Protein AF-A0A6P1MA56-F1 (afdb_monomer)

Solvent-accessible surface area (backbone atoms only — not comparable to full-atom values): 47672 Å² total; per-residue (Å²): 64,37,33,34,37,29,41,67,54,50,68,89,40,37,43,34,41,35,42,28,39,70,86,58,100,78,71,99,56,78,79,62,50,36,44,33,40,35,43,41,86,71,14,44,22,46,35,35,31,42,85,92,42,79,47,70,53,80,58,46,68,64,99,54,71,65,44,44,32,37,44,40,42,47,75,48,77,55,93,54,21,21,28,32,34,37,37,38,25,43,40,40,94,44,61,68,50,77,43,78,73,50,70,44,73,70,43,75,71,33,63,82,81,39,66,91,66,92,59,66,74,34,78,53,77,43,77,55,79,78,83,86,90,78,82,97,41,61,51,47,65,53,78,43,60,77,43,79,73,91,55,81,86,51,78,85,66,81,71,85,62,52,51,93,64,24,47,53,60,62,38,77,76,60,62,85,48,44,54,91,83,42,50,79,85,43,38,92,36,32,63,79,77,30,30,42,38,41,46,31,52,79,50,70,39,38,38,49,87,62,65,22,90,84,43,51,44,62,66,40,53,92,57,28,80,56,33,39,51,35,32,23,66,54,38,49,69,31,35,39,42,37,28,65,60,30,31,43,39,42,29,38,79,72,52,64,75,61,51,69,71,54,38,57,79,45,42,86,83,53,53,64,68,33,39,33,53,30,48,25,40,33,41,36,24,26,84,41,74,78,86,46,59,58,17,34,41,29,33,28,34,43,29,7,12,38,21,39,33,33,42,52,58,21,51,27,41,35,36,38,34,49,32,38,29,35,48,13,36,24,25,30,36,37,24,22,28,37,37,35,40,30,56,26,33,30,26,40,4,38,47,12,16,36,35,35,27,58,70,12,27,50,26,41,37,31,48,30,40,35,33,37,31,19,42,69,56,48,84,87,42,11,35,30,32,33,31,15,22,29,46,29,39,40,29,54,26,40,40,41,46,48,98,66,85,87,68,46,32,47,33,36,24,19,42,49,30,60,95,48,93,84,80,77,51,81,46,64,45,79,50,43,17,25,49,30,37,40,32,50,28,40,40,33,55,22,46,29,36,36,32,33,28,50,40,31,28,71,42,58,88,41,34,57,40,69,71,62,79,47,38,28,34,45,29,37,42,30,48,26,39,37,34,52,17,46,26,34,38,37,37,40,37,30,37,28,36,40,31,52,52,46,73,41,76,38,77,36,39,31,35,45,34,31,46,56,49,51,29,36,65,29,37,42,30,56,30,66,66,43,46,38,42,77,35,64,52,68,75,70,46,46,82,37,72,65,47,38,63,74,54,64,44,42,40,61,51,33,60,70,52,52,48,65,62,22,34,38,34,32,40,33,36,81,51,53,37,65,56,87,84,82,72,65,38,53,78,47,81,44,63,70,84,58,89,70,61,66,83,48,82,88,66,49,69,78,34,41,72,69,28,66,53,72,55,34,57,28,45,35,45,59,49,82,90,54,85,47,32,28,42,35,37,32,27,77,33,47,62,45,47,46,77,82,41,65,23,22,44,37,40,28,21,41,75,81,33,46,77,72,44,38,22,49,55,28,85,51,43,56,49,31,39,21,30,36,43,37,61,100,66,82,44,30,29,39,37,37,29,47,65,52,62,59,97,68,21,33,33,40,31,32,22,46,78,39,20,24,61,58,76,42,69,38,64,71,78,32,65,58,51,65,58,46,43,27,32,33,39,55,52,64,93,49,96,46,22,28,41,39,36,29,40,59,85,72,23,28,46,37,42,36,38,36,59,96,54,91,56,68,43,51,29,48,46,100,48,44,54,71,41,51,24,35,38,40,57,82,78,57,98,70,35,26,27,39,41,34,35,29,73,68,67,29,25,35,36,38,31,28,56,77,50,33,74,59,63,83,42,49,26,44,34,101,68,72,66,36,56,61,28,41,23,36,37,41,58,51,86,74,60,75,18,25,39,40,34,29,25,64,47,73,54,100,80,24,36,38,32,36,29,28,48,69,61,30,54,58,63,71,36,57,51,75,62,84,79,32,81,49,36,54,52,29,42,34,44,33,48,73,76,56,48,53,60,82,54,85,51,34,46,70,39,80,63,85,67,91,38,46,25,77,72,46,70,84,26,47,37,26,39,36,34,35,49,62,55,71,48,104,38,38,56,47,36,37,35,40,40,40,37,55,92,42,58,63,33,31,38,39,35,55,19,52,45,69,67

Mean predicted aligned error: 11.75 Å

Organism: NCBI:txid2697043

pLDDT: mean 83.62, std 14.3, range [35.94, 98.88]

Foldseek 3Di:
DKWKKAWAFFPDWKKWWWFWFPVDDDDPDLATWIWTWIDDQQAIWTWIQHNVGIDIDDHDGDPDHRWMKMWDKDWDDDDQFIFIKIWIWTADLAQRDTHTSDMDGGHTHGDHNDDPDDGRPDTDMDIDDDDDDDDDGDGDMDMDDDDDDPDPVCSPDDDDPPVVQEPVVLCVPDPVADAVQPCVSVVVQDDPQAGQHAHEYDAAHAHDDPPAPVGADARRHPNRPNLEHYEPAAQLAQYEAHDNNHHYAPAADPLSVDDLVCCLVPVVVPDLCRQAVGAEHYEHEHEDDRPDHGHEYENYEYGRHLEPEEYDADAGAYEYEHYEYASHLEPYEYQYEHYEYYLYEQESHCQAHYEDEQNYEHYEYENYEYYSHNSVQDLQGANYEAELYEHYEHANYEYDYHPDDQAHEHYEFWYFLDDDPPPPRSRGSQHGAAHYEYAHYEHEDHQEHYEFHRPCLPPVVRFQQSQSDIDHAHYEAEQYEYYLYQEYYEYQFEHYEYYNYHYYNYNHDAEDEPLAAEHENYEAEHQAAHEYYYHYACVSQVVDVSSCVSRVRSNQFVNPCAQLSHEYYYEYEHHYHYDDDPGNYYHHYHYPPCPPLDPPLVPLLRFDCPFAAWQEWEWWCLDPVDPWIKIWIWGPGFNGATPNQGWTWTFIAHLQQTTRFIEQTHSFGWHEKYWWQQDPDPIIWIWTWTPDDDVQATWIFIDRTSHNGGPFIHPGHHNFGWHYKEWWFLAVVDDIIWIWTATPPQQQKIWIGGTPDPDIAIEGHPAHWQEKYWADQPLDPGIIWIWTAGPPQQQKIFIDRTRDHHGPAIEEASDDFGFREKEKFCQQPDDRIWMKTWTQDDDPQATKIFITHTRYHHGLAIFTDNPQNGTFSYKYWITDQDFQDDDSQKDKFPDDHNGPRVVCVNRTTWMWTFGPDASPNAGWTKTKTARSVDNRTIMIGTRGHRD

Sequence (947 aa):
MEFDTRTFEGSGLNTFVGLFNDSGDNDDHPQLNWIGAVLSVGGVHGTTKNSSGYLASTPIALDGTGVLHRVKMKVYNTGEQTLMDVSLYRIDDETFEVEQINEIAGFVVLDEGESFVQGLDVFGVRNKINSEQIPPSYLSADLDNLYFSLETANKEQPVPSFAPLCVSAKLSTGSPYFDPWNTDRWSEWYSGTNLIKSFAVDCNVVLADRGGSTNRWKPSVSQLSSGRLFYLGNCSRGITFDGNGQYIDARLGKASSVTVQTLYEHYEEYSHSIRHPLTNCFYCVGIEEPTFDETIIRDLWVFGCIHAFRTGGISHPVTVDAVRFRQNFWSALLSGKNTTISHCSLMEGAWGGLYLGYGSSFNHIEYVSWRDNNYQQHKYYSDIAVDSSYGNLIENCTHEAPSGGDYHVAVKMFRNMGEGPGGIAHHLRETPPNDNIFRNNSIAGYSVGYEAAARMGEDIVYDLSGEGRDYASYNLFEDNSFFSTSVGIKVNVSGNSIRGNLFQNVIHPIVLHCVFYSLTETRIEDQDGTRVSFWEKNSDYTGSPDYAKWFSLQNDLNSDTDPSERYFHLSYSGAPAFDTFTGSSVLVKQTDNNTSQIINRSTMKDVYASGGTPVDIAIGNFWDSNPGDEIAIIWDAPVSRIAGTNYYSIIIYDTNGIEVNRCGKSTVPWRAIASGNFISLLGDEIAAVPETAVDGKYPIYVFARGREHASYTNIPNNTVKIHCLAGGDFNPSLRFDEIAYVSSSARTVIQHVKPSSDWTEETVSPSWILDVAAGDFDLTADGDEIAMIRNTRRALVYLFHPGDLTYYSTVGPNSGPTFGALAAGNFDGDATEEMAVALEDVVNGEYPIHCFNPGDSSAFKELSQNVLGVPAQAIAACDVTVGETLGVYERAQGFFSADYGATMSDWGKCIAVLPSAPQITAVPVFLLNAAPADNTDEYLKVVPIVR

InterPro domains:
  IPR011050 Pectin lyase fold/virulence factor [SSF51126] (229-513)
  IPR012334 Pectin lyase fold [G3DSA:2.160.20.10] (288-610)

Structure (mmCIF, N/CA/C/O backbone):
data_AF-A0A6P1MA56-F1
#
_entry.id   AF-A0A6P1MA56-F1
#
loop_
_atom_site.group_PDB
_atom_site.id
_atom_site.type_symbol
_atom_site.label_atom_id
_atom_site.label_alt_id
_atom_site.label_comp_id
_atom_site.label_asym_id
_atom_site.label_entity_id
_atom_site.label_seq_id
_atom_site.pdbx_PDB_ins_code
_atom_site.Cartn_x
_atom_site.Cartn_y
_atom_site.Cartn_z
_atom_site.occupancy
_atom_site.B_iso_or_equiv
_atom_site.auth_seq_id
_atom_site.auth_comp_id
_atom_site.auth_asym_id
_atom_site.auth_atom_id
_atom_site.pdbx_PDB_model_num
ATOM 1 N N . MET A 1 1 ? 22.565 -12.418 23.570 1.00 75.19 1 MET A N 1
ATOM 2 C CA . MET A 1 1 ? 22.253 -12.425 25.017 1.00 75.19 1 MET A CA 1
ATOM 3 C C . MET A 1 1 ? 21.616 -11.098 25.367 1.00 75.19 1 MET A C 1
ATOM 5 O O . MET A 1 1 ? 22.062 -10.081 24.852 1.00 75.19 1 MET A O 1
ATOM 9 N N . GLU A 1 2 ? 20.603 -11.102 26.219 1.00 78.69 2 GLU A N 1
ATOM 10 C CA . GLU A 1 2 ? 19.882 -9.901 26.642 1.00 78.69 2 GLU A CA 1
ATOM 11 C C . GLU A 1 2 ? 19.477 -10.021 28.113 1.00 78.69 2 GLU A C 1
ATOM 13 O O . GLU A 1 2 ? 19.214 -11.131 28.572 1.00 78.69 2 GLU A O 1
ATOM 18 N N . PHE A 1 3 ? 19.469 -8.914 28.857 1.00 77.12 3 PHE A N 1
ATOM 19 C CA . PHE A 1 3 ? 18.921 -8.859 30.215 1.00 77.12 3 PHE A CA 1
ATOM 20 C C . PHE A 1 3 ? 18.568 -7.438 30.640 1.00 77.12 3 PHE A C 1
ATOM 22 O O . PHE A 1 3 ? 19.155 -6.468 30.151 1.00 77.12 3 PHE A O 1
ATOM 29 N N . ASP A 1 4 ? 17.664 -7.332 31.609 1.00 78.62 4 ASP A N 1
ATOM 30 C CA . ASP A 1 4 ? 17.282 -6.070 32.229 1.00 78.62 4 ASP A CA 1
ATOM 31 C C . ASP A 1 4 ? 17.944 -5.917 33.601 1.00 78.62 4 ASP A C 1
ATOM 33 O O . ASP A 1 4 ? 18.149 -6.893 34.327 1.00 78.62 4 ASP A O 1
ATOM 37 N N . THR A 1 5 ? 18.300 -4.684 33.963 1.00 80.69 5 THR A N 1
ATOM 38 C CA . THR A 1 5 ? 18.975 -4.380 35.225 1.00 80.69 5 THR A CA 1
ATOM 39 C C . THR A 1 5 ? 18.542 -3.048 35.834 1.00 80.69 5 THR A C 1
ATOM 41 O O . THR A 1 5 ? 18.321 -2.074 35.120 1.00 80.69 5 THR A O 1
ATOM 44 N N . ARG A 1 6 ? 18.499 -2.970 37.171 1.00 80.94 6 ARG A N 1
ATOM 45 C CA . ARG A 1 6 ? 18.431 -1.703 37.933 1.00 80.94 6 ARG A CA 1
ATOM 46 C C . ARG A 1 6 ? 19.589 -1.622 38.907 1.00 80.94 6 ARG A C 1
ATOM 48 O O . ARG A 1 6 ? 19.845 -2.593 39.607 1.00 80.94 6 ARG A O 1
ATOM 55 N N . THR A 1 7 ? 20.263 -0.477 38.993 1.00 75.88 7 THR A N 1
ATOM 56 C CA . THR A 1 7 ? 21.388 -0.280 39.926 1.00 75.88 7 THR A CA 1
ATOM 57 C C . THR A 1 7 ? 21.007 0.691 41.040 1.00 75.88 7 THR A C 1
ATOM 59 O O . THR A 1 7 ? 20.612 1.816 40.760 1.00 75.88 7 THR A O 1
ATOM 62 N N . PHE A 1 8 ? 21.088 0.283 42.309 1.00 65.94 8 PHE A N 1
ATOM 63 C CA . PHE A 1 8 ? 20.475 1.062 43.400 1.00 65.94 8 PHE A CA 1
ATOM 64 C C . PHE A 1 8 ? 21.441 1.885 44.250 1.00 65.94 8 PHE A C 1
ATOM 66 O O . PHE A 1 8 ? 20.998 2.880 44.800 1.00 65.94 8 PHE A O 1
ATOM 73 N N . GLU A 1 9 ? 22.718 1.504 44.339 1.00 66.19 9 GLU A N 1
ATOM 74 C CA . GLU A 1 9 ? 23.860 2.255 44.903 1.00 66.19 9 GLU A CA 1
ATOM 75 C C . GLU A 1 9 ? 25.032 1.271 45.105 1.00 66.19 9 GLU A C 1
ATOM 77 O O . GLU A 1 9 ? 24.817 0.059 45.170 1.00 66.19 9 GLU A O 1
ATOM 82 N N . GLY A 1 10 ? 26.270 1.773 45.200 1.00 57.88 10 GLY A N 1
ATOM 83 C CA . GLY A 1 10 ? 27.452 0.984 45.573 1.00 57.88 10 GLY A CA 1
ATOM 84 C C . GLY A 1 10 ? 28.776 1.620 45.143 1.00 57.88 10 GLY A C 1
ATOM 85 O O . GLY A 1 10 ? 28.833 2.349 44.157 1.00 57.88 10 GLY A O 1
ATOM 86 N N . SER A 1 11 ? 29.861 1.342 45.869 1.00 53.47 11 SER A N 1
ATOM 87 C CA . SER A 1 11 ? 31.226 1.695 45.467 1.00 53.47 11 SER A CA 1
ATOM 88 C C . SER A 1 11 ? 32.090 0.436 45.470 1.00 53.47 11 SER A C 1
ATOM 90 O O . SER A 1 11 ? 32.509 -0.051 46.516 1.00 53.47 11 SER A O 1
ATOM 92 N N . GLY A 1 12 ? 32.366 -0.091 44.273 1.00 54.22 12 GLY A N 1
ATOM 93 C CA . GLY A 1 12 ? 33.534 -0.950 44.066 1.00 54.22 12 GLY A CA 1
ATOM 94 C C . GLY A 1 12 ? 33.314 -2.412 43.680 1.00 54.22 12 GLY A C 1
ATOM 95 O O . GLY A 1 12 ? 34.301 -3.142 43.708 1.00 54.22 12 GLY A O 1
ATOM 96 N N . LEU A 1 13 ? 32.112 -2.863 43.294 1.00 56.69 13 LEU A N 1
ATOM 97 C CA . LEU A 1 13 ? 31.913 -4.246 42.824 1.00 56.69 13 LEU A CA 1
ATOM 98 C C . LEU A 1 13 ? 31.120 -4.319 41.514 1.00 56.69 13 LEU A C 1
ATOM 100 O O . LEU A 1 13 ? 30.241 -3.500 41.269 1.00 56.69 13 LEU A O 1
ATOM 104 N N . ASN A 1 14 ? 31.477 -5.311 40.695 1.00 65.25 14 ASN A N 1
ATOM 105 C CA . ASN A 1 14 ? 31.004 -5.505 39.329 1.00 65.25 14 ASN A CA 1
ATOM 106 C C . ASN A 1 14 ? 30.142 -6.774 39.241 1.00 65.25 14 ASN A C 1
ATOM 108 O O . ASN A 1 14 ? 30.590 -7.840 39.682 1.00 65.25 14 ASN A O 1
ATOM 112 N N . THR A 1 15 ? 28.962 -6.682 38.631 1.00 66.56 15 THR A N 1
ATOM 113 C CA . THR A 1 15 ? 28.142 -7.853 38.278 1.00 66.56 15 THR A CA 1
ATOM 114 C C . THR A 1 15 ? 28.472 -8.256 36.850 1.00 66.56 15 THR A C 1
ATOM 116 O O . THR A 1 15 ? 28.336 -7.456 35.929 1.00 66.56 15 THR A O 1
ATOM 119 N N . PHE A 1 16 ? 28.960 -9.479 36.667 1.00 67.88 16 PHE A N 1
ATOM 120 C CA . PHE A 1 16 ? 29.270 -10.046 35.361 1.00 67.88 16 PHE A CA 1
ATOM 121 C C . PHE A 1 16 ? 28.105 -10.911 34.888 1.00 67.88 16 PHE A C 1
ATOM 123 O O . PHE A 1 16 ? 27.662 -11.797 35.619 1.00 67.88 16 PHE A O 1
ATOM 130 N N . VAL A 1 17 ? 27.655 -10.680 33.661 1.00 66.88 17 VAL A N 1
ATOM 131 C CA . VAL A 1 17 ? 26.663 -11.507 32.973 1.00 66.88 17 VAL A CA 1
ATOM 132 C C . VAL A 1 17 ? 27.287 -11.950 31.659 1.00 66.88 17 VAL A C 1
ATOM 134 O O . VAL A 1 17 ? 27.680 -11.105 30.854 1.00 66.88 17 VAL A O 1
ATOM 137 N N . GLY A 1 18 ? 27.434 -13.254 31.442 1.00 75.50 18 GLY A N 1
ATOM 138 C CA . GLY A 1 18 ? 28.170 -13.723 30.274 1.00 75.50 18 GLY A CA 1
ATOM 139 C C . GLY A 1 18 ? 28.156 -15.226 30.058 1.00 75.50 18 GLY A C 1
ATOM 140 O O . GLY A 1 18 ? 27.420 -15.974 30.703 1.00 75.50 18 GLY A O 1
ATOM 141 N N . LEU A 1 19 ? 28.984 -15.639 29.106 1.00 71.06 19 LEU A N 1
ATOM 142 C CA . LEU A 1 19 ? 29.137 -17.009 28.641 1.00 71.06 19 LEU A CA 1
ATOM 143 C C . LEU A 1 19 ? 30.443 -17.606 29.175 1.00 71.06 19 LEU A C 1
ATOM 145 O O . LEU A 1 19 ? 31.487 -16.943 29.167 1.00 71.06 19 LEU A O 1
ATOM 149 N N . PHE A 1 20 ? 30.377 -18.867 29.605 1.00 67.75 20 PHE A N 1
ATOM 150 C CA . PHE A 1 20 ? 31.453 -19.610 30.260 1.00 67.75 20 PHE A CA 1
ATOM 151 C C . PHE A 1 20 ? 31.659 -20.987 29.622 1.00 67.75 20 PHE A C 1
ATOM 153 O O . PHE A 1 20 ? 30.733 -21.583 29.077 1.00 67.75 20 PHE A O 1
ATOM 160 N N . ASN A 1 21 ? 32.873 -21.519 29.753 1.00 62.12 21 ASN A N 1
ATOM 161 C CA . ASN A 1 21 ? 33.188 -22.907 29.411 1.00 62.12 21 ASN A CA 1
ATOM 162 C C . ASN A 1 21 ? 32.584 -23.895 30.441 1.00 62.12 21 ASN A C 1
ATOM 164 O O . ASN A 1 21 ? 32.608 -23.611 31.642 1.00 62.12 21 ASN A O 1
ATOM 168 N N . ASP A 1 22 ? 32.097 -25.057 29.973 1.00 52.19 22 ASP A N 1
ATOM 169 C CA . ASP A 1 22 ? 31.425 -26.137 30.736 1.00 52.19 22 ASP A CA 1
ATOM 170 C C . ASP A 1 22 ? 32.196 -26.643 31.966 1.00 52.19 22 ASP A C 1
ATOM 172 O O . ASP A 1 22 ? 31.627 -27.177 32.915 1.00 52.19 22 ASP A O 1
ATOM 176 N N . SER A 1 23 ? 33.516 -26.439 31.998 1.00 54.75 23 SER A N 1
ATOM 177 C CA . SER A 1 23 ? 34.375 -26.896 33.101 1.00 54.75 23 SER A CA 1
ATOM 178 C C . SER A 1 23 ? 34.191 -26.135 34.432 1.00 54.75 23 SER A C 1
ATOM 180 O O . SER A 1 23 ? 34.875 -26.462 35.398 1.00 54.75 23 SER A O 1
ATOM 182 N N . GLY A 1 24 ? 33.282 -25.153 34.509 1.00 48.97 24 GLY A N 1
ATOM 183 C CA . GLY A 1 24 ? 32.680 -24.664 35.759 1.00 48.97 24 GLY A CA 1
ATOM 184 C C . GLY A 1 24 ? 33.600 -23.974 36.787 1.00 48.97 24 GLY A C 1
ATOM 185 O O . GLY A 1 24 ? 34.205 -24.602 37.648 1.00 48.97 24 GLY A O 1
ATOM 186 N N . ASP A 1 25 ? 33.605 -22.642 36.754 1.00 45.59 25 ASP A N 1
ATOM 187 C CA . ASP A 1 25 ? 33.230 -21.737 37.865 1.00 45.59 25 ASP A CA 1
ATOM 188 C C . ASP A 1 25 ? 33.773 -21.909 39.311 1.00 45.59 25 ASP A C 1
ATOM 190 O O . ASP A 1 25 ? 33.119 -21.440 40.239 1.00 45.59 25 ASP A O 1
ATOM 194 N N . ASN A 1 26 ? 34.947 -22.502 39.585 1.00 41.03 26 ASN A N 1
ATOM 195 C CA . ASN A 1 26 ? 35.428 -22.501 40.988 1.00 41.03 26 ASN A CA 1
ATOM 196 C C . ASN A 1 26 ? 36.920 -22.353 41.295 1.00 41.03 26 ASN A C 1
ATOM 198 O O . ASN A 1 26 ? 37.253 -22.256 42.471 1.00 41.03 26 ASN A O 1
ATOM 202 N N . ASP A 1 27 ? 37.810 -22.238 40.311 1.00 42.34 27 ASP A N 1
ATOM 203 C CA . ASP A 1 27 ? 39.236 -22.050 40.594 1.00 42.34 27 ASP A CA 1
ATOM 204 C C . ASP A 1 27 ? 39.819 -20.913 39.748 1.00 42.34 27 ASP A C 1
ATOM 206 O O . ASP A 1 27 ? 39.457 -20.743 38.584 1.00 42.34 27 ASP A O 1
ATOM 210 N N . ASP A 1 28 ? 40.736 -20.131 40.327 1.00 47.06 28 ASP A N 1
ATOM 211 C CA . ASP A 1 28 ? 41.540 -19.067 39.696 1.00 47.06 28 ASP A CA 1
ATOM 212 C C . ASP A 1 28 ? 42.492 -19.614 38.600 1.00 47.06 28 ASP A C 1
ATOM 214 O O . ASP A 1 28 ? 43.671 -19.263 38.515 1.00 47.06 28 ASP A O 1
ATOM 218 N N . HIS A 1 29 ? 42.009 -20.513 37.739 1.00 45.34 29 HIS A N 1
ATOM 219 C CA . HIS A 1 29 ? 42.810 -21.164 36.722 1.00 45.34 29 HIS A CA 1
ATOM 220 C C . HIS A 1 29 ? 43.027 -20.215 35.525 1.00 45.34 29 HIS A C 1
ATOM 222 O O . HIS A 1 29 ? 42.063 -19.693 34.955 1.00 45.34 29 HIS A O 1
ATOM 228 N N . PRO A 1 30 ? 44.278 -19.994 35.083 1.00 45.16 30 PRO A N 1
ATOM 229 C CA . PRO A 1 30 ? 44.623 -19.073 33.993 1.00 45.16 30 PRO A CA 1
ATOM 230 C C . PRO A 1 30 ? 44.186 -19.538 32.588 1.00 45.16 30 PRO A C 1
ATOM 232 O O . PRO A 1 30 ? 44.560 -18.912 31.606 1.00 45.16 30 PRO A O 1
ATOM 235 N N . GLN A 1 31 ? 43.403 -20.618 32.479 1.00 49.34 31 GLN A N 1
ATOM 236 C CA . GLN A 1 31 ? 42.945 -21.207 31.208 1.00 49.34 31 GLN A CA 1
ATOM 237 C C . GLN A 1 31 ? 41.430 -21.049 30.964 1.00 49.34 31 GLN A C 1
ATOM 239 O O . GLN A 1 31 ? 40.885 -21.692 30.074 1.00 49.34 31 GLN A O 1
ATOM 244 N N . LEU A 1 32 ? 40.732 -20.234 31.762 1.00 56.62 32 LEU A N 1
ATOM 245 C CA . LEU A 1 32 ? 39.284 -20.040 31.637 1.00 56.62 32 LEU A CA 1
ATOM 246 C C . LEU A 1 32 ? 38.969 -18.856 30.716 1.00 56.62 32 LEU A C 1
ATOM 248 O O . LEU A 1 32 ? 39.177 -17.703 31.106 1.00 56.62 32 LEU A O 1
ATOM 252 N N . ASN A 1 33 ? 38.443 -19.164 29.528 1.00 64.38 33 ASN A N 1
ATOM 253 C CA . ASN A 1 33 ? 37.919 -18.178 28.589 1.00 64.38 33 ASN A CA 1
ATOM 254 C C . ASN A 1 33 ? 36.479 -17.809 28.969 1.00 64.38 33 ASN A C 1
ATOM 256 O O . ASN A 1 33 ? 35.639 -18.696 29.131 1.00 64.38 33 ASN A O 1
ATOM 260 N N . TRP A 1 34 ? 36.183 -16.519 29.096 1.00 73.06 34 TRP A N 1
ATOM 261 C CA . TRP A 1 34 ? 34.811 -16.027 29.231 1.00 73.06 34 TRP A CA 1
ATOM 262 C C . TRP A 1 34 ? 34.634 -14.714 28.483 1.00 73.06 34 TRP A C 1
ATOM 264 O O . TRP A 1 34 ? 35.578 -13.938 28.334 1.00 73.06 34 TRP A O 1
ATOM 274 N N . ILE A 1 35 ? 33.400 -14.459 28.059 1.00 75.88 35 ILE A N 1
ATOM 275 C CA . ILE A 1 35 ? 32.977 -13.219 27.410 1.00 75.88 35 ILE A CA 1
ATOM 276 C C . ILE A 1 35 ? 31.660 -12.759 28.028 1.00 75.88 35 ILE A C 1
ATOM 278 O 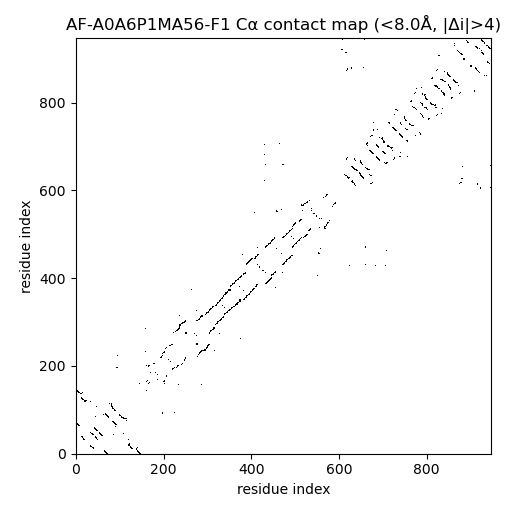O . ILE A 1 35 ? 30.778 -13.575 28.297 1.00 75.88 35 ILE A O 1
ATOM 282 N N . GLY A 1 36 ? 31.517 -11.466 28.294 1.00 80.62 36 GLY A N 1
ATOM 283 C CA . GLY A 1 36 ? 30.287 -10.958 28.883 1.00 80.62 36 GLY A CA 1
ATOM 284 C C . GLY A 1 36 ? 30.227 -9.448 29.014 1.00 80.62 36 GLY A C 1
ATOM 285 O O . GLY A 1 36 ? 31.154 -8.722 28.652 1.00 80.62 36 GLY A O 1
ATOM 286 N N . ALA A 1 37 ? 29.125 -8.996 29.598 1.00 82.06 37 ALA A N 1
ATOM 287 C CA . ALA A 1 37 ? 28.928 -7.624 30.015 1.00 82.06 37 ALA A CA 1
ATOM 288 C C . ALA A 1 37 ? 29.202 -7.490 31.521 1.00 82.06 37 ALA A C 1
ATOM 290 O O . ALA A 1 37 ? 28.723 -8.282 32.336 1.00 82.06 37 ALA A O 1
ATOM 291 N N . VAL A 1 38 ? 29.966 -6.467 31.901 1.00 80.06 38 VAL A N 1
ATOM 292 C CA . VAL A 1 38 ? 30.163 -6.066 33.296 1.00 80.06 38 VAL A CA 1
ATOM 293 C C . VAL A 1 38 ? 29.311 -4.848 33.597 1.00 80.06 38 VAL A C 1
ATOM 295 O O . VAL A 1 38 ? 29.513 -3.789 33.006 1.00 80.06 38 VAL A O 1
ATOM 298 N N . LEU A 1 39 ? 28.422 -4.990 34.574 1.00 78.38 39 LEU A N 1
ATOM 299 C CA . LEU A 1 39 ? 27.735 -3.887 35.226 1.00 78.38 39 LEU A CA 1
ATOM 300 C C . LEU A 1 39 ? 28.637 -3.327 36.322 1.00 78.38 39 LEU A C 1
ATOM 302 O O . LEU A 1 39 ? 29.018 -4.047 37.246 1.00 78.38 39 LEU A O 1
ATOM 306 N N . SER A 1 40 ? 28.977 -2.048 36.221 1.00 74.69 40 SER A N 1
ATOM 307 C CA . SER A 1 40 ? 29.780 -1.334 37.208 1.00 74.69 40 SER A CA 1
ATOM 308 C C . SER A 1 40 ? 29.124 -0.009 37.592 1.00 74.69 40 SER A C 1
ATOM 310 O O . SER A 1 40 ? 28.214 0.475 36.924 1.00 74.69 40 SER A O 1
ATOM 312 N N . VAL A 1 41 ? 29.658 0.634 38.632 1.00 67.75 41 VAL A N 1
ATOM 313 C CA . VAL A 1 41 ? 29.272 2.002 39.031 1.00 67.75 41 VAL A CA 1
ATOM 314 C C . VAL A 1 41 ? 29.510 3.018 37.900 1.00 67.75 41 VAL A C 1
ATOM 316 O O . VAL A 1 41 ? 28.865 4.060 37.859 1.00 67.75 41 VAL A O 1
ATOM 319 N N . GLY A 1 42 ? 30.444 2.729 36.987 1.00 69.62 42 GLY A N 1
ATOM 320 C CA . GLY A 1 42 ? 30.788 3.599 35.864 1.00 69.62 42 GLY A CA 1
ATOM 321 C C . GLY A 1 42 ? 30.008 3.329 34.577 1.00 69.62 42 GLY A C 1
ATOM 322 O O . GLY A 1 42 ? 30.187 4.084 33.625 1.00 69.62 42 GLY A O 1
ATOM 323 N N . GLY A 1 43 ? 29.180 2.279 34.520 1.00 81.06 43 GLY A N 1
ATOM 324 C CA . GLY A 1 43 ? 28.527 1.875 33.278 1.00 81.06 43 GLY A CA 1
ATOM 325 C C . GLY A 1 43 ? 28.508 0.375 33.007 1.00 81.06 43 GLY A C 1
ATOM 326 O O . GLY A 1 43 ? 28.985 -0.434 33.810 1.00 81.06 43 GLY A O 1
ATOM 327 N N . VAL A 1 44 ? 27.994 0.028 31.830 1.00 86.12 44 VAL A N 1
ATOM 328 C CA . VAL A 1 44 ? 28.071 -1.311 31.235 1.00 86.12 44 VAL A CA 1
ATOM 329 C C . VAL A 1 44 ? 29.274 -1.383 30.303 1.00 86.12 44 VAL A C 1
ATOM 331 O O . VAL A 1 44 ? 29.470 -0.501 29.472 1.00 86.12 44 VAL A O 1
ATOM 334 N N . HIS A 1 45 ? 30.082 -2.432 30.424 1.00 86.50 45 HIS A N 1
ATOM 335 C CA . HIS A 1 45 ? 31.233 -2.665 29.550 1.00 86.50 45 HIS A CA 1
ATOM 336 C C . HIS A 1 45 ? 31.167 -4.054 28.939 1.00 86.50 45 HIS A C 1
ATOM 338 O O . HIS A 1 45 ? 30.865 -5.014 29.647 1.00 86.50 45 HIS A O 1
ATOM 344 N N . GLY A 1 46 ? 31.559 -4.180 27.676 1.00 85.31 46 GLY A N 1
ATOM 345 C CA . GLY A 1 46 ? 31.959 -5.461 27.115 1.00 85.31 46 GLY A CA 1
ATOM 346 C C . GLY A 1 46 ? 33.317 -5.879 27.673 1.00 85.31 46 GLY A C 1
ATOM 347 O O . GLY A 1 46 ? 34.238 -5.070 27.784 1.00 85.31 46 GLY A O 1
ATOM 348 N N . THR A 1 47 ? 33.465 -7.139 28.057 1.00 82.94 47 THR A N 1
ATOM 349 C CA . THR A 1 47 ? 34.738 -7.669 28.541 1.00 82.94 47 THR A CA 1
ATOM 350 C C . THR A 1 47 ? 34.938 -9.120 28.135 1.00 82.94 47 THR A C 1
ATOM 352 O O . THR A 1 47 ? 33.991 -9.882 27.940 1.00 82.94 47 THR A O 1
ATOM 355 N N . THR A 1 48 ? 36.204 -9.496 28.025 1.00 78.75 48 THR A N 1
ATOM 356 C CA . THR A 1 48 ? 36.635 -10.868 27.806 1.00 78.75 48 THR A CA 1
ATOM 357 C C . THR A 1 48 ? 37.864 -11.166 28.649 1.00 78.75 48 THR A C 1
ATOM 359 O O . THR A 1 48 ? 38.683 -10.284 28.926 1.00 78.75 48 THR A O 1
ATOM 362 N N . LYS A 1 49 ? 38.000 -12.418 29.069 1.00 74.62 49 LYS A N 1
ATOM 363 C CA . LYS A 1 49 ? 39.248 -12.957 29.600 1.00 74.62 49 LYS A CA 1
ATOM 364 C C . LYS A 1 49 ? 39.593 -14.175 28.772 1.00 74.62 49 LYS A C 1
ATOM 366 O O . LYS A 1 49 ? 38.768 -15.073 28.661 1.00 74.62 49 LYS A O 1
ATOM 371 N N . ASN A 1 50 ? 40.801 -14.201 28.233 1.00 68.25 50 ASN A N 1
ATOM 372 C CA . ASN A 1 50 ? 41.344 -15.336 27.500 1.00 68.25 50 ASN A CA 1
ATOM 373 C C . ASN A 1 50 ? 42.781 -15.644 27.959 1.00 68.25 50 ASN A C 1
ATOM 375 O O . ASN A 1 50 ? 43.286 -15.046 28.916 1.00 68.25 50 ASN A O 1
ATOM 379 N N . SER A 1 51 ? 43.455 -16.569 27.274 1.00 62.12 51 SER A N 1
ATOM 380 C CA . SER A 1 51 ? 44.871 -16.904 27.497 1.00 62.12 51 SER A CA 1
ATOM 381 C C . SER A 1 51 ? 45.824 -15.711 27.361 1.00 62.12 51 SER A C 1
ATOM 383 O O . SER A 1 51 ? 46.900 -15.723 27.961 1.00 62.12 51 SER A O 1
ATOM 385 N N . SER A 1 52 ? 45.431 -14.681 26.611 1.00 63.06 52 SER A N 1
ATOM 386 C CA . SER A 1 52 ? 46.208 -13.460 26.369 1.00 63.06 52 SER A CA 1
ATOM 387 C C . SER A 1 52 ? 45.974 -12.375 27.429 1.00 63.06 52 SER A C 1
ATOM 389 O O . SER A 1 52 ? 46.737 -11.411 27.500 1.00 63.06 52 SER A O 1
ATOM 391 N N . GLY A 1 53 ? 44.972 -12.534 28.301 1.00 70.56 53 GLY A N 1
ATOM 392 C CA . GLY A 1 53 ? 44.720 -11.653 29.440 1.00 70.56 53 GLY A CA 1
ATOM 393 C C . GLY A 1 53 ? 43.270 -11.190 29.556 1.00 70.56 53 GLY A C 1
ATOM 394 O O . GLY A 1 53 ? 42.347 -11.813 29.043 1.00 70.56 53 GLY A O 1
ATOM 395 N N . TYR A 1 54 ? 43.069 -10.103 30.302 1.00 76.81 54 TYR A N 1
ATOM 396 C CA . TYR A 1 54 ? 41.771 -9.453 30.487 1.00 76.81 54 TYR A CA 1
ATOM 397 C C . TYR A 1 54 ? 41.676 -8.234 29.569 1.00 76.81 54 TYR A C 1
ATOM 399 O O . TYR A 1 54 ? 42.535 -7.353 29.634 1.00 76.81 54 TYR A O 1
ATOM 407 N N . LEU A 1 55 ? 40.606 -8.159 28.782 1.00 79.81 55 LEU A N 1
ATOM 408 C CA . LEU A 1 55 ? 40.263 -7.009 27.953 1.00 79.81 55 LEU A CA 1
ATOM 409 C C . LEU A 1 55 ? 38.897 -6.463 28.380 1.00 79.81 55 LEU A C 1
ATOM 411 O O . LEU A 1 55 ? 37.981 -7.213 28.731 1.00 79.81 55 LEU A O 1
ATOM 415 N N . ALA A 1 56 ? 38.755 -5.143 28.348 1.00 83.75 56 ALA A N 1
ATOM 416 C CA . ALA A 1 56 ? 37.492 -4.464 28.599 1.00 83.75 56 ALA A CA 1
ATOM 417 C C . ALA A 1 56 ? 37.354 -3.256 27.678 1.00 83.75 56 ALA A C 1
ATOM 419 O O . ALA A 1 56 ? 38.324 -2.538 27.429 1.00 83.75 56 ALA A O 1
ATOM 420 N N . SER A 1 57 ? 36.138 -3.034 27.204 1.00 84.12 57 SER A N 1
ATOM 421 C CA . SER A 1 57 ? 35.765 -1.863 26.431 1.00 84.12 57 SER A CA 1
ATOM 422 C C . SER A 1 57 ? 35.643 -0.616 27.318 1.00 84.12 57 SER A C 1
ATOM 424 O O . SER A 1 57 ? 35.523 -0.683 28.550 1.00 84.12 57 SER A O 1
ATOM 426 N N . THR A 1 58 ? 35.582 0.547 26.673 1.00 84.56 58 THR A N 1
ATOM 427 C CA . THR A 1 58 ? 35.097 1.784 27.302 1.00 84.56 58 THR A CA 1
ATOM 428 C C . THR A 1 58 ? 33.662 1.572 27.821 1.00 84.56 58 THR A C 1
ATOM 430 O O . THR A 1 58 ? 32.887 0.903 27.137 1.00 84.56 58 THR A O 1
ATOM 433 N N . PRO A 1 59 ? 33.292 2.081 29.013 1.00 85.31 59 PRO A N 1
ATOM 434 C CA . PRO A 1 59 ? 31.924 1.960 29.522 1.00 85.31 59 PRO A CA 1
ATOM 435 C C . PRO A 1 59 ? 30.912 2.708 28.665 1.00 85.31 59 PRO A C 1
ATOM 437 O O . PRO A 1 59 ? 31.172 3.841 28.259 1.00 85.31 59 PRO A O 1
ATOM 440 N N . ILE A 1 60 ? 29.708 2.150 28.561 1.00 87.00 60 ILE A N 1
ATOM 441 C CA . ILE A 1 60 ? 28.492 2.935 28.364 1.00 87.00 60 ILE A CA 1
ATOM 442 C C . ILE A 1 60 ? 27.982 3.370 29.739 1.00 87.00 60 ILE A C 1
ATOM 444 O O . ILE A 1 60 ? 27.621 2.525 30.557 1.00 87.00 60 ILE A O 1
ATOM 448 N N . ALA A 1 61 ? 27.949 4.676 30.003 1.00 87.06 61 ALA A N 1
ATOM 449 C CA . ALA A 1 61 ? 27.438 5.212 31.263 1.00 87.06 61 ALA A CA 1
ATOM 450 C C . ALA A 1 61 ? 25.948 4.870 31.465 1.00 87.06 61 ALA A C 1
ATOM 452 O O . ALA A 1 61 ? 25.165 4.912 30.519 1.00 87.06 61 ALA A O 1
ATOM 453 N N . LEU A 1 62 ? 25.562 4.552 32.705 1.00 82.19 62 LEU A N 1
ATOM 454 C CA . LEU A 1 62 ? 24.155 4.390 33.081 1.00 82.19 62 LEU A CA 1
ATOM 455 C C . LEU A 1 62 ? 23.499 5.764 33.278 1.00 82.19 62 LEU A C 1
ATOM 457 O O . LEU A 1 62 ? 24.107 6.661 33.862 1.00 82.19 62 LEU A O 1
ATOM 461 N N . ASP A 1 63 ? 22.224 5.882 32.913 1.00 81.62 63 ASP A N 1
ATOM 462 C CA . ASP A 1 63 ? 21.397 7.098 33.065 1.00 81.62 63 ASP A CA 1
ATOM 463 C C . ASP A 1 63 ? 20.990 7.435 34.523 1.00 81.62 63 ASP A C 1
ATOM 465 O O . ASP A 1 63 ? 20.044 8.181 34.768 1.00 81.62 63 ASP A O 1
ATOM 469 N N . GLY A 1 64 ? 21.712 6.913 35.517 1.00 78.50 64 GLY A N 1
ATOM 470 C CA . GLY A 1 64 ? 21.475 7.164 36.940 1.00 78.50 64 GLY A CA 1
ATOM 471 C C . GLY A 1 64 ? 21.035 5.931 37.730 1.00 78.50 64 GLY A C 1
ATOM 472 O O . GLY A 1 64 ? 20.824 4.848 37.184 1.00 78.50 64 GLY A O 1
ATOM 473 N N . THR A 1 65 ? 20.934 6.099 39.050 1.00 77.12 65 THR A N 1
ATOM 474 C CA . THR A 1 65 ? 20.539 5.035 39.982 1.00 77.12 65 THR A CA 1
ATOM 475 C C . THR A 1 65 ? 19.025 4.817 39.978 1.00 77.12 65 THR A C 1
ATOM 477 O O . THR A 1 65 ? 18.240 5.752 39.844 1.00 77.12 65 THR A O 1
ATOM 480 N N . GLY A 1 66 ? 18.604 3.561 40.121 1.00 75.00 66 GLY A N 1
ATOM 481 C CA . GLY A 1 66 ? 17.206 3.123 40.158 1.00 75.00 66 GLY A CA 1
ATOM 482 C C . GLY A 1 66 ? 16.507 3.068 38.796 1.00 75.00 66 GLY A C 1
ATOM 483 O O . GLY A 1 66 ? 15.397 2.539 38.719 1.00 75.00 66 GLY A O 1
ATOM 484 N N . VAL A 1 67 ? 17.155 3.572 37.740 1.00 81.94 67 VAL A N 1
ATOM 485 C CA . VAL A 1 67 ? 16.672 3.518 36.355 1.00 81.94 67 VAL A CA 1
ATOM 486 C C . VAL A 1 67 ? 16.754 2.082 35.840 1.00 81.94 67 VAL A C 1
ATOM 488 O O . VAL A 1 67 ? 17.706 1.360 36.145 1.00 81.94 67 VAL A O 1
ATOM 491 N N . LEU A 1 68 ? 15.733 1.666 35.090 1.00 84.06 68 LEU A N 1
ATOM 492 C CA . LEU A 1 68 ? 15.702 0.374 34.423 1.00 84.06 68 LEU A CA 1
ATOM 493 C C . LEU A 1 68 ? 16.469 0.456 33.101 1.00 84.06 68 LEU A C 1
ATOM 495 O O . LEU A 1 68 ? 16.176 1.286 32.239 1.00 84.06 68 LEU A O 1
ATOM 499 N N . HIS A 1 69 ? 17.444 -0.429 32.941 1.00 85.44 69 HIS A N 1
ATOM 500 C CA . HIS A 1 69 ? 18.240 -0.554 31.730 1.00 85.44 69 HIS A CA 1
ATOM 501 C C . HIS A 1 69 ? 18.082 -1.933 31.119 1.00 85.44 69 HIS A C 1
ATOM 503 O O . HIS A 1 69 ? 17.885 -2.911 31.834 1.00 85.44 69 HIS A O 1
ATOM 509 N N . ARG A 1 70 ? 18.259 -2.006 29.803 1.00 85.25 70 ARG A N 1
ATOM 510 C CA . ARG A 1 70 ? 18.393 -3.249 29.048 1.00 85.25 70 ARG A CA 1
ATOM 511 C C . ARG A 1 70 ? 19.765 -3.323 28.421 1.00 85.25 70 ARG A C 1
ATOM 513 O O . ARG A 1 70 ? 20.196 -2.384 27.755 1.00 85.25 70 ARG A O 1
ATOM 520 N N . VAL A 1 71 ? 20.431 -4.449 28.608 1.00 85.50 71 VAL A N 1
ATOM 521 C CA . VAL A 1 71 ? 21.727 -4.736 28.004 1.00 85.50 71 VAL A CA 1
ATOM 522 C C . VAL A 1 71 ? 21.530 -5.804 26.946 1.00 85.50 71 VAL A C 1
ATOM 524 O O . VAL A 1 71 ? 21.107 -6.914 27.261 1.00 85.50 71 VAL A O 1
ATOM 527 N N . LYS A 1 72 ? 21.872 -5.483 25.698 1.00 85.31 72 LYS A N 1
ATOM 528 C CA . LYS A 1 72 ? 21.963 -6.455 24.607 1.00 85.31 72 LYS A CA 1
ATOM 529 C C . LYS A 1 72 ? 23.426 -6.706 24.292 1.00 85.31 72 LYS A C 1
ATOM 531 O O . LYS A 1 72 ? 24.200 -5.770 24.141 1.00 85.31 72 LYS A O 1
ATOM 536 N N . MET A 1 73 ? 23.800 -7.972 24.199 1.00 83.62 73 MET A N 1
ATOM 537 C CA . MET A 1 73 ? 25.146 -8.401 23.847 1.00 83.62 73 MET A CA 1
ATOM 538 C C . MET A 1 73 ? 25.078 -9.401 22.701 1.00 83.62 73 MET A C 1
ATOM 540 O O . MET A 1 73 ? 24.417 -10.444 22.802 1.00 83.62 73 MET A O 1
ATOM 544 N N . LYS A 1 74 ? 25.807 -9.100 21.634 1.00 82.00 74 LYS A N 1
ATOM 545 C CA . LYS A 1 74 ? 25.907 -9.917 20.430 1.00 82.00 74 LYS A CA 1
ATOM 546 C C . LYS A 1 74 ? 27.365 -10.271 20.200 1.00 82.00 74 LYS A C 1
ATOM 548 O O . LYS A 1 74 ? 28.220 -9.405 20.267 1.00 82.00 74 LYS A O 1
ATOM 553 N N . VAL A 1 75 ? 27.641 -11.537 19.921 1.00 79.12 75 VAL A N 1
ATOM 554 C CA . VAL A 1 75 ? 28.995 -12.048 19.681 1.00 79.12 75 VAL A CA 1
ATOM 555 C C . VAL A 1 75 ? 28.976 -12.747 18.333 1.00 79.12 75 VAL A C 1
ATOM 557 O O . VAL A 1 75 ? 28.056 -13.521 18.072 1.00 79.12 75 VAL A O 1
ATOM 560 N N . TYR A 1 76 ? 29.924 -12.437 17.458 1.00 78.44 76 TYR A N 1
ATOM 561 C CA . TYR A 1 76 ? 29.937 -12.940 16.085 1.00 78.44 76 TYR A CA 1
ATOM 562 C C . TYR A 1 76 ? 31.359 -13.040 15.544 1.00 78.44 76 TYR A C 1
ATOM 564 O O . TYR A 1 76 ? 32.245 -12.297 15.956 1.00 78.44 76 TYR A O 1
ATOM 572 N N . ASN A 1 77 ? 31.560 -13.955 14.599 1.00 76.62 77 ASN A N 1
ATOM 573 C CA . ASN A 1 77 ? 32.830 -14.114 13.902 1.00 76.62 77 ASN A CA 1
ATOM 574 C C . ASN A 1 77 ? 32.776 -13.354 12.570 1.00 76.62 77 ASN A C 1
ATOM 576 O O . ASN A 1 77 ? 31.798 -13.484 11.834 1.00 76.62 77 ASN A O 1
ATOM 580 N N . THR A 1 78 ? 33.810 -12.580 12.254 1.00 78.94 78 THR A N 1
ATOM 581 C CA . THR A 1 78 ? 33.991 -11.925 10.949 1.00 78.94 78 THR A CA 1
ATOM 582 C C . THR A 1 78 ? 35.481 -11.740 10.674 1.00 78.94 78 THR A C 1
ATOM 584 O O . THR A 1 78 ? 36.223 -11.421 11.597 1.00 78.94 78 THR A O 1
ATOM 587 N N . GLY A 1 79 ? 35.934 -11.977 9.438 1.00 71.38 79 GLY A N 1
ATOM 588 C CA . GLY A 1 79 ? 37.322 -11.719 9.020 1.00 71.38 79 GLY A CA 1
ATOM 589 C C . GLY A 1 79 ? 38.405 -12.260 9.969 1.00 71.38 79 GLY A C 1
ATOM 590 O O . GLY A 1 79 ? 39.233 -11.490 10.431 1.00 71.38 79 GLY A O 1
ATOM 591 N N . GLU A 1 80 ? 38.368 -13.559 10.297 1.00 74.50 80 GLU A N 1
ATOM 592 C CA . GLU A 1 80 ? 39.267 -14.243 11.261 1.00 74.50 80 GLU A CA 1
ATOM 593 C C . GLU A 1 80 ? 39.237 -13.730 12.715 1.00 74.50 80 GLU A C 1
ATOM 595 O O . GLU A 1 80 ? 39.972 -14.244 13.557 1.00 74.50 80 GLU A O 1
ATOM 600 N N . GLN A 1 81 ? 38.357 -12.783 13.036 1.00 75.69 81 GLN A N 1
ATOM 601 C CA . GLN A 1 81 ? 38.187 -12.225 14.374 1.00 75.69 81 GLN A CA 1
ATOM 602 C C . GLN A 1 81 ? 36.868 -12.681 15.001 1.00 75.69 81 GLN A C 1
ATOM 604 O O . GLN A 1 81 ? 35.877 -12.940 14.313 1.00 75.69 81 GLN A O 1
ATOM 609 N N . THR A 1 82 ? 36.835 -12.722 16.335 1.00 75.25 82 THR A N 1
ATOM 610 C CA . THR A 1 82 ? 35.573 -12.758 17.089 1.00 75.25 82 THR A CA 1
ATOM 611 C C . THR A 1 82 ? 35.305 -11.371 17.654 1.00 75.25 82 THR A C 1
ATOM 613 O O . THR A 1 82 ? 36.108 -10.855 18.432 1.00 75.25 82 THR A O 1
ATOM 616 N N . LEU A 1 83 ? 34.170 -10.781 17.296 1.00 82.56 83 LEU A N 1
ATOM 617 C CA . LEU A 1 83 ? 33.736 -9.461 17.735 1.00 82.56 83 LEU A CA 1
ATOM 618 C C . LEU A 1 83 ? 32.552 -9.556 18.697 1.00 82.56 83 LEU A C 1
ATOM 620 O O . LEU A 1 83 ? 31.797 -10.532 18.704 1.00 82.56 83 LEU A O 1
ATOM 624 N N . MET A 1 84 ? 32.380 -8.506 19.494 1.00 84.56 84 MET A N 1
ATOM 625 C CA . MET A 1 84 ? 31.225 -8.315 20.353 1.00 84.56 84 MET A CA 1
ATOM 626 C C . MET A 1 84 ? 30.641 -6.917 20.187 1.00 84.56 84 MET A C 1
ATOM 628 O O . MET A 1 84 ? 31.363 -5.925 20.279 1.00 84.56 84 MET A O 1
ATOM 632 N N . ASP A 1 85 ? 29.322 -6.860 20.035 1.00 87.25 85 ASP A N 1
ATOM 633 C CA . ASP A 1 85 ? 28.547 -5.637 20.172 1.00 87.25 85 ASP A CA 1
ATOM 634 C C . ASP A 1 85 ? 27.853 -5.641 21.547 1.00 87.25 85 ASP A C 1
ATOM 636 O O . ASP A 1 85 ? 27.276 -6.658 21.952 1.00 87.25 85 ASP A O 1
ATOM 640 N N . VAL A 1 86 ? 27.909 -4.526 22.279 1.00 88.12 86 VAL A N 1
ATOM 641 C CA . VAL A 1 86 ? 27.155 -4.318 23.528 1.00 88.12 86 VAL A CA 1
ATOM 642 C C . VAL A 1 86 ? 26.340 -3.041 23.413 1.00 88.12 86 VAL A C 1
ATOM 644 O O . VAL A 1 86 ? 26.908 -1.954 23.366 1.00 88.12 86 VAL A O 1
ATOM 647 N N . SER A 1 87 ? 25.021 -3.165 23.452 1.00 88.62 87 SER A N 1
ATOM 648 C CA . SER A 1 87 ? 24.090 -2.039 23.386 1.00 88.62 87 SER A CA 1
ATOM 649 C C . SER A 1 87 ? 23.383 -1.867 24.723 1.00 88.62 87 SER A C 1
ATOM 651 O O . SER A 1 87 ? 22.925 -2.840 25.330 1.00 88.62 87 SER A O 1
ATOM 653 N N . LEU A 1 88 ? 23.298 -0.622 25.188 1.00 88.81 88 LEU A N 1
ATOM 654 C CA . LEU A 1 88 ? 22.574 -0.254 26.399 1.00 88.81 88 LEU A CA 1
ATOM 655 C C . LEU A 1 88 ? 21.345 0.560 26.019 1.00 88.81 88 LEU A C 1
ATOM 657 O O . LEU A 1 88 ? 21.454 1.562 25.313 1.00 88.81 88 LEU A O 1
ATOM 661 N N . TYR A 1 89 ? 20.201 0.177 26.566 1.00 86.94 89 TYR A N 1
ATOM 662 C CA . TYR A 1 89 ? 18.956 0.907 26.410 1.00 86.94 89 TYR A CA 1
ATOM 663 C C . TYR A 1 89 ? 18.439 1.368 27.772 1.00 86.94 89 TYR A C 1
ATOM 665 O O . TYR A 1 89 ? 18.535 0.633 28.758 1.00 86.94 89 TYR A O 1
ATOM 673 N N . ARG A 1 90 ? 17.874 2.574 27.831 1.00 86.62 90 ARG A N 1
ATOM 674 C CA . ARG A 1 90 ? 17.008 3.015 28.923 1.00 86.62 90 ARG A CA 1
ATOM 675 C C . ARG A 1 90 ? 15.616 2.473 28.672 1.00 86.62 90 ARG A C 1
ATOM 677 O O . ARG A 1 90 ? 15.146 2.490 27.538 1.00 86.62 90 ARG A O 1
ATOM 684 N N . ILE A 1 91 ? 14.950 2.058 29.738 1.00 79.62 91 ILE A N 1
ATOM 685 C CA . ILE A 1 91 ? 13.536 1.733 29.692 1.00 79.62 91 ILE A CA 1
ATOM 686 C C . ILE A 1 91 ? 12.788 2.661 30.639 1.00 79.62 91 ILE A C 1
ATOM 688 O O . ILE A 1 91 ? 13.153 2.798 31.807 1.00 79.62 91 ILE A O 1
ATOM 692 N N . ASP A 1 92 ? 11.751 3.312 30.129 1.00 79.94 92 ASP A N 1
ATOM 693 C CA . ASP A 1 92 ? 10.876 4.145 30.943 1.00 79.94 92 ASP A CA 1
ATOM 694 C C . ASP A 1 92 ? 9.873 3.276 31.727 1.00 79.94 92 ASP A C 1
ATOM 696 O O . ASP A 1 92 ? 9.142 2.468 31.157 1.00 79.94 92 ASP A O 1
ATOM 700 N N . ASP A 1 93 ? 9.824 3.436 33.048 1.00 75.62 93 ASP A N 1
ATOM 701 C CA . ASP A 1 93 ? 8.976 2.637 33.945 1.00 75.62 93 ASP A CA 1
ATOM 702 C C . ASP A 1 93 ? 7.473 2.978 33.875 1.00 75.62 93 ASP A C 1
ATOM 704 O O . ASP A 1 93 ? 6.652 2.290 34.494 1.00 75.62 93 ASP A O 1
ATOM 708 N N . GLU A 1 94 ? 7.106 4.072 33.208 1.00 74.31 94 GLU A N 1
ATOM 709 C CA . GLU A 1 94 ? 5.728 4.536 33.038 1.00 74.31 94 GLU A CA 1
ATOM 710 C C . GLU A 1 94 ? 5.243 4.323 31.603 1.00 74.31 94 GLU A C 1
ATOM 712 O O . GLU A 1 94 ? 4.128 3.834 31.380 1.00 74.31 94 GLU A O 1
ATOM 717 N N . THR A 1 95 ? 6.081 4.684 30.629 1.00 71.19 95 THR A N 1
ATOM 718 C CA . THR A 1 95 ? 5.769 4.585 29.205 1.00 71.19 95 THR A CA 1
ATOM 719 C C . THR A 1 95 ? 6.223 3.274 28.596 1.00 71.19 95 THR A C 1
ATOM 721 O O . THR A 1 95 ? 5.694 2.931 27.549 1.00 71.19 95 THR A O 1
ATOM 724 N N . PHE A 1 96 ? 7.109 2.498 29.228 1.00 72.56 96 PHE A N 1
ATOM 725 C CA . PHE A 1 96 ? 7.732 1.281 28.680 1.00 72.56 96 PHE A CA 1
ATOM 726 C C . PHE A 1 96 ? 8.431 1.490 27.329 1.00 72.56 96 PHE A C 1
ATOM 728 O O . PHE A 1 96 ? 8.637 0.532 26.581 1.00 72.56 96 PHE A O 1
ATOM 735 N N . GLU A 1 97 ? 8.752 2.737 26.986 1.00 75.56 97 GLU A N 1
ATOM 736 C CA . GLU A 1 97 ? 9.538 3.059 25.803 1.00 75.56 97 GLU A CA 1
ATOM 737 C C . GLU A 1 97 ? 10.998 2.681 26.047 1.00 75.56 97 GLU A C 1
ATOM 739 O O . GLU A 1 97 ? 11.532 2.866 27.144 1.00 75.56 97 GLU A O 1
ATOM 744 N N . VAL A 1 98 ? 11.620 2.110 25.016 1.00 77.12 98 VAL A N 1
ATOM 745 C CA . VAL A 1 98 ? 13.011 1.662 25.037 1.00 77.12 98 VAL A CA 1
ATOM 746 C C . VAL A 1 98 ? 13.818 2.634 24.188 1.00 77.12 98 VAL A C 1
ATOM 748 O O . VAL A 1 98 ? 13.592 2.747 22.986 1.00 77.12 98 VAL A O 1
ATOM 751 N N . GLU A 1 99 ? 14.753 3.340 24.807 1.00 83.31 99 GLU A N 1
ATOM 752 C CA . GLU A 1 99 ? 15.633 4.297 24.139 1.00 83.31 99 GLU A CA 1
ATOM 753 C C . GLU A 1 99 ? 17.060 3.759 24.163 1.00 83.31 99 GLU A C 1
ATOM 755 O O . GLU A 1 99 ? 17.586 3.459 25.233 1.00 83.31 99 GLU A O 1
ATOM 760 N N . GLN A 1 100 ? 17.708 3.634 23.004 1.00 87.00 100 GLN A N 1
ATOM 761 C CA . GLN A 1 100 ? 19.121 3.264 22.966 1.00 87.00 100 GLN A CA 1
ATOM 762 C C . GLN A 1 100 ? 19.960 4.417 23.516 1.00 87.00 100 GLN A C 1
ATOM 764 O O . GLN A 1 100 ? 19.995 5.495 22.930 1.00 87.00 100 GLN A O 1
ATOM 769 N N . ILE A 1 101 ? 20.650 4.182 24.632 1.00 88.88 101 ILE A N 1
ATOM 770 C CA . ILE A 1 101 ? 21.561 5.162 25.231 1.00 88.88 101 ILE A CA 1
ATOM 771 C C . ILE A 1 101 ? 22.845 5.214 24.403 1.00 88.88 101 ILE A C 1
ATOM 773 O O . ILE A 1 101 ? 23.317 6.288 24.033 1.00 88.88 101 ILE A O 1
ATOM 777 N N . ASN A 1 102 ? 23.450 4.049 24.156 1.00 89.00 102 ASN A N 1
ATOM 778 C CA . ASN A 1 102 ? 24.685 3.933 23.387 1.00 89.00 102 ASN A CA 1
ATOM 779 C C . ASN A 1 102 ? 24.952 2.478 22.977 1.00 89.00 102 ASN A C 1
ATOM 781 O O . ASN A 1 102 ? 24.289 1.548 23.443 1.00 89.00 102 ASN A O 1
ATOM 785 N N . GLU A 1 103 ? 25.971 2.287 22.148 1.00 91.00 103 GLU A N 1
ATOM 786 C CA . GLU A 1 103 ? 26.458 0.986 21.712 1.00 91.00 103 GLU A CA 1
ATOM 787 C C . GLU A 1 103 ? 27.982 0.963 21.626 1.00 91.00 103 GLU A C 1
ATOM 789 O O . GLU A 1 103 ? 28.643 1.943 21.283 1.00 91.00 103 GLU A O 1
ATOM 794 N N . ILE A 1 104 ? 28.536 -0.196 21.950 1.00 89.31 104 ILE A N 1
ATOM 795 C CA . ILE A 1 104 ? 29.918 -0.567 21.700 1.00 89.31 104 ILE A CA 1
ATOM 796 C C . ILE A 1 104 ? 29.865 -1.560 20.552 1.00 89.31 104 ILE A C 1
ATOM 798 O O . ILE A 1 104 ? 29.564 -2.720 20.797 1.00 89.31 104 ILE A O 1
ATOM 802 N N . ALA A 1 105 ? 30.130 -1.112 19.330 1.00 88.69 105 ALA A N 1
ATOM 803 C CA . ALA A 1 105 ? 30.142 -1.975 18.154 1.00 88.69 105 ALA A CA 1
ATOM 804 C C . ALA A 1 105 ? 31.564 -2.465 17.846 1.00 88.69 105 ALA A C 1
ATOM 806 O O . ALA A 1 105 ? 32.532 -1.710 17.976 1.00 88.69 105 ALA A O 1
ATOM 807 N N . GLY A 1 106 ? 31.688 -3.723 17.423 1.00 82.38 106 GLY A N 1
ATOM 808 C CA . GLY A 1 106 ? 32.932 -4.289 16.902 1.00 82.38 106 GLY A CA 1
ATOM 809 C C . GLY A 1 106 ? 34.057 -4.422 17.932 1.00 82.38 106 GLY A C 1
ATOM 810 O O . GLY A 1 106 ? 35.230 -4.317 17.577 1.00 82.38 106 GLY A O 1
ATOM 811 N N . PHE A 1 107 ? 33.743 -4.633 19.215 1.00 83.75 107 PHE A N 1
ATOM 812 C CA . PHE A 1 107 ? 34.772 -4.866 20.230 1.00 83.75 107 PHE A CA 1
ATOM 813 C C . PHE A 1 107 ? 35.470 -6.203 19.961 1.00 83.75 107 PHE A C 1
ATOM 815 O O . PHE A 1 107 ? 34.861 -7.261 20.113 1.00 83.75 107 PHE A O 1
ATOM 822 N N . VAL A 1 108 ? 36.744 -6.153 19.561 1.00 79.69 108 VAL A N 1
ATOM 823 C CA . VAL A 1 108 ? 37.542 -7.346 19.252 1.00 79.69 108 VAL A CA 1
ATOM 824 C C . VAL A 1 108 ? 37.772 -8.158 20.522 1.00 79.69 108 VAL A C 1
ATOM 826 O O . VAL A 1 108 ? 38.388 -7.698 21.485 1.00 79.69 108 VAL A O 1
ATOM 829 N N . VAL A 1 109 ? 37.256 -9.381 20.513 1.00 73.88 109 VAL A N 1
ATOM 830 C CA . VAL A 1 109 ? 37.330 -10.332 21.621 1.00 73.88 109 VAL A CA 1
ATOM 831 C C . VAL A 1 109 ? 38.505 -11.286 21.428 1.00 73.88 109 VAL A C 1
ATOM 833 O O . VAL A 1 109 ? 39.218 -11.573 22.390 1.00 73.88 109 VAL A O 1
ATOM 836 N N . LEU A 1 110 ? 38.687 -11.766 20.195 1.00 72.56 110 LEU A N 1
ATOM 837 C CA . LEU A 1 110 ? 39.788 -12.619 19.745 1.00 72.56 110 LEU A CA 1
ATOM 838 C C . LEU A 1 110 ? 40.319 -12.079 18.416 1.00 72.56 110 LEU A C 1
ATOM 840 O O . LEU A 1 110 ? 39.523 -11.678 17.563 1.00 72.56 110 LEU A O 1
ATOM 844 N N . ASP A 1 111 ? 41.643 -12.067 18.280 1.00 67.69 111 ASP A N 1
ATOM 845 C CA . ASP A 1 111 ? 42.371 -11.554 17.114 1.00 67.69 111 ASP A CA 1
ATOM 846 C C . ASP A 1 111 ? 42.989 -12.713 16.306 1.00 67.69 111 ASP A C 1
ATOM 848 O O . ASP A 1 111 ? 43.102 -13.818 16.833 1.00 67.69 111 ASP A O 1
ATOM 852 N N . GLU A 1 112 ? 43.355 -12.445 15.047 1.00 61.06 112 GLU A N 1
ATOM 853 C CA . GLU A 1 112 ? 43.984 -13.334 14.042 1.00 61.06 112 GLU A CA 1
ATOM 854 C C . GLU A 1 112 ? 44.054 -14.848 14.366 1.00 61.06 112 GLU A C 1
ATOM 856 O O . GLU A 1 112 ? 44.901 -15.323 15.129 1.00 61.06 112 GLU A O 1
ATOM 861 N N . GLY A 1 113 ? 43.222 -15.645 13.683 1.00 54.75 113 GLY A N 1
ATOM 862 C CA . GLY A 1 113 ? 43.300 -17.113 13.679 1.00 54.75 113 GLY A CA 1
ATOM 863 C C . GLY A 1 113 ? 42.635 -17.813 14.872 1.00 54.75 113 GLY A C 1
ATOM 864 O O . GLY A 1 113 ? 42.550 -19.045 14.887 1.00 54.75 113 GLY A O 1
ATOM 865 N N . GLU A 1 114 ? 42.112 -17.058 15.841 1.00 54.00 114 GLU A N 1
ATOM 866 C CA . GLU A 1 114 ? 41.321 -17.571 16.960 1.00 54.00 114 GLU A CA 1
ATOM 867 C C . GLU A 1 114 ? 39.823 -17.274 16.750 1.00 54.00 114 GLU A C 1
ATOM 869 O O . GLU A 1 114 ? 39.343 -16.157 16.936 1.00 54.00 114 GLU A O 1
ATOM 874 N N . SER A 1 115 ? 39.047 -18.303 16.394 1.00 54.88 115 SER A N 1
ATOM 875 C CA . SER A 1 115 ? 37.579 -18.245 16.442 1.00 54.88 115 SER A CA 1
ATOM 876 C C . SER A 1 115 ? 37.072 -18.889 17.730 1.00 54.88 115 SER A C 1
ATOM 878 O O . SER A 1 115 ? 37.648 -19.869 18.212 1.00 54.88 115 SER A O 1
ATOM 880 N N . PHE A 1 116 ? 35.973 -18.376 18.292 1.00 59.69 116 PHE A N 1
ATOM 881 C CA . PHE A 1 116 ? 35.229 -19.115 19.315 1.00 59.69 116 PHE A CA 1
ATOM 882 C C . PHE A 1 116 ? 34.606 -20.369 18.674 1.00 59.69 116 PHE A C 1
ATOM 884 O O . PHE A 1 116 ? 33.469 -20.355 18.205 1.00 59.69 116 PHE A O 1
ATOM 891 N N . VAL A 1 117 ? 35.368 -21.462 18.622 1.00 50.12 117 VAL A N 1
ATOM 892 C CA . VAL A 1 117 ? 34.869 -22.793 18.257 1.00 50.12 117 VAL A CA 1
ATOM 893 C C . VAL A 1 117 ? 34.163 -23.381 19.483 1.00 50.12 117 VAL A C 1
ATOM 895 O O . VAL A 1 117 ? 34.703 -23.319 20.584 1.00 50.12 117 VAL A O 1
ATOM 898 N N . GLN A 1 118 ? 32.943 -23.892 19.277 1.00 48.59 118 GLN A N 1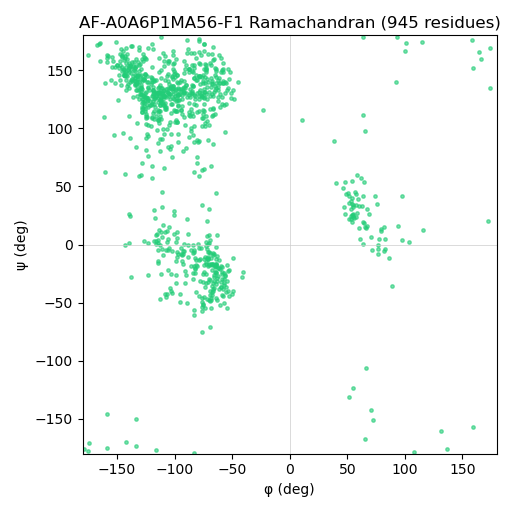
ATOM 899 C CA . GLN A 1 118 ? 32.005 -24.447 20.270 1.00 48.59 118 GLN A CA 1
ATOM 900 C C . GLN A 1 118 ? 32.659 -24.960 21.571 1.00 48.59 118 GLN A C 1
ATOM 902 O O . GLN A 1 118 ? 33.427 -25.921 21.560 1.00 48.59 118 GLN A O 1
ATOM 907 N N . GLY A 1 119 ? 32.318 -24.310 22.687 1.00 46.75 119 GLY A N 1
ATOM 908 C CA . GLY A 1 119 ? 32.745 -24.687 24.041 1.00 46.75 119 GLY A CA 1
ATOM 909 C C . GLY A 1 119 ? 32.366 -23.669 25.125 1.00 46.75 119 GLY A C 1
ATOM 910 O O . GLY A 1 119 ? 33.012 -23.614 26.171 1.00 46.75 119 GLY A O 1
ATOM 911 N N . LEU A 1 120 ? 31.374 -22.809 24.858 1.00 54.22 120 LEU A N 1
ATOM 912 C CA . LEU A 1 120 ? 30.728 -21.965 25.862 1.00 54.22 120 LEU A CA 1
ATOM 913 C C . LEU A 1 120 ? 29.368 -22.590 26.158 1.00 54.22 120 LEU A C 1
ATOM 915 O O . LEU A 1 120 ? 28.359 -22.220 25.562 1.00 54.22 120 LEU A O 1
ATOM 919 N N . ASP A 1 121 ? 29.379 -23.593 27.024 1.00 52.84 121 ASP A N 1
ATOM 920 C CA . ASP A 1 121 ? 28.219 -24.458 27.245 1.00 52.84 121 ASP A CA 1
ATOM 921 C C . ASP A 1 121 ? 27.365 -23.985 28.432 1.00 52.84 121 ASP A C 1
ATOM 923 O O . ASP A 1 121 ? 26.261 -24.483 28.651 1.00 52.84 121 ASP A O 1
ATOM 927 N N . VAL A 1 122 ? 27.852 -22.988 29.187 1.00 58.47 122 VAL A N 1
ATOM 928 C CA . VAL A 1 122 ? 27.196 -22.493 30.400 1.00 58.47 122 VAL A CA 1
ATOM 929 C C . VAL A 1 122 ? 27.014 -20.982 30.347 1.00 58.47 122 VAL A C 1
ATOM 931 O O . VAL A 1 122 ? 27.946 -20.206 30.142 1.00 58.47 122 VAL A O 1
ATOM 934 N N . PHE A 1 123 ? 25.781 -20.561 30.591 1.00 66.31 123 PHE A N 1
ATOM 935 C CA . PHE A 1 123 ? 25.400 -19.176 30.813 1.00 66.31 123 PHE A CA 1
ATOM 936 C C . PHE A 1 123 ? 25.322 -18.901 32.331 1.00 66.31 123 PHE A C 1
ATOM 938 O O . PHE A 1 123 ? 24.810 -19.737 33.079 1.00 66.31 123 PHE A O 1
ATOM 945 N N . GLY A 1 124 ? 25.803 -17.744 32.806 1.00 66.44 124 GLY A N 1
ATOM 946 C CA . GLY A 1 124 ? 25.797 -17.442 34.243 1.00 66.44 124 GLY A CA 1
ATOM 947 C C . GLY A 1 124 ? 25.891 -15.962 34.624 1.00 66.44 124 GLY A C 1
ATOM 948 O O . GLY A 1 124 ? 26.300 -15.098 33.845 1.00 66.44 124 GLY A O 1
ATOM 949 N N . VAL A 1 125 ? 25.528 -15.685 35.878 1.00 68.94 125 VAL A N 1
ATOM 950 C CA . VAL A 1 125 ? 25.689 -14.385 36.540 1.00 68.94 125 VAL A CA 1
ATOM 951 C C . VAL A 1 125 ? 26.682 -14.550 37.680 1.00 68.94 125 VAL A C 1
ATOM 953 O O . VAL A 1 125 ? 26.481 -15.380 38.566 1.00 68.94 125 VAL A O 1
ATOM 956 N N . ARG A 1 126 ? 27.732 -13.729 37.698 1.00 66.50 126 ARG A N 1
ATOM 957 C CA . ARG A 1 126 ? 28.750 -13.746 38.749 1.00 66.50 126 ARG A CA 1
ATOM 958 C C . ARG A 1 126 ? 28.924 -12.366 39.363 1.00 66.50 126 ARG A C 1
ATOM 960 O O . ARG A 1 126 ? 29.324 -11.417 38.694 1.00 66.50 126 ARG A O 1
ATOM 967 N N . ASN A 1 127 ? 28.750 -12.275 40.677 1.00 60.78 127 ASN A N 1
ATOM 968 C CA . ASN A 1 127 ? 29.248 -11.131 41.434 1.00 60.78 127 ASN A CA 1
ATOM 969 C C . ASN A 1 127 ? 30.766 -11.281 41.584 1.00 60.78 127 ASN A C 1
ATOM 971 O O . ASN A 1 127 ? 31.247 -12.238 42.197 1.00 60.78 127 ASN A O 1
ATOM 975 N N . LYS A 1 128 ? 31.550 -10.368 41.004 1.00 54.41 128 LYS A N 1
ATOM 976 C CA . LYS A 1 128 ? 33.010 -10.427 41.126 1.00 54.41 128 LYS A CA 1
ATOM 977 C C . LYS A 1 128 ? 33.423 -10.005 42.537 1.00 54.41 128 LYS A C 1
ATOM 979 O O . LYS A 1 128 ? 33.489 -8.817 42.834 1.00 54.41 128 LYS A O 1
ATOM 984 N N . ILE A 1 129 ? 33.743 -10.976 43.391 1.00 46.22 129 ILE A N 1
ATOM 985 C CA . ILE A 1 129 ? 34.436 -10.744 44.664 1.00 46.22 129 ILE A CA 1
ATOM 986 C C . ILE A 1 129 ? 35.934 -10.660 44.350 1.00 46.22 129 ILE A C 1
ATOM 988 O O . ILE A 1 129 ? 36.570 -11.686 44.125 1.00 46.22 129 ILE A O 1
ATOM 992 N N . ASN A 1 130 ? 36.512 -9.457 44.308 1.00 46.28 130 ASN A N 1
ATOM 993 C CA . ASN A 1 130 ? 37.968 -9.343 44.416 1.00 46.28 130 ASN A CA 1
ATOM 994 C C . ASN A 1 130 ? 38.352 -9.550 45.888 1.00 46.28 130 ASN A C 1
ATOM 996 O O . ASN A 1 130 ? 37.789 -8.929 46.789 1.00 46.28 130 ASN A O 1
ATOM 1000 N N . SER A 1 131 ? 39.285 -10.468 46.105 1.00 43.03 131 SER A N 1
ATOM 1001 C CA . SER A 1 131 ? 39.788 -10.916 47.399 1.00 43.03 131 SER A CA 1
ATOM 1002 C C . SER A 1 131 ? 40.277 -9.775 48.303 1.00 43.03 131 SER A C 1
ATOM 1004 O O . SER A 1 131 ? 41.067 -8.938 47.876 1.00 43.03 131 SER A O 1
ATOM 1006 N N . GLU A 1 132 ? 39.859 -9.858 49.569 1.00 48.16 132 GLU A N 1
ATOM 1007 C CA . GLU A 1 132 ? 40.477 -9.310 50.788 1.00 48.16 132 GLU A CA 1
ATOM 1008 C C . GLU A 1 132 ? 40.599 -7.768 50.935 1.00 48.16 132 GLU A C 1
ATOM 1010 O O . GLU A 1 132 ? 41.457 -7.122 50.350 1.00 48.16 132 GLU A O 1
ATOM 1015 N N . GLN A 1 133 ? 39.816 -7.222 51.888 1.00 48.19 133 GLN A N 1
ATOM 1016 C CA . GLN A 1 133 ? 40.004 -5.942 52.618 1.00 48.19 133 GLN A CA 1
ATOM 1017 C C . GLN A 1 133 ? 39.279 -4.644 52.180 1.00 48.19 133 GLN A C 1
ATOM 1019 O O . GLN A 1 133 ? 39.857 -3.567 52.322 1.00 48.19 133 GLN A O 1
ATOM 1024 N N . ILE A 1 134 ? 37.993 -4.657 51.798 1.00 47.06 134 ILE A N 1
ATOM 1025 C CA . ILE A 1 134 ? 37.202 -3.399 51.707 1.00 47.06 134 ILE A CA 1
ATOM 1026 C C . ILE A 1 134 ? 35.833 -3.537 52.427 1.00 47.06 134 ILE A C 1
ATOM 1028 O O . ILE A 1 134 ? 35.242 -4.614 52.356 1.00 47.06 134 ILE A O 1
ATOM 1032 N N . PRO A 1 135 ? 35.335 -2.514 53.173 1.00 50.19 135 PRO A N 1
ATOM 1033 C CA . PRO A 1 135 ? 34.065 -2.566 53.922 1.00 50.19 135 PRO A CA 1
ATOM 1034 C C . PRO A 1 135 ? 32.821 -2.666 53.007 1.00 50.19 135 PRO A C 1
ATOM 1036 O O . PRO A 1 135 ? 32.940 -2.480 51.799 1.00 50.19 135 PRO A O 1
ATOM 1039 N N . PRO A 1 136 ? 31.614 -2.931 53.554 1.00 48.16 136 PRO A N 1
ATOM 1040 C CA . PRO A 1 136 ? 30.452 -3.365 52.783 1.00 48.16 136 PRO A CA 1
ATOM 1041 C C . PRO A 1 136 ? 29.739 -2.185 52.105 1.00 48.16 136 PRO A C 1
ATOM 1043 O O . PRO A 1 136 ? 28.818 -1.599 52.668 1.00 48.16 136 PRO A O 1
ATOM 1046 N N . SER A 1 137 ? 30.140 -1.848 50.886 1.00 51.25 137 SER A N 1
ATOM 1047 C CA . SER A 1 137 ? 29.351 -1.025 49.960 1.00 51.25 137 SER A CA 1
ATOM 1048 C C . SER A 1 137 ? 29.180 -1.787 48.649 1.00 51.25 137 SER A C 1
ATOM 1050 O O . SER A 1 137 ? 29.929 -1.602 47.694 1.00 51.25 137 SER A O 1
ATOM 1052 N N . TYR A 1 138 ? 28.217 -2.709 48.634 1.00 58.97 138 TYR A N 1
ATOM 1053 C CA . TYR A 1 138 ? 27.921 -3.570 47.488 1.00 58.97 138 TYR A CA 1
ATOM 1054 C C . TYR A 1 138 ? 27.173 -2.788 46.403 1.00 58.97 138 TYR A C 1
ATOM 1056 O O . TYR A 1 138 ? 26.276 -2.022 46.740 1.00 58.97 138 TYR A O 1
ATOM 1064 N N . LEU A 1 139 ? 27.513 -2.997 45.123 1.00 60.09 139 LEU A N 1
ATOM 1065 C CA . LEU A 1 139 ? 26.604 -2.650 44.028 1.00 60.09 139 LEU A CA 1
ATOM 1066 C C . LEU A 1 139 ? 25.404 -3.593 44.131 1.00 60.09 139 LEU A C 1
ATOM 1068 O O . LEU A 1 139 ? 25.551 -4.796 43.917 1.00 60.09 139 LEU A O 1
ATOM 1072 N N . SER A 1 140 ? 24.242 -3.058 44.501 1.00 65.06 140 SER A N 1
ATOM 1073 C CA . SER A 1 140 ? 22.990 -3.808 44.423 1.00 65.06 140 SER A CA 1
ATOM 1074 C C . SER A 1 140 ? 22.417 -3.628 43.027 1.00 65.06 140 SER A C 1
ATOM 1076 O O . SER A 1 140 ? 22.010 -2.517 42.669 1.00 65.06 140 SER A O 1
ATOM 1078 N N . ALA A 1 141 ? 22.427 -4.708 42.249 1.00 69.44 141 ALA A N 1
ATOM 1079 C CA . ALA A 1 141 ? 21.786 -4.769 40.950 1.00 69.44 141 ALA A CA 1
ATOM 1080 C C . ALA A 1 141 ? 20.694 -5.839 40.967 1.00 69.44 141 ALA A C 1
ATOM 1082 O O . ALA A 1 141 ? 20.973 -6.991 41.305 1.00 69.44 141 ALA A O 1
ATOM 1083 N N . ASP A 1 142 ? 19.479 -5.450 40.599 1.00 72.69 142 ASP A N 1
ATOM 1084 C CA . ASP A 1 142 ? 18.419 -6.408 40.293 1.00 72.69 142 ASP A CA 1
ATOM 1085 C C . ASP A 1 142 ? 18.579 -6.814 38.835 1.00 72.69 142 ASP A C 1
ATOM 1087 O O . ASP A 1 142 ? 18.713 -5.935 37.986 1.00 72.69 142 ASP A O 1
ATOM 1091 N N . LEU A 1 143 ? 18.577 -8.119 38.560 1.00 71.00 143 LEU A N 1
ATOM 1092 C CA . LEU A 1 143 ? 18.625 -8.672 37.209 1.00 71.00 143 LEU A CA 1
ATOM 1093 C C . LEU A 1 143 ? 17.322 -9.399 36.908 1.00 71.00 143 LEU A C 1
ATOM 1095 O O . LEU A 1 143 ? 16.864 -10.204 37.720 1.00 71.00 143 LEU A O 1
ATOM 1099 N N . ASP A 1 144 ? 16.776 -9.147 35.725 1.00 65.56 144 ASP A N 1
ATOM 1100 C CA . ASP A 1 144 ? 15.559 -9.785 35.230 1.00 65.56 144 ASP A CA 1
ATOM 1101 C C . ASP A 1 144 ? 15.672 -10.057 33.717 1.00 65.56 144 ASP A C 1
ATOM 1103 O O . ASP A 1 144 ? 16.594 -9.573 33.058 1.00 65.56 144 ASP A O 1
ATOM 1107 N N . ASN A 1 145 ? 14.744 -10.832 33.149 1.00 64.38 145 ASN A N 1
ATOM 1108 C CA . ASN A 1 145 ? 14.622 -11.077 31.696 1.00 64.38 145 ASN A CA 1
ATOM 1109 C C . ASN A 1 145 ? 15.876 -11.582 30.993 1.00 64.38 145 ASN A C 1
ATOM 1111 O O . ASN A 1 145 ? 16.205 -11.175 29.880 1.00 64.38 145 ASN A O 1
ATOM 1115 N N . LEU A 1 146 ? 16.585 -12.480 31.653 1.00 69.62 146 LEU A N 1
ATOM 1116 C CA . LEU A 1 146 ? 17.830 -13.000 31.136 1.00 69.62 146 LEU A CA 1
ATOM 1117 C C . LEU A 1 146 ? 17.576 -14.000 30.003 1.00 69.62 146 LEU A C 1
ATOM 1119 O O . LEU A 1 146 ? 17.050 -15.088 30.234 1.00 69.62 146 LEU A O 1
ATOM 1123 N N . TYR A 1 147 ? 17.961 -13.623 28.786 1.00 67.94 147 TYR A N 1
ATOM 1124 C CA . TYR A 1 147 ? 17.753 -14.398 27.569 1.00 67.94 147 TYR A CA 1
ATOM 1125 C C . TYR A 1 147 ? 19.052 -14.683 26.814 1.00 67.94 147 TYR A C 1
ATOM 1127 O O . TYR A 1 147 ? 19.963 -13.852 26.713 1.00 67.94 147 TYR A O 1
ATOM 1135 N N . PHE A 1 148 ? 19.108 -15.866 26.206 1.00 68.19 148 PHE A N 1
ATOM 1136 C CA . PHE A 1 148 ? 20.222 -16.327 25.396 1.00 68.19 148 PHE A CA 1
ATOM 1137 C C . PHE A 1 148 ? 19.725 -17.102 24.169 1.00 68.19 148 PHE A C 1
ATOM 1139 O O . PHE A 1 148 ? 18.852 -17.955 24.285 1.00 68.19 148 PHE A O 1
ATOM 1146 N N . SER A 1 149 ? 20.322 -16.820 23.009 1.00 64.25 149 SER A N 1
ATOM 1147 C CA . SER A 1 149 ? 20.088 -17.524 21.747 1.00 64.25 149 SER A CA 1
ATOM 1148 C C . SER A 1 149 ? 21.398 -17.631 20.967 1.00 64.25 149 SER A C 1
ATOM 1150 O O . SER A 1 149 ? 22.220 -16.710 21.009 1.00 64.25 149 SER A O 1
ATOM 1152 N N . LEU A 1 150 ? 21.565 -18.752 20.261 1.00 61.94 150 LEU A N 1
ATOM 1153 C CA . LEU A 1 150 ? 22.644 -19.003 19.298 1.00 61.94 150 LEU A CA 1
ATOM 1154 C C . LEU A 1 150 ? 22.205 -18.755 17.843 1.00 61.94 150 LEU A C 1
ATOM 1156 O O . LEU A 1 150 ? 23.045 -18.739 16.948 1.00 61.94 150 LEU A O 1
ATOM 1160 N N . GLU A 1 151 ? 20.907 -18.566 17.594 1.00 58.31 151 GLU A N 1
ATOM 1161 C CA . GLU A 1 151 ? 20.354 -18.383 16.252 1.00 58.31 151 GLU A CA 1
ATOM 1162 C C . GLU A 1 151 ? 20.392 -16.909 15.842 1.00 58.31 151 GLU A C 1
ATOM 1164 O O . GLU A 1 151 ? 19.796 -16.043 16.488 1.00 58.31 151 GLU A O 1
ATOM 1169 N N . THR A 1 152 ? 21.063 -16.620 14.726 1.00 48.84 152 THR A N 1
ATOM 1170 C CA . THR A 1 152 ? 21.182 -15.279 14.134 1.00 48.84 152 THR A CA 1
ATOM 1171 C C . THR A 1 152 ? 19.854 -14.700 13.642 1.00 48.84 152 THR A C 1
ATOM 1173 O O . THR A 1 152 ? 19.781 -13.486 13.469 1.00 48.84 152 THR A O 1
ATOM 1176 N N . ALA A 1 153 ? 18.819 -15.519 13.435 1.00 47.34 153 ALA A N 1
ATOM 1177 C CA . ALA A 1 153 ? 17.467 -15.061 13.102 1.00 47.34 153 ALA A CA 1
ATOM 1178 C C . ALA A 1 153 ? 16.732 -14.456 14.317 1.00 47.34 153 ALA A C 1
ATOM 1180 O O . ALA A 1 153 ? 15.894 -13.578 14.155 1.00 47.34 153 ALA A O 1
ATOM 1181 N N . ASN A 1 154 ? 17.128 -14.820 15.543 1.00 47.09 154 ASN A N 1
ATOM 1182 C CA . ASN A 1 154 ? 16.538 -14.315 16.790 1.00 47.09 154 ASN A CA 1
ATOM 1183 C C . ASN A 1 154 ? 17.235 -13.037 17.297 1.00 47.09 154 ASN A C 1
ATOM 1185 O O . ASN A 1 154 ? 17.178 -12.727 18.486 1.00 47.09 154 ASN A O 1
ATOM 1189 N N . LYS A 1 155 ? 17.925 -12.296 16.410 1.00 42.72 155 LYS A N 1
ATOM 1190 C CA . LYS A 1 155 ? 18.705 -11.078 16.724 1.00 42.72 155 LYS A CA 1
ATOM 1191 C C . LYS A 1 155 ? 17.901 -9.990 17.451 1.00 42.72 155 LYS A C 1
ATOM 1193 O O . LYS A 1 155 ? 18.516 -9.122 18.068 1.00 42.72 155 LYS A O 1
ATOM 1198 N N . GLU A 1 156 ? 16.569 -10.049 17.417 1.00 43.41 156 GLU A N 1
ATOM 1199 C CA . GLU A 1 156 ? 15.685 -9.018 17.973 1.00 43.41 156 GLU A CA 1
ATOM 1200 C C . GLU A 1 156 ? 14.761 -9.470 19.122 1.00 43.41 156 GLU A C 1
ATOM 1202 O O . GLU A 1 156 ? 14.007 -8.646 19.636 1.00 43.41 156 GLU A O 1
ATOM 1207 N N . GLN A 1 157 ? 14.838 -10.718 19.601 1.00 47.16 157 GLN A N 1
ATOM 1208 C CA . GLN A 1 157 ? 13.884 -11.259 20.591 1.00 47.16 157 GLN A CA 1
ATOM 1209 C C . GLN A 1 157 ? 14.605 -11.656 21.896 1.00 47.16 157 GLN A C 1
ATOM 1211 O O . GLN A 1 157 ? 15.663 -12.281 21.798 1.00 47.16 157 GLN A O 1
ATOM 1216 N N . PRO A 1 158 ? 14.089 -11.338 23.111 1.00 45.56 158 PRO A N 1
ATOM 1217 C CA . PRO A 1 158 ? 12.682 -11.174 23.461 1.00 45.56 158 PRO A CA 1
ATOM 1218 C C . PRO A 1 158 ? 12.321 -9.845 24.155 1.00 45.56 158 PRO A C 1
ATOM 1220 O O . PRO A 1 158 ? 13.086 -9.152 24.824 1.00 45.56 158 PRO A O 1
ATOM 1223 N N . VAL A 1 159 ? 11.040 -9.548 24.034 1.00 51.66 159 VAL A N 1
ATOM 1224 C CA . VAL A 1 159 ? 10.308 -8.406 24.577 1.00 51.66 159 VAL A CA 1
ATOM 1225 C C . VAL A 1 159 ? 10.103 -8.545 26.111 1.00 51.66 159 VAL A C 1
ATOM 1227 O O . VAL A 1 159 ? 10.086 -9.662 26.628 1.00 51.66 159 VAL A O 1
ATOM 1230 N N . PRO A 1 160 ? 9.981 -7.437 26.874 1.00 47.16 160 PRO A N 1
ATOM 1231 C CA . PRO A 1 160 ? 10.194 -7.388 28.324 1.00 47.16 160 PRO A CA 1
ATOM 1232 C C . PRO A 1 160 ? 9.215 -8.220 29.157 1.00 47.16 160 PRO A C 1
ATOM 1234 O O . PRO A 1 160 ? 8.002 -8.134 28.972 1.00 47.16 160 PRO A O 1
ATOM 1237 N N . SER A 1 161 ? 9.725 -8.903 30.181 1.00 46.97 161 SER A N 1
ATOM 1238 C CA . SER A 1 161 ? 8.945 -9.253 31.370 1.00 46.97 161 SER A CA 1
ATOM 1239 C C . SER A 1 161 ? 9.373 -8.287 32.473 1.00 46.97 161 SER A C 1
ATOM 1241 O O . SER A 1 161 ? 10.309 -8.504 33.230 1.00 46.97 161 SER A O 1
ATOM 1243 N N . PHE A 1 162 ? 8.775 -7.102 32.511 1.00 60.59 162 PHE A N 1
ATOM 1244 C CA . PHE A 1 162 ? 9.020 -6.169 33.605 1.00 60.59 162 PHE A CA 1
ATOM 1245 C C . PHE A 1 162 ? 8.418 -6.745 34.882 1.00 60.59 162 PHE A C 1
ATOM 1247 O O . PHE A 1 162 ? 7.423 -6.204 35.340 1.00 60.59 162 PHE A O 1
ATOM 1254 N N . ALA A 1 163 ? 8.925 -7.849 35.438 1.00 58.22 163 ALA A N 1
ATOM 1255 C CA . ALA A 1 163 ? 8.183 -8.624 36.422 1.00 58.22 163 ALA A CA 1
ATOM 1256 C C . ALA A 1 163 ? 7.622 -7.733 37.549 1.00 58.22 163 ALA A C 1
ATOM 1258 O O . ALA A 1 163 ? 6.427 -7.830 37.814 1.00 58.22 163 ALA A O 1
ATOM 1259 N N . PRO A 1 164 ? 8.357 -6.743 38.105 1.00 63.75 164 PRO A N 1
ATOM 1260 C CA . PRO A 1 164 ? 7.794 -5.808 39.087 1.00 63.75 164 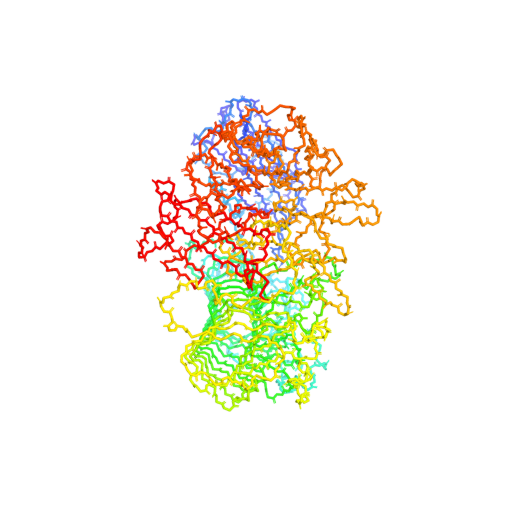PRO A CA 1
ATOM 1261 C C . PRO A 1 164 ? 6.650 -4.905 38.576 1.00 63.75 164 PRO A C 1
ATOM 1263 O O . PRO A 1 164 ? 5.773 -4.535 39.352 1.00 63.75 164 PRO A O 1
ATOM 1266 N N . LEU A 1 165 ? 6.659 -4.542 37.291 1.00 71.81 165 LEU A N 1
ATOM 1267 C CA . LEU A 1 165 ? 5.675 -3.691 36.601 1.00 71.81 165 LEU A CA 1
ATOM 1268 C C . LEU A 1 165 ? 4.623 -4.497 35.810 1.00 71.81 165 LEU A C 1
ATOM 1270 O O . LEU A 1 165 ? 3.766 -3.912 35.143 1.00 71.81 165 LEU A O 1
ATOM 1274 N N . CYS A 1 166 ? 4.682 -5.826 35.862 1.00 80.25 166 CYS A N 1
ATOM 1275 C CA . CYS A 1 166 ? 3.774 -6.734 35.177 1.00 80.25 166 CYS A CA 1
ATOM 1276 C C . CYS A 1 166 ? 2.588 -7.108 36.068 1.00 80.25 166 CYS A C 1
ATOM 1278 O O . CYS A 1 166 ? 2.690 -7.233 37.293 1.00 80.25 166 CYS A O 1
ATOM 1280 N N . VAL A 1 167 ? 1.438 -7.335 35.435 1.00 88.44 167 VAL A N 1
ATOM 1281 C CA . VAL A 1 167 ? 0.218 -7.757 36.131 1.00 88.44 167 VAL A CA 1
ATOM 1282 C C . VAL A 1 167 ? 0.422 -9.106 36.836 1.00 88.44 167 VAL A C 1
ATOM 1284 O O . VAL A 1 167 ? -0.028 -9.266 37.975 1.00 88.44 167 VAL A O 1
ATOM 1287 N N . SER A 1 168 ? 1.153 -10.048 36.229 1.00 85.69 168 SER A N 1
ATOM 1288 C CA . SER A 1 168 ? 1.407 -11.384 36.792 1.00 85.69 168 SER A CA 1
ATOM 1289 C C . SER A 1 168 ? 2.039 -11.362 38.192 1.00 85.69 168 SER A C 1
ATOM 1291 O O . SER A 1 168 ? 1.606 -12.104 39.083 1.00 85.69 168 SER A O 1
ATOM 1293 N N . ALA A 1 169 ? 3.000 -10.468 38.441 1.00 80.44 169 ALA A N 1
ATOM 1294 C CA . ALA A 1 169 ? 3.703 -10.410 39.720 1.00 80.44 169 ALA A CA 1
ATOM 1295 C C . ALA A 1 169 ? 2.788 -10.005 40.879 1.00 80.44 169 ALA A C 1
ATOM 1297 O O . ALA A 1 169 ? 2.883 -10.569 41.971 1.00 80.44 169 ALA A O 1
ATOM 1298 N N . LYS A 1 170 ? 1.843 -9.087 40.649 1.00 83.31 170 LYS A N 1
ATOM 1299 C CA . LYS A 1 170 ? 0.850 -8.686 41.663 1.00 83.31 170 LYS A CA 1
ATOM 1300 C C . LYS A 1 170 ? -0.355 -9.630 41.720 1.00 83.31 170 LYS A C 1
ATOM 1302 O O . LYS A 1 170 ? -1.007 -9.736 42.765 1.00 83.31 170 LYS A O 1
ATOM 1307 N N . LEU A 1 171 ? -0.662 -10.350 40.638 1.00 84.31 171 LEU A N 1
ATOM 1308 C CA . LEU A 1 171 ? -1.695 -11.388 40.664 1.00 84.31 171 LEU A CA 1
ATOM 1309 C C . LEU A 1 171 ? -1.299 -12.576 41.546 1.00 84.31 171 LEU A C 1
ATOM 1311 O O . LEU A 1 171 ? -2.132 -13.059 42.312 1.00 84.31 171 LEU A O 1
ATOM 1315 N N . SER A 1 172 ? -0.020 -12.964 41.530 1.00 68.81 172 SER A N 1
ATOM 1316 C CA . SER A 1 172 ? 0.511 -14.103 42.297 1.00 68.81 172 SER A CA 1
ATOM 1317 C C . SER A 1 172 ? 0.336 -14.010 43.826 1.00 68.81 172 SER A C 1
ATOM 1319 O O . SER A 1 172 ? 0.390 -15.025 44.518 1.00 68.81 172 SER A O 1
ATOM 1321 N N . THR A 1 173 ? 0.093 -12.810 44.365 1.00 62.50 173 THR A N 1
ATOM 1322 C CA . THR A 1 173 ? 0.029 -12.531 45.811 1.00 62.50 173 THR A CA 1
ATOM 1323 C C . THR A 1 173 ? -1.388 -12.240 46.336 1.00 62.50 173 THR A C 1
ATOM 1325 O O . THR A 1 173 ? -1.538 -11.833 47.489 1.00 62.50 173 THR A O 1
ATOM 1328 N N . GLY A 1 174 ? -2.449 -12.462 45.539 1.00 67.06 174 GLY A N 1
ATOM 1329 C CA . GLY A 1 174 ? -3.823 -12.091 45.916 1.00 67.06 174 GLY A CA 1
ATOM 1330 C C . GLY A 1 174 ? -4.948 -12.832 45.179 1.00 67.06 174 GLY A C 1
ATOM 1331 O O . GLY A 1 174 ? -4.850 -14.021 44.892 1.00 67.06 174 GLY A O 1
ATOM 1332 N N . SER A 1 175 ? -6.063 -12.131 44.923 1.00 79.75 175 SER A N 1
ATOM 1333 C CA . SER A 1 175 ? -7.194 -12.659 44.139 1.00 79.75 175 SER A CA 1
ATOM 1334 C C . SER A 1 175 ? -6.730 -13.084 42.738 1.00 79.75 175 SER A C 1
ATOM 1336 O O . SER A 1 175 ? -5.974 -12.324 42.122 1.00 79.75 175 SER A O 1
ATOM 1338 N N . PRO A 1 176 ? -7.205 -14.225 42.196 1.00 83.94 176 PRO A N 1
ATOM 1339 C CA . PRO A 1 176 ? -6.875 -14.633 40.830 1.00 83.94 176 PRO A CA 1
ATOM 1340 C C . PRO A 1 176 ? -7.504 -13.710 39.776 1.00 83.94 176 PRO A C 1
ATOM 1342 O O . PRO A 1 176 ? -7.078 -13.716 38.628 1.00 83.94 176 PRO A O 1
ATOM 1345 N N . TYR A 1 177 ? -8.508 -12.913 40.158 1.00 92.62 177 TYR A N 1
ATOM 1346 C CA . TYR A 1 177 ? -9.118 -11.926 39.276 1.00 92.62 177 TYR A CA 1
ATOM 1347 C C . TYR A 1 177 ? -8.294 -10.643 39.216 1.00 92.62 177 TYR A C 1
ATOM 1349 O O . TYR A 1 177 ? -7.729 -10.192 40.221 1.00 92.62 177 TYR A O 1
ATOM 1357 N N . PHE A 1 178 ? -8.306 -10.023 38.042 1.00 95.75 178 PHE A N 1
ATOM 1358 C CA . PHE A 1 178 ? -7.701 -8.730 37.797 1.00 95.75 178 PHE A CA 1
ATOM 1359 C C . PHE A 1 178 ? -8.702 -7.609 38.111 1.00 95.75 178 PHE A C 1
ATOM 1361 O O . PHE A 1 178 ? -9.743 -7.472 37.478 1.00 95.75 178 PHE A O 1
ATOM 1368 N N . ASP A 1 179 ? -8.413 -6.815 39.137 1.00 95.06 179 ASP A N 1
ATOM 1369 C CA . ASP A 1 179 ? -9.271 -5.747 39.656 1.00 95.06 179 ASP A CA 1
ATOM 1370 C C . ASP A 1 179 ? -8.561 -4.384 39.566 1.00 95.06 179 ASP A C 1
ATOM 1372 O O . ASP A 1 179 ? -8.231 -3.795 40.596 1.00 95.06 179 ASP A O 1
ATOM 1376 N N . PRO A 1 180 ? -8.309 -3.844 38.357 1.00 95.00 180 PRO A N 1
ATOM 1377 C CA . PRO A 1 180 ? -7.426 -2.687 38.150 1.00 95.00 180 PRO A CA 1
ATOM 1378 C C . PRO A 1 180 ? -7.884 -1.398 38.854 1.00 95.00 180 PRO A C 1
ATOM 1380 O O . PRO A 1 180 ? -7.120 -0.447 38.979 1.00 95.00 180 PRO A O 1
ATOM 1383 N N . TRP A 1 181 ? -9.122 -1.348 39.343 1.00 94.50 181 TRP A N 1
ATOM 1384 C CA . TRP A 1 181 ? -9.680 -0.257 40.148 1.00 94.50 181 TRP A CA 1
ATOM 1385 C C . TRP A 1 181 ? -9.379 -0.339 41.649 1.00 94.50 181 TRP A C 1
ATOM 1387 O O . TRP A 1 181 ? -9.769 0.562 42.393 1.00 94.50 181 TRP A O 1
ATOM 1397 N N . ASN A 1 182 ? -8.778 -1.428 42.122 1.00 93.62 182 ASN A N 1
ATOM 1398 C CA . ASN A 1 182 ? -8.395 -1.594 43.516 1.00 93.62 182 ASN A CA 1
ATOM 1399 C C . ASN A 1 182 ? -7.094 -0.828 43.787 1.00 93.62 182 ASN A C 1
ATOM 1401 O O . ASN A 1 182 ? -5.997 -1.367 43.651 1.00 93.62 182 ASN A O 1
ATOM 1405 N N . THR A 1 183 ? -7.222 0.445 44.156 1.00 93.12 183 THR A N 1
ATOM 1406 C CA . THR A 1 183 ? -6.082 1.351 44.368 1.00 93.12 183 THR A CA 1
ATOM 1407 C C . THR A 1 183 ? -5.152 0.909 45.494 1.00 93.12 183 THR A C 1
ATOM 1409 O O . THR A 1 183 ? -4.000 1.323 45.508 1.00 93.12 183 THR A O 1
ATOM 1412 N N . ASP A 1 184 ? -5.619 0.061 46.414 1.00 90.56 184 ASP A N 1
ATOM 1413 C CA . ASP A 1 184 ? -4.787 -0.473 47.495 1.00 90.56 184 ASP A CA 1
ATOM 1414 C C . ASP A 1 184 ? -3.900 -1.615 46.988 1.00 90.56 184 ASP A C 1
ATOM 1416 O O . ASP A 1 184 ? -2.707 -1.654 47.278 1.00 90.56 184 ASP A O 1
ATOM 1420 N N . ARG A 1 185 ? -4.461 -2.532 46.185 1.00 90.06 185 ARG A N 1
ATOM 1421 C CA . ARG A 1 185 ? -3.694 -3.626 45.564 1.00 90.06 185 ARG A CA 1
ATOM 1422 C C . ARG A 1 185 ? -2.709 -3.103 44.522 1.00 90.06 185 ARG A C 1
ATOM 1424 O O . ARG A 1 185 ? -1.582 -3.583 44.439 1.00 90.06 185 ARG A O 1
ATOM 1431 N N . TRP A 1 186 ? -3.148 -2.130 43.732 1.00 92.12 186 TRP A N 1
ATOM 1432 C CA . TRP A 1 186 ? -2.392 -1.555 42.622 1.00 92.12 186 TRP A CA 1
ATOM 1433 C C . TRP A 1 186 ? -1.748 -0.220 43.000 1.00 92.12 186 TRP A C 1
ATOM 1435 O O . TRP A 1 186 ? -1.556 0.624 42.135 1.00 92.12 186 TRP A O 1
ATOM 1445 N N . SER A 1 187 ? -1.405 0.004 44.273 1.00 91.75 187 SER A N 1
ATOM 1446 C CA . SER A 1 187 ? -0.940 1.313 44.762 1.00 91.75 187 SER A CA 1
ATOM 1447 C C . SER A 1 187 ? 0.282 1.868 44.021 1.00 91.75 187 SER A C 1
ATOM 1449 O O . SER A 1 187 ? 0.448 3.075 43.945 1.00 91.75 187 SER A O 1
ATOM 1451 N N . GLU A 1 188 ? 1.124 1.011 43.438 1.00 89.31 188 GLU A N 1
ATOM 1452 C CA . GLU A 1 188 ? 2.275 1.414 42.608 1.00 89.31 188 GLU A CA 1
ATOM 1453 C C . GLU A 1 188 ? 1.880 1.995 41.233 1.00 89.31 188 GLU A C 1
ATOM 1455 O O . GLU A 1 188 ? 2.675 2.698 40.612 1.00 89.31 188 GLU A O 1
ATOM 1460 N N . TRP A 1 189 ? 0.651 1.743 40.771 1.00 92.19 189 TRP A N 1
ATOM 1461 C CA . TRP A 1 189 ? 0.071 2.304 39.544 1.00 92.19 189 TRP A CA 1
ATOM 1462 C C . TRP A 1 189 ? -0.725 3.584 39.795 1.00 92.19 189 TRP A C 1
ATOM 1464 O O . TRP A 1 189 ? -1.135 4.240 38.834 1.00 92.19 189 TRP A O 1
ATOM 1474 N N . TYR A 1 190 ? -0.955 3.947 41.061 1.00 93.88 190 TYR A N 1
ATOM 1475 C CA . TYR A 1 190 ? -1.820 5.058 41.439 1.00 93.88 190 TYR A CA 1
ATOM 1476 C C . TYR A 1 190 ? -1.109 6.103 42.303 1.00 93.88 190 TYR A C 1
ATOM 1478 O O . TYR A 1 190 ? -0.474 5.799 43.306 1.00 93.88 190 TYR A O 1
ATOM 1486 N N . SER A 1 191 ? -1.334 7.375 41.979 1.00 93.62 191 SER A N 1
ATOM 1487 C CA . SER A 1 191 ? -1.108 8.501 42.884 1.00 93.62 191 SER A CA 1
ATOM 1488 C C . SER A 1 191 ? -2.457 8.969 43.433 1.00 93.62 191 SER A C 1
ATOM 1490 O O . SER A 1 191 ? -3.221 9.704 42.792 1.00 93.62 191 SER A O 1
ATOM 1492 N N . GLY A 1 192 ? -2.810 8.459 44.616 1.00 90.19 192 GLY A N 1
ATOM 1493 C CA . GLY A 1 192 ? -4.151 8.603 45.180 1.00 90.19 192 GLY A CA 1
ATOM 1494 C C . GLY A 1 192 ? -5.187 7.845 44.345 1.00 90.19 192 GLY A C 1
ATOM 1495 O O . GLY A 1 192 ? -5.247 6.625 44.394 1.00 90.19 192 GLY A O 1
ATOM 1496 N N . THR A 1 193 ? -6.010 8.570 43.583 1.00 89.31 193 THR A N 1
ATOM 1497 C CA . THR A 1 193 ? -7.002 7.977 42.657 1.00 89.31 193 THR A CA 1
ATOM 1498 C C . THR A 1 193 ? -6.619 8.128 41.185 1.00 89.31 193 THR A C 1
ATOM 1500 O O . THR A 1 193 ? -7.319 7.606 40.318 1.00 89.31 193 THR A O 1
ATOM 1503 N N . ASN A 1 194 ? -5.525 8.837 40.891 1.00 92.81 194 ASN A N 1
ATOM 1504 C CA . ASN A 1 194 ? -5.044 9.034 39.529 1.00 92.81 194 ASN A CA 1
ATOM 1505 C C . ASN A 1 194 ? -4.138 7.884 39.126 1.00 92.81 194 ASN A C 1
ATOM 1507 O O . ASN A 1 194 ? -3.208 7.557 39.859 1.00 92.81 194 ASN A O 1
ATOM 1511 N N . LEU A 1 195 ? -4.405 7.303 37.963 1.00 94.06 195 LEU A N 1
ATOM 1512 C CA . LEU A 1 195 ? -3.518 6.333 37.352 1.00 94.06 195 LEU A CA 1
ATOM 1513 C C . LEU A 1 195 ? -2.289 7.073 36.808 1.00 94.06 195 LEU A C 1
ATOM 1515 O O . LEU A 1 195 ? -2.438 8.074 36.105 1.00 94.06 195 LEU A O 1
ATOM 1519 N N . ILE A 1 196 ? -1.104 6.581 37.155 1.00 92.88 196 ILE A N 1
ATOM 1520 C CA . ILE A 1 196 ? 0.190 7.151 36.749 1.00 92.88 196 ILE A CA 1
ATOM 1521 C C . ILE A 1 196 ? 0.981 6.217 35.826 1.00 92.88 196 ILE A C 1
ATOM 1523 O O . ILE A 1 196 ? 1.920 6.658 35.179 1.00 92.88 196 ILE A O 1
ATOM 1527 N N . LYS A 1 197 ? 0.591 4.938 35.727 1.00 89.62 197 LYS A N 1
ATOM 1528 C CA . LYS A 1 197 ? 1.252 3.926 34.888 1.00 89.62 197 LYS A CA 1
ATOM 1529 C C . LYS A 1 197 ? 0.238 3.048 34.168 1.00 89.62 197 LYS A C 1
ATOM 1531 O O . LYS A 1 197 ? -0.849 2.799 34.690 1.00 89.62 197 LYS A O 1
ATOM 1536 N N . SER A 1 198 ? 0.604 2.534 32.997 1.00 91.88 198 SER A N 1
ATOM 1537 C CA . SER A 1 198 ? -0.189 1.503 32.317 1.00 91.88 198 SER A CA 1
ATOM 1538 C C . SER A 1 198 ? -0.062 0.155 33.020 1.00 91.88 198 SER A C 1
ATOM 1540 O O . SER A 1 198 ? 0.954 -0.148 33.645 1.00 91.88 198 SER A O 1
ATOM 1542 N N . PHE A 1 199 ? -1.066 -0.701 32.861 1.00 93.12 199 PHE A N 1
ATOM 1543 C CA . PHE A 1 199 ? -0.966 -2.102 33.254 1.00 93.12 199 PHE A CA 1
ATOM 1544 C C . PHE A 1 199 ? -0.307 -2.898 32.123 1.00 93.12 199 PHE A C 1
ATOM 1546 O O . PHE A 1 199 ? -0.914 -3.077 31.064 1.00 93.12 199 PHE A O 1
ATOM 1553 N N . ALA A 1 200 ? 0.925 -3.367 32.337 1.00 89.38 200 ALA A N 1
ATOM 1554 C CA . ALA A 1 200 ? 1.589 -4.293 31.424 1.00 89.38 200 ALA A CA 1
ATOM 1555 C C . ALA A 1 200 ? 1.005 -5.701 31.620 1.00 89.38 200 ALA A C 1
ATOM 1557 O O . ALA A 1 200 ? 1.299 -6.375 32.611 1.00 89.38 200 ALA A O 1
ATOM 1558 N N . VAL A 1 201 ? 0.123 -6.114 30.708 1.00 90.62 201 VAL A N 1
ATOM 1559 C CA . VAL A 1 201 ? -0.567 -7.407 30.775 1.00 90.62 201 VAL A CA 1
ATOM 1560 C C . VAL A 1 201 ? 0.308 -8.456 30.099 1.00 90.62 201 VAL A C 1
ATOM 1562 O O . VAL A 1 201 ? 0.507 -8.422 28.889 1.00 90.62 201 VAL A O 1
ATOM 1565 N N . ASP A 1 202 ? 0.836 -9.376 30.897 1.00 84.62 202 ASP A N 1
ATOM 1566 C CA . ASP A 1 202 ? 1.831 -10.373 30.490 1.00 84.62 202 ASP A CA 1
ATOM 1567 C C . ASP A 1 202 ? 1.379 -11.824 30.744 1.00 84.62 202 ASP A C 1
ATOM 1569 O O . ASP A 1 202 ? 2.124 -12.774 30.507 1.00 84.62 202 ASP A O 1
ATOM 1573 N N . CYS A 1 203 ? 0.162 -11.997 31.256 1.00 86.38 203 CYS A N 1
ATOM 1574 C CA . CYS A 1 203 ? -0.450 -13.281 31.567 1.00 86.38 203 CYS A CA 1
ATOM 1575 C C . CYS A 1 203 ? -1.956 -13.232 31.296 1.00 86.38 203 CYS A C 1
ATOM 1577 O O . CYS A 1 203 ? -2.531 -12.155 31.133 1.00 86.38 203 CYS A O 1
ATOM 1579 N N . ASN A 1 204 ? -2.597 -14.402 31.277 1.00 92.44 204 ASN A N 1
ATOM 1580 C CA . ASN A 1 204 ? -4.048 -14.497 31.153 1.00 92.44 204 ASN A CA 1
ATOM 1581 C C . ASN A 1 204 ? -4.731 -13.825 32.344 1.00 92.44 204 ASN A C 1
ATOM 1583 O O . ASN A 1 204 ? -4.388 -14.091 33.498 1.00 92.44 204 ASN A O 1
ATOM 1587 N N . VAL A 1 205 ? -5.732 -12.996 32.062 1.00 94.81 205 VAL A N 1
ATOM 1588 C CA . VAL A 1 205 ? -6.477 -12.259 33.084 1.00 94.81 205 VAL A CA 1
ATOM 1589 C C . VAL A 1 205 ? -7.975 -12.364 32.862 1.00 94.81 205 VAL A C 1
ATOM 1591 O O . VAL A 1 205 ? -8.455 -12.373 31.734 1.00 94.81 205 VAL A O 1
ATOM 1594 N N . VAL A 1 206 ? -8.712 -12.393 33.971 1.00 97.00 206 VAL A N 1
ATOM 1595 C CA . VAL A 1 206 ? -10.169 -12.246 33.994 1.00 97.00 206 VAL A CA 1
ATOM 1596 C C . VAL A 1 206 ? -10.499 -11.078 34.910 1.00 97.00 206 VAL A C 1
ATOM 1598 O O . VAL A 1 206 ? -10.082 -11.079 36.075 1.00 97.00 206 VAL A O 1
ATOM 1601 N N . LEU A 1 207 ? -11.230 -10.082 34.408 1.00 97.12 207 LEU A N 1
ATOM 1602 C CA . LEU A 1 207 ? -11.629 -8.940 35.222 1.00 97.12 207 LEU A CA 1
ATOM 1603 C C . LEU A 1 207 ? -12.568 -9.370 36.355 1.00 97.12 207 LEU A C 1
ATOM 1605 O O . LEU A 1 207 ? -13.500 -10.157 36.172 1.00 97.12 207 LEU A O 1
ATOM 1609 N N . ALA A 1 208 ? -12.329 -8.832 37.550 1.00 95.56 208 ALA A N 1
ATOM 1610 C CA . ALA A 1 208 ? -13.222 -9.033 38.686 1.00 95.56 208 ALA A CA 1
ATOM 1611 C C . ALA A 1 208 ? -14.604 -8.415 38.409 1.00 95.56 208 ALA A C 1
ATOM 1613 O O . ALA A 1 208 ? -14.716 -7.402 37.725 1.00 95.56 208 ALA A O 1
ATOM 1614 N N . ASP A 1 209 ? -15.671 -8.978 38.974 1.00 92.75 209 ASP A N 1
ATOM 1615 C CA . ASP A 1 209 ? -16.991 -8.369 38.812 1.00 92.75 209 ASP A CA 1
ATOM 1616 C C . ASP A 1 209 ? -17.085 -7.032 39.569 1.00 92.75 209 ASP A C 1
ATOM 1618 O O . ASP A 1 209 ? -16.795 -6.947 40.767 1.00 92.75 209 ASP A O 1
ATOM 1622 N N . ARG A 1 210 ? -17.502 -5.976 38.864 1.00 91.94 210 ARG A N 1
ATOM 1623 C CA . ARG A 1 210 ? -17.755 -4.639 39.412 1.00 91.94 210 ARG A CA 1
ATOM 1624 C C . ARG A 1 210 ? -19.245 -4.281 39.406 1.00 91.94 210 ARG A C 1
ATOM 1626 O O . ARG A 1 210 ? -19.606 -3.230 39.932 1.00 91.94 210 ARG A O 1
ATOM 1633 N N . GLY A 1 211 ? -20.117 -5.128 38.857 1.00 88.94 211 GLY A N 1
ATOM 1634 C CA . GLY A 1 211 ? -21.538 -4.836 38.635 1.00 88.94 211 GLY A CA 1
ATOM 1635 C C . GLY A 1 211 ? -21.849 -4.282 37.237 1.00 88.94 211 GLY A C 1
ATOM 1636 O O . GLY A 1 211 ? -22.925 -3.703 37.025 1.00 88.94 211 GLY A O 1
ATOM 1637 N N . GLY A 1 212 ? -20.913 -4.425 36.290 1.00 88.12 212 GLY A N 1
ATOM 1638 C CA . GLY A 1 212 ? -21.102 -4.134 34.869 1.00 88.12 212 GLY A CA 1
ATOM 1639 C C . GLY A 1 212 ? -21.609 -2.716 34.594 1.00 88.12 212 GLY A C 1
ATOM 1640 O O . GLY A 1 212 ? -21.007 -1.720 35.001 1.00 88.12 212 GLY A O 1
ATOM 1641 N N . SER A 1 213 ? -22.746 -2.608 33.901 1.00 87.44 213 SER A N 1
ATOM 1642 C CA . SER A 1 213 ? -23.270 -1.326 33.410 1.00 87.44 213 SER A CA 1
ATOM 1643 C C . SER A 1 213 ? -23.683 -0.347 34.520 1.00 87.44 213 SER A C 1
ATOM 1645 O O . SER A 1 213 ? -23.681 0.865 34.282 1.00 87.44 213 SER A O 1
ATOM 1647 N N . THR A 1 214 ? -24.005 -0.851 35.721 1.00 88.25 214 THR A N 1
ATOM 1648 C CA . THR A 1 214 ? -24.466 -0.051 36.873 1.00 88.25 214 THR A CA 1
ATOM 1649 C C . THR A 1 214 ? -23.330 0.600 37.658 1.00 88.25 214 THR A C 1
ATOM 1651 O O . THR A 1 214 ? -23.548 1.602 38.339 1.00 88.25 214 THR A O 1
ATOM 1654 N N . ASN A 1 215 ? -22.112 0.072 37.532 1.00 92.56 215 ASN A N 1
ATOM 1655 C CA . ASN A 1 215 ? -20.935 0.544 38.254 1.00 92.56 215 ASN A CA 1
ATOM 1656 C C . ASN A 1 215 ? -19.690 0.457 37.361 1.00 92.56 215 ASN A C 1
ATOM 1658 O O . ASN A 1 215 ? -18.713 -0.235 37.647 1.00 92.56 215 ASN A O 1
ATOM 1662 N N . ARG A 1 216 ? -19.749 1.197 36.252 1.00 93.75 216 ARG A N 1
ATOM 1663 C CA . ARG A 1 216 ? -18.657 1.305 35.280 1.00 93.75 216 ARG A CA 1
ATOM 1664 C C . ARG A 1 216 ? -17.380 1.784 35.962 1.00 93.75 216 ARG A C 1
ATOM 1666 O O . ARG A 1 216 ? -17.417 2.693 36.797 1.00 93.75 216 ARG A O 1
ATOM 1673 N N . TRP A 1 217 ? -16.242 1.217 35.587 1.00 95.88 217 TRP A N 1
ATOM 1674 C CA . TRP A 1 217 ? -14.960 1.758 36.007 1.00 95.88 217 TRP A CA 1
ATOM 1675 C C . TRP A 1 217 ? -14.659 3.035 35.220 1.00 95.88 217 TRP A C 1
ATOM 1677 O O . TRP A 1 217 ? -14.692 3.046 33.992 1.00 95.88 217 TRP A O 1
ATOM 1687 N N . LYS A 1 218 ? -14.385 4.119 35.949 1.00 94.06 218 LYS A N 1
ATOM 1688 C CA . LYS A 1 218 ? -14.005 5.423 35.402 1.00 94.06 218 LYS A CA 1
ATOM 1689 C C . LYS A 1 218 ? -12.564 5.729 35.809 1.00 94.06 218 LYS A C 1
ATOM 1691 O O . LYS A 1 218 ? -12.370 6.299 36.887 1.00 94.06 218 LYS A O 1
ATOM 1696 N N . PRO A 1 219 ? -11.557 5.285 35.040 1.00 93.62 219 PRO A N 1
ATOM 1697 C CA . PRO A 1 219 ? -10.165 5.525 35.394 1.00 93.62 219 PRO A CA 1
ATOM 1698 C C . PRO A 1 219 ? -9.860 7.027 35.354 1.00 93.62 219 PRO A C 1
ATOM 1700 O O . PRO A 1 219 ? -10.212 7.716 34.397 1.00 93.62 219 PRO A O 1
ATOM 1703 N N . SER A 1 220 ? -9.193 7.549 36.387 1.00 92.00 220 SER A N 1
ATOM 1704 C CA . SER A 1 220 ? -8.692 8.927 36.365 1.00 92.00 220 SER A CA 1
ATOM 1705 C C . SER A 1 220 ? -7.319 8.951 35.699 1.00 92.00 220 SER A C 1
ATOM 1707 O O . SER A 1 220 ? -6.314 8.645 36.334 1.00 92.00 220 SER A O 1
ATOM 1709 N N . VAL A 1 221 ? -7.280 9.291 34.411 1.00 92.12 221 VAL A N 1
ATOM 1710 C CA . VAL A 1 221 ? -6.080 9.179 33.553 1.00 92.12 221 VAL A CA 1
ATOM 1711 C C . VAL A 1 221 ? -5.303 10.490 33.394 1.00 92.12 221 VAL A C 1
ATOM 1713 O O . VAL A 1 221 ? -4.411 10.589 32.565 1.00 92.12 221 VAL A O 1
ATOM 1716 N N . SER A 1 222 ? -5.621 11.514 34.191 1.00 89.00 222 SER A N 1
ATOM 1717 C CA . SER A 1 222 ? -5.025 12.856 34.051 1.00 89.00 222 SER A CA 1
ATOM 1718 C C . SER A 1 222 ? -3.510 12.926 34.294 1.00 89.00 222 SER A C 1
ATOM 1720 O O . SER A 1 222 ? -2.887 13.910 33.905 1.00 89.00 222 SER A O 1
ATOM 1722 N N . GLN A 1 223 ? -2.931 11.907 34.938 1.00 91.56 223 GLN A N 1
ATOM 1723 C CA . GLN A 1 223 ? -1.496 11.799 35.228 1.00 91.56 223 GLN A CA 1
ATOM 1724 C C . GLN A 1 223 ? -0.829 10.624 34.494 1.00 91.56 223 GLN A C 1
ATOM 1726 O O . GLN A 1 223 ? 0.319 10.307 34.779 1.00 91.56 223 GLN A O 1
ATOM 1731 N N . LEU A 1 224 ? -1.535 9.973 33.565 1.00 90.81 224 LEU A N 1
ATOM 1732 C CA . LEU A 1 224 ? -1.029 8.815 32.835 1.00 90.81 224 LEU A CA 1
ATOM 1733 C C . LEU A 1 224 ? -0.191 9.278 31.636 1.00 90.81 224 LEU A C 1
ATOM 1735 O O . LEU A 1 224 ? -0.737 9.551 30.565 1.00 90.81 224 LEU A O 1
ATOM 1739 N N . SER A 1 225 ? 1.126 9.365 31.823 1.00 86.06 225 SER A N 1
ATOM 1740 C CA . SER A 1 225 ? 2.094 9.868 30.833 1.00 86.06 225 SER A CA 1
ATOM 1741 C C . SER A 1 225 ? 2.064 9.092 29.512 1.00 86.06 225 SER A C 1
ATOM 1743 O O . SER A 1 225 ? 2.114 9.685 28.437 1.00 86.06 225 SER A O 1
ATOM 1745 N N . SER A 1 226 ? 1.883 7.775 29.582 1.00 84.44 226 SER A N 1
ATOM 1746 C CA . SER A 1 226 ? 1.832 6.878 28.423 1.00 84.44 226 SER A CA 1
ATOM 1747 C C . SER A 1 226 ? 0.578 7.022 27.547 1.00 84.44 226 SER A C 1
ATOM 1749 O O . SER A 1 226 ? 0.526 6.488 26.437 1.00 84.44 226 SER A O 1
ATOM 1751 N N . GLY A 1 227 ? -0.486 7.650 28.066 1.00 90.75 227 GLY A N 1
ATOM 1752 C CA . GLY A 1 227 ? -1.785 7.746 27.397 1.00 90.75 227 GLY A CA 1
ATOM 1753 C C . GLY A 1 227 ? -2.463 6.400 27.103 1.00 90.75 227 GLY A C 1
ATOM 1754 O O . GLY A 1 227 ? -3.408 6.370 26.312 1.00 90.75 227 GLY A O 1
ATOM 1755 N N . ARG A 1 228 ? -2.010 5.285 27.699 1.00 92.69 228 ARG A N 1
ATOM 1756 C CA . ARG A 1 228 ? -2.547 3.937 27.439 1.00 92.69 228 ARG A CA 1
ATOM 1757 C C . ARG A 1 228 ? -2.908 3.176 28.709 1.00 92.69 228 ARG A C 1
ATOM 1759 O O . ARG A 1 228 ? -2.141 3.195 29.666 1.00 92.69 228 ARG A O 1
ATOM 1766 N N . LEU A 1 229 ? -4.051 2.492 28.733 1.00 95.62 229 LEU A N 1
ATOM 1767 C CA . LEU A 1 229 ? -4.512 1.795 29.941 1.00 95.62 229 LEU A CA 1
ATOM 1768 C C . LEU A 1 229 ? -3.870 0.413 30.098 1.00 95.62 229 LEU A C 1
ATOM 1770 O O . LEU A 1 229 ? -3.217 0.150 31.107 1.00 95.62 229 LEU A O 1
ATOM 1774 N N . PHE A 1 230 ? -4.023 -0.437 29.086 1.00 95.50 230 PHE A N 1
ATOM 1775 C CA . PHE A 1 230 ? -3.448 -1.773 29.019 1.00 95.50 230 PHE A CA 1
ATOM 1776 C C . PHE A 1 230 ? -2.407 -1.832 27.912 1.00 95.50 230 PHE A C 1
ATOM 1778 O O . PHE A 1 230 ? -2.669 -1.470 26.761 1.00 95.50 230 PHE A O 1
ATOM 1785 N N . TYR A 1 231 ? -1.220 -2.298 28.278 1.00 91.88 231 TYR A N 1
ATOM 1786 C CA . TYR A 1 231 ? -0.118 -2.500 27.358 1.00 91.88 231 TYR A CA 1
ATOM 1787 C C . TYR A 1 231 ? 0.171 -3.993 27.243 1.00 91.88 231 TYR A C 1
ATOM 1789 O O . TYR A 1 231 ? 0.574 -4.627 28.217 1.00 91.88 231 TYR A O 1
ATOM 1797 N N . LEU A 1 232 ? -0.052 -4.546 26.053 1.00 88.38 232 LEU A N 1
ATOM 1798 C CA . LEU A 1 232 ? 0.328 -5.909 25.701 1.00 88.38 232 LEU A CA 1
ATOM 1799 C C . LEU A 1 232 ? 1.593 -5.793 24.856 1.00 88.38 232 LEU A C 1
ATOM 1801 O O . LEU A 1 232 ? 1.545 -5.864 23.631 1.00 88.38 232 LEU A O 1
ATOM 1805 N N . GLY A 1 233 ? 2.707 -5.505 25.532 1.00 75.31 233 GLY A N 1
ATOM 1806 C CA . GLY A 1 233 ? 3.985 -5.233 24.876 1.00 75.31 233 GLY A CA 1
ATOM 1807 C C . GLY A 1 233 ? 4.559 -6.434 24.137 1.00 75.31 233 GLY A C 1
ATOM 1808 O O . GLY A 1 233 ? 5.253 -6.225 23.155 1.00 75.31 233 GLY A O 1
ATOM 1809 N N . ASN A 1 234 ? 4.235 -7.653 24.591 1.00 72.06 234 ASN A N 1
ATOM 1810 C CA . ASN A 1 234 ? 4.503 -8.915 23.905 1.00 72.06 234 ASN A CA 1
ATOM 1811 C C . ASN A 1 234 ? 3.189 -9.682 23.698 1.00 72.06 234 ASN A C 1
ATOM 1813 O O . ASN A 1 234 ? 2.882 -10.625 24.435 1.00 72.06 234 ASN A O 1
ATOM 1817 N N . CYS A 1 235 ? 2.386 -9.261 22.723 1.00 74.88 235 CYS A N 1
ATOM 1818 C CA . CYS A 1 235 ? 1.176 -10.000 22.373 1.00 74.88 235 CYS A CA 1
ATOM 1819 C C . CYS A 1 235 ? 1.473 -11.387 21.775 1.00 74.88 235 CYS A C 1
ATOM 1821 O O . CYS A 1 235 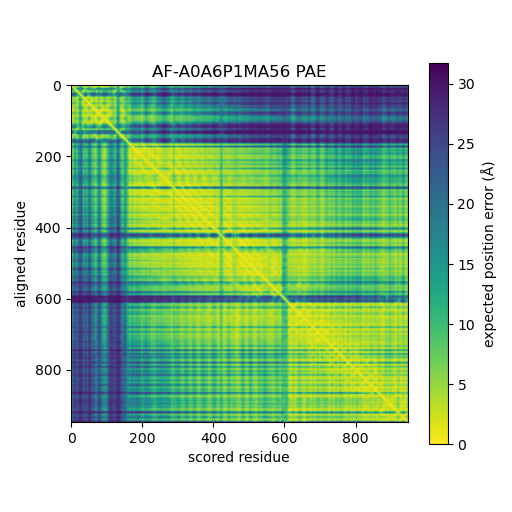? 0.554 -12.190 21.670 1.00 74.88 235 CYS A O 1
ATOM 1823 N N . SER A 1 236 ? 2.724 -11.724 21.454 1.00 74.00 236 SER A N 1
ATOM 1824 C CA . SER A 1 236 ? 3.101 -13.037 20.919 1.00 74.00 236 SER A CA 1
ATOM 1825 C C . SER A 1 236 ? 3.057 -14.175 21.942 1.00 74.00 236 SER A C 1
ATOM 1827 O O . SER A 1 236 ? 3.372 -15.302 21.606 1.00 74.00 236 SER A O 1
ATOM 1829 N N . ARG A 1 237 ? 2.646 -13.931 23.194 1.00 76.25 237 ARG A N 1
ATOM 1830 C CA . ARG A 1 237 ? 2.595 -14.956 24.260 1.00 76.25 237 ARG A CA 1
ATOM 1831 C C . ARG A 1 237 ? 1.283 -15.750 24.336 1.00 76.25 237 ARG A C 1
ATOM 1833 O O . ARG A 1 237 ? 1.146 -16.569 25.242 1.00 76.25 237 ARG A O 1
ATOM 1840 N N . GLY A 1 238 ? 0.312 -15.466 23.469 1.00 83.69 238 GLY A N 1
ATOM 1841 C CA . GLY A 1 238 ? -1.022 -16.077 23.528 1.00 83.69 238 GLY A CA 1
ATOM 1842 C C . GLY A 1 238 ? -1.805 -15.711 24.790 1.00 83.69 238 GLY A C 1
ATOM 1843 O O . GLY A 1 238 ? -2.242 -16.574 25.552 1.00 83.69 238 GLY A O 1
ATOM 1844 N N . ILE A 1 239 ? -1.937 -14.410 25.060 1.00 89.25 239 ILE A N 1
ATOM 1845 C CA . ILE A 1 239 ? -2.600 -13.895 26.262 1.00 89.25 239 ILE A CA 1
ATOM 1846 C C . ILE A 1 239 ? -4.107 -13.812 26.033 1.00 89.25 239 ILE A C 1
ATOM 1848 O O . ILE A 1 239 ? -4.558 -13.184 25.086 1.00 89.25 239 ILE A O 1
ATOM 1852 N N . THR A 1 240 ? -4.907 -14.343 26.955 1.00 95.94 240 THR A N 1
ATOM 1853 C CA . THR A 1 240 ? -6.348 -14.072 27.027 1.00 95.94 240 THR A CA 1
ATOM 1854 C C . THR A 1 240 ? -6.644 -12.993 28.069 1.00 95.94 240 THR A C 1
ATOM 1856 O O . THR A 1 240 ? -6.466 -13.212 29.269 1.00 95.94 240 THR A O 1
ATOM 1859 N N . PHE A 1 241 ? -7.143 -11.843 27.617 1.00 97.69 241 PHE A N 1
ATOM 1860 C CA . PHE A 1 241 ? -7.767 -10.809 28.435 1.00 97.69 241 PHE A CA 1
ATOM 1861 C C . PHE A 1 241 ? -9.290 -10.961 28.372 1.00 97.69 241 PHE A C 1
ATOM 1863 O O . PHE A 1 241 ? -9.932 -10.600 27.384 1.00 97.69 241 PHE A O 1
ATOM 1870 N N . ASP A 1 242 ? -9.878 -11.471 29.447 1.00 98.06 242 ASP A N 1
ATOM 1871 C CA . ASP A 1 242 ? -11.321 -11.616 29.588 1.00 98.06 242 ASP A CA 1
ATOM 1872 C C . ASP A 1 242 ? -11.901 -10.465 30.416 1.00 98.06 242 ASP A C 1
ATOM 1874 O O . ASP A 1 242 ? -11.610 -10.292 31.604 1.00 98.06 242 ASP A O 1
ATOM 1878 N N . GLY A 1 243 ? -12.723 -9.653 29.765 1.00 97.31 243 GLY A N 1
ATOM 1879 C CA . GLY A 1 243 ? -13.385 -8.505 30.347 1.00 97.31 243 GLY A CA 1
ATOM 1880 C C . GLY A 1 243 ? -14.527 -8.841 31.298 1.00 97.31 243 GLY A C 1
ATOM 1881 O O . GLY A 1 243 ? -14.924 -7.954 32.055 1.00 97.31 243 GLY A O 1
ATOM 1882 N N . ASN A 1 244 ? -15.032 -10.081 31.295 1.00 96.25 244 ASN A N 1
ATOM 1883 C CA . ASN A 1 244 ? -16.090 -10.565 32.184 1.00 96.25 244 ASN A CA 1
ATOM 1884 C C . ASN A 1 244 ? -17.310 -9.616 32.252 1.00 96.25 244 ASN A C 1
ATOM 1886 O O . ASN A 1 244 ? -17.796 -9.253 33.332 1.00 96.25 244 ASN A O 1
ATOM 1890 N N . GLY A 1 245 ? -17.739 -9.113 31.093 1.00 95.75 245 GLY A N 1
ATOM 1891 C CA . GLY A 1 245 ? -18.864 -8.196 30.904 1.00 95.75 245 GLY A CA 1
ATOM 1892 C C . GLY A 1 245 ? -18.682 -6.801 31.514 1.00 95.75 245 GLY A C 1
ATOM 1893 O O . GLY A 1 245 ? -19.665 -6.069 31.689 1.00 95.75 245 GLY A O 1
ATOM 1894 N N . GLN A 1 246 ? -17.459 -6.415 31.894 1.00 97.25 246 GLN A N 1
ATOM 1895 C CA . GLN A 1 246 ? -17.203 -5.158 32.599 1.00 97.25 246 GLN A CA 1
ATOM 1896 C C . GLN A 1 246 ? -17.127 -3.941 31.662 1.00 97.25 246 GLN A C 1
ATOM 1898 O O . GLN A 1 246 ? -16.931 -4.041 30.451 1.00 97.25 246 GLN A O 1
ATOM 1903 N N . TYR A 1 247 ? -17.310 -2.755 32.252 1.00 97.50 247 TYR A N 1
ATOM 1904 C CA . TYR A 1 247 ? -17.401 -1.476 31.542 1.00 97.50 247 TYR A CA 1
ATOM 1905 C C . TYR A 1 247 ? -16.256 -0.546 31.943 1.00 97.50 247 TYR A C 1
ATOM 1907 O O . TYR A 1 247 ? -16.101 -0.232 33.126 1.00 97.50 247 TYR A O 1
ATOM 1915 N N . ILE A 1 248 ? -15.536 -0.034 30.947 1.00 97.38 248 ILE A N 1
ATOM 1916 C CA . ILE A 1 248 ? -14.483 0.975 31.075 1.00 97.38 248 ILE A CA 1
ATOM 1917 C C . ILE A 1 248 ? -14.969 2.256 30.400 1.00 97.38 248 ILE A C 1
ATOM 1919 O O . ILE A 1 248 ? -15.183 2.288 29.191 1.00 97.38 248 ILE A O 1
ATOM 1923 N N . ASP A 1 249 ? -15.169 3.319 31.176 1.00 96.56 249 ASP A N 1
ATOM 1924 C CA . ASP A 1 249 ? -15.684 4.599 30.686 1.00 96.56 249 ASP A CA 1
ATOM 1925 C C . ASP A 1 249 ? -14.710 5.725 31.033 1.00 96.56 249 ASP A C 1
ATOM 1927 O O . ASP A 1 249 ? -14.735 6.264 32.141 1.00 96.56 249 ASP A O 1
ATOM 1931 N N . ALA A 1 250 ? -13.833 6.063 30.087 1.00 95.50 250 ALA A N 1
ATOM 1932 C CA . ALA A 1 250 ? -12.810 7.085 30.283 1.00 95.50 250 ALA A CA 1
ATOM 1933 C C . ALA A 1 250 ? -13.367 8.518 30.176 1.00 95.50 250 ALA A C 1
ATOM 1935 O O . ALA A 1 250 ? -12.693 9.456 30.585 1.00 95.50 250 ALA A O 1
ATOM 1936 N N . ARG A 1 251 ? -14.598 8.720 29.679 1.00 94.75 251 ARG A N 1
ATOM 1937 C CA . ARG A 1 251 ? -15.185 10.057 29.454 1.00 94.75 251 ARG A CA 1
ATOM 1938 C C . ARG A 1 251 ? -15.307 10.853 30.757 1.00 94.75 251 ARG A C 1
ATOM 1940 O O . ARG A 1 251 ? -15.776 10.349 31.780 1.00 94.75 251 ARG A O 1
ATOM 1947 N N . LEU A 1 252 ? -14.991 12.146 30.699 1.00 91.75 252 LEU A N 1
ATOM 1948 C CA . LEU A 1 252 ? -15.003 13.039 31.861 1.00 91.75 252 LEU A CA 1
ATOM 1949 C C . LEU A 1 252 ? -16.279 13.885 31.938 1.00 91.75 252 LEU A C 1
ATOM 1951 O O . LEU A 1 252 ? -16.852 14.317 30.936 1.00 91.75 252 LEU A O 1
ATOM 1955 N N . GLY A 1 253 ? -16.710 14.177 33.168 1.00 88.19 253 GLY A N 1
ATOM 1956 C CA . GLY A 1 253 ? -17.798 15.116 33.446 1.00 88.19 253 GLY A CA 1
ATOM 1957 C C . GLY A 1 253 ? -19.080 14.829 32.653 1.00 88.19 253 GLY A C 1
ATOM 1958 O O . GLY A 1 253 ? -19.566 13.694 32.609 1.00 88.19 253 GLY A O 1
ATOM 1959 N N . LYS A 1 254 ? -19.627 15.880 32.024 1.00 86.19 254 LYS A N 1
ATOM 1960 C CA . LYS A 1 254 ? -20.889 15.825 31.265 1.00 86.19 254 LYS A CA 1
ATOM 1961 C C . LYS A 1 254 ? -20.824 14.918 30.030 1.00 86.19 254 LYS A C 1
ATOM 1963 O O . LYS A 1 254 ? -21.866 14.413 29.624 1.00 86.19 254 LYS A O 1
ATOM 1968 N N . ALA A 1 255 ? -19.635 14.664 29.469 1.00 86.75 255 ALA A N 1
ATOM 1969 C CA . ALA A 1 255 ? -19.488 13.799 28.296 1.00 86.75 255 ALA A CA 1
ATOM 1970 C C . ALA A 1 255 ? -19.921 12.350 28.585 1.00 86.75 255 ALA A C 1
ATOM 1972 O O . ALA A 1 255 ? -20.431 11.670 27.702 1.00 86.75 255 ALA A O 1
ATOM 1973 N N . SER A 1 256 ? -19.806 11.887 29.837 1.00 87.12 256 SER A N 1
ATOM 1974 C CA . SER A 1 256 ? -20.191 10.516 30.212 1.00 87.12 256 SER A CA 1
ATOM 1975 C C . SER A 1 256 ? -21.700 10.224 30.117 1.00 87.12 256 SER A C 1
ATOM 1977 O O . SER A 1 256 ? -22.099 9.058 30.075 1.00 87.12 256 SER A O 1
ATOM 1979 N N . SER A 1 257 ? -22.539 11.264 30.059 1.00 87.38 257 SER A N 1
ATOM 1980 C CA . SER A 1 257 ? -24.007 11.172 29.994 1.00 87.38 257 SER A CA 1
ATOM 1981 C C . SER A 1 257 ? -24.609 11.690 28.684 1.00 87.38 257 SER A C 1
ATOM 1983 O O . SER A 1 257 ? -25.829 11.773 28.566 1.00 87.38 257 SER A O 1
ATOM 1985 N N . VAL A 1 258 ? -23.775 12.090 27.726 1.00 88.94 258 VAL A N 1
ATOM 1986 C CA . VAL A 1 258 ? -24.226 12.672 26.461 1.00 88.94 258 VAL A CA 1
ATOM 1987 C C . VAL A 1 258 ? -24.721 11.590 25.500 1.00 88.94 258 VAL A C 1
ATOM 1989 O O . VAL A 1 258 ? -24.126 10.518 25.377 1.00 88.94 258 VAL A O 1
ATOM 1992 N N . THR A 1 259 ? -25.832 11.884 24.824 1.00 89.50 259 THR A N 1
ATOM 1993 C CA . THR A 1 259 ? -26.392 11.017 23.779 1.00 89.50 259 THR A CA 1
ATOM 1994 C C . THR A 1 259 ? -25.695 11.262 22.445 1.00 89.50 259 THR A C 1
ATOM 1996 O O . THR A 1 259 ? -25.217 12.370 22.200 1.00 89.50 259 THR A O 1
ATOM 1999 N N . VAL A 1 260 ? -25.689 10.265 21.556 1.00 87.69 260 VAL A N 1
ATOM 2000 C CA . VAL A 1 260 ? -25.132 10.437 20.206 1.00 87.69 260 VAL A CA 1
ATOM 2001 C C . VAL A 1 260 ? -25.857 11.538 19.419 1.00 87.69 260 VAL A C 1
ATOM 2003 O O . VAL A 1 260 ? -25.200 12.345 18.775 1.00 87.69 260 VAL A O 1
ATOM 2006 N N . GLN A 1 261 ? -27.180 11.683 19.576 1.00 88.25 261 GLN A N 1
ATOM 2007 C CA . GLN A 1 261 ? -27.943 12.778 18.958 1.00 88.25 261 GLN A CA 1
ATOM 2008 C C . GLN A 1 261 ? -27.424 14.154 19.397 1.00 88.25 261 GLN A C 1
ATOM 2010 O O . GLN A 1 261 ? -27.233 15.047 18.579 1.00 88.25 261 GLN A O 1
ATOM 2015 N N . THR A 1 262 ? -27.138 14.315 20.691 1.00 90.69 262 THR A N 1
ATOM 2016 C CA . THR A 1 262 ? -26.535 15.550 21.206 1.00 90.69 262 THR A CA 1
ATOM 2017 C C . THR A 1 262 ? -25.131 15.771 20.640 1.00 90.69 262 THR A C 1
ATOM 2019 O O . THR A 1 262 ? -24.749 16.915 20.422 1.00 90.69 262 THR A O 1
ATOM 2022 N N . LEU A 1 263 ? -24.354 14.712 20.386 1.00 90.19 263 LEU A N 1
ATOM 2023 C CA . LEU A 1 263 ? -23.043 14.846 19.743 1.00 90.19 263 LEU A CA 1
ATOM 2024 C C . LEU A 1 263 ? -23.172 15.300 18.287 1.00 90.19 263 LEU A C 1
ATOM 2026 O O . LEU A 1 263 ? -22.456 16.215 17.903 1.00 90.19 263 LEU A O 1
ATOM 2030 N N . TYR A 1 264 ? -24.103 14.751 17.504 1.00 87.81 264 TYR A N 1
ATOM 2031 C CA . TYR A 1 264 ? -24.317 15.192 16.118 1.00 87.81 264 TYR A CA 1
ATOM 2032 C C . TYR A 1 264 ? -24.548 16.703 15.998 1.00 87.81 264 TYR A C 1
ATOM 2034 O O . TYR A 1 264 ? -24.047 17.333 15.070 1.00 87.81 264 TYR A O 1
ATOM 2042 N N . GLU A 1 265 ? -25.297 17.281 16.936 1.00 88.38 265 GLU A N 1
ATOM 2043 C CA . GLU A 1 265 ? -25.695 18.692 16.898 1.00 88.38 265 GLU A CA 1
ATOM 2044 C C . GLU A 1 265 ? -24.701 19.620 17.616 1.00 88.38 265 GLU A C 1
ATOM 2046 O O . GLU A 1 265 ? -24.522 20.766 17.211 1.00 88.38 265 GLU A O 1
ATOM 2051 N N . HIS A 1 266 ? -24.056 19.135 18.683 1.00 90.56 266 HIS A N 1
ATOM 2052 C CA . HIS A 1 266 ? -23.356 19.976 19.659 1.00 90.56 266 HIS A CA 1
ATOM 2053 C C . HIS A 1 266 ? -22.006 19.404 20.110 1.00 90.56 266 HIS A C 1
ATOM 2055 O O . HIS A 1 266 ? -21.543 19.718 21.210 1.00 90.56 266 HIS A O 1
ATOM 2061 N N . TYR A 1 267 ? -21.339 18.555 19.315 1.00 89.81 267 TYR A N 1
ATOM 2062 C CA . TYR A 1 267 ? -20.051 17.991 19.735 1.00 89.81 267 TYR A CA 1
ATOM 2063 C C . TYR A 1 267 ? -19.035 19.093 20.095 1.00 89.81 267 TYR A C 1
ATOM 2065 O O . TYR A 1 267 ? -18.293 18.937 21.058 1.00 89.81 267 TYR A O 1
ATOM 2073 N N . GLU A 1 268 ? -19.002 20.232 19.409 1.00 90.75 268 GLU A N 1
ATOM 2074 C CA . GLU A 1 268 ? -18.048 21.314 19.704 1.00 90.75 268 GLU A CA 1
ATOM 2075 C C . GLU A 1 268 ? -18.154 21.869 21.139 1.00 90.75 268 GLU A C 1
ATOM 2077 O O . GLU A 1 268 ? -17.164 22.345 21.693 1.00 90.75 268 GLU A O 1
ATOM 2082 N N . GLU A 1 269 ? -19.314 21.728 21.794 1.00 90.75 269 GLU A N 1
ATOM 2083 C CA . GLU A 1 269 ? -19.524 22.122 23.197 1.00 90.75 269 GLU A CA 1
ATOM 2084 C C . GLU A 1 269 ? -18.794 21.209 24.200 1.00 90.75 269 GLU A C 1
ATOM 2086 O O . GLU A 1 269 ? -18.664 21.538 25.383 1.00 90.75 269 GLU A O 1
ATOM 2091 N N . TYR A 1 270 ? -18.296 20.060 23.735 1.00 89.56 270 TYR A N 1
ATOM 2092 C CA . TYR A 1 270 ? -17.555 19.085 24.523 1.00 89.56 270 TYR A CA 1
ATOM 2093 C C . TYR A 1 270 ? -16.131 18.970 23.977 1.00 89.56 270 TYR A C 1
ATOM 2095 O O . TYR A 1 270 ? -15.913 18.431 22.892 1.00 89.56 270 TYR A O 1
ATOM 2103 N N . SER A 1 271 ? -15.140 19.451 24.733 1.00 89.50 271 SER A N 1
ATOM 2104 C CA . SER A 1 271 ? -13.746 19.411 24.281 1.00 89.50 271 SER A CA 1
ATOM 2105 C C . SER A 1 271 ? -13.273 17.980 24.003 1.00 89.50 271 SER A C 1
ATOM 2107 O O . SER A 1 271 ? -13.696 17.014 24.646 1.00 89.50 271 SER A O 1
ATOM 2109 N N . HIS A 1 272 ? -12.335 17.840 23.064 1.00 89.50 272 HIS A N 1
ATOM 2110 C CA . HIS A 1 272 ? -11.727 16.546 22.748 1.00 89.50 272 HIS A CA 1
ATOM 2111 C C . HIS A 1 272 ? -11.177 15.866 24.014 1.00 89.50 272 HIS A C 1
ATOM 2113 O O . HIS A 1 272 ? -11.466 14.702 24.263 1.00 89.50 272 HIS A O 1
ATOM 2119 N N . SER A 1 273 ? -10.494 16.627 24.873 1.00 89.44 273 SER A N 1
ATOM 2120 C CA . SER A 1 273 ? -9.896 16.150 26.126 1.00 89.44 273 SER A CA 1
ATOM 2121 C C . SER A 1 273 ? -10.884 15.633 27.177 1.00 89.44 273 SER A C 1
ATOM 2123 O O . SER A 1 273 ? -10.455 14.948 28.097 1.00 89.44 273 SER A O 1
ATOM 2125 N N . ILE A 1 274 ? -12.186 15.939 27.087 1.00 91.25 274 ILE A N 1
ATOM 2126 C CA . ILE A 1 274 ? -13.192 15.369 28.005 1.00 91.25 274 ILE A CA 1
ATOM 2127 C C . ILE A 1 274 ? -13.941 14.183 27.399 1.00 91.25 274 ILE A C 1
ATOM 2129 O O . ILE A 1 274 ? -14.425 13.332 28.146 1.00 91.25 274 ILE A O 1
ATOM 2133 N N . ARG A 1 275 ? -14.049 14.115 26.066 1.00 92.94 275 ARG A N 1
ATOM 2134 C CA . ARG A 1 275 ? -14.654 12.972 25.370 1.00 92.94 275 ARG A CA 1
ATOM 2135 C C . ARG A 1 275 ? -13.682 11.815 25.207 1.00 92.94 275 ARG A C 1
ATOM 2137 O O . ARG A 1 275 ? -14.084 10.676 25.390 1.00 92.94 275 ARG A O 1
ATOM 2144 N N . HIS A 1 276 ? -12.431 12.120 24.880 1.00 94.69 276 HIS A N 1
ATOM 2145 C CA . HIS A 1 276 ? -11.391 11.147 24.564 1.00 94.69 276 HIS A CA 1
ATOM 2146 C C . HIS A 1 276 ? -10.108 11.445 25.364 1.00 94.69 276 HIS A C 1
ATOM 2148 O O . HIS A 1 276 ? -9.070 11.734 24.776 1.00 94.69 276 HIS A O 1
ATOM 2154 N N . PRO A 1 277 ? -10.158 11.458 26.712 1.00 94.19 277 PRO A N 1
ATOM 2155 C CA . PRO A 1 277 ? -8.989 11.776 27.543 1.00 94.19 277 PRO A CA 1
ATOM 2156 C C . PRO A 1 277 ? -7.876 10.725 27.484 1.00 94.19 277 PRO A C 1
ATOM 2158 O O . PRO A 1 277 ? -6.769 11.002 27.934 1.00 94.19 277 PRO A O 1
ATOM 2161 N N . LEU A 1 278 ? -8.173 9.518 26.999 1.00 94.88 278 LEU A N 1
ATOM 2162 C CA . LEU A 1 278 ? -7.235 8.405 26.926 1.00 94.88 278 LEU A CA 1
ATOM 2163 C C . LEU A 1 278 ? -6.880 8.121 25.467 1.00 94.88 278 LEU A C 1
ATOM 2165 O O . LEU A 1 278 ? -7.782 7.915 24.658 1.00 94.88 278 LEU A O 1
ATOM 2169 N N . THR A 1 279 ? -5.591 8.046 25.134 1.00 94.75 279 THR A N 1
ATOM 2170 C CA . THR A 1 279 ? -5.161 7.742 23.764 1.00 94.75 279 THR A CA 1
ATOM 2171 C C . THR A 1 279 ? -5.510 6.309 23.383 1.00 94.75 279 THR A C 1
ATOM 2173 O O . THR A 1 279 ? -6.196 6.115 22.388 1.00 94.75 279 THR A O 1
ATOM 2176 N N . ASN A 1 280 ? -5.088 5.311 24.167 1.00 96.06 280 ASN A N 1
ATOM 2177 C CA . ASN A 1 280 ? -5.361 3.900 23.878 1.00 96.06 280 ASN A CA 1
ATOM 2178 C C . ASN A 1 280 ? -5.959 3.177 25.096 1.00 96.06 280 ASN A C 1
ATOM 2180 O O . ASN A 1 280 ? -5.397 3.259 26.186 1.00 96.06 280 ASN A O 1
ATOM 2184 N N . CYS A 1 281 ? -7.049 2.417 24.953 1.00 97.50 281 CYS A N 1
ATOM 2185 C CA . CYS A 1 281 ? -7.412 1.472 26.022 1.00 97.50 281 CYS A CA 1
ATOM 2186 C C . CYS A 1 281 ? -6.499 0.245 25.969 1.00 97.50 281 CYS A C 1
ATOM 2188 O O . CYS A 1 281 ? -5.805 -0.022 26.945 1.00 97.50 281 CYS A O 1
ATOM 2190 N N . PHE A 1 282 ? -6.413 -0.412 24.814 1.00 96.75 282 PHE A N 1
ATOM 2191 C CA . PHE A 1 282 ? -5.468 -1.493 24.548 1.00 96.75 282 PHE A CA 1
ATOM 2192 C C . PHE A 1 282 ? -4.457 -1.065 23.494 1.00 96.75 282 PHE A C 1
ATOM 2194 O O . PHE A 1 282 ? -4.838 -0.570 22.432 1.00 96.75 282 PHE A O 1
ATOM 2201 N N . TYR A 1 283 ? -3.178 -1.290 23.779 1.00 94.06 283 TYR A N 1
ATOM 2202 C CA . TYR A 1 283 ? -2.112 -1.185 22.792 1.00 94.06 283 TYR A CA 1
ATOM 2203 C C . TYR A 1 283 ? -1.327 -2.494 22.739 1.00 94.06 283 TYR A C 1
ATOM 2205 O O . TYR A 1 283 ? -0.667 -2.855 23.718 1.00 94.06 283 TYR A O 1
ATOM 2213 N N . CYS A 1 284 ? -1.445 -3.197 21.613 1.00 90.94 284 CYS A N 1
ATOM 2214 C CA . CYS A 1 284 ? -0.804 -4.484 21.364 1.00 90.94 284 CYS A CA 1
ATOM 2215 C C . CYS A 1 284 ? 0.381 -4.303 20.417 1.00 90.94 284 CYS A C 1
ATOM 2217 O O . CYS A 1 284 ? 0.237 -3.719 19.340 1.00 90.94 284 CYS A O 1
ATOM 2219 N N . VAL A 1 285 ? 1.535 -4.813 20.834 1.00 83.75 285 VAL A N 1
ATOM 2220 C CA . VAL A 1 285 ? 2.788 -4.809 20.076 1.00 83.75 285 VAL A CA 1
ATOM 2221 C C . VAL A 1 285 ? 3.397 -6.211 20.175 1.00 83.75 285 VAL A C 1
ATOM 2223 O O . VAL A 1 285 ? 3.239 -6.889 21.191 1.00 83.75 285 VAL A O 1
ATOM 2226 N N . GLY A 1 286 ? 4.060 -6.665 19.116 1.00 69.69 286 GLY A N 1
ATOM 2227 C CA . GLY A 1 286 ? 4.698 -7.978 19.053 1.00 69.69 286 GLY A CA 1
ATOM 2228 C C . GLY A 1 286 ? 5.241 -8.240 17.653 1.00 69.69 286 GLY A C 1
ATOM 2229 O O . GLY A 1 286 ? 4.556 -7.965 16.682 1.00 69.69 286 GLY A O 1
ATOM 2230 N N . ILE A 1 287 ? 6.468 -8.737 17.551 1.00 61.09 287 ILE A N 1
ATOM 2231 C CA . ILE A 1 287 ? 7.237 -8.827 16.294 1.00 61.09 287 ILE A CA 1
ATOM 2232 C C . ILE A 1 287 ? 7.491 -10.279 15.839 1.00 61.09 287 ILE A C 1
ATOM 2234 O O . ILE A 1 287 ? 8.333 -10.513 14.981 1.00 61.09 287 ILE A O 1
ATOM 2238 N N . GLU A 1 288 ? 6.816 -11.271 16.433 1.00 56.00 288 GLU A N 1
ATOM 2239 C CA . GLU A 1 288 ? 7.033 -12.693 16.103 1.00 56.00 288 GLU A CA 1
ATOM 2240 C C . GLU A 1 288 ? 6.007 -13.265 15.116 1.00 56.00 288 GLU A C 1
ATOM 2242 O O . GLU A 1 288 ? 4.820 -12.922 15.138 1.00 56.00 288 GLU A O 1
ATOM 2247 N N . GLU A 1 289 ? 6.491 -14.182 14.278 1.00 54.78 289 GLU A N 1
ATOM 2248 C CA . GLU A 1 289 ? 5.712 -15.220 13.593 1.00 54.78 289 GLU A CA 1
ATOM 2249 C C . GLU A 1 289 ? 5.122 -16.214 14.626 1.00 54.78 289 GLU A C 1
ATOM 2251 O O . GLU A 1 289 ? 5.688 -16.383 15.710 1.00 54.78 289 GLU A O 1
ATOM 2256 N N . PRO A 1 290 ? 3.980 -16.869 14.343 1.00 55.19 290 PRO A N 1
ATOM 2257 C CA . PRO A 1 290 ? 3.155 -17.539 15.351 1.00 55.19 290 PRO A CA 1
ATOM 2258 C C . PRO A 1 290 ? 3.806 -18.819 15.903 1.00 55.19 290 PRO A C 1
ATOM 2260 O O . PRO A 1 290 ? 3.582 -19.919 15.401 1.00 55.19 290 PRO A O 1
ATOM 2263 N N . THR A 1 291 ? 4.596 -18.693 16.971 1.00 60.25 291 THR A N 1
ATOM 2264 C CA . THR A 1 291 ? 5.095 -19.844 17.752 1.00 60.25 291 THR A CA 1
ATOM 2265 C C . THR A 1 291 ? 4.200 -20.189 18.949 1.00 60.25 291 THR A C 1
ATOM 2267 O O . THR A 1 291 ? 4.306 -21.285 19.503 1.00 60.25 291 THR A O 1
ATOM 2270 N N . PHE A 1 292 ? 3.284 -19.291 19.318 1.00 69.88 292 PHE A N 1
ATOM 2271 C CA . PHE A 1 292 ? 2.314 -19.449 20.403 1.00 69.88 292 PHE A CA 1
ATOM 2272 C C . PHE A 1 292 ? 0.875 -19.291 19.896 1.00 69.88 292 PHE A C 1
ATOM 2274 O O . PHE A 1 292 ? 0.644 -18.836 18.775 1.00 69.88 292 PHE A O 1
ATOM 2281 N N . ASP A 1 293 ? -0.091 -19.639 20.749 1.00 83.25 293 ASP A N 1
ATOM 2282 C CA . ASP A 1 293 ? -1.516 -19.415 20.491 1.00 83.25 293 ASP A CA 1
ATOM 2283 C C . ASP A 1 293 ? -1.832 -17.918 20.289 1.00 83.25 293 ASP A C 1
ATOM 2285 O O . ASP A 1 293 ? -1.078 -17.028 20.696 1.00 83.25 293 ASP A O 1
ATOM 2289 N N . GLU A 1 294 ? -2.975 -17.623 19.671 1.00 89.62 294 GLU A N 1
ATOM 2290 C CA . GLU A 1 294 ? -3.461 -16.254 19.475 1.00 89.62 294 GLU A CA 1
ATOM 2291 C C . GLU A 1 294 ? -3.627 -15.483 20.799 1.00 89.62 294 GLU A C 1
ATOM 2293 O O . GLU A 1 294 ? -3.966 -16.042 21.845 1.00 89.62 294 GLU A O 1
ATOM 2298 N N . THR A 1 295 ? -3.417 -14.164 20.760 1.00 92.50 295 THR A N 1
ATOM 2299 C CA . THR A 1 295 ? -3.791 -13.287 21.882 1.00 92.50 295 THR A CA 1
ATOM 2300 C C . THR A 1 295 ? -5.239 -12.843 21.726 1.00 92.50 295 THR A C 1
ATOM 2302 O O . THR A 1 295 ? -5.613 -12.319 20.686 1.00 92.50 295 THR A O 1
ATOM 2305 N N . ILE A 1 296 ? -6.053 -13.006 22.768 1.00 97.38 296 ILE A N 1
ATOM 2306 C CA . ILE A 1 296 ? -7.502 -12.791 22.736 1.00 97.38 296 ILE A CA 1
ATOM 2307 C C . ILE A 1 296 ? -7.892 -11.685 23.718 1.00 97.38 296 ILE A C 1
ATOM 2309 O O . ILE A 1 296 ? -7.566 -11.756 24.900 1.00 97.38 296 ILE A O 1
ATOM 2313 N N . ILE A 1 297 ? -8.657 -10.692 23.269 1.00 98.38 297 ILE A N 1
ATOM 2314 C CA . ILE A 1 297 ? -9.305 -9.678 24.111 1.00 98.38 297 ILE A CA 1
ATOM 2315 C C . ILE A 1 297 ? -10.814 -9.814 23.929 1.00 98.38 297 ILE A C 1
ATOM 2317 O O . ILE A 1 297 ? -11.306 -9.672 22.811 1.00 98.38 297 ILE A O 1
ATOM 2321 N N . ARG A 1 298 ? -11.567 -10.069 25.005 1.00 98.50 298 ARG A N 1
ATOM 2322 C CA . ARG A 1 298 ? -13.003 -10.355 24.870 1.00 98.50 298 ARG A CA 1
ATOM 2323 C C . ARG A 1 298 ? -13.903 -9.850 25.986 1.00 98.50 298 ARG A C 1
ATOM 2325 O O . ARG A 1 298 ? -13.437 -9.564 27.082 1.00 98.50 298 ARG A O 1
ATOM 2332 N N . ASP A 1 299 ? -15.200 -9.783 25.690 1.00 97.69 299 ASP A N 1
ATOM 2333 C CA . ASP A 1 299 ? -16.299 -9.558 26.647 1.00 97.69 299 ASP A CA 1
ATOM 2334 C C . ASP A 1 299 ? -16.147 -8.298 27.529 1.00 97.69 299 ASP A C 1
ATOM 2336 O O . ASP A 1 299 ? -16.186 -8.344 28.759 1.00 97.69 299 ASP A O 1
ATOM 2340 N N . LEU A 1 300 ? -15.962 -7.133 26.900 1.00 96.81 300 LEU A N 1
ATOM 2341 C CA . LEU A 1 300 ? -15.906 -5.845 27.598 1.00 96.81 300 LEU A CA 1
ATOM 2342 C C . LEU A 1 300 ? -16.600 -4.716 26.837 1.00 96.81 300 LEU A C 1
ATOM 2344 O O . LEU A 1 300 ? -16.834 -4.783 25.630 1.00 96.81 300 LEU A O 1
ATOM 2348 N N . TRP A 1 301 ? -16.878 -3.632 27.558 1.00 97.94 301 TRP A N 1
ATOM 2349 C CA . TRP A 1 301 ? -17.361 -2.376 26.995 1.00 97.94 301 TRP A CA 1
ATOM 2350 C C . TRP A 1 301 ? -16.348 -1.253 27.213 1.00 97.94 301 TRP A C 1
ATOM 2352 O O . TRP A 1 301 ? -15.914 -1.036 28.345 1.00 97.94 301 TRP A O 1
ATOM 2362 N N . VAL A 1 302 ? -16.023 -0.495 26.163 1.00 98.06 302 VAL A N 1
ATOM 2363 C CA . VAL A 1 302 ? -15.023 0.585 26.212 1.00 98.06 302 VAL A CA 1
ATOM 2364 C C . VAL A 1 302 ? -15.571 1.885 25.632 1.00 98.06 302 VAL A C 1
ATOM 2366 O O . VAL A 1 302 ? -16.053 1.916 24.495 1.00 98.06 302 VAL A O 1
ATOM 2369 N N . PHE A 1 303 ? -15.440 2.967 26.406 1.00 97.12 303 PHE A N 1
ATOM 2370 C CA . PHE A 1 303 ? -15.876 4.311 26.034 1.00 97.12 303 PHE A CA 1
ATOM 2371 C C . PHE A 1 303 ? -14.785 5.363 26.233 1.00 97.12 303 PHE A C 1
ATOM 2373 O O . PHE A 1 303 ? -14.058 5.337 27.228 1.00 97.12 303 PHE A O 1
ATOM 2380 N N . GLY A 1 304 ? -14.776 6.369 25.357 1.00 94.88 304 GLY A N 1
ATOM 2381 C CA . GLY A 1 304 ? -14.027 7.610 25.554 1.00 94.88 304 GLY A CA 1
ATOM 2382 C C . GLY A 1 304 ? -12.523 7.512 25.336 1.00 94.88 304 GLY A C 1
ATOM 2383 O O . GLY A 1 304 ? -11.762 8.173 26.039 1.00 94.88 304 GLY A O 1
ATOM 2384 N N . CYS A 1 305 ? -12.086 6.693 24.386 1.00 96.75 305 CYS A N 1
ATOM 2385 C CA . CYS A 1 305 ? -10.685 6.612 23.976 1.00 96.75 305 CYS A CA 1
ATOM 2386 C C . CYS A 1 305 ? -10.478 7.297 22.620 1.00 96.75 305 CYS A C 1
ATOM 2388 O O . CYS A 1 305 ? -11.435 7.424 21.853 1.00 96.75 305 CYS A O 1
ATOM 2390 N N . ILE A 1 306 ? -9.248 7.709 22.301 1.00 96.38 306 ILE A N 1
ATOM 2391 C CA . ILE A 1 306 ? -8.881 8.059 20.922 1.00 96.38 306 ILE A CA 1
ATOM 2392 C C . ILE A 1 306 ? -8.887 6.777 20.079 1.00 96.38 306 ILE A C 1
ATOM 2394 O O . ILE A 1 306 ? -9.545 6.730 19.049 1.00 96.38 306 ILE A O 1
ATOM 2398 N N . HIS A 1 307 ? -8.262 5.711 20.577 1.00 96.38 307 HIS A N 1
ATOM 2399 C CA . HIS A 1 307 ? -8.379 4.345 20.076 1.00 96.38 307 HIS A CA 1
ATOM 2400 C C . HIS A 1 307 ? -8.755 3.439 21.245 1.00 96.38 307 HIS A C 1
ATOM 2402 O O . HIS A 1 307 ? -8.047 3.380 22.249 1.00 96.38 307 HIS A O 1
ATOM 2408 N N . ALA A 1 308 ? -9.867 2.718 21.180 1.00 97.19 308 ALA A N 1
ATOM 2409 C CA . ALA A 1 308 ? -10.125 1.733 22.229 1.00 97.19 308 ALA A CA 1
ATOM 2410 C C . ALA A 1 308 ? -9.215 0.506 22.062 1.00 97.19 308 ALA A C 1
ATOM 2412 O O . ALA A 1 308 ? -8.686 -0.008 23.044 1.00 97.19 308 ALA A O 1
ATOM 2413 N N . PHE A 1 309 ? -8.948 0.099 20.828 1.00 97.31 309 PHE A N 1
ATOM 2414 C CA . PHE A 1 309 ? -7.996 -0.957 20.514 1.00 97.31 309 PHE A CA 1
ATOM 2415 C C . PHE A 1 309 ? -7.014 -0.489 19.442 1.00 97.31 309 PHE A C 1
ATOM 2417 O O . PHE A 1 309 ? -7.416 0.116 18.448 1.00 97.31 309 PHE A O 1
ATOM 2424 N N . ARG A 1 310 ? -5.722 -0.753 19.643 1.00 95.44 310 ARG A N 1
ATOM 2425 C CA . ARG A 1 310 ? -4.692 -0.467 18.650 1.00 95.44 310 ARG A CA 1
ATOM 2426 C C . ARG A 1 310 ? -3.664 -1.585 18.567 1.00 95.44 310 ARG A C 1
ATOM 2428 O O . ARG A 1 310 ? -3.140 -2.008 19.598 1.00 95.44 310 ARG A O 1
ATOM 2435 N N . THR A 1 311 ? -3.315 -1.976 17.346 1.00 92.44 311 THR A N 1
ATOM 2436 C CA . THR A 1 311 ? -2.123 -2.787 17.061 1.00 92.44 311 THR A CA 1
ATOM 2437 C C . THR A 1 311 ? -1.013 -1.898 16.507 1.00 92.44 311 THR A C 1
ATOM 2439 O O . THR A 1 311 ? -1.300 -0.924 15.805 1.00 92.44 311 THR A O 1
ATOM 2442 N N . GLY A 1 312 ? 0.242 -2.182 16.857 1.00 85.44 312 GLY A N 1
ATOM 2443 C CA . GLY A 1 312 ? 1.425 -1.458 16.380 1.00 85.44 312 GLY A CA 1
ATOM 2444 C C . GLY A 1 312 ? 2.425 -2.390 15.703 1.00 85.44 312 GLY A C 1
ATOM 2445 O O . GLY A 1 312 ? 3.251 -2.963 16.404 1.00 85.44 312 GLY A O 1
ATOM 2446 N N . GLY A 1 313 ? 2.351 -2.534 14.373 1.00 76.31 313 GLY A N 1
ATOM 2447 C CA . GLY A 1 313 ? 3.333 -3.301 13.592 1.00 76.31 313 GLY A CA 1
ATOM 2448 C C . GLY A 1 313 ? 3.408 -4.790 13.935 1.00 76.31 313 GLY A C 1
ATOM 2449 O O . GLY A 1 313 ? 4.493 -5.358 13.909 1.00 76.31 313 GLY A O 1
ATOM 2450 N N . ILE A 1 314 ? 2.282 -5.405 14.315 1.00 81.75 314 ILE A N 1
ATOM 2451 C CA . ILE A 1 314 ? 2.268 -6.799 14.775 1.00 81.75 314 ILE A CA 1
ATOM 2452 C C . ILE A 1 314 ? 2.204 -7.809 13.628 1.00 81.75 314 ILE A C 1
ATOM 2454 O O . ILE A 1 314 ? 1.564 -7.529 12.621 1.00 81.75 314 ILE A O 1
ATOM 2458 N N . SER A 1 315 ? 2.801 -8.988 13.793 1.00 81.88 315 SER A N 1
ATOM 2459 C CA . SER A 1 315 ? 2.625 -10.151 12.895 1.00 81.88 315 SER A CA 1
ATOM 2460 C C . SER A 1 315 ? 1.871 -11.314 13.553 1.00 81.88 315 SER A C 1
ATOM 2462 O O . SER A 1 315 ? 1.232 -12.109 12.860 1.00 81.88 315 SER A O 1
ATOM 2464 N N . HIS A 1 316 ? 1.925 -11.394 14.888 1.00 85.62 316 HIS A N 1
ATOM 2465 C CA . HIS A 1 316 ? 1.256 -12.420 15.689 1.00 85.62 316 HIS A CA 1
ATOM 2466 C C . HIS A 1 316 ? -0.275 -12.284 15.648 1.00 85.62 316 HIS A C 1
ATOM 2468 O O . HIS A 1 316 ? -0.768 -11.161 15.792 1.00 85.62 316 HIS A O 1
ATOM 2474 N N . PRO A 1 317 ? -1.036 -13.393 15.551 1.00 90.94 317 PRO A N 1
ATOM 2475 C CA . PRO A 1 317 ? -2.493 -13.353 15.576 1.00 90.94 317 PRO A CA 1
ATOM 2476 C C . PRO A 1 317 ? -3.077 -12.727 16.851 1.00 90.94 317 PRO A C 1
ATOM 2478 O O . PRO A 1 317 ? -2.788 -13.154 17.976 1.00 90.94 317 PRO A O 1
ATOM 2481 N N . VAL A 1 318 ? -3.945 -11.727 16.675 1.00 93.88 318 VAL A N 1
ATOM 2482 C CA . VAL A 1 318 ? -4.684 -11.082 17.771 1.00 93.88 318 VAL A CA 1
ATOM 2483 C C . VAL A 1 318 ? -6.174 -11.086 17.467 1.00 93.88 318 VAL A C 1
ATOM 2485 O O . VAL A 1 318 ? -6.594 -10.538 16.456 1.00 93.88 318 VAL A O 1
ATOM 2488 N N . THR A 1 319 ? -6.974 -11.622 18.381 1.00 97.38 319 THR A N 1
ATOM 2489 C CA . THR A 1 319 ? -8.430 -11.697 18.268 1.00 97.38 319 THR A CA 1
ATOM 2490 C C . THR A 1 319 ? -9.105 -10.764 19.269 1.00 97.38 319 THR A C 1
ATOM 2492 O O . THR A 1 319 ? -8.842 -10.804 20.470 1.00 97.38 319 THR A O 1
ATOM 2495 N N . VAL A 1 320 ? -10.014 -9.923 18.781 1.00 98.38 320 VAL A N 1
ATOM 2496 C CA . VAL A 1 320 ? -10.904 -9.085 19.587 1.00 98.38 320 VAL A CA 1
ATOM 2497 C C . VAL A 1 320 ? -12.330 -9.590 19.402 1.00 98.38 320 VAL A C 1
ATOM 2499 O O . VAL A 1 320 ? -12.919 -9.385 18.343 1.00 98.38 320 VAL A O 1
ATOM 2502 N N . ASP A 1 321 ? -12.886 -10.234 20.426 1.00 98.62 321 ASP A N 1
ATOM 2503 C CA . ASP A 1 321 ? -14.172 -10.938 20.335 1.00 98.62 321 ASP A CA 1
ATOM 2504 C C . ASP A 1 321 ? -15.220 -10.394 21.316 1.00 98.62 321 ASP A C 1
ATOM 2506 O O . ASP A 1 321 ? -14.941 -10.104 22.479 1.00 98.62 321 ASP A O 1
ATOM 2510 N N . ALA A 1 322 ? -16.464 -10.254 20.863 1.00 98.25 322 ALA A N 1
ATOM 2511 C CA . ALA A 1 322 ? -17.594 -9.836 21.699 1.00 98.25 322 ALA A CA 1
ATOM 2512 C C . ALA A 1 322 ? -17.388 -8.503 22.462 1.00 98.25 322 ALA A C 1
ATOM 2514 O O . ALA A 1 322 ? -18.029 -8.244 23.485 1.00 98.25 322 ALA A O 1
ATOM 2515 N N . VAL A 1 323 ? -16.534 -7.611 21.953 1.00 98.62 323 VAL A N 1
ATOM 2516 C CA . VAL A 1 323 ? -16.265 -6.297 22.552 1.00 98.62 323 VAL A CA 1
ATOM 2517 C C . VAL A 1 323 ? -17.261 -5.247 22.055 1.00 98.62 323 VAL A C 1
ATOM 2519 O O . VAL A 1 323 ? -17.790 -5.302 20.939 1.00 98.62 323 VAL A O 1
ATOM 2522 N N . ARG A 1 324 ? -17.578 -4.277 22.913 1.00 98.31 324 ARG A N 1
ATOM 2523 C CA . ARG A 1 324 ? -18.498 -3.172 22.627 1.00 98.31 324 ARG A CA 1
ATOM 2524 C C . ARG A 1 324 ? -17.769 -1.842 22.771 1.00 98.31 324 ARG A C 1
ATOM 2526 O O . ARG A 1 324 ? -17.567 -1.340 23.875 1.00 98.31 324 ARG A O 1
ATOM 2533 N N . PHE A 1 325 ? -17.407 -1.253 21.644 1.00 98.00 325 PHE A N 1
ATOM 2534 C CA . PHE A 1 325 ? -16.748 0.039 21.560 1.00 98.00 325 PHE A CA 1
ATOM 2535 C C . PHE A 1 325 ? -17.775 1.132 21.267 1.00 98.00 325 PHE A C 1
ATOM 2537 O O . PHE A 1 325 ? -18.526 1.037 20.296 1.00 98.00 325 PHE A O 1
ATOM 2544 N N . ARG A 1 326 ? -17.836 2.164 22.117 1.00 95.25 326 ARG A N 1
ATOM 2545 C CA . ARG A 1 326 ? -18.812 3.254 21.974 1.00 95.25 326 ARG A CA 1
ATOM 2546 C C . ARG A 1 326 ? -18.234 4.621 22.284 1.00 95.25 326 ARG A C 1
ATOM 2548 O O . ARG A 1 326 ? -17.561 4.784 23.295 1.00 95.25 326 ARG A O 1
ATOM 2555 N N . GLN A 1 327 ? -18.573 5.629 21.483 1.00 94.69 327 GLN A N 1
ATOM 2556 C CA . GLN A 1 327 ? -18.145 7.020 21.715 1.00 94.69 327 GLN A CA 1
ATOM 2557 C C . GLN A 1 327 ? -16.627 7.163 21.880 1.00 94.69 327 GLN A C 1
ATOM 2559 O O . GLN A 1 327 ? -16.131 7.941 22.700 1.00 94.69 327 GLN A O 1
ATOM 2564 N N . ASN A 1 328 ? -15.884 6.375 21.109 1.00 96.25 328 ASN A N 1
ATOM 2565 C CA . ASN A 1 328 ? -14.451 6.552 20.927 1.00 96.25 328 ASN A CA 1
ATOM 2566 C C . ASN A 1 328 ? -14.214 7.509 19.755 1.00 96.25 328 ASN A C 1
ATOM 2568 O O . ASN A 1 328 ? -15.143 7.854 19.028 1.00 96.25 328 ASN A O 1
ATOM 2572 N N . PHE A 1 329 ? -12.988 7.979 19.578 1.00 95.12 329 PHE A N 1
ATOM 2573 C CA . PHE A 1 329 ? -12.655 8.781 18.409 1.00 95.12 329 PHE A CA 1
ATOM 2574 C C . PHE A 1 329 ? -12.586 7.882 17.168 1.00 95.12 329 PHE A C 1
ATOM 2576 O O . PHE A 1 329 ? -13.361 8.060 16.228 1.00 95.12 329 PHE A O 1
ATOM 2583 N N . TRP A 1 330 ? -11.764 6.839 17.280 1.00 95.88 330 TRP A N 1
ATOM 2584 C CA . TRP A 1 330 ? -11.809 5.586 16.539 1.00 95.88 330 TRP A CA 1
ATOM 2585 C C . TRP A 1 330 ? -12.002 4.444 17.534 1.00 95.88 330 TRP A C 1
ATOM 2587 O O . TRP A 1 330 ? -11.415 4.439 18.620 1.00 95.88 330 TRP A O 1
ATOM 2597 N N . SER A 1 331 ? -12.818 3.450 17.199 1.00 96.44 331 SER A N 1
ATOM 2598 C CA . SER A 1 331 ? -12.947 2.279 18.072 1.00 96.44 331 SER A CA 1
ATOM 2599 C C . SER A 1 331 ? -11.713 1.383 17.970 1.00 96.44 331 SER A C 1
ATOM 2601 O O . SER A 1 331 ? -11.149 1.012 18.999 1.00 96.44 331 SER A O 1
ATOM 2603 N N . ALA A 1 332 ? -11.239 1.116 16.754 1.00 97.31 332 ALA A N 1
ATOM 2604 C CA . ALA A 1 332 ? -10.032 0.334 16.515 1.00 97.31 332 ALA A CA 1
ATOM 2605 C C . ALA A 1 332 ? -9.120 0.981 15.460 1.00 97.31 332 ALA A C 1
ATOM 2607 O O . ALA A 1 332 ? -9.611 1.537 14.478 1.00 97.31 332 ALA A O 1
ATOM 2608 N N . LEU A 1 333 ? -7.801 0.881 15.653 1.00 96.00 333 LEU A N 1
ATOM 2609 C CA . LEU A 1 333 ? -6.782 1.226 14.655 1.00 96.00 333 LEU A CA 1
ATOM 2610 C C . LEU A 1 333 ? -5.808 0.060 14.493 1.00 96.00 333 LEU A C 1
ATOM 2612 O O . LEU A 1 333 ? -5.113 -0.301 15.443 1.00 96.00 333 LEU A O 1
ATOM 2616 N N . LEU A 1 334 ? -5.730 -0.504 13.292 1.00 95.00 334 LEU A N 1
ATOM 2617 C CA . LEU A 1 334 ? -4.832 -1.614 12.984 1.00 95.00 334 LEU A CA 1
ATOM 2618 C C . LEU A 1 334 ? -3.650 -1.118 12.150 1.00 95.00 334 LEU A C 1
ATOM 2620 O O . LEU A 1 334 ? -3.832 -0.335 11.223 1.00 95.00 334 LEU A O 1
ATOM 2624 N N . SER A 1 335 ? -2.437 -1.546 12.498 1.00 87.88 335 SER A N 1
ATOM 2625 C CA . SER A 1 335 ? -1.209 -1.246 11.736 1.00 87.88 335 SER A CA 1
ATOM 2626 C C . SER A 1 335 ? -0.267 -2.452 11.642 1.00 87.88 335 SER A C 1
ATOM 2628 O O . SER A 1 335 ? 0.943 -2.303 11.537 1.00 87.88 335 SER A O 1
ATOM 2630 N N . GLY A 1 336 ? -0.833 -3.658 11.735 1.00 84.94 336 GLY A N 1
ATOM 2631 C CA . GLY A 1 336 ? -0.134 -4.939 11.618 1.00 84.94 336 GLY A CA 1
ATOM 2632 C C . GLY A 1 336 ? -0.974 -5.973 10.869 1.00 84.94 336 GLY A C 1
ATOM 2633 O O . GLY A 1 336 ? -2.006 -5.628 10.283 1.00 84.94 336 GLY A O 1
ATOM 2634 N N . LYS A 1 337 ? -0.526 -7.225 10.895 1.00 88.62 337 LYS A N 1
ATOM 2635 C CA . LYS A 1 337 ? -1.112 -8.356 10.184 1.00 88.62 337 LYS A CA 1
ATOM 2636 C C . LYS A 1 337 ? -1.968 -9.240 11.092 1.00 88.62 337 LYS A C 1
ATOM 2638 O O . LYS A 1 337 ? -1.833 -9.182 12.314 1.00 88.62 337 LYS A O 1
ATOM 2643 N N . ASN A 1 338 ? -2.808 -10.081 10.488 1.00 90.94 338 ASN A N 1
ATOM 2644 C CA . ASN A 1 338 ? -3.462 -11.220 11.146 1.00 90.94 338 ASN A CA 1
ATOM 2645 C C . ASN A 1 338 ? -4.308 -10.858 12.385 1.00 90.94 338 ASN A C 1
ATOM 2647 O O . ASN A 1 338 ? -4.364 -11.619 13.351 1.00 90.94 338 ASN A O 1
ATOM 2651 N N . THR A 1 339 ? -4.955 -9.689 12.402 1.00 95.31 339 THR A N 1
ATOM 2652 C CA . THR A 1 339 ? -5.894 -9.349 13.481 1.00 95.31 339 THR A CA 1
ATOM 2653 C C . THR A 1 339 ? -7.306 -9.797 13.120 1.00 95.31 339 THR A C 1
ATOM 2655 O O . THR A 1 339 ? -7.820 -9.435 12.061 1.00 95.31 339 THR A O 1
ATOM 2658 N N . THR A 1 340 ? -7.966 -10.501 14.034 1.00 98.00 340 THR A N 1
ATOM 2659 C CA . THR A 1 340 ? -9.380 -10.859 13.930 1.00 98.00 340 THR A CA 1
ATOM 2660 C C . THR A 1 340 ? -10.222 -9.940 14.811 1.00 98.00 340 THR A C 1
ATOM 2662 O O . THR A 1 340 ? -9.935 -9.765 15.994 1.00 98.00 340 THR A O 1
ATOM 2665 N N . ILE A 1 341 ? -11.285 -9.346 14.269 1.00 98.56 341 ILE A N 1
ATOM 2666 C CA . ILE A 1 341 ? -12.309 -8.641 15.054 1.00 98.56 341 ILE A CA 1
ATOM 2667 C C . ILE A 1 341 ? -13.641 -9.334 14.798 1.00 98.56 341 ILE A C 1
ATOM 2669 O O . ILE A 1 341 ? -14.209 -9.190 13.717 1.00 98.56 341 ILE A O 1
ATOM 2673 N N . SER A 1 342 ? -14.152 -10.049 15.798 1.00 98.50 342 SER A N 1
ATOM 2674 C CA . SER A 1 342 ? -15.346 -10.880 15.661 1.00 98.50 342 SER A CA 1
ATOM 2675 C C . SER A 1 342 ? -16.421 -10.549 16.696 1.00 98.50 342 SER A C 1
ATOM 2677 O O . SER A 1 342 ? -16.146 -10.087 17.806 1.00 98.50 342 SER A O 1
ATOM 2679 N N . HIS A 1 343 ? -17.692 -10.677 16.304 1.00 98.56 343 HIS A N 1
ATOM 2680 C CA . HIS A 1 343 ? -18.871 -10.447 17.161 1.00 98.56 343 HIS A CA 1
ATOM 2681 C C . HIS A 1 343 ? -18.885 -9.102 17.910 1.00 98.56 343 HIS A C 1
ATOM 2683 O O . HIS A 1 343 ? -19.559 -8.952 18.939 1.00 98.56 343 HIS A O 1
ATOM 2689 N N . CYS A 1 344 ? -18.137 -8.113 17.425 1.00 98.75 344 CYS A N 1
ATOM 2690 C CA . CYS A 1 344 ? -17.952 -6.827 18.078 1.00 98.75 344 CYS A CA 1
ATOM 2691 C C . CYS A 1 344 ? -19.024 -5.810 17.666 1.00 98.75 344 CYS A C 1
ATOM 2693 O O . CYS A 1 344 ? -19.751 -5.967 16.687 1.00 98.75 344 CYS A O 1
ATOM 2695 N N . SER A 1 345 ? -19.119 -4.726 18.431 1.00 98.31 345 SER A N 1
ATOM 2696 C CA . SER A 1 345 ? -19.954 -3.576 18.087 1.00 98.31 345 SER A CA 1
ATOM 2697 C C . SER A 1 345 ? -19.121 -2.313 18.164 1.00 98.31 345 SER A C 1
ATOM 2699 O O . SER A 1 345 ? -18.611 -1.992 19.237 1.00 98.31 345 SER A O 1
ATOM 2701 N N . LEU A 1 346 ? -18.946 -1.642 17.030 1.00 98.06 346 LEU A N 1
ATOM 2702 C CA . LEU A 1 346 ? -18.144 -0.431 16.899 1.00 98.06 346 LEU A CA 1
ATOM 2703 C C . LEU A 1 346 ? -19.102 0.690 16.512 1.00 98.06 346 LEU A C 1
ATOM 2705 O O . LEU A 1 346 ? -19.531 0.788 15.362 1.00 98.06 346 LEU A O 1
ATOM 2709 N N . MET A 1 347 ? -19.511 1.472 17.509 1.00 95.88 347 MET A N 1
ATOM 2710 C CA . MET A 1 347 ? -20.609 2.422 17.362 1.00 95.88 347 MET A CA 1
ATOM 2711 C C . MET A 1 347 ? -20.259 3.807 17.887 1.00 95.88 347 MET A C 1
ATOM 2713 O O . MET A 1 347 ? -19.450 3.964 18.805 1.00 95.88 347 MET A O 1
ATOM 2717 N N . GLU A 1 348 ? -20.969 4.812 17.381 1.00 93.94 348 GLU A N 1
ATOM 2718 C CA . GLU A 1 348 ? -20.918 6.181 17.899 1.00 93.94 348 GLU A CA 1
ATOM 2719 C C . GLU A 1 348 ? -19.492 6.773 17.854 1.00 93.94 348 GLU A C 1
ATOM 2721 O O . GLU A 1 348 ? -19.139 7.610 18.684 1.00 93.94 348 GLU A O 1
ATOM 2726 N N . GLY A 1 349 ? -18.643 6.308 16.931 1.00 94.44 349 GLY A N 1
ATOM 2727 C CA . GLY A 1 349 ? -17.282 6.802 16.737 1.00 94.44 349 GLY A CA 1
ATOM 2728 C C . GLY A 1 349 ? -17.257 8.241 16.218 1.00 94.44 349 GLY A C 1
ATOM 2729 O O . GLY A 1 349 ? -18.065 8.616 15.369 1.00 94.44 349 GLY A O 1
ATOM 2730 N N . ALA A 1 350 ? -16.332 9.063 16.708 1.00 93.62 350 ALA A N 1
ATOM 2731 C CA . ALA A 1 350 ? -16.259 10.471 16.323 1.00 93.62 350 ALA A CA 1
ATOM 2732 C C . ALA A 1 350 ? -15.834 10.670 14.870 1.00 93.62 350 ALA A C 1
ATOM 2734 O O . ALA A 1 350 ? -16.456 11.464 14.164 1.00 93.62 350 ALA A O 1
ATOM 2735 N N . TRP A 1 351 ? -14.791 9.955 14.449 1.00 92.50 351 TRP A N 1
ATOM 2736 C CA . TRP A 1 351 ? -14.309 9.927 13.069 1.00 92.50 351 TRP A CA 1
ATOM 2737 C C . TRP A 1 351 ? -14.722 8.638 12.369 1.00 92.50 351 TRP A C 1
ATOM 2739 O O . TRP A 1 351 ? -15.144 8.691 11.222 1.00 92.50 351 TRP A O 1
ATOM 2749 N N . GLY A 1 352 ? -14.711 7.506 13.071 1.00 94.19 352 GLY A N 1
ATOM 2750 C CA . GLY A 1 352 ? -15.189 6.252 12.508 1.00 94.19 352 GLY A CA 1
ATOM 2751 C C . GLY A 1 352 ? -15.119 5.080 13.477 1.00 94.19 352 GLY A C 1
ATOM 2752 O O . GLY A 1 352 ? -14.788 5.232 14.657 1.00 94.19 352 GLY A O 1
ATOM 2753 N N . GLY A 1 353 ? -15.465 3.897 12.979 1.00 96.31 353 GLY A N 1
ATOM 2754 C CA . GLY A 1 353 ? -15.397 2.659 13.743 1.00 96.31 353 GLY A CA 1
ATOM 2755 C C . GLY A 1 353 ? -13.988 2.070 13.716 1.00 96.31 353 GLY A C 1
ATOM 2756 O O . GLY A 1 353 ? -13.347 1.941 14.760 1.00 96.31 353 GLY A O 1
ATOM 2757 N N . LEU A 1 354 ? -13.497 1.742 12.526 1.00 97.75 354 LEU A N 1
ATOM 2758 C CA . LEU A 1 354 ? -12.241 1.035 12.300 1.00 97.75 354 LEU A CA 1
ATOM 2759 C C . LEU A 1 354 ? -11.359 1.782 11.303 1.00 97.75 354 LEU A C 1
ATOM 2761 O O . LEU A 1 354 ? -11.810 2.195 10.237 1.00 97.75 354 LEU A O 1
ATOM 2765 N N . TYR A 1 355 ? -10.087 1.910 11.659 1.00 95.44 355 TYR A N 1
ATOM 2766 C CA . TYR A 1 355 ? -9.043 2.428 10.791 1.00 95.44 355 TYR A CA 1
ATOM 2767 C C . TYR A 1 355 ? -8.052 1.310 10.469 1.00 95.44 355 TYR A C 1
ATOM 2769 O O . TYR A 1 355 ? -7.282 0.895 11.338 1.00 95.44 355 TYR A O 1
ATOM 2777 N N . LEU A 1 356 ? -8.069 0.813 9.235 1.00 94.06 356 LEU A N 1
ATOM 2778 C CA . LEU A 1 356 ? -7.058 -0.111 8.723 1.00 94.06 356 LEU A CA 1
ATOM 2779 C C . LEU A 1 356 ? -5.919 0.730 8.151 1.00 94.06 356 LEU A C 1
ATOM 2781 O O . LEU A 1 356 ? -5.997 1.195 7.017 1.00 94.06 356 LEU A O 1
ATOM 2785 N N . GLY A 1 357 ? -4.922 1.008 8.987 1.00 88.75 357 GLY A N 1
ATOM 2786 C CA . GLY A 1 357 ? -3.827 1.916 8.674 1.00 88.75 357 GLY A CA 1
ATOM 2787 C C . GLY A 1 357 ? -2.695 1.271 7.878 1.00 88.75 357 GLY A C 1
ATOM 2788 O O . GLY A 1 357 ? -2.707 0.078 7.580 1.00 88.75 357 GLY A O 1
ATOM 2789 N N . TYR A 1 358 ? -1.684 2.095 7.591 1.00 81.81 358 TYR A N 1
ATOM 2790 C CA . TYR A 1 358 ? -0.501 1.708 6.826 1.00 81.81 358 TYR A CA 1
ATOM 2791 C C . TYR A 1 358 ? 0.137 0.411 7.333 1.00 81.81 358 TYR A C 1
ATOM 2793 O O . TYR A 1 358 ? 0.345 0.249 8.538 1.00 81.81 358 TYR A O 1
ATOM 2801 N N . GLY A 1 359 ? 0.454 -0.487 6.399 1.00 77.38 359 GLY A N 1
ATOM 2802 C CA . GLY A 1 359 ? 1.084 -1.776 6.684 1.00 77.38 359 GLY A CA 1
ATOM 2803 C C . GLY A 1 359 ? 0.130 -2.824 7.261 1.00 77.38 359 GLY A C 1
ATOM 2804 O O . GLY A 1 359 ? 0.533 -3.973 7.450 1.00 77.38 359 GLY A O 1
ATOM 2805 N N . SER A 1 360 ? -1.136 -2.471 7.520 1.00 89.31 360 SER A N 1
ATOM 2806 C CA . SER A 1 360 ? -2.109 -3.444 7.994 1.00 89.31 360 SER A CA 1
ATOM 2807 C C . SER A 1 360 ? -2.562 -4.367 6.869 1.00 89.31 360 SER A C 1
ATOM 2809 O O . SER A 1 360 ? -2.907 -3.900 5.783 1.00 89.31 360 SER A O 1
ATOM 2811 N N . SER A 1 361 ? -2.555 -5.677 7.111 1.00 92.31 361 SER A N 1
ATOM 2812 C CA . SER A 1 361 ? -2.932 -6.654 6.086 1.00 92.31 361 SER A CA 1
ATOM 2813 C C . SER A 1 361 ? -3.447 -7.968 6.652 1.00 92.31 361 SER A C 1
ATOM 2815 O O . SER A 1 361 ? -3.219 -8.275 7.818 1.00 92.31 361 SER A O 1
ATOM 2817 N N . PHE A 1 362 ? -4.150 -8.750 5.832 1.00 93.62 362 PHE A N 1
ATOM 2818 C CA . PHE A 1 362 ? -4.614 -10.094 6.205 1.00 93.62 362 PHE A CA 1
ATOM 2819 C C . PHE A 1 362 ? -5.442 -10.123 7.503 1.00 93.62 362 PHE A C 1
ATOM 2821 O O . PHE A 1 362 ? -5.377 -11.073 8.280 1.00 93.62 362 PHE A O 1
ATOM 2828 N N . ASN A 1 363 ? -6.195 -9.055 7.779 1.00 96.75 363 ASN A N 1
ATOM 2829 C CA . ASN A 1 363 ? -7.091 -9.008 8.930 1.00 96.75 363 ASN A CA 1
ATOM 2830 C C . ASN A 1 363 ? -8.443 -9.636 8.584 1.00 96.75 363 ASN A C 1
ATOM 2832 O O . ASN A 1 363 ? -8.909 -9.519 7.449 1.00 96.75 363 ASN A O 1
ATOM 2836 N N . HIS A 1 364 ? -9.102 -10.228 9.580 1.00 98.06 364 HIS A N 1
ATOM 2837 C CA . HIS A 1 364 ? -10.416 -10.853 9.426 1.00 98.06 364 HIS A CA 1
ATOM 2838 C C . HIS A 1 364 ? -11.454 -10.184 10.326 1.00 98.06 364 HIS A C 1
ATOM 2840 O O . HIS A 1 364 ? -11.402 -10.254 11.551 1.00 98.06 364 HIS A O 1
ATOM 2846 N N . ILE A 1 365 ? -12.390 -9.463 9.723 1.00 98.69 365 ILE A N 1
ATOM 2847 C CA . ILE A 1 365 ? -13.415 -8.694 10.422 1.00 98.69 365 ILE A CA 1
ATOM 2848 C C . ILE A 1 365 ? -14.748 -9.369 10.118 1.00 98.69 365 ILE A C 1
ATOM 2850 O O . ILE A 1 365 ? -15.226 -9.312 8.986 1.00 98.69 365 ILE A O 1
ATOM 2854 N N . GLU A 1 366 ? -15.353 -10.001 11.122 1.00 98.56 366 GLU A N 1
ATOM 2855 C CA . GLU A 1 366 ? -16.556 -10.810 10.924 1.00 98.56 366 GLU A CA 1
ATOM 2856 C C . GLU A 1 366 ? -17.640 -10.592 11.982 1.00 98.56 366 GLU A C 1
ATOM 2858 O O . GLU A 1 366 ? -17.373 -10.352 13.160 1.00 98.56 366 GLU A O 1
ATOM 2863 N N . TYR A 1 367 ? -18.908 -10.670 11.574 1.00 98.56 367 TYR A N 1
ATOM 2864 C CA . TYR A 1 367 ? -20.054 -10.522 12.485 1.00 98.56 367 TYR A CA 1
ATOM 2865 C C . TYR A 1 367 ? -20.021 -9.228 13.321 1.00 98.56 367 TYR A C 1
ATOM 2867 O O . TYR A 1 367 ? -20.511 -9.184 14.456 1.00 98.56 367 TYR A O 1
ATOM 2875 N N . VAL A 1 368 ? -19.438 -8.157 12.772 1.00 98.75 368 VAL A N 1
ATOM 2876 C CA . VAL A 1 368 ? -19.346 -6.853 13.430 1.00 98.75 368 VAL A CA 1
ATOM 2877 C C . VAL A 1 368 ? -20.564 -5.997 13.095 1.00 98.75 368 VAL A C 1
ATOM 2879 O O . VAL A 1 368 ? -21.013 -5.929 11.950 1.00 98.75 368 VAL A O 1
ATOM 2882 N N . SER A 1 369 ? -21.099 -5.310 14.105 1.00 98.25 369 SER A N 1
ATOM 2883 C CA . SER A 1 369 ? -22.140 -4.294 13.922 1.00 98.25 369 SER A CA 1
ATOM 2884 C C . SER A 1 369 ? -21.544 -2.884 13.963 1.00 98.25 369 SER A C 1
ATOM 2886 O O . SER A 1 369 ? -20.941 -2.508 14.977 1.00 98.25 369 SER A O 1
ATOM 2888 N N . TRP A 1 370 ? -21.793 -2.097 12.923 1.00 96.88 370 TRP A N 1
ATOM 2889 C CA . TRP A 1 370 ? -21.412 -0.693 12.792 1.00 96.88 370 TRP A CA 1
ATOM 2890 C C . TRP A 1 370 ? -22.649 0.184 12.834 1.00 96.88 370 TRP A C 1
ATOM 2892 O O . TRP A 1 370 ? -23.657 -0.131 12.196 1.00 96.88 370 TRP A O 1
ATOM 2902 N N . ARG A 1 371 ? -22.590 1.268 13.607 1.00 94.25 371 ARG A N 1
ATOM 2903 C CA . ARG A 1 371 ? -23.724 2.180 13.731 1.00 94.25 371 ARG A CA 1
ATOM 2904 C C . ARG A 1 371 ? -23.316 3.548 14.245 1.00 94.25 371 ARG A C 1
ATOM 2906 O O . ARG A 1 371 ? -22.567 3.641 15.216 1.00 94.25 371 ARG A O 1
ATOM 2913 N N . ASP A 1 372 ? -23.901 4.596 13.670 1.00 91.88 372 ASP A N 1
ATOM 2914 C CA . ASP A 1 372 ? -23.757 5.978 14.146 1.00 91.88 372 ASP A CA 1
ATOM 2915 C C . ASP A 1 372 ? -22.277 6.434 14.249 1.00 91.88 372 ASP A C 1
ATOM 2917 O O . ASP A 1 372 ? -21.933 7.293 15.062 1.00 91.88 372 ASP A O 1
ATOM 2921 N N . ASN A 1 373 ? -21.365 5.850 13.460 1.00 93.81 373 ASN A N 1
ATOM 2922 C CA . ASN A 1 373 ? -19.976 6.308 13.408 1.00 93.81 373 ASN A CA 1
ATOM 2923 C C . ASN A 1 373 ? -19.843 7.562 12.534 1.00 93.81 373 ASN A C 1
ATOM 2925 O O . ASN A 1 373 ? -20.753 7.926 11.791 1.00 93.81 373 ASN A O 1
ATOM 2929 N N . ASN A 1 374 ? -18.695 8.232 12.646 1.00 92.25 374 ASN A N 1
ATOM 2930 C CA . ASN A 1 374 ? -18.430 9.529 12.032 1.00 92.25 374 ASN A CA 1
ATOM 2931 C C . ASN A 1 374 ? -19.452 10.603 12.451 1.00 92.25 374 ASN A C 1
ATOM 2933 O O . ASN A 1 374 ? -19.961 11.369 11.629 1.00 92.25 374 ASN A O 1
ATOM 2937 N N . TYR A 1 375 ? -19.777 10.686 13.748 1.00 90.75 375 TYR A N 1
ATOM 2938 C CA . TYR A 1 375 ? -20.775 11.662 14.200 1.00 90.75 375 TYR A CA 1
ATOM 2939 C C . TYR A 1 375 ? -20.341 13.125 14.012 1.00 90.75 375 TYR A C 1
ATOM 2941 O O . TYR A 1 375 ? -21.183 14.023 14.011 1.00 90.75 375 TYR A O 1
ATOM 2949 N N . GLN A 1 376 ? -19.036 13.381 13.849 1.00 90.38 376 GLN A N 1
ATOM 2950 C CA . GLN A 1 376 ? -18.514 14.709 13.502 1.00 90.38 376 GLN A CA 1
ATOM 2951 C C . GLN A 1 376 ? -18.708 15.059 12.019 1.00 90.38 376 GLN A C 1
ATOM 2953 O O . GLN A 1 376 ? -18.389 16.176 11.625 1.00 90.38 376 GLN A O 1
ATOM 2958 N N . GLN A 1 377 ? -19.248 14.138 11.210 1.00 86.06 377 GLN A N 1
ATOM 2959 C CA . GLN A 1 377 ? -19.572 14.345 9.795 1.00 86.06 377 GLN A CA 1
ATOM 2960 C C . GLN A 1 377 ? -18.339 14.733 8.967 1.00 86.06 377 GLN A C 1
ATOM 2962 O O . GLN A 1 377 ? -18.391 15.598 8.090 1.00 86.06 377 GLN A O 1
ATOM 2967 N N . HIS A 1 378 ? -17.202 14.105 9.266 1.00 84.69 378 HIS A N 1
ATOM 2968 C CA . HIS A 1 378 ? -15.968 14.345 8.539 1.00 84.69 378 HIS A CA 1
ATOM 2969 C C . HIS A 1 378 ? -16.037 13.663 7.172 1.00 84.69 378 HIS A C 1
ATOM 2971 O O . HIS A 1 378 ? -16.175 12.444 7.098 1.00 84.69 378 HIS A O 1
ATOM 2977 N N . LYS A 1 379 ? -15.904 14.427 6.084 1.00 81.06 379 LYS A N 1
ATOM 2978 C CA . LYS A 1 379 ? -16.054 13.899 4.714 1.00 81.06 379 LYS A CA 1
ATOM 2979 C C . LYS A 1 379 ? -15.071 12.769 4.360 1.00 81.06 379 LYS A C 1
ATOM 2981 O O . LYS A 1 379 ? -15.443 11.857 3.634 1.00 81.06 379 LYS A O 1
ATOM 2986 N N . TYR A 1 380 ? -13.878 12.758 4.964 1.00 79.00 380 TYR A N 1
ATOM 2987 C CA . TYR A 1 380 ? -12.849 11.744 4.685 1.00 79.00 380 TYR A CA 1
ATOM 2988 C C . TYR A 1 380 ? -13.075 10.392 5.381 1.00 79.00 380 TYR A C 1
ATOM 2990 O O . TYR A 1 380 ? -12.384 9.428 5.056 1.00 79.00 380 TYR A O 1
ATOM 2998 N N . TYR A 1 381 ? -13.983 10.308 6.357 1.00 87.50 381 TYR A N 1
ATOM 2999 C CA . TYR A 1 381 ? -14.104 9.139 7.232 1.00 87.50 381 TYR A CA 1
ATOM 3000 C C . TYR A 1 381 ? -15.474 8.452 7.125 1.00 87.50 381 TYR A C 1
ATOM 3002 O O . TYR A 1 381 ? -16.390 8.933 6.461 1.00 87.50 381 TYR A O 1
ATOM 3010 N N . SER A 1 382 ? -15.569 7.255 7.699 1.00 92.25 382 SER A N 1
ATOM 3011 C CA . SER A 1 382 ? -16.654 6.284 7.492 1.00 92.25 382 SER A CA 1
ATOM 3012 C C . SER A 1 382 ? -16.709 5.298 8.665 1.00 92.25 382 SER A C 1
ATOM 3014 O O . SER A 1 382 ? -15.960 5.459 9.633 1.00 92.25 382 SER A O 1
ATOM 3016 N N . ASP A 1 383 ? -17.566 4.270 8.614 1.00 96.31 383 ASP A N 1
ATOM 3017 C CA . ASP A 1 383 ? -17.445 3.173 9.586 1.00 96.31 383 ASP A CA 1
ATOM 3018 C C . ASP A 1 383 ? -16.062 2.529 9.502 1.00 96.31 383 ASP A C 1
ATOM 3020 O O . ASP A 1 383 ? -15.442 2.298 10.541 1.00 96.31 383 ASP A O 1
ATOM 3024 N N . ILE A 1 384 ? -15.581 2.281 8.278 1.00 96.88 384 ILE A N 1
ATOM 3025 C CA . ILE A 1 384 ? -14.286 1.658 8.010 1.00 96.88 384 ILE A CA 1
ATOM 3026 C C . ILE A 1 384 ? -13.485 2.503 7.018 1.00 96.88 384 ILE A C 1
ATOM 3028 O O . ILE A 1 384 ? -13.823 2.593 5.837 1.00 96.88 384 ILE A O 1
ATOM 3032 N N . ALA A 1 385 ? -12.371 3.057 7.489 1.00 94.44 385 ALA A N 1
ATOM 3033 C CA . ALA A 1 385 ? -11.361 3.664 6.633 1.00 94.44 385 ALA A CA 1
ATOM 3034 C C . ALA A 1 385 ? -10.268 2.634 6.311 1.00 94.44 385 ALA A C 1
ATOM 3036 O O . ALA A 1 385 ? -9.552 2.185 7.208 1.00 94.44 385 ALA A O 1
ATOM 3037 N N . VAL A 1 386 ? -10.146 2.276 5.033 1.00 94.38 386 VAL A N 1
ATOM 3038 C CA . VAL A 1 386 ? -9.092 1.408 4.494 1.00 94.38 386 VAL A CA 1
ATOM 3039 C C . VAL A 1 386 ? -8.001 2.305 3.923 1.00 94.38 386 VAL A C 1
ATOM 3041 O O . VAL A 1 386 ? -8.112 2.804 2.803 1.00 94.38 386 VAL A O 1
ATOM 3044 N N . ASP A 1 387 ? -6.981 2.570 4.735 1.00 88.56 387 ASP A N 1
ATOM 3045 C CA . ASP A 1 387 ? -5.885 3.475 4.411 1.00 88.56 387 ASP A CA 1
ATOM 3046 C C . ASP A 1 387 ? -4.590 2.695 4.203 1.00 88.56 387 ASP A C 1
ATOM 3048 O O . ASP A 1 387 ? -3.874 2.388 5.159 1.00 88.56 387 ASP A O 1
ATOM 3052 N N . SER A 1 388 ? -4.260 2.463 2.932 1.00 86.38 388 SER A N 1
ATOM 3053 C CA . SER A 1 388 ? -2.994 1.833 2.542 1.00 86.38 388 SER A CA 1
ATOM 3054 C C . SER A 1 388 ? -2.808 0.440 3.177 1.00 86.38 388 SER A C 1
ATOM 3056 O O . SER A 1 388 ? -1.751 0.124 3.732 1.00 86.38 388 SER A O 1
ATOM 3058 N N . SER A 1 389 ? -3.884 -0.356 3.160 1.00 90.69 389 SER A N 1
ATOM 3059 C CA . SER A 1 389 ? -3.987 -1.698 3.747 1.00 90.69 389 SER A CA 1
ATOM 3060 C C . SER A 1 389 ? -4.580 -2.699 2.757 1.00 90.69 389 SER A C 1
ATOM 3062 O O . SER A 1 389 ? -5.391 -2.333 1.904 1.00 90.69 389 SER A O 1
ATOM 3064 N N . TYR A 1 390 ? -4.174 -3.965 2.866 1.00 92.56 390 TYR A N 1
ATOM 3065 C CA . TYR A 1 390 ? -4.412 -4.948 1.808 1.00 92.56 390 TYR A CA 1
ATOM 3066 C C . TYR A 1 390 ? -4.739 -6.353 2.301 1.00 92.56 390 TYR A C 1
ATOM 3068 O O . TYR A 1 390 ? -4.449 -6.707 3.443 1.00 92.56 390 TYR A O 1
ATOM 3076 N N . GLY A 1 391 ? -5.351 -7.170 1.445 1.00 94.25 391 GLY A N 1
ATOM 3077 C CA . GLY A 1 391 ? -5.626 -8.576 1.758 1.00 94.25 391 GLY A CA 1
ATOM 3078 C C . GLY A 1 391 ? -6.601 -8.783 2.924 1.00 94.25 391 GLY A C 1
ATOM 3079 O O . GLY A 1 391 ? -6.591 -9.843 3.543 1.00 94.25 391 GLY A O 1
ATOM 3080 N N . ASN A 1 392 ? -7.389 -7.770 3.301 1.00 97.25 392 ASN A N 1
ATOM 3081 C CA . ASN A 1 392 ? -8.306 -7.869 4.436 1.00 97.25 392 ASN A CA 1
ATOM 3082 C C . ASN A 1 392 ? -9.621 -8.537 4.024 1.00 97.25 392 ASN A C 1
ATOM 3084 O O . ASN A 1 392 ? -10.152 -8.255 2.951 1.00 97.25 392 ASN A O 1
ATOM 3088 N N . LEU A 1 393 ? -10.192 -9.350 4.911 1.00 98.50 393 LEU A N 1
ATOM 3089 C CA . LEU A 1 393 ? -11.508 -9.960 4.745 1.00 98.50 393 LEU A CA 1
ATOM 3090 C C . LEU A 1 393 ? -12.509 -9.313 5.704 1.00 98.50 393 LEU A C 1
ATOM 3092 O O . LEU A 1 393 ? -12.349 -9.389 6.920 1.00 98.50 393 LEU A O 1
ATOM 3096 N N . ILE A 1 394 ? -13.548 -8.686 5.154 1.00 98.69 394 ILE A N 1
ATOM 3097 C CA . ILE A 1 394 ? -14.656 -8.088 5.900 1.00 98.69 394 ILE A CA 1
ATOM 3098 C C . ILE A 1 394 ? -15.940 -8.814 5.503 1.00 98.69 394 ILE A C 1
ATOM 3100 O O . ILE A 1 394 ? -16.447 -8.624 4.390 1.00 98.69 394 ILE A O 1
ATOM 3104 N N . GLU A 1 395 ? -16.487 -9.629 6.405 1.00 98.62 395 GLU A N 1
ATOM 3105 C CA . GLU A 1 395 ? -17.645 -10.456 6.078 1.00 98.62 395 GLU A CA 1
ATOM 3106 C C . GLU A 1 395 ? -18.725 -10.568 7.151 1.00 98.62 395 GLU A C 1
ATOM 3108 O O . GLU A 1 395 ? -18.492 -10.388 8.344 1.00 98.62 395 GLU A O 1
ATOM 3113 N N . ASN A 1 396 ? -19.949 -10.881 6.722 1.00 98.62 396 ASN A N 1
ATOM 3114 C CA . ASN A 1 396 ? -21.096 -11.109 7.609 1.00 98.62 396 ASN A CA 1
ATOM 3115 C C . ASN A 1 396 ? -21.361 -9.943 8.590 1.00 98.62 396 ASN A C 1
ATOM 3117 O O . ASN A 1 396 ? -21.924 -10.139 9.670 1.00 98.62 396 ASN A O 1
ATOM 3121 N N . CYS A 1 397 ? -20.947 -8.721 8.238 1.00 98.69 397 CYS A N 1
ATOM 3122 C CA . CYS A 1 397 ? -21.100 -7.527 9.063 1.00 98.69 397 CYS A CA 1
ATOM 3123 C C . CYS A 1 397 ? -22.404 -6.783 8.750 1.00 98.69 397 CYS A C 1
ATOM 3125 O O . CYS A 1 397 ? -22.990 -6.900 7.673 1.00 98.69 397 CYS A O 1
ATOM 3127 N N . THR A 1 398 ? -22.867 -5.977 9.705 1.00 98.56 398 THR A N 1
ATOM 3128 C CA . THR A 1 398 ? -24.046 -5.114 9.543 1.00 98.56 398 THR A CA 1
ATOM 3129 C C . THR A 1 398 ? -23.660 -3.656 9.725 1.00 98.56 398 THR A C 1
ATOM 3131 O O . THR A 1 398 ? -23.080 -3.301 10.747 1.00 98.56 398 THR A O 1
ATOM 3134 N N . HIS A 1 399 ? -24.024 -2.816 8.762 1.00 98.12 399 HIS A N 1
ATOM 3135 C CA . HIS A 1 399 ? -23.821 -1.373 8.764 1.00 98.12 399 HIS A CA 1
ATOM 3136 C C . HIS A 1 399 ? -25.171 -0.654 8.804 1.00 98.12 399 HIS A C 1
ATOM 3138 O O . HIS A 1 399 ? -26.011 -0.832 7.914 1.00 98.12 399 HIS A O 1
ATOM 3144 N N . GLU A 1 400 ? -25.364 0.188 9.816 1.00 95.19 400 GLU A N 1
ATOM 3145 C CA . GLU A 1 400 ? -26.530 1.056 9.969 1.00 95.19 400 GLU A CA 1
ATOM 3146 C C . GLU A 1 400 ? -26.106 2.525 9.952 1.00 95.19 400 GLU A C 1
ATOM 3148 O O . GLU A 1 400 ? -25.424 3.002 10.866 1.00 95.19 400 GLU A O 1
ATOM 3153 N N . ALA A 1 401 ? -26.548 3.253 8.924 1.00 88.31 401 ALA A N 1
ATOM 3154 C CA . ALA A 1 401 ? -26.178 4.647 8.763 1.00 88.31 401 ALA A CA 1
ATOM 3155 C C . ALA A 1 401 ? -26.625 5.510 9.954 1.00 88.31 401 ALA A C 1
ATOM 3157 O O . ALA A 1 401 ? -27.687 5.265 10.542 1.00 88.31 401 ALA A O 1
ATOM 3158 N N . PRO A 1 402 ? -25.852 6.562 10.265 1.00 82.56 402 PRO A N 1
ATOM 3159 C CA . PRO A 1 402 ? -26.247 7.619 11.182 1.00 82.56 402 PRO A CA 1
ATOM 3160 C C . PRO A 1 402 ? -27.669 8.143 10.982 1.00 82.56 402 PRO A C 1
ATOM 3162 O O . PRO A 1 402 ? -28.092 8.419 9.859 1.00 82.56 402 PRO A O 1
ATOM 3165 N N . SER A 1 403 ? -28.382 8.408 12.081 1.00 74.38 403 SER A N 1
ATOM 3166 C CA . SER A 1 403 ? -29.695 9.072 12.013 1.00 74.38 403 SER A CA 1
ATOM 3167 C C . SER A 1 403 ? -29.633 10.556 11.623 1.00 74.38 403 SER A C 1
ATOM 3169 O O . SER A 1 403 ? -30.675 11.166 11.381 1.00 74.38 403 SER A O 1
ATOM 3171 N N . GLY A 1 404 ? -28.442 11.158 11.605 1.00 72.81 404 GLY A N 1
ATOM 3172 C CA . GLY A 1 404 ? -28.226 12.566 11.279 1.00 72.81 404 GLY A CA 1
ATOM 3173 C C . GLY A 1 404 ? -26.960 12.788 10.456 1.00 72.81 404 GLY A C 1
ATOM 3174 O O . GLY A 1 404 ? -26.05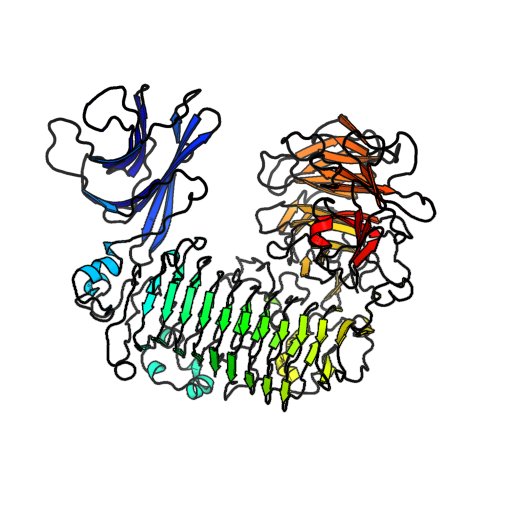1 11.965 10.464 1.00 72.81 404 GLY A O 1
ATOM 3175 N N . GLY A 1 405 ? -26.897 13.926 9.765 1.00 74.69 405 GLY A N 1
ATOM 3176 C CA . GLY A 1 405 ? -25.831 14.283 8.824 1.00 74.69 405 GLY A CA 1
ATOM 3177 C C . GLY A 1 405 ? -26.223 14.064 7.362 1.00 74.69 405 GLY A C 1
ATOM 3178 O O . GLY A 1 405 ? -27.260 13.477 7.071 1.00 74.69 405 GLY A O 1
ATOM 3179 N N . ASP A 1 406 ? -25.424 14.621 6.453 1.00 80.88 406 ASP A N 1
ATOM 3180 C CA . ASP A 1 406 ? -25.744 14.690 5.015 1.00 80.88 406 ASP A CA 1
ATOM 3181 C C . ASP A 1 406 ? -24.969 13.644 4.190 1.00 80.88 406 ASP A C 1
ATOM 3183 O O . ASP A 1 406 ? -25.524 12.990 3.310 1.00 80.88 406 ASP A O 1
ATOM 3187 N N . TYR A 1 407 ? -23.691 13.429 4.519 1.00 89.31 407 TYR A N 1
ATOM 3188 C CA . TYR A 1 407 ? -22.814 12.527 3.779 1.00 89.31 407 TYR A CA 1
ATOM 3189 C C . TYR A 1 407 ? -22.194 11.472 4.689 1.00 89.31 407 TYR A C 1
ATOM 3191 O O . TYR A 1 407 ? -21.342 11.797 5.515 1.00 89.31 407 TYR A O 1
ATOM 3199 N N . HIS A 1 408 ? -22.611 10.217 4.509 1.00 90.19 408 HIS A N 1
ATOM 3200 C CA . HIS A 1 408 ? -22.096 9.068 5.253 1.00 90.19 408 HIS A CA 1
ATOM 3201 C C . HIS A 1 408 ? -21.766 7.912 4.329 1.00 90.19 408 HIS A C 1
ATOM 3203 O O . HIS A 1 408 ? -22.554 7.553 3.449 1.00 90.19 408 HIS A O 1
ATOM 3209 N N . VAL A 1 409 ? -20.615 7.297 4.580 1.00 93.75 409 VAL A N 1
ATOM 3210 C CA . VAL A 1 409 ? -20.113 6.160 3.811 1.00 93.75 409 VAL A CA 1
ATOM 3211 C C . VAL A 1 409 ? -19.853 4.991 4.752 1.00 93.75 409 VAL A C 1
ATOM 3213 O O . VAL A 1 409 ? -19.374 5.212 5.866 1.00 93.75 409 VAL A O 1
ATOM 3216 N N . ALA A 1 410 ? -20.179 3.764 4.337 1.00 96.62 410 ALA A N 1
ATOM 3217 C CA . ALA A 1 410 ? -19.894 2.589 5.160 1.00 96.62 410 ALA A CA 1
ATOM 3218 C C . ALA A 1 410 ? -18.399 2.235 5.089 1.00 96.62 410 ALA A C 1
ATOM 3220 O O . ALA A 1 410 ? -17.747 2.118 6.124 1.00 96.62 410 ALA A O 1
ATOM 3221 N N . VAL A 1 411 ? -17.826 2.158 3.882 1.00 97.00 411 VAL A N 1
ATOM 3222 C CA . VAL A 1 411 ? -16.387 1.905 3.690 1.00 97.00 411 VAL A CA 1
ATOM 3223 C C . VAL A 1 411 ? -15.783 2.878 2.686 1.00 97.00 411 VAL A C 1
ATOM 3225 O O . VAL A 1 411 ? -16.270 2.991 1.558 1.00 97.00 411 VAL A O 1
ATOM 3228 N N . LYS A 1 412 ? -14.690 3.535 3.081 1.00 93.94 412 LYS A N 1
ATOM 3229 C CA . LYS A 1 412 ? -13.844 4.342 2.190 1.00 93.94 412 LYS A CA 1
ATOM 3230 C C . LYS A 1 412 ? -12.473 3.701 2.046 1.00 93.94 412 LYS A C 1
ATOM 3232 O O . LYS A 1 412 ? -11.832 3.399 3.049 1.00 93.94 412 LYS A O 1
ATOM 3237 N N . MET A 1 413 ? -12.009 3.567 0.808 1.00 93.50 413 MET A N 1
ATOM 3238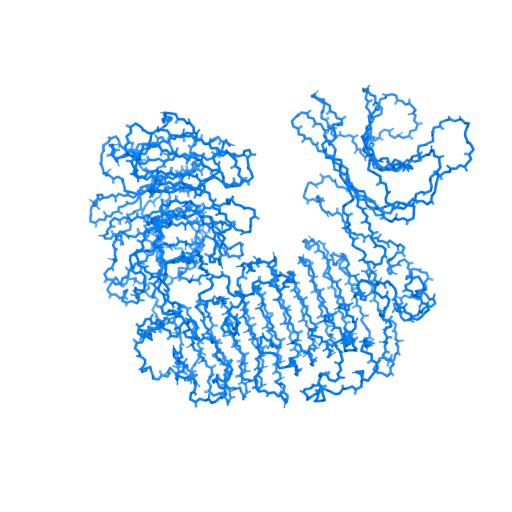 C CA . MET A 1 413 ? -10.662 3.093 0.490 1.00 93.50 413 MET A CA 1
ATOM 3239 C C . MET A 1 413 ? -9.865 4.214 -0.147 1.00 93.50 413 MET A C 1
ATOM 3241 O O . MET A 1 413 ? -10.336 4.851 -1.092 1.00 93.50 413 MET A O 1
ATOM 3245 N N . PHE A 1 414 ? -8.672 4.462 0.372 1.00 87.56 414 PHE A N 1
ATOM 3246 C CA . PHE A 1 414 ? -7.789 5.492 -0.149 1.00 87.56 414 PHE A CA 1
ATOM 3247 C C . PHE A 1 414 ? -6.334 5.264 0.239 1.00 87.56 414 PHE A C 1
ATOM 3249 O O . PHE A 1 414 ? -6.031 4.604 1.234 1.00 87.56 414 PHE A O 1
ATOM 3256 N N . ARG A 1 415 ? -5.428 5.903 -0.498 1.00 82.12 415 ARG A N 1
ATOM 3257 C CA . ARG A 1 415 ? -4.026 6.022 -0.103 1.00 82.12 415 ARG A CA 1
ATOM 3258 C C . ARG A 1 415 ? -3.757 7.409 0.479 1.00 82.12 415 ARG A C 1
ATOM 3260 O O . ARG A 1 415 ? -4.075 8.423 -0.132 1.00 82.12 415 ARG A O 1
ATOM 3267 N N . ASN A 1 416 ? -3.194 7.472 1.682 1.00 73.44 416 ASN A N 1
ATOM 3268 C CA . ASN A 1 416 ? -2.880 8.731 2.366 1.00 73.44 416 ASN A CA 1
ATOM 3269 C C . ASN A 1 416 ? -1.382 9.072 2.225 1.00 73.44 416 ASN A C 1
ATOM 3271 O O . ASN A 1 416 ? -0.541 8.179 2.265 1.00 73.44 416 ASN A O 1
ATOM 3275 N N . MET A 1 417 ? -1.011 10.355 2.142 1.00 67.06 417 MET A N 1
ATOM 3276 C CA . MET A 1 417 ? 0.401 10.799 2.143 1.00 67.06 417 MET A CA 1
ATOM 3277 C C . MET A 1 417 ? 1.098 10.656 3.517 1.00 67.06 417 MET A C 1
ATOM 3279 O O . MET A 1 417 ? 2.262 11.025 3.651 1.00 67.06 417 MET A O 1
ATOM 3283 N N . GLY A 1 418 ? 0.356 10.234 4.552 1.00 59.88 418 GLY A N 1
ATOM 3284 C CA . GLY A 1 418 ? 0.766 10.293 5.957 1.00 59.88 418 GLY A CA 1
ATOM 3285 C C . GLY A 1 418 ? 0.303 11.576 6.666 1.00 59.88 418 GLY A C 1
ATOM 3286 O O . GLY A 1 418 ? 0.338 12.668 6.110 1.00 59.88 418 GLY A O 1
ATOM 3287 N N . GLU A 1 419 ? -0.139 11.453 7.921 1.00 58.19 419 GLU A N 1
ATOM 3288 C CA . GLU A 1 419 ? -0.582 12.579 8.760 1.00 58.19 419 GLU A CA 1
ATOM 3289 C C . GLU A 1 419 ? 0.491 12.867 9.820 1.00 58.19 419 GLU A C 1
ATOM 3291 O O . GLU A 1 419 ? 0.439 12.348 10.933 1.00 58.19 419 GLU A O 1
ATOM 3296 N N . GLY A 1 420 ? 1.512 13.648 9.460 1.00 47.69 420 GLY A N 1
ATOM 3297 C CA . GLY A 1 420 ? 2.570 14.080 10.379 1.00 47.69 420 GLY A CA 1
ATOM 3298 C C . GLY A 1 420 ? 2.443 15.566 10.740 1.00 47.69 420 GLY A C 1
ATOM 3299 O O . GLY A 1 420 ? 2.265 16.390 9.838 1.00 47.69 420 GLY A O 1
ATOM 3300 N N . PRO A 1 421 ? 2.556 15.967 12.023 1.00 35.94 421 PRO A N 1
ATOM 3301 C CA . PRO A 1 421 ? 2.607 17.380 12.378 1.00 35.94 421 PRO A CA 1
ATOM 3302 C C . PRO A 1 421 ? 3.848 18.037 11.753 1.00 35.94 421 PRO A C 1
ATOM 3304 O O . PRO A 1 421 ? 4.975 17.608 11.982 1.00 35.94 421 PRO A O 1
ATOM 3307 N N . GLY A 1 422 ? 3.637 19.098 10.970 1.00 41.38 422 GLY A N 1
ATOM 3308 C CA . GLY A 1 422 ? 4.704 19.977 10.480 1.00 41.38 422 GLY A CA 1
ATOM 3309 C C . GLY A 1 422 ? 5.127 19.815 9.019 1.00 41.38 422 GLY A C 1
ATOM 3310 O O . GLY A 1 422 ? 6.033 20.528 8.611 1.00 41.38 422 GLY A O 1
ATOM 3311 N N . GLY A 1 423 ? 4.504 18.940 8.219 1.00 39.94 423 GLY A N 1
ATOM 3312 C CA . GLY A 1 423 ? 4.847 18.810 6.789 1.00 39.94 423 GLY A CA 1
ATOM 3313 C C . GLY A 1 423 ? 6.255 18.259 6.521 1.00 39.94 423 GLY A C 1
ATOM 3314 O O . GLY A 1 423 ? 6.771 18.408 5.425 1.00 39.94 423 GLY A O 1
ATOM 3315 N N . ILE A 1 424 ? 6.902 17.647 7.520 1.00 37.75 424 ILE A N 1
ATOM 3316 C CA . ILE A 1 424 ? 8.282 17.137 7.402 1.00 37.75 424 ILE A CA 1
ATOM 3317 C C . ILE A 1 424 ? 8.308 15.622 7.114 1.00 37.75 424 ILE A C 1
ATOM 3319 O O . ILE A 1 424 ? 9.315 15.104 6.650 1.00 37.75 424 ILE A O 1
ATOM 3323 N N . ALA A 1 425 ? 7.189 14.909 7.283 1.00 44.53 425 ALA A N 1
ATOM 3324 C CA . ALA A 1 425 ? 7.071 13.484 6.964 1.00 44.53 425 ALA A CA 1
ATOM 3325 C C . ALA A 1 425 ? 6.182 13.264 5.724 1.00 44.53 425 ALA A C 1
ATOM 3327 O O . ALA A 1 425 ? 5.095 12.703 5.820 1.00 44.53 425 ALA A O 1
ATOM 3328 N N . HIS A 1 426 ? 6.636 13.735 4.557 1.00 53.59 426 HIS A N 1
ATOM 3329 C CA . HIS A 1 426 ? 6.076 13.368 3.249 1.00 53.59 426 HIS A CA 1
ATOM 3330 C C . HIS A 1 426 ? 6.512 11.941 2.882 1.00 53.59 426 HIS A C 1
ATOM 3332 O O . HIS A 1 426 ? 7.304 11.762 1.957 1.00 53.59 426 HIS A O 1
ATOM 3338 N N . HIS A 1 427 ? 6.078 10.928 3.629 1.00 61.28 427 HIS A N 1
ATOM 3339 C CA . HIS A 1 427 ? 6.283 9.534 3.240 1.00 61.28 427 HIS A CA 1
ATOM 3340 C C . HIS A 1 427 ? 5.003 9.061 2.576 1.00 61.28 427 HIS A C 1
ATOM 3342 O O . HIS A 1 427 ? 4.005 8.847 3.262 1.00 61.28 427 HIS A O 1
ATOM 3348 N N . LEU A 1 428 ? 5.024 8.931 1.244 1.00 65.62 428 LEU A N 1
ATOM 3349 C CA . LEU A 1 428 ? 3.955 8.227 0.550 1.00 65.62 428 LEU A CA 1
ATOM 3350 C C . LEU A 1 428 ? 3.736 6.906 1.284 1.00 65.62 428 LEU A C 1
ATOM 3352 O O . LEU A 1 428 ? 4.688 6.163 1.494 1.00 65.62 428 LEU A O 1
ATOM 3356 N N . ARG A 1 429 ? 2.505 6.629 1.705 1.00 74.50 429 ARG A N 1
ATOM 3357 C CA . ARG A 1 429 ? 2.162 5.281 2.142 1.00 74.50 429 ARG A CA 1
ATOM 3358 C C . ARG A 1 429 ? 2.085 4.452 0.896 1.00 74.50 429 ARG A C 1
ATOM 3360 O O . ARG A 1 429 ? 1.201 4.651 0.073 1.00 74.50 429 ARG A O 1
ATOM 3367 N N . GLU A 1 430 ? 3.105 3.653 0.699 1.00 66.44 430 GLU A N 1
ATOM 3368 C CA . GLU A 1 430 ? 3.463 3.307 -0.654 1.00 66.44 430 GLU A CA 1
ATOM 3369 C C . GLU A 1 430 ? 2.515 2.278 -1.287 1.00 66.44 430 GLU A C 1
ATOM 3371 O O . GLU A 1 430 ? 2.194 2.379 -2.472 1.00 66.44 430 GLU A O 1
ATOM 3376 N N . THR A 1 431 ? 1.968 1.380 -0.466 1.00 77.69 431 THR A N 1
ATOM 3377 C CA . THR A 1 431 ? 0.937 0.410 -0.847 1.00 77.69 431 THR A CA 1
ATOM 3378 C C . THR A 1 431 ? -0.458 1.050 -0.853 1.00 77.69 431 THR A C 1
ATOM 3380 O O . THR A 1 431 ? -0.946 1.430 0.213 1.00 77.69 431 THR A O 1
ATOM 3383 N N . PRO A 1 432 ? -1.144 1.180 -2.004 1.00 85.12 432 PRO A N 1
ATOM 3384 C CA . PRO A 1 432 ? -2.565 1.529 -2.026 1.00 85.12 432 PRO A CA 1
ATOM 3385 C C . PRO A 1 432 ? -3.440 0.402 -1.452 1.00 85.12 432 PRO A C 1
ATOM 3387 O O . PRO A 1 432 ? -2.982 -0.731 -1.368 1.00 85.12 432 PRO A O 1
ATOM 3390 N N . PRO A 1 433 ? -4.708 0.663 -1.087 1.00 90.62 433 PRO A N 1
ATOM 3391 C CA . PRO A 1 433 ? -5.626 -0.412 -0.727 1.00 90.62 433 PRO A CA 1
ATOM 3392 C C . PRO A 1 433 ? -5.868 -1.414 -1.862 1.00 90.62 433 PRO A C 1
ATOM 3394 O O . PRO A 1 433 ? -6.439 -1.052 -2.889 1.00 90.62 433 PRO A O 1
ATOM 3397 N N . ASN A 1 434 ? -5.509 -2.677 -1.666 1.00 92.50 434 ASN A N 1
ATOM 3398 C CA . ASN A 1 434 ? -5.719 -3.729 -2.661 1.00 92.50 434 ASN A CA 1
ATOM 3399 C C . ASN A 1 434 ? -6.086 -5.077 -2.050 1.00 92.50 434 ASN A C 1
ATOM 3401 O O . ASN A 1 434 ? -5.900 -5.306 -0.857 1.00 92.50 434 ASN A O 1
ATOM 3405 N N . ASP A 1 435 ? -6.640 -5.965 -2.873 1.00 93.75 435 ASP A N 1
ATOM 3406 C CA . ASP A 1 435 ? -6.971 -7.347 -2.499 1.00 93.75 435 ASP A CA 1
ATOM 3407 C C . ASP A 1 435 ? -7.872 -7.466 -1.259 1.00 93.75 435 ASP A C 1
ATOM 3409 O O . ASP A 1 435 ? -7.882 -8.483 -0.567 1.00 93.75 435 ASP A O 1
ATOM 3413 N N . ASN A 1 436 ? -8.646 -6.422 -0.947 1.00 97.19 436 ASN A N 1
ATOM 3414 C CA . ASN A 1 436 ? -9.604 -6.473 0.148 1.00 97.19 436 ASN A CA 1
ATOM 3415 C C . ASN A 1 436 ? -10.909 -7.108 -0.336 1.00 97.19 436 ASN A C 1
ATOM 3417 O O . ASN A 1 436 ? -11.432 -6.763 -1.399 1.00 97.19 436 ASN A O 1
ATOM 3421 N N . ILE A 1 437 ? -11.464 -8.003 0.476 1.00 98.69 437 ILE A N 1
ATOM 3422 C CA . ILE A 1 437 ? -12.689 -8.740 0.181 1.00 98.69 437 ILE A CA 1
ATOM 3423 C C . ILE A 1 437 ? -13.793 -8.275 1.126 1.00 98.69 437 ILE A C 1
ATOM 3425 O O . ILE A 1 437 ? -13.674 -8.380 2.345 1.00 98.69 437 ILE A O 1
ATOM 3429 N N . PHE A 1 438 ? -14.901 -7.819 0.550 1.00 98.75 438 PHE A N 1
ATOM 3430 C CA . PHE A 1 438 ? -16.123 -7.449 1.256 1.00 98.75 438 PHE A CA 1
ATOM 3431 C C . PHE A 1 438 ? -17.226 -8.417 0.855 1.00 98.75 438 PHE A C 1
ATOM 3433 O O . PHE A 1 438 ? -17.720 -8.337 -0.275 1.00 98.75 438 PHE A O 1
ATOM 3440 N N . ARG A 1 439 ? -17.610 -9.329 1.758 1.00 98.69 439 ARG A N 1
ATOM 3441 C CA . ARG A 1 439 ? -18.579 -10.387 1.445 1.00 98.69 439 ARG A CA 1
ATOM 3442 C C . ARG A 1 439 ? -19.740 -10.493 2.428 1.00 98.69 439 ARG A C 1
ATOM 3444 O O . ARG A 1 439 ? -19.543 -10.387 3.630 1.00 98.69 439 ARG A O 1
ATOM 3451 N N . ASN A 1 440 ? -20.950 -10.788 1.952 1.00 98.69 440 ASN A N 1
ATOM 3452 C CA . ASN A 1 440 ? -22.102 -11.114 2.812 1.00 98.69 440 ASN A CA 1
ATOM 3453 C C . ASN A 1 440 ? -22.459 -10.021 3.842 1.00 98.69 440 ASN A C 1
ATOM 3455 O O . ASN A 1 440 ? -23.056 -10.307 4.882 1.00 98.69 440 ASN A O 1
ATOM 3459 N N . ASN A 1 441 ? -22.096 -8.763 3.590 1.00 98.81 441 ASN A N 1
ATOM 3460 C CA . ASN A 1 441 ? -22.399 -7.667 4.503 1.00 98.81 441 ASN A CA 1
ATOM 3461 C C . ASN A 1 441 ? -23.784 -7.076 4.207 1.00 98.81 441 ASN A C 1
ATOM 3463 O O . ASN A 1 441 ? -24.243 -7.060 3.065 1.00 98.81 441 ASN A O 1
ATOM 3467 N N . SER A 1 442 ? -24.444 -6.536 5.231 1.00 98.62 442 SER A N 1
ATOM 3468 C CA . SER A 1 442 ? -25.705 -5.796 5.106 1.00 98.62 442 SER A CA 1
ATOM 3469 C C . SER A 1 442 ? -25.466 -4.307 5.341 1.00 98.62 442 SER A C 1
ATOM 3471 O O . SER A 1 442 ? -25.022 -3.927 6.420 1.00 98.62 442 SER A O 1
ATOM 3473 N N . ILE A 1 443 ? -25.800 -3.458 4.368 1.00 98.50 443 ILE A N 1
ATOM 3474 C CA . ILE A 1 443 ? -25.540 -2.014 4.384 1.00 98.50 443 ILE A CA 1
ATOM 3475 C C . ILE A 1 443 ? -26.850 -1.252 4.209 1.00 98.50 443 ILE A C 1
ATOM 3477 O O . ILE A 1 443 ? -27.509 -1.378 3.177 1.00 98.50 443 ILE A O 1
ATOM 3481 N N . ALA A 1 444 ? -27.231 -0.438 5.196 1.00 96.94 444 ALA A N 1
ATOM 3482 C CA . ALA A 1 444 ? -28.521 0.247 5.191 1.00 96.94 444 ALA A CA 1
ATOM 3483 C C . ALA A 1 444 ? -28.420 1.757 5.457 1.00 96.94 444 ALA A C 1
ATOM 3485 O O . ALA A 1 444 ? -27.849 2.183 6.458 1.00 96.94 444 ALA A O 1
ATOM 3486 N N . GLY A 1 445 ? -29.046 2.559 4.587 1.00 94.06 445 GLY A N 1
ATOM 3487 C CA . GLY A 1 445 ? -29.304 3.991 4.814 1.00 94.06 445 GLY A CA 1
ATOM 3488 C C . GLY A 1 445 ? -28.160 4.966 4.504 1.00 94.06 445 GLY A C 1
ATOM 3489 O O . GLY A 1 445 ? -28.306 6.155 4.770 1.00 94.06 445 GLY A O 1
ATOM 3490 N N . TYR A 1 446 ? -27.032 4.500 3.963 1.00 95.06 446 TYR A N 1
ATOM 3491 C CA . TYR A 1 446 ? -25.859 5.339 3.679 1.00 95.06 446 TYR A CA 1
ATOM 3492 C C . TYR A 1 446 ? -26.003 6.173 2.398 1.00 95.06 446 TYR A C 1
ATOM 3494 O O . TYR A 1 446 ? -26.701 5.794 1.451 1.00 95.06 446 TYR A O 1
ATOM 3502 N N . SER A 1 447 ? -25.259 7.279 2.325 1.00 94.25 447 SER A N 1
ATOM 3503 C CA . SER A 1 447 ? -25.071 8.043 1.087 1.00 94.25 447 SER A CA 1
ATOM 3504 C C . SER A 1 447 ? -24.326 7.194 0.052 1.00 94.25 447 SER A C 1
ATOM 3506 O O . SER A 1 447 ? -24.765 7.088 -1.093 1.00 94.25 447 SER A O 1
ATOM 3508 N N . VAL A 1 448 ? -23.249 6.522 0.473 1.00 95.56 448 VAL A N 1
ATOM 3509 C CA . VAL A 1 448 ? -22.506 5.546 -0.338 1.00 95.56 448 VAL A CA 1
ATOM 3510 C C . VAL A 1 448 ? -22.241 4.301 0.506 1.00 95.56 448 VAL A C 1
ATOM 3512 O O . VAL A 1 448 ? -21.811 4.413 1.649 1.00 95.56 448 VAL A O 1
ATOM 3515 N N . GLY A 1 449 ? -22.496 3.108 -0.025 1.00 97.38 449 GLY A N 1
ATOM 3516 C CA . GLY A 1 449 ? -22.103 1.875 0.655 1.00 97.38 449 GLY A CA 1
ATOM 3517 C C . GLY A 1 449 ? -20.582 1.724 0.659 1.00 97.38 449 GLY A C 1
ATOM 3518 O O . GLY A 1 449 ? -19.935 1.923 1.686 1.00 97.38 449 GLY A O 1
ATOM 3519 N N . TYR A 1 450 ? -20.012 1.440 -0.509 1.00 98.06 450 TYR A N 1
ATOM 3520 C CA . TYR A 1 450 ? -18.568 1.298 -0.696 1.00 98.06 450 TYR A CA 1
ATOM 3521 C C . TYR A 1 450 ? -18.030 2.334 -1.679 1.00 98.06 450 TYR A C 1
ATOM 3523 O O . TYR A 1 450 ? -18.589 2.510 -2.763 1.00 98.06 450 TYR A O 1
ATOM 3531 N N . GLU A 1 451 ? -16.938 3.004 -1.310 1.00 94.62 451 GLU A N 1
ATOM 3532 C CA . GLU A 1 451 ? -16.246 3.974 -2.159 1.00 94.62 451 GLU A CA 1
ATOM 3533 C C . GLU A 1 451 ? -14.761 3.607 -2.310 1.00 94.62 451 GLU A C 1
ATOM 3535 O O . GLU A 1 451 ? -13.977 3.735 -1.365 1.00 94.62 451 GLU A O 1
ATOM 3540 N N . ALA A 1 452 ? -14.378 3.157 -3.508 1.00 93.75 452 ALA A N 1
ATOM 3541 C CA . ALA A 1 452 ? -12.995 2.835 -3.856 1.00 93.75 452 ALA A CA 1
ATOM 3542 C C . ALA A 1 452 ? -12.288 4.055 -4.471 1.00 93.75 452 ALA A C 1
ATOM 3544 O O . ALA A 1 452 ? -12.823 4.658 -5.408 1.00 93.75 452 ALA A O 1
ATOM 3545 N N . ALA A 1 453 ? -11.088 4.380 -3.968 1.00 86.50 453 ALA A N 1
ATOM 3546 C CA . ALA A 1 453 ? -10.300 5.567 -4.336 1.00 86.50 453 ALA A CA 1
ATOM 3547 C C . ALA A 1 453 ? -11.030 6.888 -3.990 1.00 86.50 453 ALA A C 1
ATOM 3549 O O . ALA A 1 453 ? -11.337 7.726 -4.844 1.00 86.50 453 ALA A O 1
ATOM 3550 N N . ALA A 1 454 ? -11.371 7.024 -2.704 1.00 79.81 454 ALA A N 1
ATOM 3551 C CA . ALA A 1 454 ? -12.310 8.013 -2.178 1.00 79.81 454 ALA A CA 1
ATOM 3552 C C . ALA A 1 454 ? -11.691 9.351 -1.725 1.00 79.81 454 ALA A C 1
ATOM 3554 O O . ALA A 1 454 ? -12.430 10.330 -1.618 1.00 79.81 454 ALA A O 1
ATOM 3555 N N . ARG A 1 455 ? -10.389 9.417 -1.386 1.00 71.56 455 ARG A N 1
ATOM 3556 C CA . ARG A 1 455 ? -9.847 10.533 -0.572 1.00 71.56 455 ARG A CA 1
ATOM 3557 C C . ARG A 1 455 ? -9.087 11.583 -1.361 1.00 71.56 455 ARG A C 1
ATOM 3559 O O . ARG A 1 455 ? -9.291 12.760 -1.076 1.00 71.56 455 ARG A O 1
ATOM 3566 N N . MET A 1 456 ? -8.238 11.225 -2.330 1.00 61.50 456 MET A N 1
ATOM 3567 C CA . MET A 1 456 ? -7.457 12.267 -3.032 1.00 61.50 456 MET A CA 1
ATOM 3568 C C . MET A 1 456 ? -8.352 13.197 -3.860 1.00 61.50 456 MET A C 1
ATOM 3570 O O . MET A 1 456 ? -8.055 14.378 -4.012 1.00 61.50 456 MET A O 1
ATOM 3574 N N . GLY A 1 457 ? -9.515 12.703 -4.290 1.00 51.56 457 GLY A N 1
ATOM 3575 C CA . GLY A 1 457 ? -10.561 13.528 -4.885 1.00 51.56 457 GLY A CA 1
ATOM 3576 C C . GLY A 1 457 ? -11.316 14.424 -3.892 1.00 51.56 457 GLY A C 1
ATOM 3577 O O . GLY A 1 457 ? -12.213 15.138 -4.312 1.00 51.56 457 GLY A O 1
ATOM 3578 N N . GLU A 1 458 ? -11.019 14.398 -2.590 1.00 63.25 458 GLU A N 1
ATOM 3579 C CA . GLU A 1 458 ? -11.614 15.290 -1.584 1.00 63.25 458 GLU A CA 1
ATOM 3580 C C . GLU A 1 458 ? -10.599 16.265 -0.953 1.00 63.25 458 GLU A C 1
ATOM 3582 O O . GLU A 1 458 ? -11.031 17.230 -0.311 1.00 63.25 458 GLU A O 1
ATOM 3587 N N . ASP A 1 459 ? -9.287 16.030 -1.103 1.00 67.88 459 ASP A N 1
ATOM 3588 C CA . ASP A 1 459 ? -8.210 16.909 -0.626 1.00 67.88 459 ASP A CA 1
ATOM 3589 C C . ASP A 1 459 ? -6.873 16.614 -1.329 1.00 67.88 459 ASP A C 1
ATOM 3591 O O . ASP A 1 459 ? -6.228 15.588 -1.100 1.00 67.88 459 ASP A O 1
ATOM 3595 N N . ILE A 1 460 ? -6.459 17.557 -2.177 1.00 65.62 460 ILE A N 1
ATOM 3596 C CA . ILE A 1 460 ? -5.287 17.443 -3.054 1.00 65.62 460 ILE A CA 1
ATOM 3597 C C . ILE A 1 460 ? -3.962 17.484 -2.296 1.00 65.62 460 ILE A C 1
ATOM 3599 O O . ILE A 1 460 ? -2.936 17.100 -2.847 1.00 65.62 460 ILE A O 1
ATOM 3603 N N . VAL A 1 461 ? -3.960 17.952 -1.040 1.00 70.25 461 VAL A N 1
ATOM 3604 C CA . VAL A 1 461 ? -2.731 18.013 -0.239 1.00 70.25 461 VAL A CA 1
ATOM 3605 C C . VAL A 1 461 ? -2.168 16.606 -0.028 1.00 70.25 461 VAL A C 1
ATOM 3607 O O . VAL A 1 461 ? -0.954 16.465 0.073 1.00 70.25 461 VAL A O 1
ATOM 3610 N N . TYR A 1 462 ? -3.029 15.578 -0.043 1.00 70.00 462 TYR A N 1
ATOM 3611 C CA . TYR A 1 462 ? -2.664 14.171 0.136 1.00 70.00 462 TYR A CA 1
ATOM 3612 C C . TYR A 1 462 ? -2.188 13.452 -1.133 1.00 70.00 462 TYR A C 1
ATOM 3614 O O . TYR A 1 462 ? -1.833 12.275 -1.054 1.00 70.00 462 TYR A O 1
ATOM 3622 N N . ASP A 1 463 ? -2.144 14.132 -2.278 1.00 76.94 463 ASP A N 1
ATOM 3623 C CA . ASP A 1 463 ? -1.588 13.587 -3.510 1.00 76.94 463 ASP A CA 1
ATOM 3624 C C . ASP A 1 463 ? -0.156 14.093 -3.734 1.00 76.94 463 ASP A C 1
ATOM 3626 O O . ASP A 1 463 ? 0.075 15.234 -4.133 1.00 76.94 463 ASP A O 1
ATOM 3630 N N . LEU A 1 464 ? 0.819 13.213 -3.504 1.00 78.00 464 LEU A N 1
ATOM 3631 C CA . LEU A 1 464 ? 2.238 13.526 -3.677 1.00 78.00 464 LEU A CA 1
ATOM 3632 C C . LEU A 1 464 ? 2.670 13.638 -5.147 1.00 78.00 464 LEU A C 1
ATOM 3634 O O . LEU A 1 464 ? 3.729 14.212 -5.401 1.00 78.00 464 LEU A O 1
ATOM 3638 N N . SER A 1 465 ? 1.877 13.134 -6.099 1.00 81.06 465 SER A N 1
ATOM 3639 C CA . SER A 1 465 ? 2.106 13.315 -7.541 1.00 81.06 465 SER A CA 1
ATOM 3640 C C . SER A 1 465 ? 1.570 14.665 -8.038 1.00 81.06 465 SER A C 1
ATOM 3642 O O . SER A 1 465 ? 2.041 15.221 -9.037 1.00 81.06 465 SER A O 1
ATOM 3644 N N . GLY A 1 466 ? 0.593 15.221 -7.316 1.00 81.44 466 GLY A N 1
ATOM 3645 C CA . GLY A 1 466 ? -0.132 16.432 -7.680 1.00 81.44 466 GLY A CA 1
ATOM 3646 C C . GLY A 1 466 ? -0.876 16.310 -9.018 1.00 81.44 466 GLY A C 1
ATOM 3647 O O . GLY A 1 466 ? -0.935 17.294 -9.759 1.00 81.44 466 GLY A O 1
ATOM 3648 N N . GLU A 1 467 ? -1.372 15.115 -9.350 1.00 81.25 467 GLU A N 1
ATOM 3649 C CA . GLU A 1 467 ? -2.131 14.775 -10.566 1.00 81.25 467 GLU A CA 1
ATOM 3650 C C . GLU A 1 467 ? -3.593 14.360 -10.284 1.00 81.25 467 GLU A C 1
ATOM 3652 O O . GLU A 1 467 ? -4.347 14.037 -11.197 1.00 81.25 467 GLU A O 1
ATOM 3657 N N . GLY A 1 468 ? -4.027 14.375 -9.025 1.00 76.38 468 GLY A N 1
ATOM 3658 C CA . GLY A 1 468 ? -5.382 14.044 -8.592 1.00 76.38 468 GLY A CA 1
ATOM 3659 C C . GLY A 1 468 ? -5.762 12.569 -8.753 1.00 76.38 468 GLY A C 1
ATOM 3660 O O . GLY A 1 468 ? -6.949 12.279 -8.919 1.00 76.38 468 GLY A O 1
ATOM 3661 N N . ARG A 1 469 ? -4.794 11.638 -8.739 1.00 80.88 469 ARG A N 1
ATOM 3662 C CA . ARG A 1 469 ? -5.023 10.195 -8.956 1.00 80.88 469 ARG A CA 1
ATOM 3663 C C . ARG A 1 469 ? -4.864 9.392 -7.660 1.00 80.88 469 ARG A C 1
ATOM 3665 O O . ARG A 1 469 ? -3.771 9.311 -7.113 1.00 80.88 469 ARG A O 1
ATOM 3672 N N . ASP A 1 470 ? -5.951 8.765 -7.210 1.00 82.44 470 ASP A N 1
ATOM 3673 C CA . ASP A 1 470 ? -5.969 7.818 -6.083 1.00 82.44 470 ASP A CA 1
ATOM 3674 C C . ASP A 1 470 ? -5.993 6.372 -6.602 1.00 82.44 470 ASP A C 1
ATOM 3676 O O . ASP A 1 470 ? -6.451 6.113 -7.720 1.00 82.44 470 ASP A O 1
ATOM 3680 N N . TYR A 1 471 ? -5.533 5.433 -5.779 1.00 86.25 471 TYR A N 1
ATOM 3681 C CA . TYR A 1 471 ? -5.364 4.032 -6.159 1.00 86.25 471 TYR A CA 1
ATOM 3682 C C . TYR A 1 471 ? -6.016 3.125 -5.120 1.00 86.25 471 TYR A C 1
ATOM 3684 O O . TYR A 1 471 ? -5.790 3.290 -3.923 1.00 86.25 471 TYR A O 1
ATOM 3692 N N . ALA A 1 472 ? -6.843 2.190 -5.583 1.00 91.38 472 ALA A N 1
ATOM 3693 C CA . ALA A 1 472 ? -7.506 1.181 -4.762 1.00 91.38 472 ALA A CA 1
ATOM 3694 C C . ALA A 1 472 ? -7.972 0.002 -5.645 1.00 91.38 472 ALA A C 1
ATOM 3696 O O . ALA A 1 472 ? -9.173 -0.204 -5.849 1.00 91.38 472 ALA A O 1
ATOM 3697 N N . SER A 1 473 ? -7.023 -0.684 -6.279 1.00 91.19 473 SER A N 1
ATOM 3698 C CA . SER A 1 473 ? -7.280 -1.735 -7.277 1.00 91.19 473 SER A CA 1
ATOM 3699 C C . SER A 1 473 ? -7.488 -3.103 -6.621 1.00 91.19 473 SER A C 1
ATOM 3701 O O . SER A 1 473 ? -7.152 -3.286 -5.458 1.00 91.19 473 SER A O 1
ATOM 3703 N N . TYR A 1 474 ? -8.022 -4.079 -7.357 1.00 92.75 474 TYR A N 1
ATOM 3704 C CA . TYR A 1 474 ? -8.130 -5.482 -6.923 1.00 92.75 474 TYR A CA 1
ATOM 3705 C C . TYR A 1 474 ? -9.011 -5.754 -5.699 1.00 92.75 474 TYR A C 1
ATOM 3707 O O . TYR A 1 474 ? -8.926 -6.817 -5.095 1.00 92.75 474 TYR A O 1
ATOM 3715 N N . ASN A 1 475 ? -9.915 -4.843 -5.337 1.00 97.19 475 ASN A N 1
ATOM 3716 C CA . ASN A 1 475 ? -10.874 -5.120 -4.270 1.00 97.19 475 ASN A CA 1
ATOM 3717 C C . ASN A 1 475 ? -12.079 -5.900 -4.820 1.00 97.19 475 ASN A C 1
ATOM 3719 O O . ASN A 1 475 ? -12.547 -5.658 -5.940 1.00 97.19 475 ASN A O 1
ATOM 3723 N N . LEU A 1 476 ? -12.591 -6.833 -4.016 1.00 98.38 476 LEU A N 1
ATOM 3724 C CA . LEU A 1 476 ? -13.738 -7.678 -4.338 1.00 98.38 476 LEU A CA 1
ATOM 3725 C C . LEU A 1 476 ? -14.944 -7.302 -3.475 1.00 98.38 476 LEU A C 1
ATOM 3727 O O . LEU A 1 476 ? -14.891 -7.353 -2.247 1.00 98.38 476 LEU A O 1
ATOM 3731 N N . PHE A 1 477 ? -16.059 -6.997 -4.131 1.00 98.69 477 PHE A N 1
ATOM 3732 C CA . PHE A 1 477 ? -17.351 -6.737 -3.504 1.00 98.69 477 PHE A CA 1
ATOM 3733 C C . PHE A 1 477 ? -18.334 -7.840 -3.884 1.00 98.69 477 PHE A C 1
ATOM 3735 O O . PHE A 1 477 ? -18.841 -7.854 -5.009 1.00 98.69 477 PHE A O 1
ATOM 3742 N N . GLU A 1 478 ? -18.622 -8.754 -2.963 1.00 98.44 478 GLU A N 1
ATOM 3743 C CA . GLU A 1 478 ? -19.376 -9.969 -3.266 1.00 98.44 478 GLU A CA 1
ATOM 3744 C C . GLU A 1 478 ? -20.565 -10.220 -2.332 1.00 98.44 478 GLU A C 1
ATOM 3746 O O . GLU A 1 478 ? -20.444 -10.110 -1.120 1.00 98.44 478 GLU A O 1
ATOM 3751 N N . ASP A 1 479 ? -21.720 -10.603 -2.877 1.00 98.69 479 ASP A N 1
ATOM 3752 C CA . ASP A 1 479 ? -22.874 -11.093 -2.102 1.00 98.69 479 ASP A CA 1
ATOM 3753 C C . ASP A 1 479 ? -23.344 -10.157 -0.965 1.00 98.69 479 ASP A C 1
ATOM 3755 O O . ASP A 1 479 ? -23.977 -10.574 0.007 1.00 98.69 479 ASP A O 1
ATOM 3759 N N . ASN A 1 480 ? -23.058 -8.856 -1.065 1.00 98.88 480 ASN A N 1
ATOM 3760 C CA . ASN A 1 480 ? -23.505 -7.874 -0.083 1.00 98.88 480 ASN A CA 1
ATOM 3761 C C . ASN A 1 480 ? -24.942 -7.437 -0.380 1.00 98.88 480 ASN A C 1
ATOM 3763 O O . ASN A 1 480 ? -25.389 -7.422 -1.527 1.00 98.88 480 ASN A O 1
ATOM 3767 N N . SER A 1 481 ? -25.670 -7.030 0.656 1.00 98.75 481 SER A N 1
ATOM 3768 C CA . SER A 1 481 ? -27.037 -6.523 0.551 1.00 98.75 481 SER A CA 1
ATOM 3769 C C . SER A 1 481 ? -27.104 -5.042 0.909 1.00 98.75 481 SER A C 1
ATOM 3771 O O . SER A 1 481 ? -26.803 -4.655 2.036 1.00 98.75 481 SER A O 1
ATOM 3773 N N . PHE A 1 482 ? -27.550 -4.214 -0.033 1.00 98.69 482 PHE A N 1
ATOM 3774 C CA . PHE A 1 482 ? -27.689 -2.768 0.123 1.00 98.69 482 PHE A CA 1
ATOM 3775 C C . PHE A 1 482 ? -29.165 -2.367 0.188 1.00 98.69 482 PHE A C 1
ATOM 3777 O O . PHE A 1 482 ? -29.947 -2.700 -0.708 1.00 98.69 482 PHE A O 1
ATOM 3784 N N . PHE A 1 483 ? -29.541 -1.606 1.216 1.00 97.88 483 PHE A N 1
ATOM 3785 C CA . PHE A 1 483 ? -30.919 -1.185 1.466 1.00 97.88 483 PHE A CA 1
ATOM 3786 C C . PHE A 1 483 ? -31.018 0.330 1.637 1.00 97.88 483 PHE A C 1
ATOM 3788 O O . PHE A 1 483 ? -30.423 0.905 2.549 1.00 97.88 483 PHE A O 1
ATOM 3795 N N . SER A 1 484 ? -31.835 0.977 0.805 1.00 95.75 484 SER A N 1
ATOM 3796 C CA . SER A 1 484 ? -32.139 2.412 0.922 1.00 95.75 484 SER A CA 1
ATOM 3797 C C . SER A 1 484 ? -30.885 3.300 0.956 1.00 95.75 484 SER A C 1
ATOM 3799 O O . SER A 1 484 ? -30.849 4.296 1.677 1.00 95.75 484 SER A O 1
ATOM 3801 N N . THR A 1 485 ? -29.843 2.919 0.216 1.00 95.06 485 THR A N 1
ATOM 3802 C CA . THR A 1 485 ? -28.647 3.744 0.020 1.00 95.06 485 THR A CA 1
ATOM 3803 C C . THR A 1 485 ? -28.813 4.630 -1.215 1.00 95.06 485 THR A C 1
ATOM 3805 O O . THR A 1 485 ? -29.562 4.298 -2.136 1.00 95.06 485 THR A O 1
ATOM 3808 N N . SER A 1 486 ? -28.123 5.772 -1.275 1.00 95.44 486 SER A N 1
ATOM 3809 C CA . SER A 1 486 ? -28.144 6.583 -2.507 1.00 95.44 486 SER A CA 1
ATOM 3810 C C . SER A 1 486 ? -27.277 5.943 -3.592 1.00 95.44 486 SER A C 1
ATOM 3812 O O . SER A 1 486 ? -27.751 5.697 -4.701 1.00 95.44 486 SER A O 1
ATOM 3814 N N . VAL A 1 487 ? -26.034 5.610 -3.250 1.00 97.38 487 VAL A N 1
ATOM 3815 C CA . VAL A 1 487 ? -25.112 4.851 -4.097 1.00 97.38 487 VAL A CA 1
ATOM 3816 C C . VAL A 1 487 ? -24.743 3.548 -3.387 1.00 97.38 487 VAL A C 1
ATOM 3818 O O . VAL A 1 487 ? -24.445 3.551 -2.194 1.00 97.38 487 VAL A O 1
ATOM 3821 N N . GLY A 1 488 ? -24.790 2.421 -4.093 1.00 98.31 488 GLY A N 1
ATOM 3822 C CA . GLY A 1 488 ? -24.369 1.129 -3.551 1.00 98.31 488 GLY A CA 1
ATOM 3823 C C . GLY A 1 488 ? -22.847 1.024 -3.512 1.00 98.31 488 GLY A C 1
ATOM 3824 O O . GLY A 1 488 ? -22.236 1.173 -2.455 1.00 98.31 488 GLY A O 1
ATOM 3825 N N . ILE A 1 489 ? -22.246 0.821 -4.683 1.00 98.69 489 ILE A N 1
ATOM 3826 C CA . ILE A 1 489 ? -20.797 0.701 -4.876 1.00 98.69 489 ILE A CA 1
ATOM 3827 C C . ILE A 1 489 ? -20.347 1.761 -5.879 1.00 98.69 489 ILE A C 1
ATOM 3829 O O . ILE A 1 489 ? -20.882 1.837 -6.987 1.00 98.69 489 ILE A O 1
ATOM 3833 N N . LYS A 1 490 ? -19.359 2.572 -5.501 1.00 96.25 490 LYS A N 1
ATOM 3834 C CA . LYS A 1 490 ? -18.744 3.594 -6.350 1.00 96.25 490 LYS A CA 1
ATOM 3835 C C . LYS A 1 490 ? -17.260 3.300 -6.539 1.00 96.25 490 LYS A C 1
ATOM 3837 O O . LYS A 1 490 ? -16.516 3.215 -5.564 1.00 96.25 490 LYS A O 1
ATOM 3842 N N . VAL A 1 491 ? -16.840 3.183 -7.794 1.00 94.88 491 VAL A N 1
ATOM 3843 C CA . VAL A 1 491 ? -15.471 2.827 -8.179 1.00 94.88 491 VAL A CA 1
ATOM 3844 C C . VAL A 1 491 ? -14.860 3.958 -8.998 1.00 94.88 491 VAL A C 1
ATOM 3846 O O . VAL A 1 491 ? -15.393 4.306 -10.052 1.00 94.88 491 VAL A O 1
ATOM 3849 N N . ASN A 1 492 ? -13.745 4.513 -8.516 1.00 90.44 492 ASN A N 1
ATOM 3850 C CA . ASN A 1 492 ? -12.993 5.566 -9.209 1.00 90.44 492 ASN A CA 1
ATOM 3851 C C . ASN A 1 492 ? -11.717 5.053 -9.916 1.00 90.44 492 ASN A C 1
ATOM 3853 O O . ASN A 1 492 ? -11.030 5.820 -10.594 1.00 90.44 492 ASN A O 1
ATOM 3857 N N . VAL A 1 493 ? -11.375 3.774 -9.738 1.00 89.12 493 VAL A N 1
ATOM 3858 C CA . VAL A 1 493 ? -10.090 3.182 -10.137 1.00 89.12 493 VAL A CA 1
ATOM 3859 C C . VAL A 1 493 ? -10.269 1.789 -10.739 1.00 89.12 493 VAL A C 1
ATOM 3861 O O . VAL A 1 493 ? -11.217 1.069 -10.428 1.00 89.12 493 VAL A O 1
ATOM 3864 N N . SER A 1 494 ? -9.347 1.431 -11.623 1.00 88.44 494 SER A N 1
ATOM 3865 C CA . SER A 1 494 ? -9.292 0.173 -12.360 1.00 88.44 494 SER A CA 1
ATOM 3866 C C . SER A 1 494 ? -9.161 -1.078 -11.473 1.00 88.44 494 SER A C 1
ATOM 3868 O O . SER A 1 494 ? -8.783 -0.998 -10.308 1.00 88.44 494 SER A O 1
ATOM 3870 N N . GLY A 1 495 ? -9.454 -2.251 -12.041 1.00 89.00 495 GLY A N 1
ATOM 3871 C CA . GLY A 1 495 ? -9.114 -3.555 -11.459 1.00 89.00 495 GLY A CA 1
ATOM 3872 C C . GLY A 1 495 ? -10.010 -4.074 -10.335 1.00 89.00 495 GLY A C 1
ATOM 3873 O O . GLY A 1 495 ? -9.631 -5.027 -9.668 1.00 89.00 495 GLY A O 1
ATOM 3874 N N . ASN A 1 496 ? -11.171 -3.470 -10.077 1.00 95.31 496 ASN A N 1
ATOM 3875 C CA . ASN A 1 496 ? -12.077 -3.923 -9.013 1.00 95.31 496 ASN A CA 1
ATOM 3876 C C . ASN A 1 496 ? -13.099 -4.953 -9.523 1.00 95.31 496 ASN A C 1
ATOM 3878 O O . ASN A 1 496 ? -13.506 -4.913 -10.682 1.00 95.31 496 ASN A O 1
ATOM 3882 N N . SER A 1 497 ? -13.559 -5.852 -8.652 1.00 96.75 497 SER A N 1
ATOM 3883 C CA . SER A 1 497 ? -14.545 -6.889 -8.996 1.00 96.75 497 SER A CA 1
ATOM 3884 C C . SER A 1 497 ? -15.826 -6.743 -8.175 1.00 96.75 497 SER A C 1
ATOM 3886 O O . SER A 1 497 ? -15.783 -6.585 -6.956 1.00 96.75 497 SER A O 1
ATOM 3888 N N . ILE A 1 498 ? -16.983 -6.806 -8.837 1.00 98.50 498 ILE A N 1
ATOM 3889 C CA . ILE A 1 498 ? -18.312 -6.688 -8.225 1.00 98.50 498 ILE A CA 1
ATOM 3890 C C . ILE A 1 498 ? -19.141 -7.911 -8.623 1.00 98.50 498 ILE A C 1
ATOM 3892 O O . ILE A 1 498 ? -19.486 -8.047 -9.796 1.00 98.50 498 ILE A O 1
ATOM 3896 N N . ARG A 1 499 ? -19.515 -8.763 -7.658 1.00 97.19 499 ARG A N 1
ATOM 3897 C CA . ARG A 1 499 ? -20.242 -10.018 -7.919 1.00 97.19 499 ARG A CA 1
ATOM 3898 C C . ARG A 1 499 ? -21.439 -10.247 -6.998 1.00 97.19 499 ARG A C 1
ATOM 3900 O O . ARG A 1 499 ? -21.358 -9.957 -5.816 1.00 97.19 499 ARG A O 1
ATOM 3907 N N . GLY A 1 500 ? -22.574 -10.718 -7.517 1.00 97.38 500 GLY A N 1
ATOM 3908 C CA . GLY A 1 500 ? -23.666 -11.291 -6.698 1.00 97.38 500 GLY A CA 1
ATOM 3909 C C . GLY A 1 500 ? -24.384 -10.372 -5.684 1.00 97.38 500 GLY A C 1
ATOM 3910 O O . GLY A 1 500 ? -25.296 -10.804 -4.987 1.00 97.38 500 GLY A O 1
ATOM 3911 N N . ASN A 1 501 ? -24.016 -9.091 -5.586 1.00 98.69 501 ASN A N 1
ATOM 3912 C CA . ASN A 1 501 ? -24.629 -8.134 -4.659 1.00 98.69 501 ASN A CA 1
ATOM 3913 C C . ASN A 1 501 ? -26.121 -7.867 -4.945 1.00 98.69 501 ASN A C 1
ATOM 3915 O O . ASN A 1 501 ? -26.545 -7.741 -6.094 1.00 98.69 501 ASN A O 1
ATOM 3919 N N . LEU A 1 502 ? -26.896 -7.673 -3.877 1.00 98.50 502 LEU A N 1
ATOM 3920 C CA . LEU A 1 502 ? -28.318 -7.342 -3.899 1.00 98.50 502 LEU A CA 1
ATOM 3921 C C . LEU A 1 502 ? -28.541 -5.859 -3.583 1.00 98.50 502 LEU A C 1
ATOM 3923 O O . LEU A 1 502 ? -28.106 -5.362 -2.547 1.00 98.50 502 LEU A O 1
ATOM 3927 N N . PHE A 1 503 ? -29.318 -5.168 -4.418 1.00 98.62 503 PHE A N 1
ATOM 3928 C CA . PHE A 1 503 ? -29.650 -3.754 -4.228 1.00 98.62 503 PHE A CA 1
ATOM 3929 C C . PHE A 1 503 ? -31.165 -3.549 -4.121 1.00 98.62 503 PHE A C 1
ATOM 3931 O O . PHE A 1 503 ? -31.914 -3.844 -5.052 1.00 98.62 503 PHE A O 1
ATOM 3938 N N . GLN A 1 504 ? -31.632 -3.011 -2.992 1.00 98.12 504 GLN A N 1
ATOM 3939 C CA . GLN A 1 504 ? -33.044 -2.714 -2.743 1.00 98.12 504 GLN A CA 1
ATOM 3940 C C . GLN A 1 504 ? -33.243 -1.241 -2.390 1.00 98.12 504 GLN A C 1
ATOM 3942 O O . GLN A 1 504 ? -32.678 -0.735 -1.423 1.00 98.12 504 GLN A O 1
ATOM 3947 N N . ASN A 1 505 ? -34.092 -0.550 -3.157 1.00 97.12 505 ASN A N 1
ATOM 3948 C CA . ASN A 1 505 ? -34.322 0.896 -3.027 1.00 97.12 505 ASN A CA 1
ATOM 3949 C C . ASN A 1 505 ? -33.029 1.729 -3.118 1.00 97.12 505 ASN A C 1
ATOM 3951 O O . ASN A 1 505 ? -32.909 2.754 -2.452 1.00 97.12 505 ASN A O 1
ATOM 3955 N N . VAL A 1 506 ? -32.071 1.280 -3.932 1.00 97.56 506 VAL A N 1
ATOM 3956 C CA . VAL A 1 506 ? -30.814 1.993 -4.184 1.00 97.56 506 VAL A CA 1
ATOM 3957 C C . VAL A 1 506 ? -30.937 2.805 -5.469 1.00 97.56 506 VAL A C 1
ATOM 3959 O O . VAL A 1 506 ? -31.347 2.264 -6.496 1.00 97.56 506 VAL A O 1
ATOM 3962 N N . ILE A 1 507 ? -30.604 4.099 -5.423 1.00 94.44 507 ILE A N 1
ATOM 3963 C CA . ILE A 1 507 ? -30.778 5.011 -6.572 1.00 94.44 507 ILE A CA 1
ATOM 3964 C C . ILE A 1 507 ? -29.770 4.674 -7.680 1.00 94.44 507 ILE A C 1
ATOM 3966 O O . ILE A 1 507 ? -30.148 4.519 -8.846 1.00 94.44 507 ILE A O 1
ATOM 3970 N N . HIS A 1 508 ? -28.500 4.517 -7.298 1.00 96.88 508 HIS A N 1
ATOM 3971 C CA . HIS A 1 508 ? -27.404 4.098 -8.169 1.00 96.88 508 HIS A CA 1
ATOM 3972 C C . HIS A 1 508 ? -26.698 2.867 -7.578 1.00 96.88 508 HIS A C 1
ATOM 3974 O O . HIS A 1 508 ? -25.789 3.019 -6.762 1.00 96.88 508 HIS A O 1
ATOM 3980 N N . PRO A 1 509 ? -27.120 1.641 -7.943 1.00 98.31 509 PRO A N 1
ATOM 3981 C CA . PRO A 1 509 ? -26.530 0.406 -7.428 1.00 98.31 509 PRO A CA 1
ATOM 3982 C C . PRO A 1 509 ? -25.012 0.328 -7.621 1.00 98.31 509 PRO A C 1
ATOM 3984 O O . PRO A 1 509 ? -24.277 0.176 -6.649 1.00 98.31 509 PRO A O 1
ATOM 3987 N N . ILE A 1 510 ? -24.550 0.500 -8.862 1.00 98.56 510 ILE A N 1
ATOM 3988 C CA . ILE A 1 510 ? -23.133 0.497 -9.229 1.00 98.56 510 ILE A CA 1
ATOM 3989 C C . ILE A 1 510 ? -22.832 1.780 -10.007 1.00 98.56 510 ILE A C 1
ATOM 3991 O O . ILE A 1 510 ? -23.517 2.091 -10.985 1.00 98.56 510 ILE A O 1
ATOM 3995 N N . VAL A 1 511 ? -21.805 2.513 -9.581 1.00 96.38 511 VAL A N 1
ATOM 3996 C CA . VAL A 1 511 ? -21.296 3.718 -10.245 1.00 96.38 511 VAL A CA 1
ATOM 3997 C C . VAL A 1 511 ? -19.839 3.506 -10.629 1.00 96.38 511 VAL A C 1
ATOM 3999 O O . VAL A 1 511 ? -18.982 3.319 -9.767 1.00 96.38 511 VAL A O 1
ATOM 4002 N N . LEU A 1 512 ? -19.560 3.598 -11.925 1.00 94.12 512 LEU A N 1
ATOM 4003 C CA . LEU A 1 512 ? -18.209 3.672 -12.468 1.00 94.12 512 LEU A CA 1
ATOM 4004 C C . LEU A 1 512 ? -17.898 5.142 -12.750 1.00 94.12 512 LEU A C 1
ATOM 4006 O O . LEU A 1 512 ? -18.462 5.733 -13.673 1.00 94.12 512 LEU A O 1
ATOM 4010 N N . HIS A 1 513 ? -17.048 5.747 -11.925 1.00 90.31 513 HIS A N 1
ATOM 4011 C CA . HIS A 1 513 ? -16.723 7.167 -11.994 1.00 90.31 513 HIS A CA 1
ATOM 4012 C C . HIS A 1 513 ? -15.288 7.351 -12.496 1.00 90.31 513 HIS A C 1
ATOM 4014 O O . HIS A 1 513 ? -14.331 7.310 -11.728 1.00 90.31 513 HIS A O 1
ATOM 4020 N N . CYS A 1 514 ? -15.121 7.556 -13.801 1.00 86.31 514 CYS A N 1
ATOM 4021 C CA . CYS A 1 514 ? -13.801 7.774 -14.386 1.00 86.31 514 CYS A CA 1
ATOM 4022 C C . CYS A 1 514 ? -13.374 9.226 -14.157 1.00 86.31 514 CYS A C 1
ATOM 4024 O O . CYS A 1 514 ? -13.641 10.094 -14.984 1.00 86.31 514 CYS A O 1
ATOM 4026 N N . VAL A 1 515 ? -12.729 9.489 -13.018 1.00 81.19 515 VAL A N 1
ATOM 4027 C CA . VAL A 1 515 ? -12.239 10.821 -12.602 1.00 81.19 515 VAL A CA 1
ATOM 4028 C C . VAL A 1 515 ? -10.991 11.293 -13.359 1.00 81.19 515 VAL A C 1
ATOM 4030 O O . VAL A 1 515 ? -10.616 12.460 -13.267 1.00 81.19 515 VAL A O 1
ATOM 4033 N N . PHE A 1 516 ? -10.341 10.392 -14.095 1.00 82.56 516 PHE A N 1
ATOM 4034 C CA . PHE A 1 516 ? -9.122 10.654 -14.862 1.00 82.56 516 PHE A CA 1
ATOM 4035 C C . PHE A 1 516 ? -9.253 10.071 -16.278 1.00 82.56 516 PHE A C 1
ATOM 4037 O O . PHE A 1 516 ? -10.366 9.999 -16.794 1.00 82.56 516 PHE A O 1
ATOM 4044 N N . TYR A 1 517 ? -8.155 9.649 -16.910 1.00 80.75 517 TYR A N 1
ATOM 4045 C CA . TYR A 1 517 ? -8.171 9.115 -18.279 1.00 80.75 517 TYR A CA 1
ATOM 4046 C C . TYR A 1 517 ? -8.818 7.737 -18.409 1.00 80.75 517 TYR A C 1
ATOM 4048 O O . TYR A 1 517 ? -9.424 7.453 -19.437 1.00 80.75 517 TYR A O 1
ATOM 4056 N N . SER A 1 518 ? -8.713 6.870 -17.400 1.00 80.44 518 SER A N 1
ATOM 4057 C CA . SER A 1 518 ? -9.159 5.488 -17.568 1.00 80.44 518 SER A CA 1
ATOM 4058 C C . SER A 1 518 ? -9.710 4.830 -16.302 1.00 80.44 518 SER A C 1
ATOM 4060 O O . SER A 1 518 ? -9.244 5.064 -15.175 1.00 80.44 518 SER A O 1
ATOM 4062 N N . LEU A 1 519 ? -10.710 3.974 -16.531 1.00 84.38 519 LEU A N 1
ATOM 4063 C CA . LEU A 1 519 ? -11.244 2.988 -15.596 1.00 84.38 519 LEU A CA 1
ATOM 4064 C C . LEU A 1 519 ? -11.365 1.654 -16.344 1.00 84.38 519 LEU A C 1
ATOM 4066 O O . LEU A 1 519 ? -12.238 1.455 -17.191 1.00 84.38 519 LEU A O 1
ATOM 4070 N N . THR A 1 520 ? -10.438 0.750 -16.057 1.00 81.06 520 THR A N 1
ATOM 4071 C CA . THR A 1 520 ? -10.192 -0.467 -16.835 1.00 81.06 520 THR A CA 1
ATOM 4072 C C . THR A 1 520 ? -10.227 -1.718 -15.978 1.00 81.06 520 THR A C 1
ATOM 4074 O O . THR A 1 520 ? -10.066 -1.638 -14.763 1.00 81.06 520 THR A O 1
ATOM 4077 N N . GLU A 1 521 ? -10.392 -2.885 -16.602 1.00 79.12 521 GLU A N 1
ATOM 4078 C CA . GLU A 1 521 ? -10.298 -4.192 -15.928 1.00 79.12 521 GLU A CA 1
ATOM 4079 C C . GLU A 1 521 ? -11.243 -4.340 -14.727 1.00 79.12 521 GLU A C 1
ATOM 4081 O O . GLU A 1 521 ? -11.010 -5.145 -13.830 1.00 79.12 521 GLU A O 1
ATOM 4086 N N . THR A 1 522 ? -12.320 -3.553 -14.688 1.00 88.56 522 THR A N 1
ATOM 4087 C CA . THR A 1 522 ? -13.364 -3.738 -13.680 1.00 88.56 522 THR A CA 1
ATOM 4088 C C . THR A 1 522 ? -14.271 -4.876 -14.126 1.00 88.56 522 THR A C 1
ATOM 4090 O O . THR A 1 522 ? -14.729 -4.884 -15.270 1.00 88.56 522 THR A O 1
ATOM 4093 N N . ARG A 1 523 ? -14.534 -5.831 -13.233 1.00 91.50 523 ARG A N 1
ATOM 4094 C CA . ARG A 1 523 ? -15.369 -7.006 -13.516 1.00 91.50 523 ARG A CA 1
ATOM 4095 C C . ARG A 1 523 ? -16.729 -6.863 -12.849 1.00 91.50 523 ARG A C 1
ATOM 4097 O O . ARG A 1 523 ? -16.807 -6.530 -11.666 1.00 91.50 523 ARG A O 1
ATOM 4104 N N . ILE A 1 524 ? -17.800 -7.098 -13.603 1.00 94.56 524 ILE A N 1
ATOM 4105 C CA . ILE A 1 524 ? -19.182 -7.055 -13.107 1.00 94.56 524 ILE A CA 1
ATOM 4106 C C . ILE A 1 524 ? -19.846 -8.402 -13.387 1.00 94.56 524 ILE A C 1
ATOM 4108 O O . ILE A 1 524 ? -20.252 -8.686 -14.511 1.00 94.56 524 ILE A O 1
ATOM 4112 N N . GLU A 1 525 ? -19.974 -9.226 -12.358 1.00 94.06 525 GLU A N 1
ATOM 4113 C CA . GLU A 1 525 ? -20.366 -10.631 -12.477 1.00 94.06 525 GLU A CA 1
ATOM 4114 C C . GLU A 1 525 ? -21.681 -10.893 -11.739 1.00 94.06 525 GLU A C 1
ATOM 4116 O O . GLU A 1 525 ? -21.926 -10.341 -10.668 1.00 94.06 525 GLU A O 1
ATOM 4121 N N . ASP A 1 526 ? -22.553 -11.734 -12.292 1.00 93.75 526 ASP A N 1
ATOM 4122 C CA . ASP A 1 526 ? -23.796 -12.157 -11.625 1.00 93.75 526 ASP A CA 1
ATOM 4123 C C . ASP A 1 526 ? -24.661 -10.986 -11.091 1.00 93.75 526 ASP A C 1
ATOM 4125 O O . ASP A 1 526 ? -25.204 -11.023 -9.987 1.00 93.75 526 ASP A O 1
ATOM 4129 N N . GLN A 1 527 ? -24.778 -9.912 -11.882 1.00 95.44 527 GLN A N 1
ATOM 4130 C CA . GLN A 1 527 ? -25.504 -8.673 -11.551 1.00 95.44 527 GLN A CA 1
ATOM 4131 C C . GLN A 1 527 ? -26.783 -8.492 -12.390 1.00 95.44 527 GLN A C 1
ATOM 4133 O O . GLN A 1 527 ? -27.044 -7.419 -12.939 1.00 95.44 527 GLN A O 1
ATOM 4138 N N . ASP A 1 528 ? -27.587 -9.545 -12.537 1.00 95.00 528 ASP A N 1
ATOM 4139 C CA . ASP A 1 528 ? -28.755 -9.553 -13.427 1.00 95.00 528 ASP A CA 1
ATOM 4140 C C . ASP A 1 528 ? -29.766 -8.436 -13.116 1.00 95.00 528 ASP A C 1
ATOM 4142 O O . ASP A 1 528 ? -30.348 -8.357 -12.034 1.00 95.00 528 ASP A O 1
ATOM 4146 N N . GLY A 1 529 ? -30.013 -7.567 -14.101 1.00 95.31 529 GLY A N 1
ATOM 4147 C CA . GLY A 1 529 ? -30.931 -6.433 -13.980 1.00 95.31 529 GLY A CA 1
ATOM 4148 C C . GLY A 1 529 ? -30.433 -5.289 -13.086 1.00 95.31 529 GLY A C 1
ATOM 4149 O O . GLY A 1 529 ? -31.089 -4.245 -13.040 1.00 95.31 529 GLY A O 1
ATOM 4150 N N . THR A 1 530 ? -29.284 -5.435 -12.419 1.00 97.62 530 THR A N 1
ATOM 4151 C CA . THR A 1 530 ? -28.672 -4.375 -11.613 1.00 97.62 530 THR A CA 1
ATOM 4152 C C . THR A 1 530 ? -28.204 -3.244 -12.517 1.00 97.62 530 THR A C 1
ATOM 4154 O O . THR A 1 530 ? -27.506 -3.457 -13.510 1.00 97.62 530 THR A O 1
ATOM 4157 N N . ARG A 1 531 ? -28.585 -2.014 -12.169 1.00 97.44 531 ARG A N 1
ATOM 4158 C CA . ARG A 1 531 ? -28.220 -0.821 -12.931 1.00 97.44 531 ARG A CA 1
ATOM 4159 C C . ARG A 1 531 ? -26.748 -0.452 -12.727 1.00 97.44 531 ARG A C 1
ATOM 4161 O O . ARG A 1 531 ? -26.310 -0.310 -11.586 1.00 97.44 531 ARG A O 1
ATOM 4168 N N . VAL A 1 532 ? -26.032 -0.214 -13.827 1.00 96.38 532 VAL A N 1
ATOM 4169 C CA . VAL A 1 532 ? -24.646 0.289 -13.835 1.00 96.38 532 VAL A CA 1
ATOM 4170 C C . VAL A 1 532 ? -24.624 1.681 -14.470 1.00 96.38 532 VAL A C 1
ATOM 4172 O O . VAL A 1 532 ? -24.946 1.828 -15.652 1.00 96.38 532 VAL A O 1
ATOM 4175 N N . SER A 1 533 ? -24.263 2.696 -13.685 1.00 94.56 533 SER A N 1
ATOM 4176 C CA . SER A 1 533 ? -24.158 4.096 -14.111 1.00 94.56 533 SER A CA 1
ATOM 4177 C C . SER A 1 533 ? -22.705 4.483 -14.397 1.00 94.56 533 SER A C 1
ATOM 4179 O O . SER A 1 533 ? -21.795 4.057 -13.688 1.00 94.56 533 SER A O 1
ATOM 4181 N N . PHE A 1 534 ? -22.505 5.339 -15.401 1.00 91.19 534 PHE A N 1
ATOM 4182 C CA . PHE A 1 534 ? -21.202 5.889 -15.789 1.00 91.19 534 PHE A CA 1
ATOM 4183 C C . PHE A 1 534 ? -21.165 7.386 -15.483 1.00 91.19 534 PHE A C 1
ATOM 4185 O O . PHE A 1 534 ? -22.046 8.114 -15.944 1.00 91.19 534 PHE A O 1
ATOM 4192 N N . TRP A 1 535 ? -20.172 7.837 -14.716 1.00 89.25 535 TRP A N 1
ATOM 4193 C CA . TRP A 1 535 ? -19.923 9.253 -14.428 1.00 89.25 535 TRP A CA 1
ATOM 4194 C C . TRP A 1 535 ? -18.547 9.654 -14.965 1.00 89.25 535 TRP A C 1
ATOM 4196 O O . TRP A 1 535 ? -17.553 8.976 -14.709 1.00 89.25 535 TRP A O 1
ATOM 4206 N N . GLU A 1 536 ? -18.490 10.759 -15.705 1.00 81.75 536 GLU A N 1
ATOM 4207 C CA . GLU A 1 536 ? -17.286 11.209 -16.422 1.00 81.75 536 GLU A CA 1
ATOM 4208 C C . GLU A 1 536 ? -17.063 12.711 -16.299 1.00 81.75 536 GLU A C 1
ATOM 4210 O O . GLU A 1 536 ? -15.953 13.202 -16.415 1.00 81.75 536 GLU A O 1
ATOM 4215 N N . LYS A 1 537 ? -18.127 13.480 -16.114 1.00 79.88 537 LYS A N 1
ATOM 4216 C CA . LYS A 1 537 ? -18.062 14.932 -15.978 1.00 79.88 537 LYS A CA 1
ATOM 4217 C C . LYS A 1 537 ? -18.980 15.365 -14.860 1.00 79.88 537 LYS A C 1
ATOM 4219 O O . LYS A 1 537 ? -19.980 14.712 -14.569 1.00 79.88 537 LYS A O 1
ATOM 4224 N N . ASN A 1 538 ? -18.700 16.541 -14.305 1.00 78.56 538 ASN A N 1
ATOM 4225 C CA . ASN A 1 538 ? -19.478 17.102 -13.201 1.00 78.56 538 ASN A CA 1
ATOM 4226 C C . ASN A 1 538 ? -20.982 17.064 -13.489 1.00 78.56 538 ASN A C 1
ATOM 4228 O O . ASN A 1 538 ? -21.765 16.722 -12.610 1.00 78.56 538 ASN A O 1
ATOM 4232 N N . SER A 1 539 ? -21.419 17.356 -14.719 1.00 81.62 539 SER A N 1
ATOM 4233 C CA . SER A 1 539 ? -22.848 17.366 -15.065 1.00 81.62 539 SER A CA 1
ATOM 4234 C C . SER A 1 539 ? -23.563 16.021 -14.894 1.00 81.62 539 SER A C 1
ATOM 4236 O O . SER A 1 539 ? -24.786 16.023 -14.789 1.00 81.62 539 SER A O 1
ATOM 4238 N N . ASP A 1 540 ? -22.842 14.898 -14.865 1.00 82.12 540 ASP A N 1
ATOM 4239 C CA . ASP A 1 540 ? -23.440 13.561 -14.751 1.00 82.12 540 ASP A CA 1
ATOM 4240 C C . ASP A 1 540 ? -23.990 13.288 -13.345 1.00 82.12 540 ASP A C 1
ATOM 4242 O O . ASP A 1 540 ? -24.933 12.515 -13.187 1.00 82.12 540 ASP A O 1
ATOM 4246 N N . TYR A 1 541 ? -23.447 13.969 -12.331 1.00 83.38 541 TYR A N 1
ATOM 4247 C CA . TYR A 1 541 ? -23.871 13.831 -10.936 1.00 83.38 541 TYR A CA 1
ATOM 4248 C C . TYR A 1 541 ? -24.316 15.156 -10.298 1.00 83.38 541 TYR A C 1
ATOM 4250 O O . TYR A 1 541 ? -25.190 15.149 -9.436 1.00 83.38 541 TYR A O 1
ATOM 4258 N N . THR A 1 542 ? -23.836 16.315 -10.761 1.00 80.69 542 THR A N 1
ATOM 4259 C CA . THR A 1 542 ? -24.218 17.638 -10.211 1.00 80.69 542 THR A CA 1
ATOM 4260 C C . THR A 1 542 ? -25.661 18.059 -10.497 1.00 80.69 542 THR A C 1
ATOM 4262 O O . THR A 1 542 ? -26.135 19.045 -9.935 1.00 80.69 542 THR A O 1
ATOM 4265 N N . GLY A 1 543 ? -26.398 17.303 -11.320 1.00 82.00 543 GLY A N 1
ATOM 4266 C CA . GLY A 1 543 ? -27.853 17.444 -11.424 1.00 82.00 543 GLY A CA 1
ATOM 4267 C C . GLY A 1 543 ? -28.578 17.184 -10.095 1.00 82.00 543 GLY A C 1
ATOM 4268 O O . GLY A 1 543 ? -29.692 17.672 -9.905 1.00 82.00 543 GLY A O 1
ATOM 4269 N N . SER A 1 544 ? -27.933 16.465 -9.170 1.00 88.06 544 SER A N 1
ATOM 4270 C CA . SER A 1 544 ? -28.329 16.353 -7.769 1.00 88.06 544 SER A CA 1
ATOM 4271 C C . SER A 1 544 ? -27.531 17.349 -6.912 1.00 88.06 544 SER A C 1
ATOM 4273 O O . SER A 1 544 ? -26.296 17.287 -6.915 1.00 88.06 544 SER A O 1
ATOM 4275 N N . PRO A 1 545 ? -28.191 18.236 -6.141 1.00 85.94 545 PRO A N 1
ATOM 4276 C CA . PRO A 1 545 ? -27.510 19.109 -5.183 1.00 85.94 545 PRO A CA 1
ATOM 4277 C C . PRO A 1 545 ? -26.676 18.336 -4.154 1.00 85.94 545 PRO A C 1
ATOM 4279 O O . PRO A 1 545 ? -25.611 18.806 -3.756 1.00 85.94 545 PRO A O 1
ATOM 4282 N N . ASP A 1 546 ? -27.133 17.143 -3.773 1.00 87.81 546 ASP A N 1
ATOM 4283 C CA . ASP A 1 546 ? -26.468 16.305 -2.777 1.00 87.81 546 ASP A CA 1
ATOM 4284 C C . ASP A 1 546 ? -25.149 15.760 -3.338 1.00 87.81 546 ASP A C 1
ATOM 4286 O O . ASP A 1 546 ? -24.092 15.932 -2.739 1.00 87.81 546 ASP A O 1
ATOM 4290 N N . TYR A 1 547 ? -25.161 15.208 -4.556 1.00 88.44 547 TYR A N 1
ATOM 4291 C CA . TYR A 1 547 ? -23.944 14.666 -5.174 1.00 88.44 547 TYR A CA 1
ATOM 4292 C C . TYR A 1 547 ? -22.931 15.766 -5.504 1.00 88.44 547 TYR A C 1
ATOM 4294 O O . TYR A 1 547 ? -21.729 15.559 -5.349 1.00 88.44 547 TYR A O 1
ATOM 4302 N N . ALA A 1 548 ? -23.402 16.952 -5.911 1.00 83.31 548 ALA A N 1
ATOM 4303 C CA . ALA A 1 548 ? -22.541 18.118 -6.105 1.00 83.31 548 ALA A CA 1
ATOM 4304 C C . ALA A 1 548 ? -21.816 18.521 -4.810 1.00 83.31 548 ALA A C 1
ATOM 4306 O O . ALA A 1 548 ? -20.658 18.933 -4.850 1.00 83.31 548 ALA A O 1
ATOM 4307 N N . LYS A 1 549 ? -22.489 18.388 -3.660 1.00 84.06 549 LYS A N 1
ATOM 4308 C CA . LYS A 1 549 ? -21.896 18.631 -2.343 1.00 84.06 549 LYS A CA 1
ATOM 4309 C C . LYS A 1 549 ? -20.904 17.530 -1.961 1.00 84.06 549 LYS A C 1
ATOM 4311 O O . LYS A 1 549 ? -19.804 17.847 -1.510 1.00 84.06 549 LYS A O 1
ATOM 4316 N N . TRP A 1 550 ? -21.284 16.263 -2.128 1.00 86.06 550 TRP A N 1
ATOM 4317 C CA . TRP A 1 550 ? -20.496 15.110 -1.682 1.00 86.06 550 TRP A CA 1
ATOM 4318 C C . TRP A 1 550 ? -19.208 14.921 -2.494 1.00 86.06 550 TRP A C 1
ATOM 4320 O O . TRP A 1 550 ? -18.157 14.668 -1.917 1.00 86.06 550 TRP A O 1
ATOM 4330 N N . PHE A 1 551 ? -19.259 15.115 -3.815 1.00 82.25 551 PHE A N 1
ATOM 4331 C CA . PHE A 1 551 ? -18.139 14.850 -4.732 1.00 82.25 551 PHE A CA 1
ATOM 4332 C C . PHE A 1 551 ? -17.541 16.131 -5.328 1.00 82.25 551 PHE A C 1
ATOM 4334 O O . PHE A 1 551 ? -17.088 16.144 -6.473 1.00 82.25 551 PHE A O 1
ATOM 4341 N N . SER A 1 552 ? -17.563 17.219 -4.555 1.00 72.00 552 SER A N 1
ATOM 4342 C CA . SER A 1 552 ? -17.206 18.573 -5.005 1.00 72.00 552 SER A CA 1
ATOM 4343 C C . SER A 1 552 ? -15.809 18.712 -5.616 1.00 72.00 552 SER A C 1
ATOM 4345 O O . SER A 1 552 ? -15.633 19.583 -6.452 1.00 72.00 552 SER A O 1
ATOM 4347 N N . LEU A 1 553 ? -14.845 17.869 -5.235 1.00 68.69 553 LEU A N 1
ATOM 4348 C CA . LEU A 1 553 ? -13.436 18.004 -5.627 1.00 68.69 553 LEU A CA 1
ATOM 4349 C C . LEU A 1 553 ? -12.935 16.855 -6.524 1.00 68.69 553 LEU A C 1
ATOM 4351 O O . LEU A 1 553 ? -11.813 16.916 -7.023 1.00 68.69 553 LEU A O 1
ATOM 4355 N N . GLN A 1 554 ? -13.759 15.827 -6.778 1.00 68.25 554 GLN A N 1
ATOM 4356 C CA . GLN A 1 554 ? -13.294 14.578 -7.406 1.00 68.25 554 GLN A CA 1
ATOM 4357 C C . GLN A 1 554 ? -12.928 14.731 -8.890 1.00 68.25 554 GLN A C 1
ATOM 4359 O O . GLN A 1 554 ? -12.288 13.851 -9.452 1.00 68.25 554 GLN A O 1
ATOM 4364 N N . ASN A 1 555 ? -13.295 15.850 -9.515 1.00 65.69 555 ASN A N 1
ATOM 4365 C CA . ASN A 1 555 ? -12.962 16.160 -10.902 1.00 65.69 555 ASN A CA 1
ATOM 4366 C C . ASN A 1 555 ? -12.288 17.534 -11.048 1.00 65.69 555 ASN A C 1
ATOM 4368 O O . ASN A 1 555 ? -12.033 17.939 -12.168 1.00 65.69 555 ASN A O 1
ATOM 4372 N N . ASP A 1 556 ? -12.007 18.285 -9.977 1.00 66.50 556 ASP A N 1
ATOM 4373 C CA . ASP A 1 556 ? -11.596 19.693 -10.120 1.00 66.50 556 ASP A CA 1
ATOM 4374 C C . ASP A 1 556 ? -10.198 19.844 -10.746 1.00 66.50 556 ASP A C 1
ATOM 4376 O O . ASP A 1 556 ? -10.032 20.639 -11.673 1.00 66.50 556 ASP A O 1
ATOM 4380 N N . LEU A 1 557 ? -9.215 19.032 -10.328 1.00 68.31 557 LEU A N 1
ATOM 4381 C CA . LEU A 1 557 ? -7.869 19.022 -10.932 1.00 68.31 557 LEU A CA 1
ATOM 4382 C C . LEU A 1 557 ? -7.863 18.518 -12.382 1.00 68.31 557 LEU A C 1
ATOM 4384 O O . LEU A 1 557 ? -7.084 19.007 -13.202 1.00 68.31 557 LEU A O 1
ATOM 4388 N N . ASN A 1 558 ? -8.761 17.578 -12.680 1.00 71.19 558 ASN A N 1
ATOM 4389 C CA . ASN A 1 558 ? -8.862 16.867 -13.956 1.00 71.19 558 ASN A CA 1
ATOM 4390 C C . ASN A 1 558 ? -10.049 17.361 -14.799 1.00 71.19 558 ASN A C 1
ATOM 4392 O O . ASN A 1 558 ? -10.466 16.712 -15.759 1.00 71.19 558 ASN A O 1
ATOM 4396 N N . SER A 1 559 ? -10.616 18.518 -14.444 1.00 71.81 559 SER A N 1
ATOM 4397 C CA . SER A 1 559 ? -11.821 19.064 -15.082 1.00 71.81 559 SER A CA 1
ATOM 4398 C C . SER A 1 559 ? -11.566 19.472 -16.532 1.00 71.81 559 SER A C 1
ATOM 4400 O O . SER A 1 559 ? -12.500 19.509 -17.332 1.00 71.81 559 SER A O 1
ATOM 4402 N N . ASP A 1 560 ? -10.297 19.711 -16.870 1.00 73.31 560 ASP A N 1
ATOM 4403 C CA . ASP A 1 560 ? -9.816 20.018 -18.216 1.00 73.31 560 ASP A CA 1
ATOM 4404 C C . ASP A 1 560 ? -9.521 18.771 -19.069 1.00 73.31 560 ASP A C 1
ATOM 4406 O O . ASP A 1 560 ? -9.180 18.909 -20.250 1.00 73.31 560 ASP A O 1
ATOM 4410 N N . THR A 1 561 ? -9.628 17.562 -18.502 1.00 77.19 561 THR A N 1
ATOM 4411 C CA . THR A 1 561 ? -9.615 16.313 -19.273 1.00 77.19 561 THR A CA 1
ATOM 4412 C C . THR A 1 561 ? -10.974 16.152 -19.938 1.00 77.19 561 THR A C 1
ATOM 4414 O O . THR A 1 561 ? -11.981 15.885 -19.265 1.00 77.19 561 THR A O 1
ATOM 4417 N N . ASP A 1 562 ? -11.001 16.327 -21.260 1.00 77.81 562 ASP A N 1
ATOM 4418 C CA . ASP A 1 562 ? -12.220 16.222 -22.055 1.00 77.81 562 ASP A CA 1
ATOM 4419 C C . ASP A 1 562 ? -12.790 14.800 -21.900 1.00 77.81 562 ASP A C 1
ATOM 4421 O O . ASP A 1 562 ? -12.026 13.838 -21.887 1.00 77.81 562 ASP A O 1
ATOM 4425 N N . PRO A 1 563 ? -14.114 14.605 -21.774 1.00 79.44 563 PRO A N 1
ATOM 4426 C CA . PRO A 1 563 ? -14.685 13.260 -21.744 1.00 79.44 563 PRO A CA 1
ATOM 4427 C C . PRO A 1 563 ? -14.279 12.402 -22.956 1.00 79.44 563 PRO A C 1
ATOM 4429 O O . PRO A 1 563 ? -14.087 11.206 -22.820 1.00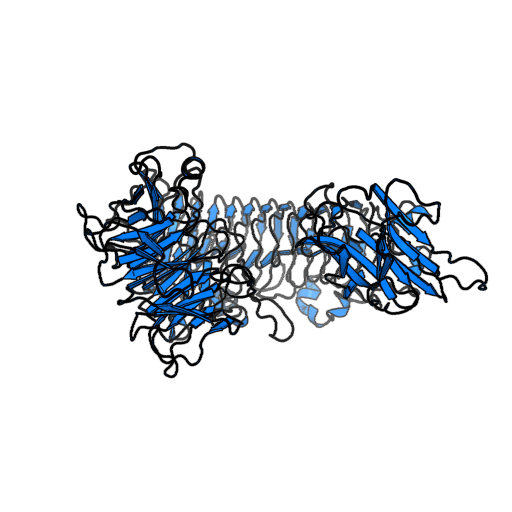 79.44 563 PRO A O 1
ATOM 4432 N N . SER A 1 564 ? -14.058 12.987 -24.140 1.00 79.00 564 SER A N 1
ATOM 4433 C CA . SER A 1 564 ? -13.496 12.261 -25.298 1.00 79.00 564 SER A CA 1
ATOM 4434 C C . SER A 1 564 ? -12.067 11.741 -25.094 1.00 79.00 564 SER A C 1
ATOM 4436 O O . SER A 1 564 ? -11.608 10.921 -25.888 1.00 79.00 564 SER A O 1
ATOM 4438 N N . GLU A 1 565 ? -11.388 12.200 -24.040 1.00 76.56 565 GLU A N 1
ATOM 4439 C CA . GLU A 1 565 ? -10.091 11.716 -23.571 1.00 76.56 565 GLU A CA 1
ATOM 4440 C C . GLU A 1 565 ? -10.189 10.615 -22.511 1.00 76.56 565 GLU A C 1
ATOM 4442 O O . GLU A 1 565 ? -9.162 10.124 -22.048 1.00 76.56 565 GLU A O 1
ATOM 4447 N N . ARG A 1 566 ? -11.405 10.205 -22.130 1.00 80.25 566 ARG A N 1
ATOM 4448 C CA . ARG A 1 566 ? -11.634 9.171 -21.119 1.00 80.25 566 ARG A CA 1
ATOM 4449 C C . ARG A 1 566 ? -11.988 7.828 -21.749 1.00 80.25 566 ARG A C 1
ATOM 4451 O O . ARG A 1 566 ? -12.525 7.746 -22.859 1.00 80.25 566 ARG A O 1
ATOM 4458 N N . TYR A 1 567 ? -11.710 6.765 -21.005 1.00 79.12 567 TYR A N 1
ATOM 4459 C CA . TYR A 1 567 ? -11.861 5.399 -21.476 1.00 79.12 567 TYR A CA 1
ATOM 4460 C C . TYR A 1 567 ? -12.387 4.453 -20.383 1.00 79.12 567 TYR A C 1
ATOM 4462 O O . TYR A 1 567 ? -11.875 4.415 -19.261 1.00 79.12 567 TYR A O 1
ATOM 4470 N N . PHE A 1 568 ? -13.387 3.640 -20.738 1.00 80.62 568 PHE A N 1
ATOM 4471 C CA . PHE A 1 568 ? -13.917 2.556 -19.912 1.00 80.62 568 PHE A CA 1
ATOM 4472 C C . PHE A 1 568 ? -13.691 1.201 -20.578 1.00 80.62 568 PHE A C 1
ATOM 4474 O O . PHE A 1 568 ? -14.150 0.973 -21.700 1.00 80.62 568 PHE A O 1
ATOM 4481 N N . HIS A 1 569 ? -13.103 0.267 -19.831 1.00 80.31 569 HIS A N 1
ATOM 4482 C CA . HIS A 1 569 ? -13.095 -1.152 -20.181 1.00 80.31 569 HIS A CA 1
ATOM 4483 C C . HIS A 1 569 ? -13.524 -2.006 -19.007 1.00 80.31 569 HIS A C 1
ATOM 4485 O O . HIS A 1 569 ? -12.941 -1.939 -17.924 1.00 80.31 569 HIS A O 1
ATOM 4491 N N . LEU A 1 570 ? -14.534 -2.832 -19.251 1.00 82.62 570 LEU A N 1
ATOM 4492 C CA . LEU A 1 570 ? -15.053 -3.757 -18.262 1.00 82.62 570 LEU A CA 1
ATOM 4493 C C . LEU A 1 570 ? -15.351 -5.114 -18.887 1.00 82.62 570 LEU A C 1
ATOM 4495 O O . LEU A 1 570 ? -15.788 -5.202 -20.043 1.00 82.62 570 LEU A O 1
ATOM 4499 N N . SER A 1 571 ? -15.181 -6.153 -18.078 1.00 83.81 571 SER A N 1
ATOM 4500 C CA . SER A 1 571 ? -15.720 -7.476 -18.363 1.00 83.81 571 SER A CA 1
ATOM 4501 C C . SER A 1 571 ? -16.993 -7.700 -17.551 1.00 83.81 571 SER A C 1
ATOM 4503 O O . SER A 1 571 ? -17.187 -7.108 -16.483 1.00 83.81 571 SER A O 1
ATOM 4505 N N . TYR A 1 572 ? -17.909 -8.494 -18.093 1.00 87.50 572 TYR A N 1
ATOM 4506 C CA . TYR A 1 572 ? -19.136 -8.830 -17.395 1.00 87.50 572 TYR A CA 1
ATOM 4507 C C . TYR A 1 572 ? -19.668 -10.220 -17.732 1.00 87.50 572 TYR A C 1
ATOM 4509 O O . TYR A 1 572 ? -19.550 -10.718 -18.858 1.00 87.50 572 TYR A O 1
ATOM 4517 N N . SER A 1 573 ? -20.374 -10.789 -16.763 1.00 88.31 573 SER A N 1
ATOM 4518 C CA . SER A 1 573 ? -21.204 -11.980 -16.914 1.00 88.31 573 SER A CA 1
ATOM 4519 C C . SER A 1 573 ? -22.630 -11.698 -16.432 1.00 88.31 573 SER A C 1
ATOM 4521 O O . SER A 1 573 ? -22.906 -10.703 -15.757 1.00 88.31 573 SER A O 1
ATOM 4523 N N . GLY A 1 574 ? -23.580 -12.529 -16.866 1.00 87.19 574 GLY A N 1
ATOM 4524 C CA . GLY A 1 574 ? -25.007 -12.274 -16.657 1.00 87.19 574 GLY A CA 1
ATOM 4525 C C . GLY A 1 574 ? -25.555 -11.135 -17.530 1.00 87.19 574 GLY A C 1
ATOM 4526 O O . GLY A 1 574 ? -25.091 -10.894 -18.649 1.00 87.19 574 GLY A O 1
ATOM 4527 N N . ALA A 1 575 ? -26.587 -10.456 -17.034 1.00 91.38 575 ALA A N 1
ATOM 4528 C CA . ALA A 1 575 ? -27.337 -9.412 -17.727 1.00 91.38 575 ALA A CA 1
ATOM 4529 C C . ALA A 1 575 ? -27.475 -8.112 -16.900 1.00 91.38 575 ALA A C 1
ATOM 4531 O O . ALA A 1 575 ? -28.604 -7.684 -16.622 1.00 91.38 575 ALA A O 1
ATOM 4532 N N . PRO A 1 576 ? -26.366 -7.445 -16.517 1.00 93.75 576 PRO A N 1
ATOM 4533 C CA . PRO A 1 576 ? -26.426 -6.127 -15.891 1.00 93.75 576 PRO A CA 1
ATOM 4534 C C . PRO A 1 576 ? -27.071 -5.079 -16.809 1.00 93.75 576 PRO A C 1
ATOM 4536 O O . PRO A 1 576 ? -26.891 -5.062 -18.031 1.00 93.75 576 PRO A O 1
ATOM 4539 N N . ALA A 1 577 ? -27.832 -4.169 -16.205 1.00 95.00 577 ALA A N 1
ATOM 4540 C CA . ALA A 1 577 ? -28.545 -3.098 -16.888 1.00 95.00 577 ALA A CA 1
ATOM 4541 C C . ALA A 1 577 ? -27.666 -1.840 -16.991 1.00 95.00 577 ALA A C 1
ATOM 4543 O O . ALA A 1 577 ? -27.759 -0.917 -16.183 1.00 95.00 577 ALA A O 1
ATOM 4544 N N . PHE A 1 578 ? -26.797 -1.792 -17.999 1.00 91.75 578 PHE A N 1
ATOM 4545 C CA . PHE A 1 578 ? -25.975 -0.610 -18.264 1.00 91.75 578 PHE A CA 1
ATOM 4546 C C . PHE A 1 578 ? -26.826 0.593 -18.682 1.00 91.75 578 PHE A C 1
ATOM 4548 O O . PHE A 1 578 ? -27.645 0.491 -19.602 1.00 91.75 578 PHE A O 1
ATOM 4555 N N . ASP A 1 579 ? -26.584 1.745 -18.056 1.00 88.88 579 ASP A N 1
ATOM 4556 C CA . ASP A 1 579 ? -27.183 3.004 -18.486 1.00 88.88 579 ASP A CA 1
ATOM 4557 C C . ASP A 1 579 ? -26.833 3.323 -19.943 1.00 88.88 579 ASP A C 1
ATOM 4559 O O . ASP A 1 579 ? -25.784 2.935 -20.467 1.00 88.88 579 ASP A O 1
ATOM 4563 N N . THR A 1 580 ? -27.732 4.048 -20.616 1.00 80.31 580 THR A N 1
ATOM 4564 C CA . THR A 1 580 ? -27.457 4.511 -21.978 1.00 80.31 580 THR A CA 1
ATOM 4565 C C . THR A 1 580 ? -26.296 5.491 -21.939 1.00 80.31 580 THR A C 1
ATOM 4567 O O . THR A 1 580 ? -26.421 6.599 -21.423 1.00 80.31 580 THR A O 1
ATOM 4570 N N . PHE A 1 581 ? -25.175 5.071 -22.511 1.00 70.25 581 PHE A N 1
ATOM 4571 C CA . PHE A 1 581 ? -23.983 5.885 -22.622 1.00 70.25 581 PHE A CA 1
ATOM 4572 C C . PHE A 1 581 ? -24.170 6.956 -23.706 1.00 70.25 581 PHE A C 1
ATOM 4574 O O . PHE A 1 581 ? -24.334 6.630 -24.883 1.00 70.25 581 PHE A O 1
ATOM 4581 N N . THR A 1 582 ? -24.182 8.233 -23.314 1.00 68.88 582 THR A N 1
ATOM 4582 C CA . THR A 1 582 ? -24.295 9.384 -24.236 1.00 68.88 582 THR A CA 1
ATOM 4583 C C . THR A 1 582 ? -23.057 10.287 -24.226 1.00 68.88 582 THR A C 1
ATOM 4585 O O . THR A 1 582 ? -23.106 11.387 -24.778 1.00 68.88 582 THR A O 1
ATOM 4588 N N . GLY A 1 583 ? -21.984 9.864 -23.549 1.00 69.44 583 GLY A N 1
ATOM 4589 C CA . GLY A 1 583 ? -20.702 10.565 -23.495 1.00 69.44 583 GLY A CA 1
ATOM 4590 C C . GLY A 1 583 ? -19.901 10.430 -24.792 1.00 69.44 583 GLY A C 1
ATOM 4591 O O . GLY A 1 583 ? -20.285 9.699 -25.706 1.00 69.44 583 GLY A O 1
ATOM 4592 N N . SER A 1 584 ? -18.797 11.171 -24.883 1.00 74.94 584 SER A N 1
ATOM 4593 C CA . SER A 1 584 ? -17.834 11.077 -25.991 1.00 74.94 584 SER A CA 1
ATOM 4594 C C . SER A 1 584 ? -16.682 10.111 -25.715 1.00 74.94 584 SER A C 1
ATOM 4596 O O . SER A 1 584 ? -15.883 9.877 -26.618 1.00 74.94 584 SER A O 1
ATOM 4598 N N . SER A 1 585 ? -16.599 9.564 -24.502 1.00 74.44 585 SER A N 1
ATOM 4599 C CA . SER A 1 585 ? -15.602 8.569 -24.109 1.00 74.44 585 SER A CA 1
ATOM 4600 C C . SER A 1 585 ? -15.787 7.261 -24.862 1.00 74.44 585 SER A C 1
ATOM 4602 O O . SER A 1 585 ? -16.869 6.936 -25.367 1.00 74.44 585 SER A O 1
ATOM 4604 N N . VAL A 1 586 ? -14.726 6.469 -24.901 1.00 73.94 586 VAL A N 1
ATOM 4605 C CA . VAL A 1 586 ? -14.788 5.115 -25.446 1.00 73.94 586 VAL A CA 1
ATOM 4606 C C . VAL A 1 586 ? -15.233 4.158 -24.341 1.00 73.94 586 VAL A C 1
ATOM 4608 O O . VAL A 1 586 ? -14.645 4.125 -23.265 1.00 73.94 586 VAL A O 1
ATOM 4611 N N . LEU A 1 587 ? -16.279 3.372 -24.610 1.00 78.12 587 LEU A N 1
ATOM 4612 C CA . LEU A 1 587 ? -16.789 2.336 -23.710 1.00 78.12 587 LEU A CA 1
ATOM 4613 C C . LEU A 1 587 ? -16.691 0.968 -24.385 1.00 78.12 587 LEU A C 1
ATOM 4615 O O . LEU A 1 587 ? -17.432 0.678 -25.330 1.00 78.12 587 LEU A O 1
ATOM 4619 N N . VAL A 1 588 ? -15.826 0.111 -23.851 1.00 77.31 588 VAL A N 1
ATOM 4620 C CA . VAL A 1 588 ? -15.664 -1.283 -24.264 1.00 77.31 588 VAL A CA 1
ATOM 4621 C C . VAL A 1 588 ? -16.244 -2.194 -23.183 1.00 77.31 588 VAL A C 1
ATOM 4623 O O . VAL A 1 588 ? -15.921 -2.080 -22.001 1.00 77.31 588 VAL A O 1
ATOM 4626 N N . LYS A 1 589 ? -17.141 -3.098 -23.591 1.00 78.94 589 LYS A N 1
ATOM 4627 C CA . LYS A 1 589 ? -17.802 -4.065 -22.704 1.00 78.94 589 LYS A CA 1
ATOM 4628 C C . LYS A 1 589 ? -17.623 -5.467 -23.263 1.00 78.94 589 LYS A C 1
ATOM 4630 O O . LYS A 1 589 ? -18.154 -5.759 -24.338 1.00 78.94 589 LYS A O 1
ATOM 4635 N N . GLN A 1 590 ? -16.941 -6.331 -22.525 1.00 75.12 590 GLN A N 1
ATOM 4636 C CA . GLN A 1 590 ? -16.659 -7.700 -22.941 1.00 75.12 590 GLN A CA 1
ATOM 4637 C C . GLN A 1 590 ? -17.465 -8.703 -22.112 1.00 75.12 590 GLN A C 1
ATOM 4639 O O . GLN A 1 590 ? -17.511 -8.600 -20.895 1.00 75.12 590 GLN A O 1
ATOM 4644 N N . THR A 1 591 ? -18.105 -9.679 -22.761 1.00 72.94 591 THR A N 1
ATOM 4645 C CA . THR A 1 591 ? -18.748 -10.797 -22.050 1.00 72.94 591 THR A CA 1
ATOM 4646 C C . THR A 1 591 ? -17.740 -11.903 -21.758 1.00 72.94 591 THR A C 1
ATOM 4648 O O . THR A 1 591 ? -17.034 -12.315 -22.684 1.00 72.94 591 THR A O 1
ATOM 4651 N N . ASP A 1 592 ? -17.768 -12.478 -20.556 1.00 66.00 592 ASP A N 1
ATOM 4652 C CA . ASP A 1 592 ? -16.839 -13.545 -20.128 1.00 66.00 592 ASP A CA 1
ATOM 4653 C C . ASP A 1 592 ? -17.014 -14.884 -20.888 1.00 66.00 592 ASP A C 1
ATOM 4655 O O . ASP A 1 592 ? -16.197 -15.794 -20.787 1.00 66.00 592 ASP A O 1
ATOM 4659 N N . ASN A 1 593 ? -18.045 -15.007 -21.733 1.00 53.53 593 ASN A N 1
ATOM 4660 C CA . ASN A 1 593 ? -18.386 -16.230 -22.475 1.00 53.53 593 ASN A CA 1
ATOM 4661 C C . ASN A 1 593 ? -17.422 -16.606 -23.625 1.00 53.53 593 ASN A C 1
ATOM 4663 O O . ASN A 1 593 ? -17.660 -17.601 -24.312 1.00 53.53 593 ASN A O 1
ATOM 4667 N N . ASN A 1 594 ? -16.355 -15.840 -23.875 1.00 46.84 594 ASN A N 1
ATOM 4668 C CA . ASN A 1 594 ? -15.376 -16.149 -24.922 1.00 46.84 594 ASN A CA 1
ATOM 4669 C C . ASN A 1 594 ? -14.201 -16.962 -24.361 1.00 46.84 594 ASN A C 1
ATOM 4671 O O . ASN A 1 594 ? -13.108 -16.448 -24.150 1.00 46.84 594 ASN A O 1
ATOM 4675 N N . THR A 1 595 ? -14.414 -18.269 -24.209 1.00 39.88 595 THR A N 1
ATOM 4676 C CA . THR A 1 595 ? -13.387 -19.275 -23.870 1.00 39.88 595 THR A CA 1
ATOM 4677 C C . THR A 1 595 ? -12.401 -19.579 -25.010 1.00 39.88 595 THR A C 1
ATOM 4679 O O . THR A 1 595 ? -11.567 -20.471 -24.890 1.00 39.88 595 THR A O 1
ATOM 4682 N N . SER A 1 596 ? -12.447 -18.835 -26.120 1.00 37.94 596 SER A N 1
ATOM 4683 C CA . SER A 1 596 ? -11.379 -18.811 -27.123 1.00 37.94 596 SER A CA 1
ATOM 4684 C C . SER A 1 596 ? -10.723 -17.432 -27.117 1.00 37.94 596 SER A C 1
ATOM 4686 O O . SER A 1 596 ? -11.051 -16.574 -27.941 1.00 37.94 596 SER A O 1
ATOM 4688 N N . GLN A 1 597 ? -9.819 -17.202 -26.169 1.00 43.62 597 GLN A N 1
ATOM 4689 C CA . GLN A 1 597 ? -9.030 -15.972 -26.063 1.00 43.62 597 GLN A CA 1
ATOM 4690 C C . GLN A 1 597 ? -7.911 -15.986 -27.110 1.00 43.62 597 GLN A C 1
ATOM 4692 O O . GLN A 1 597 ? -6.722 -16.058 -26.831 1.00 43.62 597 GLN A O 1
ATOM 4697 N N . ILE A 1 598 ? -8.317 -15.979 -28.378 1.00 39.59 598 ILE A N 1
ATOM 4698 C CA . ILE A 1 598 ? -7.428 -15.664 -29.485 1.00 39.59 598 ILE A CA 1
ATOM 4699 C C . ILE A 1 598 ? -7.450 -14.148 -29.584 1.00 39.59 598 ILE A C 1
ATOM 4701 O O . ILE A 1 598 ? -8.480 -13.572 -29.944 1.00 39.59 598 ILE A O 1
ATOM 4705 N N . ILE A 1 599 ? -6.316 -13.511 -29.287 1.00 44.16 599 ILE A N 1
ATOM 4706 C CA . ILE A 1 599 ? -6.077 -12.106 -29.616 1.00 44.16 599 ILE A CA 1
ATOM 4707 C C . ILE A 1 599 ? -6.280 -11.964 -31.122 1.00 44.16 599 ILE A C 1
ATOM 4709 O O . ILE A 1 599 ? -5.398 -12.253 -31.935 1.00 44.16 599 ILE A O 1
ATOM 4713 N N . ASN A 1 600 ? -7.466 -11.531 -31.528 1.00 41.97 600 ASN A N 1
ATOM 4714 C CA . ASN A 1 600 ? -7.651 -11.097 -32.888 1.00 41.97 600 ASN A CA 1
ATOM 4715 C C . ASN A 1 600 ? -6.984 -9.721 -32.982 1.00 41.97 600 ASN A C 1
ATOM 4717 O O . ASN A 1 600 ? -7.475 -8.736 -32.442 1.00 41.97 600 ASN A O 1
ATOM 4721 N N . ARG A 1 601 ? -5.847 -9.635 -33.682 1.00 41.16 601 ARG A N 1
ATOM 4722 C CA . ARG A 1 601 ? -5.137 -8.359 -33.901 1.00 41.16 601 ARG A CA 1
ATOM 4723 C C . ARG A 1 601 ? -6.029 -7.268 -34.499 1.00 41.16 601 ARG A C 1
ATOM 4725 O O . ARG A 1 601 ? -5.739 -6.094 -34.329 1.00 41.16 601 ARG A O 1
ATOM 4732 N N . SER A 1 602 ? -7.120 -7.641 -35.178 1.00 39.09 602 SER A N 1
ATOM 4733 C CA . SER A 1 602 ? -8.118 -6.696 -35.704 1.00 39.09 602 SER A CA 1
ATOM 4734 C C . SER A 1 602 ? -9.169 -6.232 -34.680 1.00 39.09 602 SER A C 1
ATOM 4736 O O . SER A 1 602 ? -9.906 -5.284 -34.966 1.00 39.09 602 SER A O 1
ATOM 4738 N N . THR A 1 603 ? -9.241 -6.872 -33.506 1.00 39.72 603 THR A N 1
ATOM 4739 C CA . THR A 1 603 ? -10.100 -6.500 -32.366 1.00 39.72 603 THR A CA 1
ATOM 4740 C C . THR A 1 603 ? -9.333 -5.882 -31.206 1.00 39.72 603 THR A C 1
ATOM 4742 O O . THR A 1 603 ? -9.975 -5.497 -30.245 1.00 39.72 603 THR A O 1
ATOM 4745 N N . MET A 1 604 ? -8.013 -5.673 -31.295 1.00 41.75 604 MET A N 1
ATOM 4746 C CA . MET A 1 604 ? -7.289 -4.817 -30.338 1.00 41.75 604 MET A CA 1
ATOM 4747 C C . MET A 1 604 ? -7.642 -3.324 -30.508 1.00 41.75 604 MET A C 1
ATOM 4749 O O . MET A 1 604 ? -6.800 -2.468 -30.272 1.00 41.75 604 MET A O 1
ATOM 4753 N N . LYS A 1 605 ? -8.871 -2.993 -30.938 1.00 37.25 605 LYS A N 1
ATOM 4754 C CA . LYS A 1 605 ? -9.404 -1.629 -31.145 1.00 37.25 605 LYS A CA 1
ATOM 4755 C C . LYS A 1 605 ? -9.619 -0.855 -29.841 1.00 37.25 605 LYS A C 1
ATOM 4757 O O . LYS A 1 605 ? -10.128 0.261 -29.878 1.00 37.25 605 LYS A O 1
ATOM 4762 N N . ASP A 1 606 ? -9.244 -1.457 -28.724 1.00 38.66 606 ASP A N 1
ATOM 4763 C CA . ASP A 1 606 ? -9.668 -1.095 -27.383 1.00 38.66 606 ASP A CA 1
ATOM 4764 C C . ASP A 1 606 ? -8.606 -0.271 -26.643 1.00 38.66 606 ASP A C 1
ATOM 4766 O O . ASP A 1 606 ? -8.568 -0.321 -25.420 1.00 38.66 606 ASP A O 1
ATOM 4770 N N . VAL A 1 607 ? -7.726 0.447 -27.351 1.00 39.81 607 VAL A N 1
ATOM 4771 C CA . VAL A 1 607 ? -6.616 1.201 -26.746 1.00 39.81 607 VAL A CA 1
ATOM 4772 C C . VAL A 1 607 ? -6.628 2.646 -27.247 1.00 39.81 607 VAL A C 1
ATOM 4774 O O . VAL A 1 607 ? -6.463 2.931 -28.434 1.00 39.81 607 VAL A O 1
ATOM 4777 N N . TYR A 1 608 ? -6.893 3.560 -26.328 1.00 43.88 608 TYR A N 1
ATOM 4778 C CA . TYR A 1 608 ? -6.869 5.008 -26.457 1.00 43.88 608 TYR A CA 1
ATOM 4779 C C . TYR A 1 608 ? -5.463 5.526 -26.139 1.00 43.88 608 TYR A C 1
ATOM 4781 O O . TYR A 1 608 ? -4.889 5.242 -25.100 1.00 43.88 608 TYR A O 1
ATOM 4789 N N . ALA A 1 609 ? -4.887 6.309 -27.049 1.00 46.47 609 ALA A N 1
ATOM 4790 C CA . ALA A 1 609 ? -3.567 6.899 -26.868 1.00 46.47 609 ALA A CA 1
ATOM 4791 C C . ALA A 1 609 ? -3.704 8.335 -26.347 1.00 46.47 609 ALA A C 1
ATOM 4793 O O . ALA A 1 609 ? -3.739 9.275 -27.142 1.00 46.47 609 ALA A O 1
ATOM 4794 N N . SER A 1 610 ? -3.763 8.528 -25.027 1.00 50.56 610 SER A N 1
ATOM 4795 C CA . SER A 1 610 ? -3.604 9.870 -24.438 1.00 50.56 610 SER A CA 1
ATOM 4796 C C . SER A 1 610 ? -2.137 10.284 -24.254 1.00 50.56 610 SER A C 1
ATOM 4798 O O . SER A 1 610 ? -1.889 11.429 -23.902 1.00 50.56 610 SER A O 1
ATOM 4800 N N . GLY A 1 611 ? -1.171 9.397 -24.534 1.00 56.25 611 GLY A N 1
ATOM 4801 C CA . GLY A 1 611 ? 0.258 9.613 -24.262 1.00 56.25 611 GLY A CA 1
ATOM 4802 C C . GLY A 1 611 ? 1.201 9.675 -25.462 1.00 56.25 611 GLY A C 1
ATOM 4803 O O . GLY A 1 611 ? 2.401 9.823 -25.274 1.00 56.25 611 GLY A O 1
ATOM 4804 N N . GLY A 1 612 ? 0.714 9.552 -26.698 1.00 72.25 612 GLY A N 1
ATOM 4805 C CA . GLY A 1 612 ? 1.608 9.420 -27.857 1.00 72.25 612 GLY A CA 1
ATOM 4806 C C . GLY A 1 612 ? 2.322 8.061 -27.893 1.00 72.25 612 GLY A C 1
ATOM 4807 O O . GLY A 1 612 ? 1.707 7.036 -27.597 1.00 72.25 612 GLY A O 1
ATOM 4808 N N . THR A 1 613 ? 3.590 8.041 -28.302 1.00 79.44 613 THR A N 1
ATOM 4809 C CA . THR A 1 613 ? 4.416 6.828 -28.398 1.00 79.44 613 THR A CA 1
ATOM 4810 C C . THR A 1 613 ? 5.279 6.684 -27.138 1.00 79.44 613 THR A C 1
ATOM 4812 O O . THR A 1 613 ? 5.988 7.629 -26.777 1.00 79.44 613 THR A O 1
ATOM 4815 N N . PRO A 1 614 ? 5.270 5.520 -26.469 1.00 85.94 614 PRO A N 1
ATOM 4816 C CA . PRO A 1 614 ? 6.252 5.186 -25.447 1.00 85.94 614 PRO A CA 1
ATOM 4817 C C . PRO A 1 614 ? 7.694 5.341 -25.941 1.00 85.94 614 PRO A C 1
ATOM 4819 O O . PRO A 1 614 ? 8.004 5.014 -27.087 1.00 85.94 614 PRO A O 1
ATOM 4822 N N . VAL A 1 615 ? 8.575 5.819 -25.067 1.00 90.75 615 VAL A N 1
ATOM 4823 C CA . VAL A 1 615 ? 9.975 6.135 -25.393 1.00 90.75 615 VAL A CA 1
ATOM 4824 C C . VAL A 1 615 ? 10.939 5.114 -24.803 1.00 90.75 615 VAL A C 1
ATOM 4826 O O . VAL A 1 615 ? 11.888 4.728 -25.484 1.00 90.75 615 VAL A O 1
ATOM 4829 N N . ASP A 1 616 ? 10.701 4.704 -23.558 1.00 94.62 616 ASP A N 1
ATOM 4830 C CA . ASP A 1 616 ? 11.587 3.835 -22.785 1.00 94.62 616 ASP A CA 1
ATOM 4831 C C . ASP A 1 616 ? 10.813 3.125 -21.661 1.00 94.62 616 ASP A C 1
ATOM 4833 O O . ASP A 1 616 ? 9.708 3.559 -21.301 1.00 94.62 616 ASP A O 1
ATOM 4837 N N . ILE A 1 617 ? 11.394 2.050 -21.127 1.00 95.06 617 ILE A N 1
ATOM 4838 C CA . ILE A 1 617 ? 10.810 1.173 -20.104 1.00 95.06 617 ILE A CA 1
ATOM 4839 C C . ILE A 1 617 ? 11.839 0.866 -19.009 1.00 95.06 617 ILE A C 1
ATOM 4841 O O . ILE A 1 617 ? 13.005 0.633 -19.300 1.00 95.06 617 ILE A O 1
ATOM 4845 N N . ALA A 1 618 ? 11.394 0.832 -17.757 1.00 95.81 618 ALA A N 1
ATOM 4846 C CA . ALA A 1 618 ? 12.156 0.293 -16.635 1.00 95.81 618 ALA A CA 1
ATOM 4847 C C . ALA A 1 618 ? 11.271 -0.682 -15.855 1.00 95.81 618 ALA A C 1
ATOM 4849 O O . ALA A 1 618 ? 10.059 -0.470 -15.751 1.00 95.81 618 ALA A O 1
ATOM 4850 N N . ILE A 1 619 ? 11.871 -1.745 -15.327 1.00 94.69 619 ILE A N 1
ATOM 4851 C CA . ILE A 1 619 ? 11.173 -2.811 -14.607 1.00 94.69 619 ILE A CA 1
ATOM 4852 C C . ILE A 1 619 ? 11.810 -2.965 -13.236 1.00 94.69 619 ILE A C 1
ATOM 4854 O O . ILE A 1 619 ? 13.032 -3.026 -13.137 1.00 94.69 619 ILE A O 1
ATOM 4858 N N . GLY A 1 620 ? 11.000 -3.007 -12.192 1.00 91.94 620 GLY A N 1
ATOM 4859 C CA . GLY A 1 620 ? 11.499 -3.213 -10.842 1.00 91.94 620 GLY A CA 1
ATOM 4860 C C . GLY A 1 620 ? 10.376 -3.524 -9.875 1.00 91.94 620 GLY A C 1
ATOM 4861 O O . GLY A 1 620 ? 9.191 -3.390 -10.206 1.00 91.94 620 GLY A O 1
ATOM 4862 N N . ASN A 1 621 ? 10.758 -3.891 -8.661 1.00 89.50 621 ASN A N 1
ATOM 4863 C CA . ASN A 1 621 ? 9.831 -4.083 -7.563 1.00 89.50 621 ASN A CA 1
ATOM 4864 C C . ASN A 1 621 ? 9.497 -2.713 -6.966 1.00 89.50 621 ASN A C 1
ATOM 4866 O O . ASN A 1 621 ? 9.995 -2.303 -5.915 1.00 89.50 621 ASN A O 1
ATOM 4870 N N . PHE A 1 622 ? 8.661 -1.957 -7.677 1.00 87.56 622 PHE A N 1
ATOM 4871 C CA . PHE A 1 622 ? 8.180 -0.678 -7.179 1.00 87.56 622 PHE A CA 1
ATOM 4872 C C . PHE A 1 622 ? 7.141 -0.892 -6.079 1.00 87.56 622 PHE A C 1
ATOM 4874 O O . PHE A 1 622 ? 6.842 0.058 -5.365 1.00 87.56 622 PHE A O 1
ATOM 4881 N N . TRP A 1 623 ? 6.536 -2.076 -5.939 1.00 82.88 623 TRP A N 1
ATOM 4882 C CA . TRP A 1 623 ? 5.467 -2.369 -4.995 1.00 82.88 623 TRP A CA 1
ATOM 4883 C C . TRP A 1 623 ? 5.671 -3.673 -4.215 1.00 82.88 623 TRP A C 1
ATOM 4885 O O . TRP A 1 623 ? 4.965 -4.649 -4.426 1.00 82.88 623 TRP A O 1
ATOM 4895 N N . ASP A 1 624 ? 6.452 -3.584 -3.134 1.00 71.38 624 ASP A N 1
ATOM 4896 C CA . ASP A 1 624 ? 6.818 -4.687 -2.223 1.00 71.38 624 ASP A CA 1
ATOM 4897 C C . ASP A 1 624 ? 5.732 -5.710 -1.824 1.00 71.38 624 ASP A C 1
ATOM 4899 O O . ASP A 1 624 ? 6.056 -6.832 -1.440 1.00 71.38 624 ASP A O 1
ATOM 4903 N N . SER A 1 625 ? 4.447 -5.336 -1.803 1.00 70.50 625 SER A N 1
ATOM 4904 C CA . SER A 1 625 ? 3.358 -6.232 -1.384 1.00 70.50 625 SER A CA 1
ATOM 4905 C C . SER A 1 625 ? 2.619 -6.916 -2.538 1.00 70.50 625 SER A C 1
ATOM 4907 O O . SER A 1 625 ? 1.737 -7.729 -2.267 1.00 70.50 625 SER A O 1
ATOM 4909 N N . ASN A 1 626 ? 2.911 -6.561 -3.788 1.00 78.38 626 ASN A N 1
ATOM 4910 C CA . ASN A 1 626 ? 2.316 -7.148 -4.983 1.00 78.38 626 ASN A CA 1
ATOM 4911 C C . ASN A 1 626 ? 3.312 -8.156 -5.593 1.00 78.38 626 ASN A C 1
ATOM 4913 O O . ASN A 1 626 ? 4.501 -7.862 -5.647 1.00 78.38 626 ASN A O 1
ATOM 4917 N N . PRO A 1 627 ? 2.891 -9.368 -5.993 1.00 78.38 627 PRO A N 1
ATOM 4918 C CA . PRO A 1 627 ? 3.821 -10.358 -6.526 1.00 78.38 627 PRO A CA 1
ATOM 4919 C C . PRO A 1 627 ? 4.247 -10.054 -7.974 1.00 78.38 627 PRO A C 1
ATOM 4921 O O . PRO A 1 627 ? 3.403 -9.938 -8.869 1.00 78.38 627 PRO A O 1
ATOM 4924 N N . GLY A 1 628 ? 5.560 -10.075 -8.213 1.00 84.75 628 GLY A N 1
ATOM 4925 C CA . GLY A 1 628 ? 6.184 -9.796 -9.511 1.00 84.75 628 GLY A CA 1
ATOM 4926 C C . GLY A 1 628 ? 6.585 -8.328 -9.663 1.00 84.75 628 GLY A C 1
ATOM 4927 O O . GLY A 1 628 ? 6.343 -7.524 -8.769 1.00 84.75 628 GLY A O 1
ATOM 4928 N N . ASP A 1 629 ? 7.189 -7.991 -10.799 1.00 91.00 629 ASP A N 1
ATOM 4929 C CA . ASP A 1 629 ? 7.669 -6.637 -11.064 1.00 91.00 629 ASP A CA 1
ATOM 4930 C C . ASP A 1 629 ? 6.576 -5.723 -11.634 1.00 91.00 629 ASP A C 1
ATOM 4932 O O . ASP A 1 629 ? 5.648 -6.143 -12.338 1.00 91.00 629 ASP A O 1
ATOM 4936 N N . GLU A 1 630 ? 6.748 -4.424 -11.411 1.00 92.94 630 GLU A N 1
ATOM 4937 C CA . GLU A 1 630 ? 5.992 -3.375 -12.076 1.00 92.94 630 GLU A CA 1
ATOM 4938 C C . GLU A 1 630 ? 6.760 -2.757 -13.252 1.00 92.94 630 GLU A C 1
ATOM 4940 O O . GLU A 1 630 ? 7.984 -2.799 -13.361 1.00 92.94 630 GLU A O 1
ATOM 4945 N N . ILE A 1 631 ? 6.001 -2.124 -14.145 1.00 94.00 631 ILE A N 1
ATOM 4946 C CA . ILE A 1 631 ? 6.446 -1.602 -15.429 1.00 94.00 631 ILE A CA 1
ATOM 4947 C C . ILE A 1 631 ? 6.340 -0.076 -15.437 1.00 94.00 631 ILE A C 1
ATOM 4949 O O . ILE A 1 631 ? 5.242 0.479 -15.532 1.00 94.00 631 ILE A O 1
ATOM 4953 N N . ALA A 1 632 ? 7.476 0.617 -15.379 1.00 95.31 632 ALA A N 1
ATOM 4954 C CA . ALA A 1 632 ? 7.564 2.068 -15.507 1.00 95.31 632 ALA A CA 1
ATOM 4955 C C . ALA A 1 632 ? 7.808 2.478 -16.965 1.00 95.31 632 ALA A C 1
ATOM 4957 O O . ALA A 1 632 ? 8.696 1.941 -17.624 1.00 95.31 632 ALA A O 1
ATOM 4958 N N . ILE A 1 633 ? 7.035 3.440 -17.479 1.00 93.38 633 ILE A N 1
ATOM 4959 C CA . ILE A 1 633 ? 7.109 3.883 -18.882 1.00 93.38 633 ILE A CA 1
ATOM 4960 C C . ILE A 1 633 ? 7.096 5.407 -18.988 1.00 93.38 633 ILE A C 1
ATOM 4962 O O . ILE A 1 633 ? 6.328 6.093 -18.302 1.00 93.38 633 ILE A O 1
ATOM 4966 N N . ILE A 1 634 ? 7.897 5.924 -19.923 1.00 93.31 634 ILE A N 1
ATOM 4967 C CA . ILE A 1 634 ? 7.898 7.328 -20.355 1.00 93.31 634 ILE A CA 1
ATOM 4968 C C . ILE A 1 634 ? 7.423 7.494 -21.800 1.00 93.31 634 ILE A C 1
ATOM 4970 O O . ILE A 1 634 ? 7.441 6.554 -22.591 1.00 93.31 634 ILE A O 1
ATOM 4974 N N . TRP A 1 635 ? 7.011 8.714 -22.146 1.00 89.81 635 TRP A N 1
ATOM 4975 C CA . TRP A 1 635 ? 6.221 9.006 -23.343 1.00 89.81 635 TRP A CA 1
ATOM 4976 C C . TRP A 1 635 ? 6.745 10.223 -24.108 1.00 89.81 635 TRP A C 1
ATOM 4978 O O . TRP A 1 635 ? 7.287 11.158 -23.510 1.00 89.81 635 TRP A O 1
ATOM 4988 N N . ASP A 1 636 ? 6.565 10.222 -25.433 1.00 88.19 636 ASP A N 1
ATOM 4989 C CA . ASP A 1 636 ? 6.975 11.322 -26.318 1.00 88.19 636 ASP A CA 1
ATOM 4990 C C . ASP A 1 636 ? 5.977 12.491 -26.346 1.00 88.19 636 ASP A C 1
ATOM 4992 O O . ASP A 1 636 ? 6.314 13.586 -26.809 1.00 88.19 636 ASP A O 1
ATOM 4996 N N . ALA A 1 637 ? 4.774 12.280 -25.809 1.00 87.19 637 ALA A N 1
ATOM 4997 C CA . ALA A 1 637 ? 3.749 13.289 -25.626 1.00 87.19 637 ALA A CA 1
ATOM 4998 C C . ALA A 1 637 ? 3.301 13.357 -24.153 1.00 87.19 637 ALA A C 1
ATOM 5000 O O . ALA A 1 637 ? 3.518 12.420 -23.380 1.00 87.19 637 ALA A O 1
ATOM 5001 N N . PRO A 1 638 ? 2.693 14.481 -23.732 1.00 87.94 638 PRO A N 1
ATOM 5002 C CA . PRO A 1 638 ? 2.159 14.606 -22.383 1.00 87.94 638 PRO A CA 1
ATOM 5003 C C . PRO A 1 638 ? 1.111 13.530 -22.075 1.00 87.94 638 PRO A C 1
ATOM 5005 O O . PRO A 1 638 ? 0.268 13.247 -22.919 1.00 87.94 638 PRO A O 1
ATOM 5008 N N . VAL A 1 639 ? 1.135 12.997 -20.853 1.00 84.56 639 VAL A N 1
ATOM 5009 C CA . VAL A 1 639 ? 0.253 11.918 -20.356 1.00 84.56 639 VAL A CA 1
ATOM 5010 C C . VAL A 1 639 ? -0.665 12.350 -19.214 1.00 84.56 639 VAL A C 1
ATOM 5012 O O . VAL A 1 639 ? -1.388 11.540 -18.623 1.00 84.56 639 VAL A O 1
ATOM 5015 N N . SER A 1 640 ? -0.619 13.627 -18.853 1.00 84.50 640 SER A N 1
ATOM 5016 C CA . SER A 1 640 ? -1.564 14.223 -17.923 1.00 84.50 640 SER A CA 1
ATOM 5017 C C . SER A 1 640 ? -1.825 15.686 -18.255 1.00 84.50 640 SER A C 1
ATOM 5019 O O . SER A 1 640 ? -1.044 16.354 -18.937 1.00 84.50 640 SER A O 1
ATOM 5021 N N . ARG A 1 641 ? -2.975 16.180 -17.790 1.00 83.81 641 ARG A N 1
ATOM 5022 C CA . ARG A 1 641 ? -3.402 17.568 -17.951 1.00 83.81 641 ARG A CA 1
ATOM 5023 C C . ARG A 1 641 ? -4.047 18.006 -16.653 1.00 83.81 641 ARG A C 1
ATOM 5025 O O . ARG A 1 641 ? -5.129 17.532 -16.332 1.00 83.81 641 ARG A O 1
ATOM 5032 N N . ILE A 1 642 ? -3.381 18.901 -15.938 1.00 82.31 642 ILE A N 1
ATOM 5033 C CA . ILE A 1 642 ? -3.813 19.376 -14.625 1.00 82.31 642 ILE A CA 1
ATOM 5034 C C . ILE A 1 642 ? -3.982 20.888 -14.705 1.00 82.31 642 ILE A C 1
ATOM 5036 O O . ILE A 1 642 ? -3.043 21.591 -15.090 1.00 82.31 642 ILE A O 1
ATOM 5040 N N . ALA A 1 643 ? -5.179 21.385 -14.378 1.00 82.00 643 ALA A N 1
ATOM 5041 C CA . ALA A 1 643 ? -5.513 22.814 -14.420 1.00 82.00 643 ALA A CA 1
ATOM 5042 C C . ALA A 1 643 ? -5.041 23.515 -15.722 1.00 82.00 643 ALA A C 1
ATOM 5044 O O . ALA A 1 643 ? -4.355 24.541 -15.702 1.00 82.00 643 ALA A O 1
ATOM 5045 N N . GLY A 1 644 ? -5.347 22.902 -16.867 1.00 82.88 644 GLY A N 1
ATOM 5046 C CA . GLY A 1 644 ? -5.050 23.406 -18.209 1.00 82.88 644 GLY A CA 1
ATOM 5047 C C . GLY A 1 644 ? -3.596 23.258 -18.669 1.00 82.88 644 GLY A C 1
ATOM 5048 O O . GLY A 1 644 ? -3.282 23.647 -19.795 1.00 82.88 644 GLY A O 1
ATOM 5049 N N . THR A 1 645 ? -2.708 22.697 -17.845 1.00 88.56 645 THR A N 1
ATOM 5050 C CA . THR A 1 645 ? -1.296 22.479 -18.191 1.00 88.56 645 THR A CA 1
ATOM 5051 C C . THR A 1 645 ? -1.048 21.008 -18.495 1.00 88.56 645 THR A C 1
ATOM 5053 O O . THR A 1 645 ? -1.429 20.145 -17.712 1.00 88.56 645 THR A O 1
ATOM 5056 N N . ASN A 1 646 ? -0.411 20.724 -19.633 1.00 89.00 646 ASN A N 1
ATOM 5057 C CA . ASN A 1 646 ? -0.023 19.369 -20.021 1.00 89.00 646 ASN A CA 1
ATOM 5058 C C . ASN A 1 646 ? 1.321 18.992 -19.377 1.00 89.00 646 ASN A C 1
ATOM 5060 O O . ASN A 1 646 ? 2.262 19.790 -19.425 1.00 89.00 646 ASN A O 1
ATOM 5064 N N . TYR A 1 647 ? 1.422 17.775 -18.847 1.00 91.00 647 TYR A N 1
ATOM 5065 C CA . TYR A 1 647 ? 2.625 17.252 -18.207 1.00 91.00 647 TYR A CA 1
ATOM 5066 C C . TYR A 1 647 ? 3.020 15.876 -18.752 1.00 91.00 647 TYR A C 1
ATOM 5068 O O . TYR A 1 647 ? 2.192 15.078 -19.194 1.00 91.00 647 TYR A O 1
ATOM 5076 N N . TYR A 1 648 ? 4.319 15.618 -18.707 1.00 92.81 648 TYR A N 1
ATOM 5077 C CA . TYR A 1 648 ? 4.944 14.319 -18.878 1.00 92.81 648 TYR A CA 1
ATOM 5078 C C . TYR A 1 648 ? 5.162 13.727 -17.489 1.00 92.81 648 TYR A C 1
ATOM 5080 O O . TYR A 1 648 ? 5.738 14.386 -16.624 1.00 92.81 648 TYR A O 1
ATOM 5088 N N . SER A 1 649 ? 4.732 12.488 -17.298 1.00 92.88 649 SER A N 1
ATOM 5089 C CA . SER A 1 649 ? 4.885 11.750 -16.046 1.00 92.88 649 SER A CA 1
ATOM 5090 C C . SER A 1 649 ? 5.355 10.340 -16.373 1.00 92.88 649 SER A C 1
ATOM 5092 O O . SER A 1 649 ? 5.052 9.809 -17.445 1.00 92.88 649 SER A O 1
ATOM 5094 N N . ILE A 1 650 ? 6.108 9.747 -15.458 1.00 94.62 650 ILE A N 1
ATOM 5095 C CA . ILE A 1 650 ? 6.474 8.336 -15.522 1.00 94.62 650 ILE A CA 1
ATOM 5096 C C . ILE A 1 650 ? 5.277 7.563 -14.976 1.00 94.62 650 ILE A C 1
ATOM 5098 O O . ILE A 1 650 ? 4.864 7.805 -13.839 1.00 94.62 650 ILE A O 1
ATOM 5102 N N . ILE A 1 651 ? 4.683 6.688 -15.788 1.00 91.75 651 ILE A N 1
ATOM 5103 C CA . ILE A 1 651 ? 3.525 5.888 -15.371 1.00 91.75 651 ILE A CA 1
ATOM 5104 C C . ILE A 1 651 ? 3.996 4.492 -14.996 1.00 91.75 651 ILE A C 1
ATOM 5106 O O . ILE A 1 651 ? 4.755 3.891 -15.751 1.00 91.75 651 ILE A O 1
ATOM 5110 N N . ILE A 1 652 ? 3.527 3.997 -13.853 1.00 91.44 652 ILE A N 1
ATOM 5111 C CA . ILE A 1 652 ? 3.859 2.684 -13.309 1.00 91.44 652 ILE A CA 1
ATOM 5112 C C . ILE A 1 652 ? 2.624 1.787 -13.408 1.00 91.44 652 ILE A C 1
ATOM 5114 O O . ILE A 1 652 ? 1.573 2.096 -12.835 1.00 91.44 652 ILE A O 1
ATOM 5118 N N . TYR A 1 653 ? 2.763 0.684 -14.134 1.00 89.81 653 TYR A N 1
ATOM 5119 C CA . TYR A 1 653 ? 1.741 -0.339 -14.322 1.00 89.81 653 TYR A CA 1
ATOM 5120 C C . TYR A 1 653 ? 2.143 -1.628 -13.626 1.00 89.81 653 TYR A C 1
ATOM 5122 O O . TYR A 1 653 ? 3.322 -1.951 -13.571 1.00 89.81 653 TYR A O 1
ATOM 5130 N N . ASP A 1 654 ? 1.175 -2.405 -13.168 1.00 88.12 654 ASP A N 1
ATOM 5131 C CA . ASP A 1 654 ? 1.434 -3.817 -12.897 1.00 88.12 654 ASP A CA 1
ATOM 5132 C C . ASP A 1 654 ? 1.434 -4.650 -14.190 1.00 88.12 654 ASP A C 1
ATOM 5134 O O . ASP A 1 654 ? 1.110 -4.174 -15.286 1.00 88.12 654 ASP A O 1
ATOM 5138 N N . THR A 1 655 ? 1.754 -5.938 -14.062 1.00 84.94 655 THR A N 1
ATOM 5139 C CA . THR A 1 655 ? 1.779 -6.866 -15.202 1.00 84.94 655 THR A CA 1
ATOM 5140 C C . THR A 1 655 ? 0.405 -7.117 -15.834 1.00 84.94 655 THR A C 1
ATOM 5142 O O . THR A 1 655 ? 0.341 -7.739 -16.891 1.00 84.94 655 THR A O 1
ATOM 5145 N N . ASN A 1 656 ? -0.702 -6.650 -15.245 1.00 79.88 656 ASN A N 1
ATOM 5146 C CA . ASN A 1 656 ? -2.043 -6.713 -15.840 1.00 79.88 656 ASN A CA 1
ATOM 5147 C C . ASN A 1 656 ? -2.416 -5.422 -16.592 1.00 79.88 656 ASN A C 1
ATOM 5149 O O . ASN A 1 656 ? -3.483 -5.356 -17.207 1.00 79.88 656 ASN A O 1
ATOM 5153 N N . GLY A 1 657 ? -1.548 -4.407 -16.579 1.00 80.69 657 GLY A N 1
ATOM 5154 C CA . GLY A 1 657 ? -1.762 -3.126 -17.251 1.00 80.69 657 GLY A CA 1
ATOM 5155 C C . GLY A 1 657 ? -2.636 -2.170 -16.447 1.00 80.69 657 GLY A C 1
ATOM 5156 O O . GLY A 1 657 ? -3.146 -1.186 -16.987 1.00 80.69 657 GLY A O 1
ATOM 5157 N N . ILE A 1 658 ? -2.835 -2.441 -15.155 1.00 84.38 658 ILE A N 1
ATOM 5158 C CA . ILE A 1 658 ? -3.480 -1.495 -14.254 1.00 84.38 658 ILE A CA 1
ATOM 5159 C C . ILE A 1 658 ? -2.427 -0.494 -13.796 1.00 84.38 658 ILE A C 1
ATOM 5161 O O . ILE A 1 658 ? -1.352 -0.853 -13.330 1.00 84.38 658 ILE A O 1
ATOM 5165 N N . GLU A 1 659 ? -2.739 0.789 -13.953 1.00 87.38 659 GLU A N 1
ATOM 5166 C CA . GLU A 1 659 ? -1.917 1.862 -13.408 1.00 87.38 659 GLU A CA 1
ATOM 5167 C C . GLU A 1 659 ? -1.965 1.807 -11.877 1.00 87.38 659 GLU A C 1
ATOM 5169 O O . GLU A 1 659 ? -3.029 1.991 -11.278 1.00 87.38 659 GLU A O 1
ATOM 5174 N N . VAL A 1 660 ? -0.813 1.567 -11.256 1.00 85.94 660 VAL A N 1
ATOM 5175 C CA . VAL A 1 660 ? -0.665 1.455 -9.796 1.00 85.94 660 VAL A CA 1
ATOM 5176 C C . VAL A 1 660 ? -0.003 2.690 -9.190 1.00 85.94 660 VAL A C 1
ATOM 5178 O O . VAL A 1 660 ? -0.157 2.959 -7.993 1.00 85.94 660 VAL A O 1
ATOM 5181 N N . ASN A 1 661 ? 0.737 3.465 -9.995 1.00 87.88 661 ASN A N 1
ATOM 5182 C CA . ASN A 1 661 ? 1.323 4.726 -9.553 1.00 87.88 661 ASN A CA 1
ATOM 5183 C C . ASN A 1 661 ? 1.822 5.624 -10.698 1.00 87.88 661 ASN A C 1
ATOM 5185 O O . ASN A 1 661 ? 1.903 5.211 -11.853 1.00 87.88 661 ASN A O 1
ATOM 5189 N N . ARG A 1 662 ? 2.236 6.849 -10.345 1.00 89.44 662 ARG A N 1
ATOM 5190 C CA . ARG A 1 662 ? 2.956 7.789 -11.222 1.00 89.44 662 ARG A CA 1
ATOM 5191 C C . ARG A 1 662 ? 4.027 8.554 -10.456 1.00 89.44 662 ARG A C 1
ATOM 5193 O O . ARG A 1 662 ? 3.910 8.724 -9.246 1.00 89.44 662 ARG A O 1
ATOM 5200 N N . CYS A 1 663 ? 5.053 9.053 -11.133 1.00 92.62 663 CYS A N 1
ATOM 5201 C CA . CYS A 1 663 ? 6.017 9.986 -10.545 1.00 92.62 663 CYS A CA 1
ATOM 5202 C C . CYS A 1 663 ? 6.615 10.929 -11.599 1.00 92.62 663 CYS A C 1
ATOM 5204 O O . CYS A 1 663 ? 6.340 10.815 -12.795 1.00 92.62 663 CYS A O 1
ATOM 5206 N N . GLY A 1 664 ? 7.416 11.897 -11.149 1.00 94.19 664 GLY A N 1
ATOM 5207 C CA . GLY A 1 664 ? 8.196 12.761 -12.035 1.00 94.19 664 GLY A CA 1
ATOM 5208 C C . GLY A 1 664 ? 7.352 13.642 -12.951 1.00 94.19 664 GLY A C 1
ATOM 5209 O O . GLY A 1 664 ? 7.681 13.797 -14.128 1.00 94.19 664 GLY A O 1
ATOM 5210 N N . LYS A 1 665 ? 6.264 14.223 -12.429 1.00 93.25 665 LYS A N 1
ATOM 5211 C CA . LYS A 1 665 ? 5.426 15.164 -13.183 1.00 93.25 665 LYS A CA 1
ATOM 5212 C C . LYS A 1 665 ? 6.266 16.360 -13.634 1.00 93.25 665 LYS A C 1
ATOM 5214 O O . LYS A 1 665 ? 6.839 17.091 -12.827 1.00 93.25 665 LYS A O 1
ATOM 5219 N N . SER A 1 666 ? 6.328 16.567 -14.942 1.00 94.62 666 SER A N 1
ATOM 5220 C CA . SER A 1 666 ? 7.254 17.496 -15.583 1.00 94.62 666 SER A CA 1
ATOM 5221 C C . SER A 1 666 ? 6.610 18.185 -16.782 1.00 94.62 666 SER A C 1
ATOM 5223 O O . SER A 1 666 ? 5.819 17.598 -17.509 1.00 94.62 666 SER A O 1
ATOM 5225 N N . THR A 1 667 ? 6.950 19.448 -17.037 1.00 94.19 667 THR A N 1
ATOM 5226 C CA . THR A 1 667 ? 6.542 20.146 -18.273 1.00 94.19 667 THR A CA 1
ATOM 5227 C C . THR A 1 667 ? 7.471 19.852 -19.452 1.00 94.19 667 THR A C 1
ATOM 5229 O O . THR A 1 667 ? 7.191 20.265 -20.579 1.00 94.19 667 THR A O 1
ATOM 5232 N N . VAL A 1 668 ? 8.570 19.136 -19.202 1.00 94.44 668 VAL A N 1
ATOM 5233 C CA . VAL A 1 668 ? 9.515 18.667 -20.216 1.00 94.44 668 VAL A CA 1
ATOM 5234 C C . VAL A 1 668 ? 9.455 17.144 -20.356 1.00 94.44 668 VAL A C 1
ATOM 5236 O O . VAL A 1 668 ? 9.301 16.462 -19.340 1.00 94.44 668 VAL A O 1
ATOM 5239 N N . PRO A 1 669 ? 9.601 16.603 -21.580 1.00 95.00 669 PRO A N 1
ATOM 5240 C CA . PRO A 1 669 ? 9.609 15.164 -21.797 1.00 95.00 669 PRO A CA 1
ATOM 5241 C C . PRO A 1 669 ? 10.794 14.485 -21.117 1.00 95.00 669 PRO A C 1
ATOM 5243 O O . PRO A 1 669 ? 11.876 15.066 -20.984 1.00 95.00 669 PRO A O 1
ATOM 5246 N N . TRP A 1 670 ? 10.588 13.227 -20.746 1.00 96.12 670 TRP A N 1
ATOM 5247 C CA . TRP A 1 670 ? 11.631 12.314 -20.293 1.00 96.12 670 TRP A CA 1
ATOM 5248 C C . TRP A 1 670 ? 12.260 11.600 -21.494 1.00 96.12 670 TRP A C 1
ATOM 5250 O O . TRP A 1 670 ? 11.618 11.435 -22.530 1.00 96.12 670 TRP A O 1
ATOM 5260 N N . ARG A 1 671 ? 13.533 11.214 -21.375 1.00 94.69 671 ARG A N 1
ATOM 5261 C CA . ARG A 1 671 ? 14.293 10.573 -22.459 1.00 94.69 671 ARG A CA 1
ATOM 5262 C C . ARG A 1 671 ? 14.653 9.127 -22.174 1.00 94.69 671 ARG A C 1
ATOM 5264 O O . ARG A 1 671 ? 14.519 8.306 -23.070 1.00 94.69 671 ARG A O 1
ATOM 5271 N N . ALA A 1 672 ? 15.163 8.856 -20.984 1.00 96.19 672 ALA A N 1
ATOM 5272 C CA . ALA A 1 672 ? 15.558 7.518 -20.583 1.00 96.19 672 ALA A CA 1
ATOM 5273 C C . ALA A 1 672 ? 15.258 7.322 -19.102 1.00 96.19 672 ALA A C 1
ATOM 5275 O O . ALA A 1 672 ? 15.300 8.303 -18.341 1.00 96.19 672 ALA A O 1
ATOM 5276 N N . ILE A 1 673 ? 14.970 6.079 -18.732 1.00 97.75 673 ILE A N 1
ATOM 5277 C CA . ILE A 1 673 ? 14.707 5.662 -17.358 1.00 97.75 673 ILE A CA 1
ATOM 5278 C C . ILE A 1 673 ? 15.481 4.392 -17.004 1.00 97.75 673 ILE A C 1
ATOM 5280 O O . ILE A 1 673 ? 15.822 3.604 -17.874 1.00 97.75 673 ILE A O 1
ATOM 5284 N N . ALA A 1 674 ? 15.768 4.215 -15.720 1.00 97.06 674 ALA A N 1
ATOM 5285 C CA . ALA A 1 674 ? 16.291 2.976 -15.155 1.00 97.06 674 ALA A CA 1
ATOM 5286 C C . ALA A 1 674 ? 15.717 2.786 -13.748 1.00 97.06 674 ALA A C 1
ATOM 5288 O O . ALA A 1 674 ? 15.402 3.771 -13.075 1.00 97.06 674 ALA A O 1
ATOM 5289 N N . SER A 1 675 ? 15.582 1.540 -13.321 1.00 95.38 675 SER A N 1
ATOM 5290 C CA . SER A 1 675 ? 15.148 1.139 -11.981 1.00 95.38 675 SER A CA 1
ATOM 5291 C C . SER A 1 675 ? 16.324 0.624 -11.159 1.00 95.38 675 SER A C 1
ATOM 5293 O O . SER A 1 675 ? 17.339 0.214 -11.721 1.00 95.38 675 SER A O 1
ATOM 5295 N N . GLY A 1 676 ? 16.184 0.697 -9.840 1.00 92.88 676 GLY A N 1
ATOM 5296 C CA . GLY A 1 676 ? 17.138 0.157 -8.877 1.00 92.88 676 GLY A CA 1
ATOM 5297 C C . GLY A 1 676 ? 16.897 0.721 -7.481 1.00 92.88 676 GLY A C 1
ATOM 5298 O O . GLY A 1 676 ? 16.204 1.730 -7.310 1.00 92.88 676 GLY A O 1
ATOM 5299 N N . ASN A 1 677 ? 17.503 0.093 -6.485 1.00 91.25 677 ASN A N 1
ATOM 5300 C CA . ASN A 1 677 ? 17.523 0.532 -5.095 1.00 91.25 677 ASN A CA 1
ATOM 5301 C C . ASN A 1 677 ? 18.594 1.618 -4.912 1.00 91.25 677 ASN A C 1
ATOM 5303 O O . ASN A 1 677 ? 19.658 1.408 -4.330 1.00 91.25 677 ASN A O 1
ATOM 5307 N N . PHE A 1 678 ? 18.334 2.794 -5.472 1.00 91.94 678 PHE A N 1
ATOM 5308 C CA . PHE A 1 678 ? 19.268 3.911 -5.581 1.00 91.94 678 PHE A CA 1
ATOM 5309 C C . PHE A 1 678 ? 19.430 4.696 -4.276 1.00 91.94 678 PHE A C 1
ATOM 5311 O O . PHE A 1 678 ? 20.480 5.303 -4.033 1.00 91.94 678 PHE A O 1
ATOM 5318 N N . ILE A 1 679 ? 18.378 4.770 -3.460 1.00 85.31 679 ILE A N 1
ATOM 5319 C CA . ILE A 1 679 ? 18.359 5.504 -2.192 1.00 85.31 679 ILE A CA 1
ATOM 5320 C C . ILE A 1 679 ? 17.639 4.696 -1.099 1.00 85.31 679 ILE A C 1
ATOM 5322 O O . ILE A 1 679 ? 17.053 3.656 -1.329 1.00 85.31 679 ILE A O 1
ATOM 5326 N N . SER A 1 680 ? 17.708 5.161 0.152 1.00 77.81 680 SER A N 1
ATOM 5327 C CA . SER A 1 680 ? 17.170 4.428 1.310 1.00 77.81 680 SER A CA 1
ATOM 5328 C C . SER A 1 680 ? 15.642 4.539 1.467 1.00 77.81 680 SER A C 1
ATOM 5330 O O . SER A 1 680 ? 15.195 5.026 2.515 1.00 77.81 680 SER A O 1
ATOM 5332 N N . LEU A 1 681 ? 14.839 4.129 0.482 1.00 74.94 681 LEU A N 1
ATOM 5333 C CA . LEU A 1 681 ? 13.373 4.043 0.607 1.00 74.94 681 LEU A CA 1
ATOM 5334 C C . LEU A 1 681 ? 12.883 2.586 0.486 1.00 74.94 681 LEU A C 1
ATOM 5336 O O . LEU A 1 681 ? 13.690 1.663 0.547 1.00 74.94 681 LEU A O 1
ATOM 5340 N N . LEU A 1 682 ? 11.563 2.379 0.510 1.00 70.81 682 LEU A N 1
ATOM 5341 C CA . LEU A 1 682 ? 10.954 1.058 0.328 1.00 70.81 682 LEU A CA 1
ATOM 5342 C C . LEU A 1 682 ? 10.653 0.862 -1.170 1.00 70.81 682 LEU A C 1
ATOM 5344 O O . LEU A 1 682 ? 10.233 1.809 -1.842 1.00 70.81 682 LEU A O 1
ATOM 5348 N N . GLY A 1 683 ? 10.874 -0.356 -1.669 1.00 81.94 683 GLY A N 1
ATOM 5349 C CA . GLY A 1 683 ? 10.861 -0.681 -3.098 1.00 81.94 683 GLY A CA 1
ATOM 5350 C C . GLY A 1 683 ? 11.951 0.017 -3.923 1.00 81.94 683 GLY A C 1
ATOM 5351 O O . GLY A 1 683 ? 12.730 0.825 -3.416 1.00 81.94 683 GLY A O 1
ATOM 5352 N N . ASP A 1 684 ? 11.975 -0.284 -5.220 1.00 89.56 684 ASP A N 1
ATOM 5353 C CA . ASP A 1 684 ? 12.906 0.331 -6.170 1.00 89.56 684 ASP A CA 1
ATOM 5354 C C . ASP A 1 684 ? 12.534 1.793 -6.484 1.00 89.56 684 ASP A C 1
ATOM 5356 O O . ASP A 1 684 ? 11.362 2.197 -6.503 1.00 89.56 684 ASP A O 1
ATOM 5360 N N . GLU A 1 685 ? 13.537 2.608 -6.814 1.00 93.38 685 GLU A N 1
ATOM 5361 C CA . GLU A 1 685 ? 13.351 3.947 -7.365 1.00 93.38 685 GLU A CA 1
ATOM 5362 C C . GLU A 1 685 ? 13.564 3.997 -8.877 1.00 93.38 685 GLU A C 1
ATOM 5364 O O . GLU A 1 685 ? 14.109 3.091 -9.499 1.00 93.38 685 GLU A O 1
ATOM 5369 N N . ILE A 1 686 ? 13.137 5.109 -9.483 1.00 96.62 686 ILE A N 1
ATOM 5370 C CA . ILE A 1 686 ? 13.272 5.345 -10.920 1.00 96.62 686 ILE A CA 1
ATOM 5371 C C . ILE A 1 686 ? 14.224 6.516 -11.151 1.00 96.62 686 ILE A C 1
ATOM 5373 O O . ILE A 1 686 ? 13.915 7.667 -10.823 1.00 96.62 686 ILE A O 1
ATOM 5377 N N . ALA A 1 687 ? 15.376 6.233 -11.749 1.00 97.56 687 ALA A N 1
ATOM 5378 C CA . ALA A 1 687 ? 16.262 7.234 -12.314 1.00 97.56 687 ALA A CA 1
ATOM 5379 C C . ALA A 1 687 ? 15.715 7.692 -13.671 1.00 97.56 687 ALA A C 1
ATOM 5381 O O . ALA A 1 687 ? 15.360 6.867 -14.505 1.00 97.56 687 ALA A O 1
ATOM 5382 N N . ALA A 1 688 ? 15.662 9.000 -13.921 1.00 98.00 688 ALA A N 1
ATOM 5383 C CA . ALA A 1 688 ? 15.175 9.558 -15.177 1.00 98.00 688 ALA A CA 1
ATOM 5384 C C . ALA A 1 688 ? 15.968 10.793 -15.613 1.00 98.00 688 ALA A C 1
ATOM 5386 O O . ALA A 1 688 ? 16.419 11.602 -14.794 1.00 98.00 688 ALA A O 1
ATOM 5387 N N . VAL A 1 689 ? 16.095 10.972 -16.929 1.00 97.38 689 VAL A N 1
ATOM 5388 C CA . VAL A 1 689 ? 16.768 12.130 -17.540 1.00 97.38 689 VAL A CA 1
ATOM 5389 C C . VAL A 1 689 ? 15.844 12.877 -18.499 1.00 97.38 689 VAL A C 1
ATOM 5391 O O . VAL A 1 689 ? 15.106 12.244 -19.258 1.00 97.38 689 VAL A O 1
ATOM 5394 N N . PRO A 1 690 ? 15.866 14.222 -18.510 1.00 96.94 690 PRO A N 1
ATOM 5395 C CA . PRO A 1 690 ? 14.991 14.995 -19.379 1.00 96.94 690 PRO A CA 1
ATOM 5396 C C . PRO A 1 690 ? 15.487 14.983 -20.834 1.00 96.94 690 PRO A C 1
ATOM 5398 O O . PRO A 1 690 ? 16.685 15.052 -21.113 1.00 96.94 690 PRO A O 1
ATOM 5401 N N . GLU A 1 691 ? 14.556 14.959 -21.785 1.00 95.19 691 GLU A N 1
ATOM 5402 C CA . GLU A 1 691 ? 14.834 15.021 -23.227 1.00 95.19 691 GLU A CA 1
ATOM 5403 C C . GLU A 1 691 ? 15.276 16.419 -23.675 1.00 95.19 691 GLU A C 1
ATOM 5405 O O . GLU A 1 691 ? 16.123 16.575 -24.566 1.00 95.19 691 GLU A O 1
ATOM 5410 N N . THR A 1 692 ? 14.738 17.446 -23.019 1.00 94.88 692 THR A N 1
ATOM 5411 C CA . THR A 1 692 ? 15.097 18.850 -23.223 1.00 94.88 692 THR A CA 1
ATOM 5412 C C . THR A 1 692 ? 15.719 19.437 -21.968 1.00 94.88 692 THR A C 1
ATOM 5414 O O . THR A 1 692 ? 15.258 19.169 -20.863 1.00 94.88 692 THR A O 1
ATOM 5417 N N . ALA A 1 693 ? 16.734 20.284 -22.143 1.00 93.81 693 ALA A N 1
ATOM 5418 C CA . ALA A 1 693 ? 17.447 20.894 -21.030 1.00 93.81 693 ALA A CA 1
ATOM 5419 C C . ALA A 1 693 ? 16.515 21.669 -20.078 1.00 93.81 693 ALA A C 1
ATOM 5421 O O . ALA A 1 693 ? 15.780 22.556 -20.515 1.00 93.81 693 ALA A O 1
ATOM 5422 N N . VAL A 1 694 ? 16.636 21.407 -18.777 1.00 94.25 694 VAL A N 1
ATOM 5423 C CA . VAL A 1 694 ? 16.004 22.183 -17.701 1.00 94.25 694 VAL A CA 1
ATOM 5424 C C . VAL A 1 694 ? 17.026 23.207 -17.222 1.00 94.25 694 VAL A C 1
ATOM 5426 O O . VAL A 1 694 ? 18.112 22.840 -16.781 1.00 94.25 694 VAL A O 1
ATOM 5429 N N . ASP A 1 695 ? 16.742 24.497 -17.404 1.00 93.88 695 ASP A N 1
ATOM 5430 C CA . ASP A 1 695 ? 17.684 25.592 -17.112 1.00 93.88 695 ASP A CA 1
ATOM 5431 C C . ASP A 1 695 ? 19.076 25.413 -17.755 1.00 93.88 695 ASP A C 1
ATOM 5433 O O . ASP A 1 695 ? 20.113 25.772 -17.191 1.00 93.88 695 ASP A O 1
ATOM 5437 N N . GLY A 1 696 ? 19.107 24.842 -18.965 1.00 94.81 696 GLY A N 1
ATOM 5438 C CA . GLY A 1 696 ? 20.343 24.570 -19.708 1.00 94.81 696 GLY A CA 1
ATOM 5439 C C . GLY A 1 696 ? 21.101 23.315 -19.258 1.00 94.81 696 GLY A C 1
ATOM 5440 O O . GLY A 1 696 ? 22.257 23.146 -19.650 1.00 94.81 696 GLY A O 1
ATOM 5441 N N . LYS A 1 697 ? 20.477 22.446 -18.452 1.00 96.50 697 LYS A N 1
ATOM 5442 C CA . LYS A 1 697 ? 21.101 21.267 -17.839 1.00 96.50 697 LYS A CA 1
ATOM 5443 C C . LYS A 1 697 ? 20.311 19.977 -18.084 1.00 96.50 697 LYS A C 1
ATOM 5445 O O . LYS A 1 697 ? 19.117 20.015 -18.367 1.00 96.50 697 LYS A O 1
ATOM 5450 N N . TYR A 1 698 ? 20.995 18.845 -17.940 1.00 95.81 698 TYR A N 1
ATOM 5451 C CA . TYR A 1 698 ? 20.471 17.481 -18.060 1.00 95.81 698 TYR A CA 1
ATOM 5452 C C . TYR A 1 698 ? 20.868 16.660 -16.822 1.00 95.81 698 TYR A C 1
ATOM 5454 O O . TYR A 1 698 ? 21.769 15.821 -16.903 1.00 95.81 698 TYR A O 1
ATOM 5462 N N . PRO A 1 699 ? 20.285 16.958 -15.652 1.00 96.69 699 PRO A N 1
ATOM 5463 C CA . PRO A 1 699 ? 20.548 1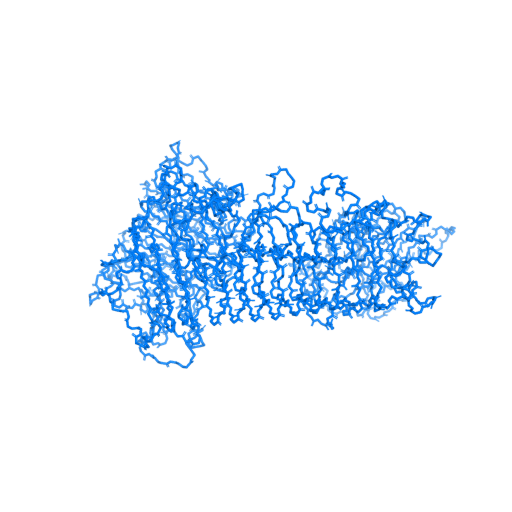6.188 -14.443 1.00 96.69 699 PRO A CA 1
ATOM 5464 C C . PRO A 1 699 ? 19.911 14.794 -14.525 1.00 96.69 699 PRO A C 1
ATOM 5466 O O . PRO A 1 699 ? 19.015 14.564 -15.340 1.00 96.69 699 PRO A O 1
ATOM 5469 N N . ILE A 1 700 ? 20.353 13.894 -13.649 1.00 97.19 700 ILE A N 1
ATOM 5470 C CA . ILE A 1 700 ? 19.677 12.617 -13.404 1.00 97.19 700 ILE A CA 1
ATOM 5471 C C . ILE A 1 700 ? 18.805 12.806 -12.167 1.00 97.19 700 ILE A C 1
ATOM 5473 O O . ILE A 1 700 ? 19.304 13.130 -11.089 1.00 97.19 700 ILE A O 1
ATOM 5477 N N . TYR A 1 701 ? 17.502 12.632 -12.314 1.00 97.38 701 TYR A N 1
ATOM 5478 C CA . TYR A 1 701 ? 16.561 12.690 -11.204 1.00 97.38 701 TYR A CA 1
ATOM 5479 C C . TYR A 1 701 ? 16.258 11.279 -10.721 1.00 97.38 701 TYR A C 1
ATOM 5481 O O . TYR A 1 701 ? 15.994 10.415 -11.544 1.00 97.38 701 TYR A O 1
ATOM 5489 N N . VAL A 1 702 ? 16.266 11.057 -9.410 1.00 96.12 702 VAL A N 1
ATOM 5490 C CA . VAL A 1 702 ? 15.832 9.795 -8.800 1.00 96.12 702 VAL A CA 1
ATOM 5491 C C . VAL A 1 702 ? 14.498 10.032 -8.110 1.00 96.12 702 VAL A C 1
ATOM 5493 O O . VAL A 1 702 ? 14.399 10.859 -7.196 1.00 96.12 702 VAL A O 1
ATOM 5496 N N . PHE A 1 703 ? 13.468 9.332 -8.567 1.00 93.25 703 PHE A N 1
ATOM 5497 C CA . PHE A 1 703 ? 12.105 9.435 -8.072 1.00 93.25 703 PHE A CA 1
ATOM 5498 C C . PHE A 1 703 ? 11.735 8.194 -7.272 1.00 93.25 703 PHE A C 1
ATOM 5500 O O . PHE A 1 703 ? 11.792 7.084 -7.788 1.00 93.25 703 PHE A O 1
ATOM 5507 N N . ALA A 1 704 ? 11.246 8.401 -6.051 1.00 87.75 704 ALA A N 1
ATOM 5508 C CA . ALA A 1 704 ? 10.392 7.394 -5.436 1.00 87.75 704 ALA A CA 1
ATOM 5509 C C . ALA A 1 704 ? 9.023 7.410 -6.127 1.00 87.75 704 ALA A C 1
ATOM 5511 O O . ALA A 1 704 ? 8.548 8.476 -6.553 1.00 87.75 704 ALA A O 1
ATOM 5512 N N . ARG A 1 705 ? 8.362 6.254 -6.194 1.00 85.38 705 ARG A N 1
ATOM 5513 C CA . ARG A 1 705 ? 6.993 6.155 -6.718 1.00 85.38 705 ARG A CA 1
ATOM 5514 C C . ARG A 1 705 ? 6.048 7.155 -6.041 1.00 85.38 705 ARG A C 1
ATOM 5516 O O . ARG A 1 705 ? 6.219 7.508 -4.876 1.00 85.38 705 ARG A O 1
ATOM 5523 N N . GLY A 1 706 ? 5.044 7.630 -6.777 1.00 83.62 706 GLY A N 1
ATOM 5524 C CA . GLY A 1 706 ? 4.002 8.539 -6.285 1.00 83.62 706 GLY A CA 1
ATOM 5525 C C . GLY A 1 706 ? 4.439 9.972 -5.983 1.00 83.62 706 GLY A C 1
ATOM 5526 O O . GLY A 1 706 ? 3.626 10.721 -5.451 1.00 83.62 706 GLY A O 1
ATOM 5527 N N . ARG A 1 707 ? 5.683 10.377 -6.283 1.00 86.44 707 ARG A N 1
ATOM 5528 C CA . ARG A 1 707 ? 6.176 11.745 -6.040 1.00 86.44 707 ARG A CA 1
ATOM 5529 C C . ARG A 1 707 ? 6.265 12.579 -7.314 1.00 86.44 707 ARG A C 1
ATOM 5531 O O . ARG A 1 707 ? 6.834 12.150 -8.314 1.00 86.44 707 ARG A O 1
ATOM 5538 N N . GLU A 1 708 ? 5.791 13.819 -7.237 1.00 88.50 708 GLU A N 1
ATOM 5539 C CA . GLU A 1 708 ? 5.982 14.852 -8.259 1.00 88.50 708 GLU A CA 1
ATOM 5540 C C . GLU A 1 708 ? 7.467 15.195 -8.431 1.00 88.50 708 GLU A C 1
ATOM 5542 O O . GLU A 1 708 ? 7.980 15.256 -9.547 1.00 88.50 708 GLU A O 1
ATOM 5547 N N . HIS A 1 709 ? 8.158 15.422 -7.314 1.00 90.38 709 HIS A N 1
ATOM 5548 C CA . HIS A 1 709 ? 9.546 15.868 -7.291 1.00 90.38 709 HIS A CA 1
ATOM 5549 C C . HIS A 1 709 ? 10.508 14.720 -7.003 1.00 90.38 709 HIS A C 1
ATOM 5551 O O . HIS A 1 709 ? 10.180 13.772 -6.288 1.00 90.38 709 HIS A O 1
ATOM 5557 N N . ALA A 1 710 ? 11.724 14.852 -7.530 1.00 92.56 710 ALA A N 1
ATOM 5558 C CA . ALA A 1 710 ? 12.789 13.891 -7.306 1.00 92.56 710 ALA A CA 1
ATOM 5559 C C . ALA A 1 710 ? 13.153 13.826 -5.817 1.00 92.56 710 ALA A C 1
ATOM 5561 O O . ALA A 1 710 ? 13.320 14.858 -5.163 1.00 92.56 710 ALA A O 1
ATOM 5562 N N . SER A 1 711 ? 13.313 12.610 -5.301 1.00 89.56 711 SER A N 1
ATOM 5563 C CA . SER A 1 711 ? 13.846 12.355 -3.961 1.00 89.56 711 SER A CA 1
ATOM 5564 C C . SER A 1 711 ? 15.335 12.704 -3.888 1.00 89.56 711 SER A C 1
ATOM 5566 O O . SER A 1 711 ? 15.828 13.131 -2.846 1.00 89.56 711 SER A O 1
ATOM 5568 N N . TYR A 1 712 ? 16.045 12.562 -5.011 1.00 92.31 712 TYR A N 1
ATOM 5569 C CA . TYR A 1 712 ? 17.447 12.932 -5.153 1.00 92.31 712 TYR A CA 1
ATOM 5570 C C . TYR A 1 712 ? 17.733 13.447 -6.571 1.00 92.31 712 TYR A C 1
ATOM 5572 O O . TYR A 1 712 ? 17.084 13.053 -7.535 1.00 92.31 712 TYR A O 1
ATOM 5580 N N . THR A 1 713 ? 18.696 14.357 -6.721 1.00 94.56 713 THR A N 1
ATOM 5581 C CA . THR A 1 713 ? 19.152 14.835 -8.037 1.00 94.56 713 THR A CA 1
ATOM 5582 C C . THR A 1 713 ? 20.649 14.611 -8.154 1.00 94.56 713 THR A C 1
ATOM 5584 O O . THR A 1 713 ? 21.436 15.293 -7.496 1.00 94.56 713 THR A O 1
ATOM 5587 N N . ASN A 1 714 ? 21.034 13.671 -9.009 1.00 92.88 714 ASN A N 1
ATOM 5588 C 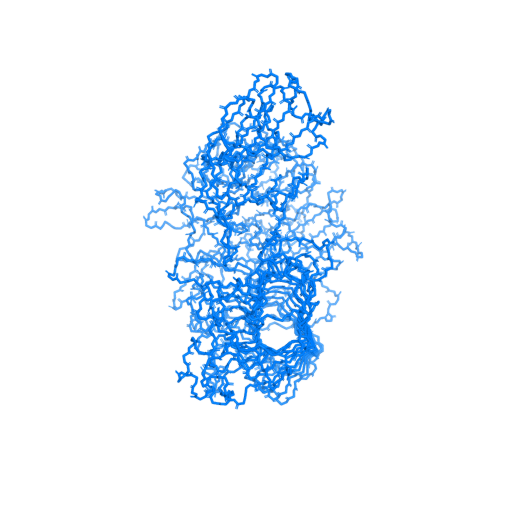CA . ASN A 1 714 ? 22.420 13.361 -9.303 1.00 92.88 714 ASN A CA 1
ATOM 5589 C C . ASN A 1 714 ? 22.946 14.250 -10.445 1.00 92.88 714 ASN A C 1
ATOM 5591 O O . ASN A 1 714 ? 22.188 14.714 -11.303 1.00 92.88 714 ASN A O 1
ATOM 5595 N N . ILE A 1 715 ? 24.254 14.528 -10.429 1.00 92.50 715 ILE A N 1
ATOM 5596 C CA . ILE A 1 715 ? 24.962 15.405 -11.381 1.00 92.50 715 ILE A CA 1
ATOM 5597 C C . ILE A 1 715 ? 24.176 16.681 -11.778 1.00 92.50 715 ILE A C 1
ATOM 5599 O O . ILE A 1 715 ? 24.032 16.997 -12.964 1.00 92.50 715 ILE A O 1
ATOM 5603 N N . PRO A 1 716 ? 23.704 17.492 -10.806 1.00 94.06 716 PRO A N 1
ATOM 5604 C CA . PRO A 1 716 ? 22.727 18.568 -11.023 1.00 94.06 716 PRO A CA 1
ATOM 5605 C C . PRO A 1 716 ? 23.202 19.703 -11.943 1.00 94.06 716 PRO A C 1
ATOM 5607 O O . PRO A 1 716 ? 22.423 20.587 -12.290 1.00 94.06 716 PRO A O 1
ATOM 5610 N N . ASN A 1 717 ? 24.489 19.731 -12.301 1.00 94.50 717 ASN A N 1
ATOM 5611 C CA . ASN A 1 717 ? 25.114 20.748 -13.148 1.00 94.50 717 ASN A CA 1
ATOM 5612 C C . ASN A 1 717 ? 25.543 20.223 -14.524 1.00 94.50 717 ASN A C 1
ATOM 5614 O O . ASN A 1 717 ? 26.195 20.957 -15.267 1.00 94.50 717 ASN A O 1
ATOM 5618 N N . ASN A 1 718 ? 25.196 18.982 -14.870 1.00 93.56 718 ASN A N 1
ATOM 5619 C CA . ASN A 1 718 ? 25.533 18.404 -16.161 1.00 93.56 718 ASN A CA 1
ATOM 5620 C C . ASN A 1 718 ? 24.876 19.194 -17.307 1.00 93.56 718 ASN A C 1
ATOM 5622 O O . ASN A 1 718 ? 23.667 19.409 -17.318 1.00 93.56 718 ASN A O 1
ATOM 5626 N N . THR A 1 719 ? 25.672 19.629 -18.282 1.00 94.75 719 THR A N 1
ATOM 5627 C CA . THR A 1 719 ? 25.206 20.380 -19.464 1.00 94.75 719 THR A CA 1
ATOM 5628 C C . THR A 1 719 ? 25.170 19.524 -20.727 1.00 94.75 719 THR A C 1
ATOM 5630 O O . THR A 1 719 ? 24.744 19.990 -21.786 1.00 94.75 719 THR A O 1
ATOM 5633 N N . VAL A 1 720 ? 25.603 18.266 -20.634 1.00 92.88 720 VAL A N 1
ATOM 5634 C CA . VAL A 1 720 ? 25.656 17.334 -21.756 1.00 92.88 720 VAL A CA 1
ATOM 5635 C C . VAL A 1 720 ? 24.434 16.430 -21.703 1.00 92.88 720 VAL A C 1
ATOM 5637 O O . VAL A 1 720 ? 24.205 15.742 -20.718 1.00 92.88 720 VAL A O 1
ATOM 5640 N N . LYS A 1 721 ? 23.646 16.407 -22.777 1.00 94.44 721 LYS A N 1
ATOM 5641 C CA . LYS A 1 721 ? 22.470 15.535 -22.871 1.00 94.44 721 LYS A CA 1
ATOM 5642 C C . LYS A 1 721 ? 22.846 14.068 -22.637 1.00 94.44 721 LYS A C 1
ATOM 5644 O O . LYS A 1 721 ? 23.857 13.619 -23.170 1.00 94.44 721 LYS A O 1
ATOM 5649 N N . ILE A 1 722 ? 22.028 13.324 -21.901 1.00 94.19 722 ILE A N 1
ATOM 5650 C CA . ILE A 1 722 ? 22.215 11.888 -21.636 1.00 94.19 722 ILE A CA 1
ATOM 5651 C C . ILE A 1 722 ? 21.385 11.084 -22.646 1.00 94.19 722 ILE A C 1
ATOM 5653 O O . ILE A 1 722 ? 20.316 11.527 -23.059 1.00 94.19 722 ILE A O 1
ATOM 5657 N N . HIS A 1 723 ? 21.937 9.978 -23.149 1.00 91.69 723 HIS A N 1
ATOM 5658 C CA . HIS A 1 723 ? 21.325 9.144 -24.192 1.00 91.69 723 HIS A CA 1
ATOM 5659 C C . HIS A 1 723 ? 20.547 7.953 -23.620 1.00 91.69 723 HIS A C 1
ATOM 5661 O O . HIS A 1 723 ? 19.405 7.775 -24.027 1.00 91.69 723 HIS A O 1
ATOM 5667 N N . CYS A 1 724 ? 21.149 7.189 -22.705 1.00 92.69 724 CYS A N 1
ATOM 5668 C CA . CYS A 1 724 ? 20.559 6.024 -22.033 1.00 92.69 724 CYS A CA 1
ATOM 5669 C C . CYS A 1 724 ? 21.098 5.891 -20.598 1.00 92.69 724 CYS A C 1
ATOM 5671 O O . CYS A 1 724 ? 22.105 6.535 -20.257 1.00 92.69 724 CYS A O 1
ATOM 5673 N N . LEU A 1 725 ? 20.406 5.082 -19.792 1.00 95.94 725 LEU A N 1
ATOM 5674 C CA . LEU A 1 725 ? 20.689 4.778 -18.389 1.00 95.94 725 LEU A CA 1
ATOM 5675 C C . LEU A 1 725 ? 20.680 3.258 -18.168 1.00 95.94 725 LEU A C 1
ATOM 5677 O O . LEU A 1 725 ? 19.992 2.549 -18.891 1.00 95.94 725 LEU A O 1
ATOM 5681 N N . ALA A 1 726 ? 21.391 2.794 -17.145 1.00 96.12 726 ALA A N 1
ATOM 5682 C CA . ALA A 1 726 ? 21.200 1.485 -16.523 1.00 96.12 726 ALA A CA 1
ATOM 5683 C C . ALA A 1 726 ? 21.405 1.620 -15.005 1.00 96.12 726 ALA A C 1
ATOM 5685 O O . ALA A 1 726 ? 22.202 2.458 -14.574 1.00 96.12 726 ALA A O 1
ATOM 5686 N N . GLY A 1 727 ? 20.668 0.843 -14.214 1.00 94.88 727 GLY A N 1
ATOM 5687 C CA . GLY A 1 727 ? 20.849 0.722 -12.766 1.00 94.88 727 GLY A CA 1
ATOM 5688 C C . GLY A 1 727 ? 21.436 -0.643 -12.430 1.00 94.88 727 GLY A C 1
ATOM 5689 O O . GLY A 1 727 ? 21.079 -1.604 -13.104 1.00 94.88 727 GLY A O 1
ATOM 5690 N N . GLY A 1 728 ? 22.341 -0.706 -11.456 1.00 92.75 728 GLY A N 1
ATOM 5691 C CA . GLY A 1 728 ? 22.943 -1.959 -10.998 1.00 92.75 728 GLY A CA 1
ATOM 5692 C C . GLY A 1 728 ? 23.865 -1.770 -9.794 1.00 92.75 728 GLY A C 1
ATOM 5693 O O . GLY A 1 728 ? 24.301 -0.649 -9.507 1.00 92.75 728 GLY A O 1
ATOM 5694 N N . ASP A 1 729 ? 24.175 -2.860 -9.102 1.00 91.81 729 ASP A N 1
ATOM 5695 C CA . ASP A 1 729 ? 25.099 -2.919 -7.964 1.00 91.81 729 ASP A CA 1
ATOM 5696 C C . ASP A 1 729 ? 26.557 -3.024 -8.447 1.00 91.81 729 ASP A C 1
ATOM 5698 O O . ASP A 1 729 ? 27.259 -4.009 -8.225 1.00 91.81 729 ASP A O 1
ATOM 5702 N N . PHE A 1 730 ? 27.027 -1.999 -9.167 1.00 92.12 730 PHE A N 1
ATOM 5703 C CA . PHE A 1 730 ? 28.383 -1.955 -9.740 1.00 92.12 730 PHE A CA 1
ATOM 5704 C C . PHE A 1 730 ? 29.489 -1.954 -8.674 1.00 92.12 730 PHE A C 1
ATOM 5706 O O . PHE A 1 730 ? 30.667 -2.156 -8.988 1.00 92.12 730 PHE A O 1
ATOM 5713 N N . ASN A 1 731 ? 29.144 -1.644 -7.423 1.00 88.31 731 ASN A N 1
ATOM 5714 C CA . ASN A 1 731 ? 30.052 -1.674 -6.294 1.00 88.31 731 ASN A CA 1
ATOM 5715 C C . ASN A 1 731 ? 29.372 -2.274 -5.046 1.00 88.31 731 ASN A C 1
ATOM 5717 O O . ASN A 1 731 ? 28.901 -1.520 -4.183 1.00 88.31 731 ASN A O 1
ATOM 5721 N N . PRO A 1 732 ? 29.492 -3.599 -4.833 1.00 81.88 732 PRO A N 1
ATOM 5722 C CA . PRO A 1 732 ? 28.777 -4.323 -3.776 1.00 81.88 732 PRO A CA 1
ATOM 5723 C C . PRO A 1 732 ? 29.274 -3.985 -2.364 1.00 81.88 732 PRO A C 1
ATOM 5725 O O . PRO A 1 732 ? 28.717 -4.418 -1.354 1.00 81.88 732 PRO A O 1
ATOM 5728 N N . SER A 1 733 ? 30.357 -3.203 -2.243 1.00 81.88 733 SER A N 1
ATOM 5729 C CA . SER A 1 733 ? 30.784 -2.658 -0.948 1.00 81.88 733 SER A CA 1
ATOM 5730 C C . SER A 1 733 ? 29.853 -1.556 -0.436 1.00 81.88 733 SER A C 1
ATOM 5732 O O . SER A 1 733 ? 29.959 -1.125 0.719 1.00 81.88 733 SER A O 1
ATOM 5734 N N . LEU A 1 734 ? 28.959 -1.070 -1.294 1.00 80.25 734 LEU A N 1
ATOM 5735 C CA . LEU A 1 734 ? 28.018 -0.013 -1.003 1.00 80.25 734 LEU A CA 1
ATOM 5736 C C . LEU A 1 734 ? 26.612 -0.602 -0.821 1.00 80.25 734 LEU A C 1
ATOM 5738 O O . LEU A 1 734 ? 26.315 -1.716 -1.213 1.00 80.25 734 LEU A O 1
ATOM 5742 N N . ARG A 1 735 ? 25.740 0.133 -0.126 1.00 80.31 735 ARG A N 1
ATOM 5743 C CA . ARG A 1 735 ? 24.426 -0.386 0.301 1.00 80.31 735 ARG A CA 1
ATOM 5744 C C . ARG A 1 735 ? 23.325 -0.305 -0.773 1.00 80.31 735 ARG A C 1
ATOM 5746 O O . ARG A 1 735 ? 22.273 -0.902 -0.592 1.00 80.31 735 ARG A O 1
ATOM 5753 N N . PHE A 1 736 ? 23.530 0.524 -1.786 1.00 87.31 736 PHE A N 1
ATOM 5754 C CA . PHE A 1 736 ? 22.506 0.972 -2.735 1.00 87.31 736 PHE A CA 1
ATOM 5755 C C . PHE A 1 736 ? 23.081 0.883 -4.133 1.00 87.31 736 PHE A C 1
ATOM 5757 O O . PHE A 1 736 ? 24.280 1.117 -4.273 1.00 87.31 736 PHE A O 1
ATOM 5764 N N . ASP A 1 737 ? 22.232 0.684 -5.121 1.00 90.94 737 ASP A N 1
ATOM 5765 C CA . ASP A 1 737 ? 22.622 0.574 -6.515 1.00 90.94 737 ASP A CA 1
ATOM 5766 C C . ASP A 1 737 ? 23.180 1.899 -7.042 1.00 90.94 737 ASP A C 1
ATOM 5768 O O . ASP A 1 737 ? 22.917 3.005 -6.538 1.00 90.94 737 ASP A O 1
ATOM 5772 N N . GLU A 1 738 ? 23.951 1.794 -8.112 1.00 94.38 738 GLU A N 1
ATOM 5773 C CA . GLU A 1 738 ? 24.493 2.917 -8.850 1.00 94.38 738 GLU A CA 1
ATOM 5774 C C . GLU A 1 738 ? 23.859 3.061 -10.231 1.00 94.38 738 GLU A C 1
ATOM 5776 O O . GLU A 1 738 ? 23.176 2.185 -10.752 1.00 94.38 738 GLU A O 1
ATOM 5781 N N . ILE A 1 739 ? 24.063 4.237 -10.826 1.00 96.38 739 ILE A N 1
ATOM 5782 C CA . ILE A 1 739 ? 23.502 4.590 -12.128 1.00 96.38 739 ILE A CA 1
ATOM 5783 C C . ILE A 1 739 ? 24.645 4.706 -13.130 1.00 96.38 739 ILE A C 1
ATOM 5785 O O . ILE A 1 739 ? 25.516 5.572 -12.996 1.00 96.38 739 ILE A O 1
ATOM 5789 N N . ALA A 1 740 ? 24.597 3.891 -14.176 1.00 95.81 740 ALA A N 1
ATOM 5790 C CA . ALA A 1 740 ? 25.432 4.023 -15.357 1.00 95.81 740 ALA A CA 1
ATOM 5791 C C . ALA A 1 740 ? 24.723 4.890 -16.406 1.00 95.81 740 ALA A C 1
ATOM 5793 O O . ALA A 1 740 ? 23.537 4.714 -16.681 1.00 95.81 740 ALA A O 1
ATOM 5794 N N . TYR A 1 741 ? 25.433 5.836 -17.027 1.00 95.25 741 TYR A N 1
ATOM 5795 C CA . TYR A 1 741 ? 24.859 6.682 -18.078 1.00 95.25 741 TYR A CA 1
ATOM 5796 C C . TYR A 1 741 ? 25.813 6.956 -19.238 1.00 95.25 741 TYR A C 1
ATOM 5798 O O . TYR A 1 741 ? 27.031 7.073 -19.078 1.00 95.25 741 TYR A O 1
ATOM 5806 N N . VAL A 1 742 ? 25.234 7.146 -20.430 1.00 94.00 742 VAL A N 1
ATOM 5807 C CA . VAL A 1 742 ? 25.973 7.472 -21.660 1.00 94.00 742 VAL A CA 1
ATOM 5808 C C . VAL A 1 742 ? 25.660 8.891 -22.121 1.00 94.00 742 VAL A C 1
ATOM 5810 O O . VAL A 1 742 ? 24.523 9.234 -22.443 1.00 94.00 742 VAL A O 1
ATOM 5813 N N . SER A 1 743 ? 26.684 9.736 -22.237 1.00 88.38 743 SER A N 1
ATOM 5814 C CA . SER A 1 743 ? 26.532 11.110 -22.741 1.00 88.38 743 SER A CA 1
ATOM 5815 C C . SER A 1 743 ? 26.318 11.165 -24.262 1.00 88.38 743 SER A C 1
ATOM 5817 O O . SER A 1 743 ? 27.084 10.588 -25.029 1.00 88.38 743 SER A O 1
ATOM 5819 N N . SER A 1 744 ? 25.342 11.952 -24.726 1.00 81.75 744 SER A N 1
ATOM 5820 C CA . SER A 1 744 ? 24.909 12.060 -26.131 1.00 81.75 744 SER A CA 1
ATOM 5821 C C . SER A 1 744 ? 25.918 12.688 -27.100 1.00 81.75 744 SER A C 1
ATOM 5823 O O . SER A 1 744 ? 25.729 12.543 -28.306 1.00 81.75 744 SER A O 1
ATOM 5825 N N . SER A 1 745 ? 26.942 13.404 -26.625 1.00 73.56 745 SER A N 1
ATOM 5826 C CA . SER A 1 745 ? 27.895 14.126 -27.485 1.00 73.56 745 SER A CA 1
ATOM 5827 C C . SER A 1 745 ? 28.913 13.198 -28.154 1.00 73.56 745 SER A C 1
ATOM 5829 O O . SER A 1 745 ? 29.012 13.181 -29.378 1.00 73.56 745 SER A O 1
ATOM 5831 N N . ALA A 1 746 ? 29.660 12.430 -27.356 1.00 71.75 746 ALA A N 1
ATOM 5832 C CA . ALA A 1 746 ? 30.654 11.470 -27.837 1.00 71.75 746 ALA A CA 1
ATOM 5833 C C . ALA A 1 746 ? 30.110 10.036 -27.869 1.00 71.75 746 ALA A C 1
ATOM 5835 O O . ALA A 1 746 ? 30.484 9.269 -28.751 1.00 71.75 746 ALA A O 1
ATOM 5836 N N . ARG A 1 747 ? 29.219 9.683 -26.927 1.00 84.50 747 ARG A N 1
ATOM 5837 C CA . ARG A 1 747 ? 28.643 8.339 -26.741 1.00 84.50 747 ARG A CA 1
ATOM 5838 C C . ARG A 1 747 ? 29.684 7.213 -26.764 1.00 84.50 747 ARG A C 1
ATOM 5840 O O . ARG A 1 747 ? 29.405 6.120 -27.231 1.00 84.50 747 ARG A O 1
ATOM 5847 N N . THR A 1 748 ? 30.899 7.482 -26.303 1.00 88.25 748 THR A N 1
ATOM 5848 C CA . THR A 1 748 ? 31.998 6.506 -26.197 1.00 88.25 748 THR A CA 1
ATOM 5849 C C . THR A 1 748 ? 32.363 6.206 -24.751 1.00 88.25 748 THR A C 1
ATOM 5851 O O . THR A 1 748 ? 33.294 5.453 -24.512 1.00 88.25 748 THR A O 1
ATOM 5854 N N . VAL A 1 749 ? 31.687 6.827 -23.789 1.00 89.31 749 VAL A N 1
ATOM 5855 C CA . VAL A 1 749 ? 32.022 6.739 -22.370 1.00 89.31 749 VAL A CA 1
ATOM 5856 C C . VAL A 1 749 ? 30.752 6.450 -21.590 1.00 89.31 749 VAL A C 1
ATOM 5858 O O . VAL A 1 749 ? 29.731 7.105 -21.828 1.00 89.31 749 VAL A O 1
ATOM 5861 N N . ILE A 1 750 ? 30.854 5.485 -20.684 1.00 93.12 750 ILE A N 1
ATOM 5862 C CA . ILE A 1 750 ? 29.871 5.176 -19.654 1.00 93.12 750 ILE A CA 1
ATOM 5863 C C . ILE A 1 750 ? 30.421 5.721 -18.348 1.00 93.12 750 ILE A C 1
ATOM 5865 O O . ILE A 1 750 ? 31.559 5.438 -17.979 1.00 93.12 750 ILE A O 1
ATOM 5869 N N . GLN A 1 751 ? 29.625 6.549 -17.696 1.00 93.81 751 GLN A N 1
ATOM 5870 C CA . GLN A 1 751 ? 29.933 7.091 -16.385 1.00 93.81 751 GLN A CA 1
ATOM 5871 C C . GLN A 1 751 ? 29.057 6.376 -15.370 1.00 93.81 751 GLN A C 1
ATOM 5873 O O . GLN A 1 751 ? 27.844 6.308 -15.563 1.00 93.81 751 GLN A O 1
ATOM 5878 N N . HIS A 1 752 ? 29.673 5.887 -14.306 1.00 93.88 752 HIS A N 1
ATOM 5879 C CA . HIS A 1 752 ? 29.001 5.288 -13.162 1.00 93.88 752 HIS A CA 1
ATOM 5880 C C . HIS A 1 752 ? 28.957 6.313 -12.047 1.00 93.88 752 HIS A C 1
ATOM 5882 O O . HIS A 1 752 ? 29.964 6.965 -11.767 1.00 93.88 752 HIS A O 1
ATOM 5888 N N . VAL A 1 753 ? 27.792 6.503 -11.441 1.00 93.00 753 VAL A N 1
ATOM 5889 C CA . VAL A 1 753 ? 27.607 7.476 -10.367 1.00 93.00 753 VAL A CA 1
ATOM 5890 C C . VAL A 1 753 ? 26.726 6.901 -9.278 1.00 93.00 753 VAL A C 1
ATOM 5892 O O . VAL A 1 753 ? 25.689 6.301 -9.555 1.00 93.00 753 VAL A O 1
ATOM 5895 N N . LYS A 1 754 ? 27.090 7.177 -8.027 1.00 87.44 754 LYS A N 1
ATOM 5896 C CA . LYS A 1 754 ? 26.270 6.811 -6.880 1.00 87.44 754 LYS A CA 1
ATOM 5897 C C . LYS A 1 754 ? 25.342 7.949 -6.460 1.00 87.44 754 LYS A C 1
ATOM 5899 O O . LYS A 1 754 ? 25.810 9.048 -6.153 1.00 87.44 754 LYS A O 1
ATOM 5904 N N . PRO A 1 755 ? 24.027 7.718 -6.375 1.00 80.38 755 PRO A N 1
ATOM 5905 C CA . PRO A 1 755 ? 23.147 8.608 -5.639 1.00 80.38 755 PRO A CA 1
ATOM 5906 C C . PRO A 1 755 ? 23.596 8.652 -4.172 1.00 80.38 755 PRO A C 1
ATOM 5908 O O . PRO A 1 755 ? 23.779 7.614 -3.548 1.00 80.38 755 PRO A O 1
ATOM 5911 N N . SER A 1 756 ? 23.772 9.848 -3.605 1.00 71.31 756 SER A N 1
ATOM 5912 C CA . SER A 1 756 ? 24.156 10.100 -2.199 1.00 71.31 756 SER A CA 1
ATOM 5913 C C . SER A 1 756 ? 25.632 9.918 -1.802 1.00 71.31 756 SER A C 1
ATOM 5915 O O . SER A 1 756 ? 25.957 10.138 -0.633 1.00 71.31 756 SER A O 1
ATOM 5917 N N . SER A 1 757 ? 26.546 9.626 -2.735 1.00 75.81 757 SER A N 1
ATOM 5918 C CA . SER A 1 757 ? 27.994 9.630 -2.464 1.00 75.81 757 SER A CA 1
ATOM 5919 C C . SER A 1 757 ? 28.799 10.298 -3.586 1.00 75.81 757 SER A C 1
ATOM 5921 O O . SER A 1 757 ? 28.263 10.606 -4.646 1.00 75.81 757 SER A O 1
ATOM 5923 N N . ASP A 1 758 ? 30.093 10.523 -3.345 1.00 80.06 758 ASP A N 1
ATOM 5924 C CA . ASP A 1 758 ? 31.027 11.058 -4.345 1.00 80.06 758 ASP A CA 1
ATOM 5925 C C . ASP A 1 758 ? 31.684 9.952 -5.203 1.00 80.06 758 ASP A C 1
ATOM 5927 O O . ASP A 1 758 ? 32.645 10.225 -5.923 1.00 80.06 758 ASP A O 1
ATOM 5931 N N . TRP A 1 759 ? 31.226 8.696 -5.108 1.00 86.88 759 TRP A N 1
ATOM 5932 C CA . TRP A 1 759 ? 31.782 7.599 -5.906 1.00 86.88 759 TRP A CA 1
ATOM 5933 C C . TRP A 1 759 ? 31.406 7.748 -7.381 1.00 86.88 759 TRP A C 1
ATOM 5935 O O . TRP A 1 759 ? 30.236 7.954 -7.725 1.00 86.88 759 TRP A O 1
ATOM 5945 N N . THR A 1 760 ? 32.417 7.620 -8.241 1.00 88.50 760 THR A N 1
ATOM 5946 C CA . THR A 1 760 ? 32.275 7.645 -9.694 1.00 88.50 760 THR A CA 1
ATOM 5947 C C . THR A 1 760 ? 33.312 6.742 -10.346 1.00 88.50 760 THR A C 1
ATOM 5949 O O . THR A 1 760 ? 34.474 6.795 -9.943 1.00 88.50 760 THR A O 1
ATOM 5952 N N . GLU A 1 761 ? 32.937 6.036 -11.407 1.00 91.25 761 GLU A N 1
ATOM 5953 C CA . GLU A 1 761 ? 33.854 5.255 -12.249 1.00 91.25 761 GLU A CA 1
ATOM 5954 C C . GLU A 1 761 ? 33.591 5.514 -13.739 1.00 91.25 761 GLU A C 1
ATOM 5956 O O . GLU A 1 761 ? 32.518 5.981 -14.131 1.00 91.25 761 GLU A O 1
ATOM 5961 N N . GLU A 1 762 ? 34.576 5.219 -14.591 1.00 91.88 762 GLU A N 1
ATOM 5962 C CA . GLU A 1 762 ? 34.490 5.454 -16.037 1.00 91.88 762 GLU A CA 1
ATOM 5963 C C . GLU A 1 762 ? 34.847 4.203 -16.846 1.00 91.88 762 GLU A C 1
ATOM 5965 O O . GLU A 1 762 ? 35.974 3.722 -16.792 1.00 91.88 762 GLU A O 1
ATOM 5970 N N . THR A 1 763 ? 33.921 3.744 -17.691 1.00 91.06 763 THR A N 1
ATOM 5971 C CA . THR A 1 763 ? 34.163 2.673 -18.671 1.00 91.06 763 THR A CA 1
ATOM 5972 C C . THR A 1 763 ? 34.186 3.267 -20.081 1.00 91.06 763 THR A C 1
ATOM 5974 O O . THR A 1 763 ? 33.254 3.962 -20.503 1.00 91.06 763 THR A O 1
ATOM 5977 N N . VAL A 1 764 ? 35.240 2.992 -20.856 1.00 86.38 764 VAL A N 1
ATOM 5978 C CA . VAL A 1 764 ? 35.445 3.602 -22.185 1.00 86.38 764 VAL A CA 1
ATOM 5979 C C . VAL A 1 764 ? 35.257 2.586 -23.311 1.00 86.38 764 VAL A C 1
ATOM 5981 O O . VAL A 1 764 ? 35.876 1.527 -23.350 1.00 86.38 764 VAL A O 1
ATOM 5984 N N . SER A 1 765 ? 34.453 2.957 -24.307 1.00 83.88 765 SER A N 1
ATOM 5985 C CA . SER A 1 765 ? 34.267 2.221 -25.555 1.00 83.88 765 SER A CA 1
ATOM 5986 C C . SER A 1 765 ? 35.068 2.857 -26.702 1.00 83.88 765 SER A C 1
ATOM 5988 O O . SER A 1 765 ? 35.008 4.070 -26.916 1.00 83.88 765 SER A O 1
ATOM 5990 N N . PRO A 1 766 ? 35.751 2.058 -27.545 1.00 80.81 766 PRO A N 1
ATOM 5991 C CA . PRO A 1 766 ? 36.484 2.565 -28.707 1.00 80.81 766 PRO A CA 1
ATOM 5992 C C . PRO A 1 766 ? 35.572 3.071 -29.840 1.00 80.81 766 PRO A C 1
ATOM 5994 O O . PRO A 1 766 ? 36.062 3.591 -30.843 1.00 80.81 766 PRO A O 1
ATOM 5997 N N . SER A 1 767 ? 34.253 2.888 -29.731 1.00 84.44 767 SER A N 1
ATOM 5998 C CA . SER A 1 767 ? 33.280 3.355 -30.720 1.00 84.44 767 SER A CA 1
ATOM 5999 C C . SER A 1 767 ? 31.963 3.760 -30.065 1.00 84.44 767 SER A C 1
ATOM 6001 O O . SER A 1 767 ? 31.721 3.459 -28.898 1.00 84.44 767 SER A O 1
ATOM 6003 N N . TRP A 1 768 ? 31.109 4.423 -30.837 1.00 88.38 768 TRP A N 1
ATOM 6004 C CA . TRP A 1 768 ? 29.802 4.888 -30.391 1.00 88.38 768 TRP A CA 1
ATOM 6005 C C . TRP A 1 768 ? 28.951 3.730 -29.815 1.00 88.38 768 TRP A C 1
ATOM 6007 O O . TRP A 1 768 ? 28.676 2.754 -30.510 1.00 88.38 768 TRP A O 1
ATOM 6017 N N . ILE A 1 769 ? 28.552 3.866 -28.549 1.00 91.88 769 ILE A N 1
ATOM 6018 C CA . ILE A 1 769 ? 27.604 3.056 -27.776 1.00 91.88 769 ILE A CA 1
ATOM 6019 C C . ILE A 1 769 ? 26.158 3.375 -28.188 1.00 91.88 769 ILE A C 1
ATOM 6021 O O . ILE A 1 769 ? 25.737 4.537 -28.211 1.00 91.88 769 ILE A O 1
ATOM 6025 N N . LEU A 1 770 ? 25.409 2.335 -28.536 1.00 90.31 770 LEU A N 1
ATOM 6026 C CA . LEU A 1 770 ? 24.003 2.428 -28.912 1.00 90.31 770 LEU A CA 1
ATOM 6027 C C . LEU A 1 770 ? 23.088 2.289 -27.695 1.00 90.31 770 LEU A C 1
ATOM 6029 O O . LEU A 1 770 ? 22.215 3.137 -27.516 1.00 90.31 770 LEU A O 1
ATOM 6033 N N . ASP A 1 771 ? 23.321 1.240 -26.908 1.00 93.19 771 ASP A N 1
ATOM 6034 C CA . ASP A 1 771 ? 22.488 0.831 -25.781 1.00 93.19 771 ASP A CA 1
ATOM 6035 C C . ASP A 1 771 ? 23.316 0.062 -24.741 1.00 93.19 771 ASP A C 1
ATOM 6037 O O . ASP A 1 771 ? 24.398 -0.446 -25.079 1.00 93.19 771 ASP A O 1
ATOM 6041 N N . VAL A 1 772 ? 22.836 0.022 -23.496 1.00 95.31 772 VAL A N 1
ATOM 6042 C CA . VAL A 1 772 ? 23.529 -0.572 -22.341 1.00 95.31 772 VAL A CA 1
ATOM 6043 C C . VAL A 1 772 ? 22.547 -1.285 -21.413 1.00 95.31 772 VAL A C 1
ATOM 6045 O O . VAL A 1 772 ? 21.413 -0.849 -21.278 1.00 95.31 772 VAL A O 1
ATOM 6048 N N . ALA A 1 773 ? 23.013 -2.334 -20.742 1.00 95.94 773 ALA A N 1
ATOM 6049 C CA . ALA A 1 773 ? 22.314 -2.988 -19.640 1.00 95.94 773 ALA A CA 1
ATOM 6050 C C . ALA A 1 773 ? 23.326 -3.362 -18.550 1.00 95.94 773 ALA A C 1
ATOM 6052 O O . ALA A 1 773 ? 24.512 -3.544 -18.852 1.00 95.94 773 ALA A O 1
ATOM 6053 N N . ALA A 1 774 ? 22.855 -3.447 -17.311 1.00 95.12 774 ALA A N 1
ATOM 6054 C CA . ALA A 1 774 ? 23.643 -3.849 -16.153 1.00 95.12 774 ALA A CA 1
ATOM 6055 C C . ALA A 1 774 ? 23.255 -5.261 -15.714 1.00 95.12 774 ALA A C 1
ATOM 6057 O O . ALA A 1 774 ? 22.081 -5.600 -15.845 1.00 95.12 774 ALA A O 1
ATOM 6058 N N . GLY A 1 775 ? 24.218 -6.044 -15.238 1.00 93.75 775 GLY A N 1
ATOM 6059 C CA . GLY A 1 775 ? 23.954 -7.367 -14.676 1.00 93.75 775 GLY A CA 1
ATOM 6060 C C . GLY A 1 775 ? 25.210 -8.167 -14.329 1.00 93.75 775 GLY A C 1
ATOM 6061 O O . GLY A 1 775 ? 26.307 -7.775 -14.732 1.00 93.75 775 GLY A O 1
ATOM 6062 N N . ASP A 1 776 ? 25.055 -9.281 -13.615 1.00 92.69 776 ASP A N 1
ATOM 6063 C CA . ASP A 1 776 ? 26.140 -10.209 -13.235 1.00 92.69 776 ASP A CA 1
ATOM 6064 C C . ASP A 1 776 ? 26.394 -11.229 -14.358 1.00 92.69 776 ASP A C 1
ATOM 6066 O O . ASP A 1 776 ? 25.666 -12.218 -14.522 1.00 92.69 776 ASP A O 1
ATOM 6070 N N . PHE A 1 777 ? 27.443 -10.992 -15.155 1.00 92.38 777 PHE A N 1
ATOM 6071 C CA . PHE A 1 777 ? 27.763 -11.816 -16.323 1.00 92.38 777 PHE A CA 1
ATOM 6072 C C . PHE A 1 777 ? 29.034 -12.658 -16.156 1.00 92.38 777 PHE A C 1
ATOM 6074 O O . PHE A 1 777 ? 29.340 -13.477 -17.032 1.00 92.38 777 PHE A O 1
ATOM 6081 N N . ASP A 1 778 ? 29.815 -12.455 -15.096 1.00 85.62 778 ASP A N 1
ATOM 6082 C CA . ASP A 1 778 ? 31.109 -13.113 -14.911 1.00 85.62 778 ASP A CA 1
ATOM 6083 C C . ASP A 1 778 ? 31.103 -14.230 -13.851 1.00 85.62 778 ASP A C 1
ATOM 6085 O O . ASP A 1 778 ? 32.081 -14.986 -13.753 1.00 85.62 778 ASP A O 1
ATOM 6089 N N . LEU A 1 779 ? 29.969 -14.412 -13.157 1.00 71.25 779 LEU A N 1
ATOM 6090 C CA . LEU A 1 779 ? 29.732 -15.430 -12.127 1.00 71.25 779 LEU A CA 1
ATOM 6091 C C . LEU A 1 779 ? 30.602 -15.249 -10.873 1.00 71.25 779 LEU A C 1
ATOM 6093 O O . LEU A 1 779 ? 30.754 -16.187 -10.075 1.00 71.25 779 LEU A O 1
ATOM 6097 N N . THR A 1 780 ? 31.219 -14.082 -10.706 1.00 69.75 780 THR A N 1
ATOM 6098 C CA . THR A 1 780 ? 31.919 -13.697 -9.487 1.00 69.75 780 THR A CA 1
ATOM 6099 C C . THR A 1 780 ? 30.989 -12.831 -8.646 1.00 69.75 780 THR A C 1
ATOM 6101 O O . THR A 1 780 ? 30.250 -12.002 -9.150 1.00 69.75 780 THR A O 1
ATOM 6104 N N . ALA A 1 781 ? 30.988 -13.020 -7.327 1.00 61.78 781 ALA A N 1
ATOM 6105 C CA . ALA A 1 781 ? 30.122 -12.248 -6.429 1.00 61.78 781 ALA A CA 1
ATOM 6106 C C . ALA A 1 781 ? 30.638 -10.804 -6.203 1.00 61.78 781 ALA A C 1
ATOM 6108 O O . ALA A 1 781 ? 30.525 -10.284 -5.091 1.00 61.78 781 ALA A O 1
ATOM 6109 N N . ASP A 1 782 ? 31.257 -10.196 -7.220 1.00 72.62 782 ASP A N 1
ATOM 6110 C CA . ASP A 1 782 ? 31.991 -8.928 -7.143 1.00 72.62 782 ASP A CA 1
ATOM 6111 C C . ASP A 1 782 ? 31.178 -7.720 -7.666 1.00 72.62 782 ASP A C 1
ATOM 6113 O O . ASP A 1 782 ? 31.708 -6.606 -7.711 1.00 72.62 782 ASP A O 1
ATOM 6117 N N . GLY A 1 783 ? 29.880 -7.908 -7.940 1.00 85.38 783 GLY A N 1
ATOM 6118 C CA . GLY A 1 783 ? 28.922 -6.863 -8.327 1.00 85.38 783 GLY A CA 1
ATOM 6119 C C . GLY A 1 783 ? 28.507 -6.931 -9.795 1.00 85.38 783 GLY A C 1
ATOM 6120 O O . GLY A 1 783 ? 28.958 -7.796 -10.539 1.00 85.38 783 GLY A O 1
ATOM 6121 N N . ASP A 1 784 ? 27.661 -5.994 -10.212 1.00 92.50 784 ASP A N 1
ATOM 6122 C CA . ASP A 1 784 ? 27.164 -5.929 -11.585 1.00 92.50 784 ASP A CA 1
ATOM 6123 C C . ASP A 1 784 ? 28.226 -5.406 -12.566 1.00 92.50 784 ASP A C 1
ATOM 6125 O O . ASP A 1 784 ? 29.069 -4.550 -12.271 1.00 92.50 784 ASP A O 1
ATOM 6129 N N . GLU A 1 785 ? 28.119 -5.856 -13.810 1.00 93.69 785 GLU A N 1
ATOM 6130 C CA . GLU A 1 785 ? 28.884 -5.396 -14.962 1.00 93.69 785 GLU A CA 1
ATOM 6131 C C . GLU A 1 785 ? 28.026 -4.654 -15.975 1.00 93.69 785 GLU A C 1
ATOM 6133 O O . GLU A 1 785 ? 26.816 -4.509 -15.839 1.00 93.69 785 GLU A O 1
ATOM 6138 N N . ILE A 1 786 ? 28.668 -4.172 -17.043 1.00 94.62 786 ILE A N 1
ATOM 6139 C CA . ILE A 1 786 ? 27.977 -3.543 -18.162 1.00 94.62 786 ILE A CA 1
ATOM 6140 C C . ILE A 1 786 ? 28.085 -4.384 -19.425 1.00 94.62 786 ILE A C 1
ATOM 6142 O O . ILE A 1 786 ? 29.172 -4.601 -19.973 1.00 94.62 786 ILE A O 1
ATOM 6146 N N . ALA A 1 787 ? 26.921 -4.711 -19.974 1.00 95.25 787 ALA A N 1
ATOM 6147 C CA . ALA A 1 787 ? 26.753 -5.153 -21.342 1.00 95.25 787 ALA A CA 1
ATOM 6148 C C . ALA A 1 787 ? 26.444 -3.945 -22.245 1.00 95.25 787 ALA A C 1
ATOM 6150 O O . ALA A 1 787 ? 25.624 -3.089 -21.915 1.00 95.25 787 ALA A O 1
ATOM 6151 N N . MET A 1 788 ? 27.097 -3.847 -23.409 1.00 94.31 788 MET A N 1
ATOM 6152 C CA . MET A 1 788 ? 26.847 -2.751 -24.356 1.00 94.31 788 MET A CA 1
ATOM 6153 C C . MET A 1 788 ? 26.770 -3.193 -25.818 1.00 94.31 788 MET A C 1
ATOM 6155 O O . MET A 1 788 ? 27.584 -3.994 -26.293 1.00 94.31 788 MET A O 1
ATOM 6159 N N . ILE A 1 789 ? 25.864 -2.565 -26.574 1.00 93.69 789 ILE A N 1
ATOM 6160 C CA . ILE A 1 789 ? 25.828 -2.637 -28.040 1.00 93.69 789 ILE A CA 1
ATOM 6161 C C . ILE A 1 789 ? 26.595 -1.446 -28.615 1.00 93.69 789 ILE A C 1
ATOM 6163 O O . ILE A 1 789 ? 26.396 -0.292 -28.232 1.00 93.69 789 ILE A O 1
ATOM 6167 N N . ARG A 1 790 ? 27.461 -1.705 -29.597 1.00 89.88 790 ARG A N 1
ATOM 6168 C CA . ARG A 1 790 ? 28.204 -0.664 -30.320 1.00 89.88 790 ARG A CA 1
ATOM 6169 C C . ARG A 1 790 ? 27.644 -0.464 -31.719 1.00 89.88 790 ARG A C 1
ATOM 6171 O O . ARG A 1 790 ? 27.274 -1.417 -32.393 1.00 89.88 790 ARG A O 1
ATOM 6178 N N . ASN A 1 791 ? 27.699 0.768 -32.219 1.00 84.44 791 ASN A N 1
ATOM 6179 C CA . ASN A 1 791 ? 27.297 1.103 -33.588 1.00 84.44 791 ASN A CA 1
ATOM 6180 C C . ASN A 1 791 ? 28.195 0.424 -34.646 1.00 84.44 791 ASN A C 1
ATOM 6182 O O . ASN A 1 791 ? 27.784 0.183 -35.780 1.00 84.44 791 ASN A O 1
ATOM 6186 N N . THR A 1 792 ? 29.436 0.078 -34.284 1.00 76.69 792 THR A N 1
ATOM 6187 C CA . THR A 1 792 ? 30.294 -0.771 -35.121 1.00 76.69 792 THR A CA 1
ATOM 6188 C C . THR A 1 792 ? 30.152 -2.229 -34.692 1.00 76.69 792 THR A C 1
ATOM 6190 O O . THR A 1 792 ? 30.307 -2.531 -33.516 1.00 76.69 792 THR A O 1
ATOM 6193 N N . ARG A 1 793 ? 29.878 -3.131 -35.648 1.00 80.69 793 ARG A N 1
ATOM 6194 C CA . ARG A 1 793 ? 29.600 -4.564 -35.401 1.00 80.69 793 ARG A CA 1
ATOM 6195 C C . ARG A 1 793 ? 28.410 -4.799 -34.463 1.00 80.69 793 ARG A C 1
ATOM 6197 O O . ARG A 1 793 ? 28.527 -5.483 -33.457 1.00 80.69 793 ARG A O 1
ATOM 6204 N N . ARG A 1 794 ? 27.240 -4.311 -34.877 1.00 88.31 794 ARG A N 1
ATOM 6205 C CA . ARG A 1 794 ? 25.958 -4.449 -34.167 1.00 88.31 794 ARG A CA 1
ATOM 6206 C C . ARG A 1 794 ? 25.445 -5.889 -34.002 1.00 88.31 794 ARG A C 1
ATOM 6208 O O . ARG A 1 794 ? 24.319 -6.052 -33.587 1.00 88.31 794 ARG A O 1
ATOM 6215 N N . ALA A 1 795 ? 26.221 -6.912 -34.346 1.00 89.88 795 ALA A N 1
ATOM 6216 C CA . ALA A 1 795 ? 25.884 -8.317 -34.098 1.00 89.88 795 ALA A CA 1
ATOM 6217 C C . ALA A 1 795 ? 26.573 -8.862 -32.827 1.00 89.88 795 ALA A C 1
ATOM 6219 O O . ALA A 1 795 ? 26.518 -10.059 -32.562 1.00 89.88 795 ALA A O 1
ATOM 6220 N N . LEU A 1 796 ? 27.268 -7.994 -32.077 1.00 94.12 796 LEU A N 1
ATOM 6221 C CA . LEU A 1 796 ? 27.979 -8.330 -30.847 1.00 94.12 796 LEU A CA 1
ATOM 6222 C C . LEU A 1 796 ? 27.556 -7.419 -29.692 1.00 94.12 796 LEU A C 1
ATOM 6224 O O . LEU A 1 796 ? 27.413 -6.205 -29.868 1.00 94.12 796 LEU A O 1
ATOM 6228 N N . VAL A 1 797 ? 27.472 -8.015 -28.509 1.00 95.50 797 VAL A N 1
ATOM 6229 C CA . VAL A 1 797 ? 27.453 -7.342 -27.208 1.00 95.50 797 VAL A CA 1
ATOM 6230 C C . VAL A 1 797 ? 28.849 -7.449 -26.595 1.00 95.50 797 VAL A C 1
ATOM 6232 O O . VAL A 1 797 ? 29.539 -8.456 -26.766 1.00 95.50 797 VAL A O 1
ATOM 6235 N N . TYR A 1 798 ? 29.295 -6.394 -25.923 1.00 94.94 798 TYR A N 1
ATOM 6236 C CA . TYR A 1 798 ? 30.600 -6.330 -25.265 1.00 94.94 798 TYR A CA 1
ATOM 6237 C C . TYR A 1 798 ? 30.407 -6.198 -23.757 1.00 94.94 798 TYR A C 1
ATOM 6239 O O . TYR A 1 798 ? 29.665 -5.308 -23.346 1.00 94.94 798 TYR A O 1
ATOM 6247 N N . LEU A 1 799 ? 31.094 -7.036 -22.977 1.00 94.50 799 LEU A N 1
ATOM 6248 C CA . LEU A 1 799 ? 30.991 -7.080 -21.515 1.00 94.50 799 LEU A CA 1
ATOM 6249 C C . LEU A 1 799 ? 32.208 -6.419 -20.859 1.00 94.50 799 LEU A C 1
ATOM 6251 O O . LEU A 1 799 ? 33.345 -6.654 -21.286 1.00 94.50 799 LEU A O 1
ATOM 6255 N N . PHE A 1 800 ? 31.972 -5.577 -19.860 1.00 93.62 800 PHE A N 1
ATOM 6256 C CA . PHE A 1 800 ? 32.993 -4.801 -19.159 1.00 93.62 800 PHE A CA 1
ATOM 6257 C C . PHE A 1 800 ? 32.741 -4.797 -17.660 1.00 93.62 800 PHE A C 1
ATOM 6259 O O . PHE A 1 800 ? 31.604 -4.574 -17.248 1.00 93.62 800 PHE A O 1
ATOM 6266 N N . HIS A 1 801 ? 33.813 -4.873 -16.874 1.00 91.62 801 HIS A N 1
ATOM 6267 C CA . HIS A 1 801 ? 33.739 -4.449 -15.483 1.00 91.62 801 HIS A CA 1
ATOM 6268 C C . HIS A 1 801 ? 33.653 -2.911 -15.401 1.00 91.62 801 HIS A C 1
ATOM 6270 O O . HIS A 1 801 ? 34.175 -2.196 -16.279 1.00 91.62 801 HIS A O 1
ATOM 6276 N N . PRO A 1 802 ? 33.005 -2.363 -14.363 1.00 89.75 802 PRO A N 1
ATOM 6277 C CA . PRO A 1 802 ? 33.037 -0.931 -14.083 1.00 89.75 802 PRO A CA 1
ATOM 6278 C C . PRO A 1 802 ? 34.484 -0.415 -13.972 1.00 89.75 802 PRO A C 1
ATOM 6280 O O . PRO A 1 802 ? 35.330 -1.029 -13.331 1.00 89.75 802 PRO A O 1
ATOM 6283 N N . GLY A 1 803 ? 34.795 0.705 -14.634 1.00 87.62 803 GLY A N 1
ATOM 6284 C CA . GLY A 1 803 ? 36.144 1.300 -14.624 1.00 87.62 803 GLY A CA 1
ATOM 6285 C C . GLY A 1 803 ? 37.122 0.753 -15.678 1.00 87.62 803 GLY A C 1
ATOM 6286 O O . GLY A 1 803 ? 38.172 1.355 -15.927 1.00 87.62 803 GLY A O 1
ATOM 6287 N N . ASP A 1 804 ? 36.791 -0.355 -16.352 1.00 88.12 804 ASP A N 1
ATOM 6288 C CA . ASP A 1 804 ? 37.690 -0.953 -17.340 1.00 88.12 804 ASP A CA 1
ATOM 6289 C C . ASP A 1 804 ? 37.737 -0.192 -18.676 1.00 88.12 804 ASP A C 1
ATOM 6291 O O . ASP A 1 804 ? 36.754 0.332 -19.207 1.00 88.12 804 ASP A O 1
ATOM 6295 N N . LEU A 1 805 ? 38.923 -0.198 -19.294 1.00 84.75 805 LEU A N 1
ATOM 6296 C CA . LEU A 1 805 ? 39.160 0.389 -20.622 1.00 84.75 805 LEU A CA 1
ATOM 6297 C C . LEU A 1 805 ? 39.013 -0.623 -21.768 1.00 84.75 805 LEU A C 1
ATOM 6299 O O . LEU A 1 805 ? 39.070 -0.257 -22.946 1.00 84.75 805 LEU A O 1
ATOM 6303 N N . THR A 1 806 ? 38.877 -1.908 -21.444 1.00 86.88 806 THR A N 1
ATOM 6304 C CA . THR A 1 806 ? 38.761 -3.005 -22.407 1.00 86.88 806 THR A CA 1
ATOM 6305 C C . THR A 1 806 ? 37.681 -3.967 -21.962 1.00 86.88 806 THR A C 1
ATOM 6307 O O . THR A 1 806 ? 37.593 -4.278 -20.785 1.00 86.88 806 THR A O 1
ATOM 6310 N N . TYR A 1 807 ? 36.905 -4.474 -22.915 1.00 91.50 807 TYR A N 1
ATOM 6311 C CA . TYR A 1 807 ? 35.937 -5.526 -22.632 1.00 91.50 807 TYR A CA 1
ATOM 6312 C C . TYR A 1 807 ? 36.674 -6.824 -22.289 1.00 91.50 807 TYR A C 1
ATOM 6314 O O . TYR A 1 807 ? 37.701 -7.123 -22.911 1.00 91.50 807 TYR A O 1
ATOM 6322 N N . TYR A 1 808 ? 36.137 -7.604 -21.356 1.00 93.00 808 TYR A N 1
ATOM 6323 C CA . TYR A 1 808 ? 36.691 -8.910 -20.999 1.00 93.00 808 TYR A CA 1
ATOM 6324 C C . TYR A 1 808 ? 36.085 -10.037 -21.850 1.00 93.00 808 TYR A C 1
ATOM 6326 O O . TYR A 1 808 ? 36.752 -11.037 -22.118 1.00 93.00 808 TYR A O 1
ATOM 6334 N N . SER A 1 809 ? 34.858 -9.848 -22.353 1.00 93.38 809 SER A N 1
ATOM 6335 C CA . SER A 1 809 ? 34.143 -10.837 -23.165 1.00 93.38 809 SER A CA 1
ATOM 6336 C C . SER A 1 809 ? 33.266 -10.202 -24.254 1.00 93.38 809 SER A C 1
ATOM 6338 O O . SER A 1 809 ? 32.977 -9.001 -24.250 1.00 93.38 809 SER A O 1
ATOM 6340 N N . THR A 1 810 ? 32.877 -11.014 -25.237 1.00 94.25 810 THR A N 1
ATOM 6341 C CA . THR A 1 810 ? 31.917 -10.653 -26.289 1.00 94.25 810 THR A CA 1
ATOM 6342 C C . THR A 1 810 ? 30.888 -11.743 -26.458 1.00 94.25 810 THR A C 1
ATOM 6344 O O . THR A 1 810 ? 31.241 -12.918 -26.416 1.00 94.25 810 THR A O 1
ATOM 6347 N N . VAL A 1 811 ? 29.661 -11.339 -26.760 1.00 94.06 811 VAL A N 1
ATOM 6348 C CA . VAL A 1 811 ? 28.517 -12.231 -26.929 1.00 94.06 811 VAL A CA 1
ATOM 6349 C C . VAL A 1 811 ? 27.856 -11.967 -28.280 1.00 94.06 811 VAL A C 1
ATOM 6351 O O . VAL A 1 811 ? 27.783 -10.822 -28.724 1.00 94.06 811 VAL A O 1
ATOM 6354 N N . GLY A 1 812 ? 27.380 -13.019 -28.940 1.00 93.50 812 GLY A N 1
ATOM 6355 C CA . GLY A 1 812 ? 26.710 -12.960 -30.237 1.00 93.50 812 GLY A CA 1
ATOM 6356 C C . GLY A 1 812 ? 27.592 -13.352 -31.430 1.00 93.50 812 GLY A C 1
ATOM 6357 O O . GLY A 1 812 ? 28.797 -13.604 -31.303 1.00 93.50 812 GLY A O 1
ATOM 6358 N N . PRO A 1 813 ? 27.006 -13.447 -32.635 1.00 90.12 813 PRO A N 1
ATOM 6359 C CA . PRO A 1 813 ? 27.735 -13.847 -33.826 1.00 90.12 813 PRO A CA 1
ATOM 6360 C C . PRO A 1 813 ? 28.637 -12.720 -34.354 1.00 90.12 813 PRO A C 1
ATOM 6362 O O . PRO A 1 813 ? 28.254 -11.561 -34.469 1.00 90.12 813 PRO A O 1
ATOM 6365 N N . ASN A 1 814 ? 29.836 -13.076 -34.825 1.00 84.94 814 ASN A N 1
ATOM 6366 C CA . ASN A 1 814 ? 30.788 -12.118 -35.419 1.00 84.94 814 ASN A CA 1
ATOM 6367 C C . ASN A 1 814 ? 30.247 -11.344 -36.645 1.00 84.94 814 ASN A C 1
ATOM 6369 O O . ASN A 1 814 ? 30.813 -10.321 -37.040 1.00 84.94 814 ASN A O 1
ATOM 6373 N N . SER A 1 815 ? 29.195 -11.857 -37.281 1.00 84.94 815 SER A N 1
ATOM 6374 C CA . SER A 1 815 ? 28.474 -11.237 -38.392 1.00 84.94 815 SER A CA 1
ATOM 6375 C C . SER A 1 815 ? 27.051 -11.778 -38.427 1.00 84.94 815 SER A C 1
ATOM 6377 O O . SER A 1 815 ? 26.870 -12.981 -38.246 1.00 84.94 815 SER A O 1
ATOM 6379 N N . GLY A 1 816 ? 26.066 -10.944 -38.739 1.00 85.00 816 GLY A N 1
ATOM 6380 C CA . GLY A 1 816 ? 24.676 -11.378 -38.779 1.00 85.00 816 GLY A CA 1
ATOM 6381 C C . GLY A 1 816 ? 23.711 -10.205 -38.652 1.00 85.00 816 GLY A C 1
ATOM 6382 O O . GLY A 1 816 ? 24.106 -9.076 -38.968 1.00 85.00 816 GLY A O 1
ATOM 6383 N N . PRO A 1 817 ? 22.475 -10.485 -38.208 1.00 84.69 817 PRO A N 1
ATOM 6384 C CA . PRO A 1 817 ? 21.493 -9.471 -37.859 1.00 84.69 817 PRO A CA 1
ATOM 6385 C C . PRO A 1 817 ? 22.031 -8.459 -36.850 1.00 84.69 817 PRO A C 1
ATOM 6387 O O . PRO A 1 817 ? 22.905 -8.759 -36.034 1.00 84.69 817 PRO A O 1
ATOM 6390 N N . THR A 1 818 ? 21.499 -7.253 -36.928 1.00 92.06 818 THR A N 1
ATOM 6391 C CA . THR A 1 818 ? 21.862 -6.118 -36.096 1.00 92.06 818 THR A CA 1
ATOM 6392 C C . THR A 1 818 ? 20.977 -6.052 -34.854 1.00 92.06 818 THR A C 1
ATOM 6394 O O . THR A 1 818 ? 19.764 -6.228 -34.924 1.00 92.06 818 THR A O 1
ATOM 6397 N N . PHE A 1 819 ? 21.604 -5.811 -33.708 1.00 94.00 819 PHE A N 1
ATOM 6398 C CA . PHE A 1 819 ? 20.984 -5.644 -32.400 1.00 94.00 819 PHE A CA 1
ATOM 6399 C C . PHE A 1 819 ? 20.572 -4.179 -32.210 1.00 94.00 819 PHE A C 1
ATOM 6401 O O . PHE A 1 819 ? 21.344 -3.258 -32.526 1.00 94.00 819 PHE A O 1
ATOM 6408 N N . GLY A 1 820 ? 19.349 -3.976 -31.723 1.00 91.12 820 GLY A N 1
ATOM 6409 C CA . GLY A 1 820 ? 18.709 -2.671 -31.534 1.00 91.12 820 GLY A CA 1
ATOM 6410 C C . GLY A 1 820 ? 18.574 -2.252 -30.076 1.00 91.12 820 GLY A C 1
ATOM 6411 O O . GLY A 1 820 ? 18.866 -1.102 -29.766 1.00 91.12 820 GLY A O 1
ATOM 6412 N N . ALA A 1 821 ? 18.183 -3.189 -29.212 1.00 93.94 821 ALA A N 1
ATOM 6413 C CA . ALA A 1 821 ? 17.979 -2.973 -27.782 1.00 93.94 821 ALA A CA 1
ATOM 6414 C C . ALA A 1 821 ? 18.527 -4.158 -26.974 1.00 93.94 821 ALA A C 1
ATOM 6416 O O . ALA A 1 821 ? 18.622 -5.272 -27.508 1.00 93.94 821 ALA A O 1
ATOM 6417 N N . LEU A 1 822 ? 18.889 -3.904 -25.720 1.00 95.56 822 LEU A N 1
ATOM 6418 C CA . LEU A 1 822 ? 19.551 -4.848 -24.823 1.00 95.56 822 LEU A CA 1
ATOM 6419 C C . LEU A 1 822 ? 18.864 -4.869 -23.452 1.00 95.56 822 LEU A C 1
ATOM 6421 O O . LEU A 1 822 ? 18.537 -3.822 -22.911 1.00 95.56 822 LEU A O 1
ATOM 6425 N N . ALA A 1 823 ? 18.707 -6.059 -22.880 1.00 96.25 823 ALA A N 1
ATOM 6426 C CA . ALA A 1 823 ? 18.344 -6.253 -21.481 1.00 96.25 823 ALA A CA 1
ATOM 6427 C C . ALA A 1 823 ? 19.221 -7.339 -20.860 1.00 96.25 823 ALA A C 1
ATOM 6429 O O . ALA A 1 823 ? 19.750 -8.200 -21.570 1.00 96.25 823 ALA A O 1
ATOM 6430 N N . ALA A 1 824 ? 19.336 -7.295 -19.541 1.00 95.12 824 ALA A N 1
ATOM 6431 C CA . ALA A 1 824 ? 20.044 -8.270 -18.733 1.00 95.12 824 ALA A CA 1
ATOM 6432 C C . ALA A 1 824 ? 19.115 -8.808 -17.644 1.00 95.12 824 ALA A C 1
ATOM 6434 O O . ALA A 1 824 ? 18.212 -8.095 -17.203 1.00 95.12 824 ALA A O 1
ATOM 6435 N N . GLY A 1 825 ? 19.299 -10.073 -17.291 1.00 94.00 825 GLY A N 1
ATOM 6436 C CA . GLY A 1 825 ? 18.543 -10.759 -16.252 1.00 94.00 825 GLY A CA 1
ATOM 6437 C C . GLY A 1 825 ? 18.606 -12.270 -16.433 1.00 94.00 825 GLY A C 1
ATOM 6438 O O . GLY A 1 825 ? 19.148 -12.763 -17.420 1.00 94.00 825 GLY A O 1
ATOM 6439 N N . ASN A 1 826 ? 18.024 -13.007 -15.493 1.00 92.44 826 ASN A N 1
ATOM 6440 C CA . ASN A 1 826 ? 17.958 -14.464 -15.558 1.00 92.44 826 ASN A CA 1
ATOM 6441 C C . ASN A 1 826 ? 17.002 -14.916 -16.680 1.00 92.44 826 ASN A C 1
ATOM 6443 O O . ASN A 1 826 ? 15.787 -14.866 -16.518 1.00 92.44 826 ASN A O 1
ATOM 6447 N N . PHE A 1 827 ? 17.531 -15.359 -17.815 1.00 86.25 827 PHE A N 1
ATOM 6448 C CA . PHE A 1 827 ? 16.776 -15.963 -18.919 1.00 86.25 827 PHE A CA 1
ATOM 6449 C C . PHE A 1 827 ? 17.179 -17.416 -19.169 1.00 86.25 827 PHE A C 1
ATOM 6451 O O . PHE A 1 827 ? 16.993 -17.912 -20.282 1.00 86.25 827 PHE A O 1
ATOM 6458 N N . ASP A 1 828 ? 17.733 -18.025 -18.118 1.00 80.19 828 ASP A N 1
ATOM 6459 C CA . ASP A 1 828 ? 17.875 -19.438 -17.777 1.00 80.19 828 ASP A CA 1
ATOM 6460 C C . ASP A 1 828 ? 18.454 -20.380 -18.835 1.00 80.19 828 ASP A C 1
ATOM 6462 O O . ASP A 1 828 ? 18.070 -21.542 -19.002 1.00 80.19 828 ASP A O 1
ATOM 6466 N N . GLY A 1 829 ? 19.524 -19.875 -19.453 1.00 75.06 829 GLY A N 1
ATOM 6467 C CA . GLY A 1 829 ? 20.622 -20.698 -19.959 1.00 75.06 829 GLY A CA 1
ATOM 6468 C C . GLY A 1 829 ? 21.614 -21.136 -18.865 1.00 75.06 829 GLY A C 1
ATOM 6469 O O . GLY A 1 829 ? 22.551 -21.874 -19.192 1.00 75.06 829 GLY A O 1
ATOM 6470 N N . ASP A 1 830 ? 21.338 -20.723 -17.615 1.00 79.06 830 ASP A N 1
ATOM 6471 C CA . ASP A 1 830 ? 21.902 -21.052 -16.290 1.00 79.06 830 ASP A CA 1
ATOM 6472 C C . ASP A 1 830 ? 23.295 -20.453 -15.999 1.00 79.06 830 ASP A C 1
ATOM 6474 O O . ASP A 1 830 ? 24.192 -21.111 -15.461 1.00 79.06 830 ASP A O 1
ATOM 6478 N N . ALA A 1 831 ? 23.477 -19.185 -16.386 1.00 83.38 831 ALA A N 1
ATOM 6479 C CA . ALA A 1 831 ? 24.404 -18.243 -15.747 1.00 83.38 831 ALA A CA 1
ATOM 6480 C C . ALA A 1 831 ? 23.688 -17.492 -14.596 1.00 83.38 831 ALA A C 1
ATOM 6482 O O . ALA A 1 831 ? 22.493 -17.694 -14.391 1.00 83.38 831 ALA A O 1
ATOM 6483 N N . THR A 1 832 ? 24.387 -16.636 -13.827 1.00 83.69 832 THR A N 1
ATOM 6484 C CA . THR A 1 832 ? 23.706 -15.766 -12.841 1.00 83.69 832 THR A CA 1
ATOM 6485 C C . THR A 1 832 ? 22.718 -14.848 -13.559 1.00 83.69 832 THR A C 1
ATOM 6487 O O . THR A 1 832 ? 21.534 -14.835 -13.224 1.00 83.69 832 THR A O 1
ATOM 6490 N N . GLU A 1 833 ? 23.197 -14.143 -14.587 1.00 90.50 833 GLU A N 1
ATOM 6491 C CA . GLU A 1 833 ? 22.363 -13.412 -15.529 1.00 90.50 833 GLU A CA 1
ATOM 6492 C C . GLU A 1 833 ? 22.843 -13.590 -16.975 1.00 90.50 833 GLU A C 1
ATOM 6494 O O . GLU A 1 833 ? 24.013 -13.846 -17.280 1.00 90.50 833 GLU A O 1
ATOM 6499 N N . GLU A 1 834 ? 21.899 -13.448 -17.900 1.00 94.56 834 GLU A N 1
ATOM 6500 C CA . GLU A 1 834 ? 22.098 -13.555 -19.336 1.00 94.56 834 GLU A CA 1
ATOM 6501 C C . GLU A 1 834 ? 21.723 -12.251 -20.045 1.00 94.56 834 GLU A C 1
ATOM 6503 O O . GLU A 1 834 ? 21.164 -11.319 -19.465 1.00 94.56 834 GLU A O 1
ATOM 6508 N N . MET A 1 835 ? 22.005 -12.184 -21.350 1.00 95.88 835 MET A N 1
ATOM 6509 C CA . MET A 1 835 ? 21.651 -11.026 -22.168 1.00 95.88 835 MET A CA 1
ATOM 6510 C C . MET A 1 835 ? 20.562 -11.376 -23.167 1.00 95.88 835 MET A C 1
ATOM 6512 O O . MET A 1 835 ? 20.727 -12.281 -23.988 1.00 95.88 835 MET A O 1
ATOM 6516 N N . ALA A 1 836 ? 19.504 -10.574 -23.173 1.00 96.38 836 ALA A N 1
ATOM 6517 C CA . ALA A 1 836 ? 18.496 -10.549 -24.217 1.00 96.38 836 ALA A CA 1
ATOM 6518 C C . ALA A 1 836 ? 18.783 -9.409 -25.200 1.00 96.38 836 ALA A C 1
ATOM 6520 O O . ALA A 1 836 ? 18.977 -8.264 -24.796 1.00 96.38 836 ALA A O 1
ATOM 6521 N N . VAL A 1 837 ? 18.780 -9.696 -26.503 1.00 95.81 837 VAL A N 1
ATOM 6522 C CA . VAL A 1 837 ? 18.954 -8.687 -27.559 1.00 95.81 837 VAL A CA 1
ATOM 6523 C C . VAL A 1 837 ? 17.811 -8.726 -28.561 1.00 95.81 837 VAL A C 1
ATOM 6525 O O . VAL A 1 837 ? 17.519 -9.764 -29.157 1.00 95.81 837 VAL A O 1
ATOM 6528 N N . ALA A 1 838 ? 17.183 -7.574 -28.788 1.00 94.50 838 ALA A N 1
ATOM 6529 C CA . ALA A 1 838 ? 16.168 -7.419 -29.825 1.00 94.50 838 ALA A CA 1
ATOM 6530 C C . ALA A 1 838 ? 16.821 -7.110 -31.177 1.00 94.50 838 ALA A C 1
ATOM 6532 O O . ALA A 1 838 ? 17.675 -6.221 -31.275 1.00 94.50 838 ALA A O 1
ATOM 6533 N N . LEU A 1 839 ? 16.412 -7.817 -32.234 1.00 93.12 839 LEU A N 1
ATOM 6534 C CA . LEU A 1 839 ? 16.924 -7.569 -33.582 1.00 93.12 839 LEU A CA 1
ATOM 6535 C C . LEU A 1 839 ? 16.228 -6.371 -34.252 1.00 93.12 839 LEU A C 1
ATOM 6537 O O . LEU A 1 839 ? 15.013 -6.205 -34.161 1.00 93.12 839 LEU A O 1
ATOM 6541 N N . GLU A 1 840 ? 16.989 -5.564 -34.997 1.00 90.06 840 GLU A N 1
ATOM 6542 C CA . GLU A 1 840 ? 16.437 -4.547 -35.911 1.00 90.06 840 GLU A CA 1
ATOM 6543 C C . GLU A 1 840 ? 16.108 -5.104 -37.295 1.00 90.06 840 GLU A C 1
ATOM 6545 O O . GLU A 1 840 ? 15.386 -4.472 -38.067 1.00 90.06 840 GLU A O 1
ATOM 6550 N N . ASP A 1 841 ? 16.680 -6.253 -37.642 1.00 90.00 841 ASP A N 1
ATOM 6551 C CA . ASP A 1 841 ? 16.454 -6.898 -38.925 1.00 90.00 841 ASP A CA 1
ATOM 6552 C C . ASP A 1 841 ? 15.261 -7.850 -38.840 1.00 90.00 841 ASP A C 1
ATOM 6554 O O . ASP A 1 841 ? 15.123 -8.628 -37.897 1.00 90.00 841 ASP A O 1
ATOM 6558 N N . VAL A 1 842 ? 14.423 -7.822 -39.877 1.00 87.12 842 VAL A N 1
ATOM 6559 C CA . VAL A 1 842 ? 13.292 -8.741 -40.002 1.00 87.12 842 VAL A CA 1
ATOM 6560 C C . VAL A 1 842 ? 13.779 -10.139 -40.394 1.00 87.12 842 VAL A C 1
ATOM 6562 O O . VAL A 1 842 ? 14.456 -10.319 -41.411 1.00 87.12 842 VAL A O 1
ATOM 6565 N N . VAL A 1 843 ? 13.385 -11.149 -39.625 1.00 86.12 843 VAL A N 1
ATOM 6566 C CA . VAL A 1 843 ? 13.656 -12.566 -39.878 1.00 86.12 843 VAL A CA 1
ATOM 6567 C C . VAL A 1 843 ? 12.318 -13.262 -40.090 1.00 86.12 843 VAL A C 1
ATOM 6569 O O . VAL A 1 843 ? 11.447 -13.233 -39.234 1.00 86.12 843 VAL A O 1
ATOM 6572 N N . ASN A 1 844 ? 12.103 -13.838 -41.276 1.00 82.75 844 ASN A N 1
ATOM 6573 C CA . ASN A 1 844 ? 10.848 -14.517 -41.645 1.00 82.75 844 ASN A CA 1
ATOM 6574 C C . ASN A 1 844 ? 9.552 -13.690 -41.458 1.00 82.75 844 ASN A C 1
ATOM 6576 O O . ASN A 1 844 ? 8.465 -14.256 -41.426 1.00 82.75 844 ASN A O 1
ATOM 6580 N N . GLY A 1 845 ? 9.651 -12.357 -41.432 1.00 82.19 845 GLY A N 1
ATOM 6581 C CA . GLY A 1 845 ? 8.510 -11.453 -41.237 1.00 82.19 845 GLY A CA 1
ATOM 6582 C C . GLY A 1 845 ? 8.328 -10.951 -39.801 1.00 82.19 845 GLY A C 1
ATOM 6583 O O . GLY A 1 845 ? 7.374 -10.217 -39.558 1.00 82.19 845 GLY A O 1
ATOM 6584 N N . GLU A 1 846 ? 9.236 -11.304 -38.891 1.00 85.00 846 GLU A N 1
ATOM 6585 C CA . GLU A 1 846 ? 9.191 -10.977 -37.463 1.00 85.00 846 GLU A CA 1
ATOM 6586 C C . GLU A 1 846 ? 10.496 -10.315 -36.998 1.00 85.00 846 GLU A C 1
ATOM 6588 O O . GLU A 1 846 ? 11.513 -10.373 -37.693 1.00 85.00 846 GLU A O 1
ATOM 6593 N N . TYR A 1 847 ? 10.462 -9.687 -35.823 1.00 89.56 847 TYR A N 1
ATOM 6594 C CA . TYR A 1 847 ? 11.627 -9.107 -35.150 1.00 89.56 847 TYR A CA 1
ATOM 6595 C C . TYR A 1 847 ? 11.911 -9.909 -33.875 1.00 89.56 847 TYR A C 1
ATOM 6597 O O . TYR A 1 847 ? 11.306 -9.616 -32.843 1.00 89.56 847 TYR A O 1
ATOM 6605 N N . PRO A 1 848 ? 12.751 -10.956 -33.944 1.00 91.38 848 PRO A N 1
ATOM 6606 C CA . PRO A 1 848 ? 12.939 -11.864 -32.823 1.00 91.38 848 PRO A CA 1
ATOM 6607 C C . PRO A 1 848 ? 13.831 -11.254 -31.738 1.00 91.38 848 PRO A C 1
ATOM 6609 O O . PRO A 1 848 ? 14.577 -10.294 -31.973 1.00 91.38 848 PRO A O 1
ATOM 6612 N N . ILE A 1 849 ? 13.766 -11.850 -30.549 1.00 94.19 849 ILE A N 1
ATOM 6613 C CA . ILE A 1 849 ? 14.659 -11.552 -29.428 1.00 94.19 849 ILE A CA 1
ATOM 6614 C C . ILE A 1 849 ? 15.494 -12.789 -29.143 1.00 94.19 849 ILE A C 1
ATOM 6616 O O . ILE A 1 849 ? 14.967 -13.893 -29.044 1.00 94.19 849 ILE A O 1
ATOM 6620 N N . HIS A 1 850 ? 16.803 -12.614 -29.040 1.00 94.69 850 HIS A N 1
ATOM 6621 C CA . HIS A 1 850 ? 17.736 -13.702 -28.779 1.00 94.69 850 HIS A CA 1
ATOM 6622 C C . HIS A 1 850 ? 18.313 -13.570 -27.373 1.00 94.69 850 HIS A C 1
ATOM 6624 O O . HIS A 1 850 ? 18.799 -12.493 -27.028 1.00 94.69 850 HIS A O 1
ATOM 6630 N N . CYS A 1 851 ? 18.325 -14.660 -26.608 1.00 95.94 851 CYS A N 1
ATOM 6631 C CA . CYS A 1 851 ? 18.999 -14.731 -25.316 1.00 95.94 851 CYS A CA 1
ATOM 6632 C C . CYS A 1 851 ? 20.315 -15.503 -25.440 1.00 95.94 851 CYS A C 1
ATOM 6634 O O . CYS A 1 851 ? 20.390 -16.547 -26.099 1.00 95.94 851 CYS A O 1
ATOM 6636 N N . PHE A 1 852 ? 21.359 -14.980 -24.807 1.00 95.75 852 PHE A N 1
ATOM 6637 C CA . PHE A 1 852 ? 22.711 -15.517 -24.866 1.00 95.75 852 PHE A CA 1
ATOM 6638 C C . PHE A 1 852 ? 23.318 -15.635 -23.474 1.00 95.75 852 PHE A C 1
ATOM 6640 O O . PHE A 1 852 ? 23.184 -14.713 -22.672 1.00 95.75 852 PHE A O 1
ATOM 6647 N N . ASN A 1 853 ? 24.080 -16.705 -23.249 1.00 94.81 853 ASN A N 1
ATOM 6648 C CA . ASN A 1 853 ? 24.963 -16.783 -22.095 1.00 94.81 853 ASN A CA 1
ATOM 6649 C C . ASN A 1 853 ? 26.194 -15.880 -22.296 1.00 94.81 853 ASN A C 1
ATOM 6651 O O . ASN A 1 853 ? 26.612 -15.627 -23.440 1.00 94.81 853 ASN A O 1
ATOM 6655 N N . PRO A 1 854 ? 26.832 -15.429 -21.206 1.00 92.69 854 PRO A N 1
ATOM 6656 C CA . PRO A 1 854 ? 28.117 -14.744 -21.263 1.00 92.69 854 PRO A CA 1
ATOM 6657 C C . PRO A 1 854 ? 29.170 -15.521 -22.071 1.00 92.69 854 PRO A C 1
ATOM 6659 O O . PRO A 1 854 ? 29.456 -16.690 -21.831 1.00 92.69 854 PRO A O 1
ATOM 6662 N N . GLY A 1 855 ? 29.763 -14.856 -23.068 1.00 91.75 855 GLY A N 1
ATOM 6663 C CA . GLY A 1 855 ? 30.786 -15.422 -23.958 1.00 91.75 855 GLY A CA 1
ATOM 6664 C C . GLY A 1 855 ? 30.276 -16.274 -25.129 1.00 91.75 855 GLY A C 1
ATOM 6665 O O . GLY A 1 855 ? 31.080 -16.644 -25.994 1.00 91.75 855 GLY A O 1
ATOM 6666 N N . ASP A 1 856 ? 28.974 -16.554 -25.217 1.00 94.56 856 ASP A N 1
ATOM 6667 C CA . ASP A 1 856 ? 28.433 -17.401 -26.278 1.00 94.56 856 ASP A CA 1
ATOM 6668 C C . ASP A 1 856 ? 28.273 -16.665 -27.612 1.00 94.56 856 ASP A C 1
ATOM 6670 O O . ASP A 1 856 ? 27.918 -15.491 -27.696 1.00 94.56 856 ASP A O 1
ATOM 6674 N N . SER A 1 857 ? 28.506 -17.394 -28.707 1.00 93.69 857 SER A N 1
ATOM 6675 C CA . SER A 1 857 ? 28.336 -16.874 -30.076 1.00 93.69 857 SER A CA 1
ATOM 6676 C C . SER A 1 857 ? 26.991 -17.230 -30.718 1.00 93.69 857 SER A C 1
ATOM 6678 O O . SER A 1 857 ? 26.670 -16.734 -31.801 1.00 93.69 857 SER A O 1
ATOM 6680 N N . SER A 1 858 ? 26.204 -18.082 -30.059 1.00 93.00 858 SER A N 1
ATOM 6681 C CA . SER A 1 858 ? 24.883 -18.545 -30.486 1.00 93.00 858 SER A CA 1
ATOM 6682 C C . SER A 1 858 ? 23.878 -18.340 -29.367 1.00 93.00 858 SER A C 1
ATOM 6684 O O . SER A 1 858 ? 24.207 -18.588 -28.212 1.00 93.00 858 SER A O 1
ATOM 6686 N N . ALA A 1 859 ? 22.666 -17.923 -29.723 1.00 93.75 859 ALA A N 1
ATOM 6687 C CA . ALA A 1 859 ? 21.580 -17.808 -28.766 1.00 93.75 859 ALA A CA 1
ATOM 6688 C C . ALA A 1 859 ? 21.169 -19.210 -28.306 1.00 93.75 859 ALA A C 1
ATOM 6690 O O . ALA A 1 859 ? 21.057 -20.114 -29.142 1.00 93.75 859 ALA A O 1
ATOM 6691 N N . PHE A 1 860 ? 20.956 -19.394 -27.007 1.00 93.62 860 PHE A N 1
ATOM 6692 C CA . PHE A 1 860 ? 20.380 -20.637 -26.488 1.00 93.62 860 PHE A CA 1
ATOM 6693 C C . PHE A 1 860 ? 18.847 -20.600 -26.580 1.00 93.62 860 PHE A C 1
ATOM 6695 O O . PHE A 1 860 ? 18.212 -21.626 -26.822 1.00 93.62 860 PHE A O 1
ATOM 6702 N N . LYS A 1 861 ? 18.269 -19.396 -26.498 1.00 92.31 861 LYS A N 1
ATOM 6703 C CA . LYS A 1 861 ? 16.829 -19.134 -26.517 1.00 92.31 861 LYS A CA 1
ATOM 6704 C C . LYS A 1 861 ? 16.506 -18.046 -27.538 1.00 92.31 861 LYS A C 1
ATOM 6706 O O . LYS A 1 861 ? 17.206 -17.039 -27.646 1.00 92.31 861 LYS A O 1
ATOM 6711 N N . GLU A 1 862 ? 15.477 -18.288 -28.339 1.00 91.81 862 GLU A N 1
ATOM 6712 C CA . GLU A 1 862 ? 14.952 -17.354 -29.338 1.00 91.81 862 GLU A CA 1
ATOM 6713 C C . GLU A 1 862 ? 13.463 -17.164 -29.062 1.00 91.81 862 GLU A C 1
ATOM 6715 O O . GLU A 1 862 ? 12.722 -18.140 -28.978 1.00 91.81 862 GLU A O 1
ATOM 6720 N N . LEU A 1 863 ? 13.037 -15.910 -28.932 1.00 89.69 863 LEU A N 1
ATOM 6721 C CA . LEU A 1 863 ? 11.644 -15.522 -28.774 1.00 89.69 863 LEU A CA 1
ATOM 6722 C C . LEU A 1 863 ? 11.157 -14.927 -30.094 1.00 89.69 863 LEU A C 1
ATOM 6724 O O . LEU A 1 863 ? 11.455 -13.774 -30.422 1.00 89.69 863 LEU A O 1
ATOM 6728 N N . SER A 1 864 ? 10.395 -15.726 -30.835 1.00 73.69 864 SER A N 1
ATOM 6729 C CA . SER A 1 864 ? 9.869 -15.397 -32.163 1.00 73.69 864 SER A CA 1
ATOM 6730 C C . SER A 1 864 ? 8.344 -15.426 -32.123 1.00 73.69 864 SER A C 1
ATOM 6732 O O . SER A 1 864 ? 7.658 -16.158 -32.842 1.00 73.69 864 SER A O 1
ATOM 6734 N N . GLN A 1 865 ? 7.774 -14.615 -31.226 1.00 66.88 865 GLN A N 1
ATOM 6735 C CA . GLN A 1 865 ? 6.337 -14.404 -31.244 1.00 66.88 865 GLN A CA 1
ATOM 6736 C C . GLN A 1 865 ? 5.984 -13.553 -32.463 1.00 66.88 865 GLN A C 1
ATOM 6738 O O . GLN A 1 865 ? 6.408 -12.402 -32.586 1.00 66.88 865 GLN A O 1
ATOM 6743 N N . ASN A 1 866 ? 5.064 -14.070 -33.283 1.00 65.19 866 ASN A N 1
ATOM 6744 C CA . ASN A 1 866 ? 4.487 -13.412 -34.463 1.00 65.19 866 ASN A CA 1
ATOM 6745 C C . ASN A 1 866 ? 3.986 -11.971 -34.208 1.00 65.19 866 ASN A C 1
ATOM 6747 O O . ASN A 1 866 ? 3.536 -11.303 -35.144 1.00 65.19 866 ASN A O 1
ATOM 6751 N N . VAL A 1 867 ? 3.884 -11.535 -32.948 1.00 64.94 867 VAL A N 1
ATOM 6752 C CA . VAL A 1 867 ? 3.259 -10.290 -32.483 1.00 64.94 867 VAL A CA 1
ATOM 6753 C C . VAL A 1 867 ? 4.087 -9.038 -32.741 1.00 64.94 867 VAL A C 1
ATOM 6755 O O . VAL A 1 867 ? 3.489 -7.976 -32.914 1.00 64.94 867 VAL A O 1
ATOM 6758 N N . LEU A 1 868 ? 5.412 -9.147 -32.845 1.00 69.81 868 LEU A N 1
ATOM 6759 C CA . LEU A 1 868 ? 6.280 -8.007 -33.136 1.00 69.81 868 LEU A CA 1
ATOM 6760 C C . LEU A 1 868 ? 6.319 -7.753 -34.647 1.00 69.81 868 LEU A C 1
ATOM 6762 O O . LEU A 1 868 ? 7.154 -8.281 -35.376 1.00 69.81 868 LEU A O 1
ATOM 6766 N N . GLY A 1 869 ? 5.378 -6.939 -35.134 1.00 74.19 869 GLY A N 1
ATOM 6767 C CA . GLY A 1 869 ? 5.360 -6.471 -36.527 1.00 74.19 869 GLY A CA 1
ATOM 6768 C C . GLY A 1 869 ? 6.341 -5.326 -36.816 1.00 74.19 869 GLY A C 1
ATOM 6769 O O . GLY A 1 869 ? 6.423 -4.869 -37.955 1.00 74.19 869 GLY A O 1
ATOM 6770 N N . VAL A 1 870 ? 7.039 -4.838 -35.788 1.00 82.94 870 VAL A N 1
ATOM 6771 C CA . VAL A 1 870 ? 8.013 -3.736 -35.822 1.00 82.94 870 VAL A CA 1
ATOM 6772 C C . VAL A 1 870 ? 9.156 -4.041 -34.840 1.00 82.94 870 VAL A C 1
ATOM 6774 O O . VAL A 1 870 ? 8.929 -4.824 -33.914 1.00 82.94 870 VAL A O 1
ATOM 6777 N N . PRO A 1 871 ? 10.346 -3.424 -34.992 1.00 89.31 871 PRO A N 1
ATOM 6778 C CA . PRO A 1 871 ? 11.440 -3.579 -34.034 1.00 89.31 871 PRO A CA 1
ATOM 6779 C C . PRO A 1 871 ? 11.036 -3.163 -32.616 1.00 89.31 871 PRO A C 1
ATOM 6781 O O . PRO A 1 871 ? 10.153 -2.313 -32.446 1.00 89.31 871 PRO A O 1
ATOM 6784 N N . ALA A 1 872 ? 11.723 -3.688 -31.604 1.00 90.69 872 ALA A N 1
ATOM 6785 C CA . ALA A 1 872 ? 11.602 -3.172 -30.245 1.00 90.69 872 ALA A CA 1
ATOM 6786 C C . ALA A 1 872 ? 12.197 -1.753 -30.144 1.00 90.69 872 ALA A C 1
ATOM 6788 O O . ALA A 1 872 ? 13.246 -1.466 -30.718 1.00 90.69 872 ALA A O 1
ATOM 6789 N N . GLN A 1 873 ? 11.506 -0.874 -29.422 1.00 90.25 873 GLN A N 1
ATOM 6790 C CA . GLN A 1 873 ? 12.001 0.424 -28.965 1.00 90.25 873 GLN A CA 1
ATOM 6791 C C . GLN A 1 873 ? 12.953 0.261 -27.782 1.00 90.25 873 GLN A C 1
ATOM 6793 O O . GLN A 1 873 ? 13.999 0.899 -27.748 1.00 90.25 873 GLN A O 1
ATOM 6798 N N . ALA A 1 874 ? 12.544 -0.572 -26.825 1.00 93.69 874 ALA A N 1
ATOM 6799 C CA . ALA A 1 874 ? 13.247 -0.877 -25.590 1.00 93.69 874 ALA A CA 1
ATOM 6800 C C . ALA A 1 874 ? 12.812 -2.267 -25.104 1.00 93.69 874 ALA A C 1
ATOM 6802 O O . ALA A 1 874 ? 11.701 -2.720 -25.419 1.00 93.69 874 ALA A O 1
ATOM 6803 N N . ILE A 1 875 ? 13.689 -2.937 -24.362 1.00 95.62 875 ILE A N 1
ATOM 6804 C CA . ILE A 1 875 ? 13.410 -4.217 -23.710 1.00 95.62 875 ILE A CA 1
ATOM 6805 C C . ILE A 1 875 ? 13.948 -4.199 -22.280 1.00 95.62 875 ILE A C 1
ATOM 6807 O O . ILE A 1 875 ? 14.901 -3.481 -22.002 1.00 95.62 875 ILE A O 1
ATOM 6811 N N . ALA A 1 876 ? 13.352 -4.989 -21.392 1.00 96.00 876 ALA A N 1
ATOM 6812 C CA . ALA A 1 876 ? 13.799 -5.137 -20.008 1.00 96.00 876 ALA A CA 1
ATOM 6813 C C . ALA A 1 876 ? 13.458 -6.536 -19.470 1.00 96.00 876 ALA A C 1
ATOM 6815 O O . ALA A 1 876 ? 12.518 -7.171 -19.955 1.00 96.00 876 ALA A O 1
ATOM 6816 N N . ALA A 1 877 ? 14.213 -7.022 -18.484 1.00 95.25 877 ALA A N 1
ATOM 6817 C CA . ALA A 1 877 ? 13.867 -8.241 -17.755 1.00 95.25 877 ALA A CA 1
ATOM 6818 C C . ALA A 1 877 ? 12.698 -7.981 -16.805 1.00 95.25 877 ALA A C 1
ATOM 6820 O O . ALA A 1 877 ? 12.592 -6.889 -16.259 1.00 95.25 877 ALA A O 1
ATOM 6821 N N . CYS A 1 878 ? 11.813 -8.960 -16.636 1.00 93.38 878 CYS A N 1
ATOM 6822 C CA . CYS A 1 878 ? 10.614 -8.812 -15.822 1.00 93.38 878 CYS A CA 1
ATOM 6823 C C . CYS A 1 878 ? 10.207 -10.133 -15.174 1.00 93.38 878 CYS A C 1
ATOM 6825 O O . CYS A 1 878 ? 9.952 -11.126 -15.865 1.00 93.38 878 CYS A O 1
ATOM 6827 N N . ASP A 1 879 ? 10.088 -10.121 -13.851 1.00 89.75 879 ASP A N 1
ATOM 6828 C CA . ASP A 1 879 ? 9.473 -11.190 -13.080 1.00 89.75 879 ASP A CA 1
ATOM 6829 C C . ASP A 1 879 ? 7.949 -11.079 -13.160 1.00 89.75 879 ASP A C 1
ATOM 6831 O O . ASP A 1 879 ? 7.332 -10.118 -12.700 1.00 89.75 879 ASP A O 1
ATOM 6835 N N . VAL A 1 880 ? 7.313 -12.080 -13.772 1.00 86.19 880 VAL A N 1
ATOM 6836 C CA . VAL A 1 880 ? 5.862 -12.099 -13.992 1.00 86.19 880 VAL A CA 1
ATOM 6837 C C . VAL A 1 880 ? 5.247 -13.268 -13.250 1.00 86.19 880 VAL A C 1
ATOM 6839 O O . VAL A 1 880 ? 5.598 -14.423 -13.483 1.00 86.19 880 VAL A O 1
ATOM 6842 N N . THR A 1 881 ? 4.245 -12.979 -12.427 1.00 83.50 881 THR A N 1
ATOM 6843 C CA . THR A 1 881 ? 3.416 -14.018 -11.816 1.00 83.50 881 THR A CA 1
ATOM 6844 C C . THR A 1 881 ? 2.488 -14.626 -12.871 1.00 83.50 881 THR A C 1
ATOM 6846 O O . THR A 1 881 ? 1.556 -13.967 -13.340 1.00 83.50 881 THR A O 1
ATOM 6849 N N . VAL A 1 882 ? 2.731 -15.886 -13.244 1.00 86.31 882 VAL A N 1
ATOM 6850 C CA . VAL A 1 882 ? 1.850 -16.677 -14.119 1.00 86.31 882 VAL A CA 1
ATOM 6851 C C . VAL A 1 882 ? 0.932 -17.535 -13.251 1.00 86.31 882 VAL A C 1
ATOM 6853 O O . VAL A 1 882 ? 1.395 -18.290 -12.399 1.00 86.31 882 VAL A O 1
ATOM 6856 N N . GLY A 1 883 ? -0.381 -17.401 -13.441 1.00 85.31 883 GLY A N 1
ATOM 6857 C CA . GLY A 1 883 ? -1.369 -18.170 -12.683 1.00 85.31 883 GLY A CA 1
ATOM 6858 C C . GLY A 1 883 ? -1.475 -19.634 -13.121 1.00 85.31 883 GLY A C 1
ATOM 6859 O O . GLY A 1 883 ? -0.947 -20.040 -14.156 1.00 85.31 883 GLY A O 1
ATOM 6860 N N . GLU A 1 884 ? -2.246 -20.427 -12.369 1.00 86.94 884 GLU A N 1
ATOM 6861 C CA . GLU A 1 884 ? -2.584 -21.813 -12.748 1.00 86.94 884 GLU A CA 1
ATOM 6862 C C . GLU A 1 884 ? -3.268 -21.870 -14.129 1.00 86.94 884 GLU A C 1
ATOM 6864 O O . GLU A 1 884 ? -3.051 -22.791 -14.918 1.00 86.94 884 GLU A O 1
ATOM 6869 N N . THR A 1 885 ? -4.070 -20.848 -14.448 1.00 83.38 885 THR A N 1
ATOM 6870 C CA . THR A 1 885 ? -4.770 -20.684 -15.727 1.00 83.38 885 THR A CA 1
ATOM 6871 C C . THR A 1 885 ? -4.358 -19.394 -16.422 1.00 83.38 885 THR A C 1
ATOM 6873 O O . THR A 1 885 ? -4.224 -18.366 -15.761 1.00 83.38 885 THR A O 1
ATOM 6876 N N . LEU A 1 886 ? -4.280 -19.426 -17.755 1.00 80.00 886 LEU A N 1
ATOM 6877 C CA . LEU A 1 886 ? -4.028 -18.236 -18.570 1.00 80.00 886 LEU A CA 1
ATOM 6878 C C . LEU A 1 886 ? -5.169 -17.213 -18.454 1.00 80.00 886 LEU A C 1
ATOM 6880 O O . LEU A 1 886 ? -6.351 -17.560 -18.543 1.00 80.00 886 LEU A O 1
ATOM 6884 N N . GLY A 1 887 ? -4.799 -15.948 -18.291 1.00 70.31 887 GLY A N 1
ATOM 6885 C CA . GLY A 1 887 ? -5.687 -14.795 -18.339 1.00 70.31 887 GLY A CA 1
ATOM 6886 C C . GLY A 1 887 ? -6.067 -14.355 -19.759 1.00 70.31 887 GLY A C 1
ATOM 6887 O O . GLY A 1 887 ? -5.561 -14.852 -20.761 1.00 70.31 887 GLY A O 1
ATOM 6888 N N . VAL A 1 888 ? -6.938 -13.338 -19.837 1.00 66.62 888 VAL A N 1
ATOM 6889 C CA . VAL A 1 888 ? -7.536 -12.823 -21.093 1.00 66.62 888 VAL A CA 1
ATOM 6890 C C . VAL A 1 888 ? -6.510 -12.374 -22.133 1.00 66.62 888 VAL A C 1
ATOM 6892 O O . VAL A 1 888 ? -6.766 -12.450 -23.338 1.00 66.62 888 VAL A O 1
ATOM 6895 N N . TYR A 1 889 ? -5.358 -11.910 -21.663 1.00 73.88 889 TYR A N 1
ATOM 6896 C CA . TYR A 1 889 ? -4.277 -11.378 -22.484 1.00 73.88 889 TYR A CA 1
ATOM 6897 C C . TYR A 1 889 ? -3.048 -12.288 -22.515 1.00 73.88 889 TYR A C 1
ATOM 6899 O O . TYR A 1 889 ? -1.971 -11.846 -22.911 1.00 73.88 889 TYR A O 1
ATOM 6907 N N . GLU A 1 890 ? -3.207 -13.546 -22.111 1.00 81.12 890 GLU A N 1
ATOM 6908 C CA . GLU A 1 890 ? -2.126 -14.518 -22.009 1.00 81.12 890 GLU A CA 1
ATOM 6909 C C . GLU A 1 890 ? -2.308 -15.653 -23.019 1.00 81.12 890 GLU A C 1
ATOM 6911 O O . GLU A 1 890 ? -3.419 -16.032 -23.399 1.00 81.12 890 GLU A O 1
ATOM 6916 N N . ARG A 1 891 ? -1.189 -16.196 -23.493 1.00 82.62 891 ARG A N 1
ATOM 6917 C CA . ARG A 1 891 ? -1.156 -17.272 -24.478 1.00 82.62 891 ARG A CA 1
ATOM 6918 C C . ARG A 1 891 ? 0.028 -18.189 -24.222 1.00 82.62 891 ARG A C 1
ATOM 6920 O O . ARG A 1 891 ? 1.147 -17.723 -24.056 1.00 82.62 891 ARG A O 1
ATOM 6927 N N . ALA A 1 892 ? -0.236 -19.485 -24.335 1.00 87.69 892 ALA A N 1
ATOM 6928 C CA . ALA A 1 892 ? 0.771 -20.518 -24.519 1.00 87.69 892 ALA A CA 1
ATOM 6929 C C . ALA A 1 892 ? 0.753 -21.026 -25.969 1.00 87.69 892 ALA A C 1
ATOM 6931 O O . ALA A 1 892 ? -0.311 -21.183 -26.583 1.00 87.69 892 ALA A O 1
ATOM 6932 N N . GLN A 1 893 ? 1.928 -21.279 -26.529 1.00 87.62 893 GLN A N 1
ATOM 6933 C CA . GLN A 1 893 ? 2.138 -21.890 -27.837 1.00 87.62 893 GLN A CA 1
ATOM 6934 C C . GLN A 1 893 ? 3.082 -23.081 -27.670 1.00 87.62 893 GLN A C 1
ATOM 6936 O O . GLN A 1 893 ? 3.980 -23.009 -26.854 1.00 87.62 893 GLN A O 1
ATOM 6941 N N . GLY A 1 894 ? 2.859 -24.174 -28.404 1.00 86.94 894 GLY A N 1
ATOM 6942 C CA . GLY A 1 894 ? 3.684 -25.392 -28.304 1.00 86.94 894 GLY A CA 1
ATOM 6943 C C . GLY A 1 894 ? 3.196 -26.389 -27.252 1.00 86.94 894 GLY A C 1
ATOM 6944 O O . GLY A 1 894 ? 3.134 -27.585 -27.538 1.00 86.94 894 GLY A O 1
ATOM 6945 N N . PHE A 1 895 ? 2.661 -25.897 -26.130 1.00 88.94 895 PHE A N 1
ATOM 6946 C CA . PHE A 1 895 ? 2.279 -26.731 -24.990 1.00 88.94 895 PHE A CA 1
ATOM 6947 C C . PHE A 1 895 ? 0.867 -26.471 -24.440 1.00 88.94 895 PHE A C 1
ATOM 6949 O O . PHE A 1 895 ? 0.183 -25.494 -24.759 1.00 88.94 895 PHE A O 1
ATOM 6956 N N . PHE A 1 896 ? 0.429 -27.391 -23.582 1.00 90.12 896 PHE A N 1
ATOM 6957 C CA . PHE A 1 896 ? -0.761 -27.278 -22.745 1.00 90.12 896 PHE A CA 1
ATOM 6958 C C . PHE A 1 896 ? -0.389 -27.689 -21.324 1.00 90.12 896 PHE A C 1
ATOM 6960 O O . PHE A 1 896 ? 0.304 -28.692 -21.145 1.00 90.12 896 PHE A O 1
ATOM 6967 N N . SER A 1 897 ? -0.904 -26.968 -20.333 1.00 87.12 897 SER A N 1
ATOM 6968 C CA . SER A 1 897 ? -0.743 -27.335 -18.933 1.00 87.12 897 SER A CA 1
ATOM 6969 C C . SER A 1 897 ? -2.056 -27.229 -18.167 1.00 87.12 897 SER A C 1
ATOM 6971 O O . SER A 1 897 ? -2.950 -26.467 -18.531 1.00 87.12 897 SER A O 1
ATOM 6973 N N . ALA A 1 898 ? -2.166 -28.032 -17.111 1.00 88.12 898 ALA A N 1
ATOM 6974 C CA . ALA A 1 898 ? -3.196 -27.860 -16.092 1.00 88.12 898 ALA A CA 1
ATOM 6975 C C . ALA A 1 898 ? -2.810 -26.782 -15.063 1.00 88.12 898 ALA A C 1
ATOM 6977 O O . ALA A 1 898 ? -3.691 -26.308 -14.354 1.00 88.12 898 ALA A O 1
ATOM 6978 N N . ASP A 1 899 ? -1.522 -26.430 -14.996 1.00 90.00 899 ASP A N 1
ATOM 6979 C CA . ASP A 1 899 ? -0.954 -25.398 -14.131 1.00 90.00 899 ASP A CA 1
ATOM 6980 C C . ASP A 1 899 ? 0.193 -24.708 -14.884 1.00 90.00 899 ASP A C 1
ATOM 6982 O O . ASP A 1 899 ? 1.318 -25.220 -14.973 1.00 90.00 899 ASP A O 1
ATOM 6986 N N . TYR A 1 900 ? -0.123 -23.576 -15.513 1.00 91.94 900 TYR A N 1
ATOM 6987 C CA . TYR A 1 900 ? 0.843 -22.823 -16.312 1.00 91.94 900 TYR A CA 1
ATOM 6988 C C . TYR A 1 900 ? 1.960 -22.223 -15.451 1.00 91.94 900 TYR A C 1
ATOM 6990 O O . TYR A 1 900 ? 3.122 -22.322 -15.842 1.00 91.94 900 TYR A O 1
ATOM 6998 N N . GLY A 1 901 ? 1.635 -21.699 -14.266 1.00 90.38 901 GLY A N 1
ATOM 6999 C CA . GLY A 1 901 ? 2.610 -21.152 -13.322 1.00 90.38 901 GLY A CA 1
ATOM 7000 C C . GLY A 1 901 ? 3.680 -22.163 -12.918 1.00 90.38 901 GLY A C 1
ATOM 7001 O O . GLY A 1 901 ? 4.870 -21.895 -13.068 1.00 90.38 901 GLY A O 1
ATOM 7002 N N . ALA A 1 902 ? 3.278 -23.366 -12.499 1.00 91.50 902 ALA A N 1
ATOM 7003 C CA . ALA A 1 902 ? 4.236 -24.414 -12.138 1.00 91.50 902 ALA A CA 1
ATOM 7004 C C . ALA A 1 902 ? 5.062 -24.918 -13.334 1.00 91.50 902 ALA A C 1
ATOM 7006 O O . ALA A 1 902 ? 6.213 -25.309 -13.170 1.00 91.50 902 ALA A O 1
ATOM 7007 N N . THR A 1 903 ? 4.489 -24.919 -14.541 1.00 92.12 903 THR A N 1
ATOM 7008 C CA . THR A 1 903 ? 5.190 -25.376 -15.759 1.00 92.12 903 THR A CA 1
ATOM 7009 C C . THR A 1 903 ? 6.299 -24.421 -16.179 1.00 92.12 903 THR A C 1
ATOM 7011 O O . THR A 1 903 ? 7.262 -24.857 -16.795 1.00 92.12 903 THR A O 1
ATOM 7014 N N . MET A 1 904 ? 6.140 -23.134 -15.873 1.00 91.50 904 MET A N 1
ATOM 7015 C CA . MET A 1 904 ? 7.052 -22.075 -16.294 1.00 91.50 904 MET A CA 1
ATOM 7016 C C . MET A 1 904 ? 7.950 -21.558 -15.166 1.00 91.50 904 MET A C 1
ATOM 7018 O O . MET A 1 904 ? 8.676 -20.587 -15.358 1.00 91.50 904 MET A O 1
ATOM 7022 N N . SER A 1 905 ? 7.893 -22.170 -13.979 1.00 88.62 905 SER A N 1
ATOM 7023 C CA . SER A 1 905 ? 8.657 -21.709 -12.812 1.00 88.62 905 SER A CA 1
ATOM 7024 C C . SER A 1 905 ? 10.177 -21.795 -12.995 1.00 88.62 905 SER A C 1
ATOM 7026 O O . SER A 1 905 ? 10.917 -21.141 -12.268 1.00 88.62 905 SER A O 1
ATOM 7028 N N . ASP A 1 906 ? 10.629 -22.595 -13.959 1.00 88.06 906 ASP A N 1
ATOM 7029 C CA . ASP A 1 906 ? 12.020 -22.832 -14.337 1.00 88.06 906 ASP A CA 1
ATOM 7030 C C . ASP A 1 906 ? 12.300 -22.381 -15.780 1.00 88.06 906 ASP A C 1
ATOM 7032 O O . ASP A 1 906 ? 13.090 -23.025 -16.459 1.00 88.06 906 ASP A O 1
ATOM 7036 N N . TRP A 1 907 ? 11.578 -21.360 -16.271 1.00 92.19 907 TRP A N 1
ATOM 7037 C CA . TRP A 1 907 ? 11.788 -20.734 -17.592 1.00 92.19 907 TRP A CA 1
ATOM 7038 C C . TRP A 1 907 ? 12.445 -19.346 -17.499 1.00 92.19 907 TRP A C 1
ATOM 7040 O O . TRP A 1 907 ? 12.420 -18.577 -18.469 1.00 92.19 907 TRP A O 1
ATOM 7050 N N . GLY A 1 908 ? 12.958 -18.991 -16.319 1.00 92.19 908 GLY A N 1
ATOM 7051 C CA . GLY A 1 908 ? 13.575 -17.698 -16.056 1.00 92.19 908 GLY A CA 1
ATOM 7052 C C . GLY A 1 908 ? 12.578 -16.541 -16.148 1.00 92.19 908 GLY A C 1
ATOM 7053 O O . GLY A 1 908 ? 11.354 -16.719 -16.192 1.00 92.19 908 GLY A O 1
ATOM 7054 N N . LYS A 1 909 ? 13.114 -15.323 -16.181 1.00 93.81 909 LYS A N 1
ATOM 7055 C CA . LYS A 1 909 ? 12.351 -14.081 -16.291 1.00 93.81 909 LYS A CA 1
ATOM 7056 C C . LYS A 1 909 ? 11.696 -13.953 -17.666 1.00 93.81 909 LYS A C 1
ATOM 7058 O O . LYS A 1 909 ? 12.170 -14.465 -18.680 1.00 93.81 909 LYS A O 1
ATOM 7063 N N . CYS A 1 910 ? 10.599 -13.206 -17.723 1.00 94.25 910 CYS A N 1
ATOM 7064 C CA . CYS A 1 910 ? 10.047 -12.757 -18.995 1.00 94.25 910 CYS A CA 1
ATOM 7065 C C . CYS A 1 910 ? 10.852 -11.566 -19.527 1.00 94.25 910 CYS A C 1
ATOM 7067 O O . CYS A 1 910 ? 11.427 -10.788 -18.769 1.00 94.25 910 CYS A O 1
ATOM 7069 N N . ILE A 1 911 ? 10.821 -11.367 -20.841 1.00 95.12 911 ILE A N 1
ATOM 7070 C CA . ILE A 1 911 ? 11.347 -10.160 -21.479 1.00 95.12 911 ILE A CA 1
ATOM 7071 C C . ILE A 1 911 ? 10.173 -9.235 -21.784 1.00 95.12 911 ILE A C 1
ATOM 7073 O O . ILE A 1 911 ? 9.305 -9.572 -22.593 1.00 95.12 911 ILE A O 1
ATOM 7077 N N . ALA A 1 912 ? 10.147 -8.074 -21.132 1.00 94.44 912 ALA A N 1
ATOM 7078 C CA . ALA A 1 912 ? 9.226 -6.990 -21.430 1.00 94.44 912 ALA A CA 1
ATOM 7079 C C . ALA A 1 912 ? 9.690 -6.252 -22.690 1.00 94.44 912 ALA A C 1
ATOM 7081 O O . ALA A 1 912 ? 10.845 -5.847 -22.794 1.00 94.44 912 ALA A O 1
ATOM 7082 N N . VAL A 1 913 ? 8.790 -6.074 -23.654 1.00 92.44 913 VAL A N 1
ATOM 7083 C CA . VAL A 1 913 ? 9.091 -5.511 -24.972 1.00 92.44 913 VAL A CA 1
ATOM 7084 C C . VAL A 1 913 ? 8.170 -4.348 -25.266 1.00 92.44 913 VAL A C 1
ATOM 7086 O O . VAL A 1 913 ? 6.951 -4.508 -25.387 1.00 92.44 913 VAL A O 1
ATOM 7089 N N . LEU A 1 914 ? 8.783 -3.187 -25.464 1.00 90.38 914 LEU A N 1
ATOM 7090 C CA . LEU A 1 914 ? 8.119 -1.983 -25.925 1.00 90.38 914 LEU A CA 1
ATOM 7091 C C . LEU A 1 914 ? 8.322 -1.850 -27.442 1.00 90.38 914 LEU A C 1
ATOM 7093 O O . LEU A 1 914 ? 9.467 -1.787 -27.880 1.00 90.38 914 LEU A O 1
ATOM 7097 N N . PRO A 1 915 ? 7.278 -1.820 -28.287 1.00 86.50 915 PRO A N 1
ATOM 7098 C CA . PRO A 1 915 ? 7.454 -1.730 -29.738 1.00 86.50 915 PRO A CA 1
ATOM 7099 C C . PRO A 1 915 ? 7.800 -0.300 -30.203 1.00 86.50 915 PRO A C 1
ATOM 7101 O O . PRO A 1 915 ? 7.260 0.676 -29.696 1.00 86.50 915 PRO A O 1
ATOM 7104 N N . SER A 1 916 ? 8.644 -0.174 -31.236 1.00 83.75 916 SER A N 1
ATOM 7105 C CA . SER A 1 916 ? 9.098 1.110 -31.835 1.00 83.75 916 SER A CA 1
ATOM 7106 C C . SER A 1 916 ? 8.034 1.909 -32.579 1.00 83.75 916 SER A C 1
ATOM 7108 O O . SER A 1 916 ? 8.250 3.066 -32.940 1.00 83.75 916 SER A O 1
ATOM 7110 N N . ALA A 1 917 ? 6.878 1.307 -32.829 1.00 75.81 917 ALA A N 1
ATOM 7111 C CA . ALA A 1 917 ? 5.744 1.995 -33.407 1.00 75.81 917 ALA A CA 1
ATOM 7112 C C . ALA A 1 917 ? 4.439 1.401 -32.876 1.00 75.81 917 ALA A C 1
ATOM 7114 O O . ALA A 1 917 ? 4.392 0.204 -32.547 1.00 75.81 917 ALA A O 1
ATOM 7115 N N . PRO A 1 918 ? 3.359 2.202 -32.866 1.00 65.56 918 PRO A N 1
ATOM 7116 C CA . PRO A 1 918 ? 2.036 1.694 -32.569 1.00 65.56 918 PRO A CA 1
ATOM 7117 C C . PRO A 1 918 ? 1.705 0.480 -33.430 1.00 65.56 918 PRO A C 1
ATOM 7119 O O . PRO A 1 918 ? 1.831 0.501 -34.658 1.00 65.56 918 PRO A O 1
ATOM 7122 N N . GLN A 1 919 ? 1.246 -0.582 -32.775 1.00 62.72 919 GLN A N 1
ATOM 7123 C CA . GLN A 1 919 ? 0.536 -1.645 -33.470 1.00 62.72 919 GLN A CA 1
ATOM 7124 C C . GLN A 1 919 ? -0.817 -1.066 -33.916 1.00 62.72 919 GLN A C 1
ATOM 7126 O O . GLN A 1 919 ? -1.268 -0.079 -33.345 1.00 62.72 919 GLN A O 1
ATOM 7131 N N . ILE A 1 920 ? -1.450 -1.631 -34.954 1.00 52.81 920 ILE A N 1
ATOM 7132 C CA . ILE A 1 920 ? -2.567 -1.056 -35.756 1.00 52.81 920 ILE A CA 1
ATOM 7133 C C . ILE A 1 920 ? -3.658 -0.302 -34.952 1.00 52.81 920 ILE A C 1
ATOM 7135 O O . ILE A 1 920 ? -4.347 0.551 -35.512 1.00 52.81 920 ILE A O 1
ATOM 7139 N N . THR A 1 921 ? -3.823 -0.592 -33.663 1.00 47.56 921 THR A N 1
ATOM 7140 C CA . THR A 1 921 ? -4.813 0.008 -32.769 1.00 47.56 921 THR A CA 1
ATOM 7141 C C . THR A 1 921 ? -4.320 0.327 -31.339 1.00 47.56 921 THR A C 1
ATOM 7143 O O . THR A 1 921 ? -5.140 0.799 -30.565 1.00 47.56 921 THR A O 1
ATOM 7146 N N . ALA A 1 922 ? -3.048 0.078 -30.967 1.00 55.94 922 ALA A N 1
ATOM 7147 C CA . ALA A 1 922 ? -2.544 0.156 -29.578 1.00 55.94 922 ALA A CA 1
ATOM 7148 C C . ALA A 1 922 ? -1.003 0.182 -29.464 1.00 55.94 922 ALA A C 1
ATOM 7150 O O . ALA A 1 922 ? -0.329 -0.374 -30.336 1.00 55.94 922 ALA A O 1
ATOM 7151 N N . VAL A 1 923 ? -0.444 0.688 -28.353 1.00 68.12 923 VAL A N 1
ATOM 7152 C CA . VAL A 1 923 ? 0.946 0.385 -27.948 1.00 68.12 923 VAL A CA 1
ATOM 7153 C C . VAL A 1 923 ? 0.939 -0.484 -26.686 1.00 68.12 923 VAL A C 1
ATOM 7155 O O . VAL A 1 923 ? 0.867 0.065 -25.602 1.00 68.12 923 VAL A O 1
ATOM 7158 N N . PRO A 1 924 ? 0.943 -1.823 -26.772 1.00 78.06 924 PRO A N 1
ATOM 7159 C CA . PRO A 1 924 ? 1.073 -2.674 -25.588 1.00 78.06 924 PRO A CA 1
ATOM 7160 C C . PRO A 1 924 ? 2.543 -2.847 -25.171 1.00 78.06 924 PRO A C 1
ATOM 7162 O O . PRO A 1 924 ? 3.444 -2.640 -25.987 1.00 78.06 924 PRO A O 1
ATOM 7165 N N . VAL A 1 925 ? 2.771 -3.325 -23.946 1.00 86.94 925 VAL A N 1
ATOM 7166 C CA . VAL A 1 925 ? 4.009 -4.048 -23.607 1.00 86.94 925 VAL A CA 1
ATOM 7167 C C . VAL A 1 925 ? 3.749 -5.530 -23.814 1.00 86.94 925 VAL A C 1
ATOM 7169 O O . VAL A 1 925 ? 2.728 -6.059 -23.373 1.00 86.94 925 VAL A O 1
ATOM 7172 N N . PHE A 1 926 ? 4.656 -6.210 -24.499 1.00 88.75 926 PHE A N 1
ATOM 7173 C CA . PHE A 1 926 ? 4.615 -7.663 -24.612 1.00 88.75 926 PHE A CA 1
ATOM 7174 C C . PHE A 1 926 ? 5.566 -8.266 -23.588 1.00 88.75 926 PHE A C 1
ATOM 7176 O O . PHE A 1 926 ? 6.727 -7.883 -23.565 1.00 88.75 926 PHE A O 1
ATOM 7183 N N . LEU A 1 927 ? 5.100 -9.201 -22.767 1.00 91.94 927 LEU A N 1
ATOM 7184 C CA . LEU A 1 927 ? 5.968 -10.014 -21.917 1.00 91.94 927 LEU A CA 1
ATOM 7185 C C . LEU A 1 927 ? 6.121 -11.363 -22.605 1.00 91.94 927 LEU A C 1
ATOM 7187 O O . LEU A 1 927 ? 5.131 -12.066 -22.828 1.00 91.94 927 LEU A O 1
ATOM 7191 N N . LEU A 1 928 ? 7.344 -11.671 -23.015 1.00 93.00 928 LEU A N 1
ATOM 7192 C CA . LEU A 1 928 ? 7.671 -12.848 -23.809 1.00 93.00 928 LEU A CA 1
ATOM 7193 C C . LEU A 1 928 ? 8.515 -13.809 -22.977 1.00 93.00 928 LEU A C 1
ATOM 7195 O O . LEU A 1 928 ? 9.456 -13.376 -22.315 1.00 93.00 928 LEU A O 1
ATOM 7199 N N . ASN A 1 929 ? 8.216 -15.102 -23.048 1.00 92.75 929 ASN A N 1
ATOM 7200 C CA . ASN A 1 929 ? 9.077 -16.145 -22.499 1.00 92.75 929 ASN A CA 1
ATOM 7201 C C . ASN A 1 929 ? 9.018 -17.417 -23.365 1.00 92.75 929 ASN A C 1
ATOM 7203 O O . ASN A 1 929 ? 8.088 -17.588 -24.154 1.00 92.75 929 ASN A O 1
ATOM 7207 N N . ALA A 1 930 ? 10.000 -18.304 -23.232 1.00 90.50 930 ALA A N 1
ATOM 7208 C CA . ALA A 1 930 ? 10.024 -19.620 -23.869 1.00 90.50 930 ALA A CA 1
ATOM 7209 C C . ALA A 1 930 ? 10.798 -20.625 -23.013 1.00 90.50 930 ALA A C 1
ATOM 7211 O O . ALA A 1 930 ? 11.683 -20.233 -22.253 1.00 90.50 930 ALA A O 1
ATOM 7212 N N . ALA A 1 931 ? 10.491 -21.911 -23.154 1.00 90.12 931 ALA A N 1
ATOM 7213 C CA . ALA A 1 931 ? 11.203 -22.956 -22.435 1.00 90.12 931 ALA A CA 1
ATOM 7214 C C . ALA A 1 931 ? 12.666 -23.035 -22.919 1.00 90.12 931 ALA A C 1
ATOM 7216 O O . ALA A 1 931 ? 12.892 -23.222 -24.117 1.00 90.12 931 ALA A O 1
ATOM 7217 N N . PRO A 1 932 ? 13.673 -22.990 -22.028 1.00 85.44 932 PRO A N 1
ATOM 7218 C CA . PRO A 1 932 ? 15.086 -23.067 -22.430 1.00 85.44 932 PRO A CA 1
ATOM 7219 C C . PRO A 1 932 ? 15.445 -24.354 -23.172 1.00 85.44 932 PRO A C 1
ATOM 7221 O O . PRO A 1 932 ? 16.320 -24.378 -24.036 1.00 85.44 932 PRO A O 1
ATOM 7224 N N . ALA A 1 933 ? 14.767 -25.450 -22.822 1.00 85.00 933 ALA A N 1
ATOM 7225 C CA . ALA A 1 933 ? 14.993 -26.762 -23.414 1.00 85.00 933 ALA A CA 1
ATOM 7226 C C . ALA A 1 933 ? 14.260 -26.965 -24.754 1.00 85.00 933 ALA A C 1
ATOM 7228 O O . ALA A 1 933 ? 14.642 -27.854 -25.520 1.00 85.00 933 ALA A O 1
ATOM 7229 N N . ASP A 1 934 ? 13.217 -26.176 -25.034 1.00 87.88 934 ASP A N 1
ATOM 7230 C CA . ASP A 1 934 ? 12.406 -26.273 -26.249 1.00 87.88 934 ASP A CA 1
ATOM 7231 C C . ASP A 1 934 ? 11.777 -24.917 -26.607 1.00 87.88 934 ASP A C 1
ATOM 7233 O O . ASP A 1 934 ? 10.675 -24.586 -26.178 1.00 87.88 934 ASP A O 1
ATOM 7237 N N . ASN A 1 935 ? 12.444 -24.158 -27.481 1.00 84.75 935 ASN A N 1
ATOM 7238 C CA . ASN A 1 935 ? 11.961 -22.849 -27.945 1.00 84.75 935 ASN A CA 1
ATOM 7239 C C . ASN A 1 935 ? 10.636 -22.914 -28.740 1.00 84.75 935 ASN A C 1
ATOM 7241 O O . ASN A 1 935 ? 10.152 -21.881 -29.195 1.00 84.75 935 ASN A O 1
ATOM 7245 N N . THR A 1 936 ? 10.054 -24.098 -28.979 1.00 86.25 936 THR A N 1
ATOM 7246 C CA . THR A 1 936 ? 8.697 -24.196 -29.544 1.00 86.25 936 THR A CA 1
ATOM 7247 C C . THR A 1 936 ? 7.598 -24.009 -28.498 1.00 86.25 936 THR A C 1
ATOM 7249 O O . THR A 1 936 ? 6.472 -23.666 -28.878 1.00 86.25 936 THR A O 1
ATOM 7252 N N . ASP A 1 937 ? 7.938 -24.168 -27.217 1.00 91.25 937 ASP A N 1
ATOM 7253 C CA . ASP A 1 937 ? 7.077 -23.904 -26.073 1.00 91.25 937 ASP A CA 1
ATOM 7254 C C . ASP A 1 937 ? 7.269 -22.457 -25.614 1.00 91.25 937 ASP A C 1
ATOM 7256 O O . ASP A 1 937 ? 8.258 -22.099 -24.980 1.00 91.25 937 ASP A O 1
ATOM 7260 N N . GLU A 1 938 ? 6.315 -21.599 -25.963 1.00 90.31 938 GLU A N 1
ATOM 7261 C CA . GLU A 1 938 ? 6.415 -20.156 -25.760 1.00 90.31 938 GLU A CA 1
ATOM 7262 C C . GLU A 1 938 ? 5.218 -19.611 -24.980 1.00 90.31 938 GLU A C 1
ATOM 7264 O O . GLU A 1 938 ? 4.072 -20.042 -25.156 1.00 90.31 938 GLU A O 1
ATOM 7269 N N . TYR A 1 939 ? 5.482 -18.588 -24.176 1.00 90.38 939 TYR A N 1
ATOM 7270 C CA . TYR A 1 939 ? 4.496 -17.817 -23.443 1.00 90.38 939 TYR A CA 1
ATOM 7271 C C . TYR A 1 939 ? 4.506 -16.351 -23.875 1.00 90.38 939 TYR A C 1
ATOM 7273 O O . TYR A 1 939 ? 5.548 -15.738 -24.110 1.00 90.38 939 TYR A O 1
ATOM 7281 N N . LEU A 1 940 ? 3.309 -15.782 -23.957 1.00 87.75 940 LEU A N 1
ATOM 7282 C CA . LEU A 1 940 ? 3.075 -14.388 -24.286 1.00 87.75 940 LEU A CA 1
ATOM 7283 C C . LEU A 1 940 ? 2.019 -13.824 -23.341 1.00 87.75 940 LEU A C 1
ATOM 7285 O O . LEU A 1 940 ? 0.894 -14.322 -23.322 1.00 87.75 940 LEU A O 1
ATOM 7289 N N . LYS A 1 941 ? 2.337 -12.712 -22.678 1.00 86.56 941 LYS A N 1
ATOM 7290 C CA . LYS A 1 941 ? 1.361 -11.823 -22.041 1.00 86.56 941 LYS A CA 1
ATOM 7291 C C . LYS A 1 941 ? 1.350 -10.477 -22.752 1.00 86.56 941 LYS A C 1
ATOM 7293 O O . LYS A 1 941 ? 2.397 -9.915 -23.061 1.00 86.56 941 LYS A O 1
ATOM 7298 N N . VAL A 1 942 ? 0.164 -9.948 -23.024 1.00 81.62 942 VAL A N 1
ATOM 7299 C CA . VAL A 1 942 ? -0.010 -8.593 -23.556 1.00 81.62 942 VAL A CA 1
ATOM 7300 C C . VAL A 1 942 ? -0.475 -7.686 -22.428 1.00 81.62 942 VAL A C 1
ATOM 7302 O O . VAL A 1 942 ? -1.589 -7.828 -21.935 1.00 81.62 942 VAL A O 1
ATOM 7305 N N . VAL A 1 943 ? 0.367 -6.735 -22.041 1.00 80.69 943 VAL A N 1
ATOM 7306 C CA . VAL A 1 943 ? 0.037 -5.719 -21.045 1.00 80.69 943 VAL A CA 1
ATOM 7307 C C . VAL A 1 943 ? -0.489 -4.487 -21.777 1.00 80.69 943 VAL A C 1
ATOM 7309 O O . VAL A 1 943 ? 0.261 -3.840 -22.518 1.00 80.69 943 VAL A O 1
ATOM 7312 N N . PRO A 1 944 ? -1.775 -4.142 -21.629 1.00 71.25 944 PRO A N 1
ATOM 7313 C CA . PRO A 1 944 ? -2.295 -2.915 -22.207 1.00 71.25 944 PRO A CA 1
ATOM 7314 C C . PRO A 1 944 ? -1.749 -1.715 -21.416 1.00 71.25 944 PRO A C 1
ATOM 7316 O O . PRO A 1 944 ? -2.185 -1.467 -20.298 1.00 71.25 944 PRO A O 1
ATOM 7319 N N . ILE A 1 945 ? -0.804 -0.965 -21.989 1.00 70.81 945 ILE A N 1
ATOM 7320 C CA . ILE A 1 945 ? -0.293 0.292 -21.413 1.00 70.81 945 ILE A CA 1
ATOM 7321 C C . ILE A 1 945 ? -0.949 1.471 -22.135 1.00 70.81 945 ILE A C 1
ATOM 7323 O O . ILE A 1 945 ? -1.100 1.422 -23.351 1.00 70.81 945 ILE A O 1
ATOM 7327 N N . VAL A 1 946 ? -1.379 2.491 -21.384 1.00 56.84 946 VAL A N 1
ATOM 7328 C CA . VAL A 1 946 ? -2.228 3.615 -21.845 1.00 56.84 946 VAL A CA 1
ATOM 7329 C C . VAL A 1 946 ? -3.307 3.169 -22.829 1.00 56.84 946 VAL A C 1
ATOM 7331 O O . VAL A 1 946 ? -3.145 3.135 -24.049 1.00 56.84 946 VAL A O 1
ATOM 7334 N N . ARG A 1 947 ? -4.415 2.808 -22.198 1.00 47.38 947 ARG A N 1
ATOM 7335 C CA . ARG A 1 947 ? -5.702 2.513 -22.787 1.00 47.38 947 ARG A CA 1
ATOM 7336 C C . ARG A 1 947 ? -6.556 3.718 -23.036 1.00 47.38 947 ARG A C 1
ATOM 7338 O O . ARG A 1 947 ? -6.393 4.768 -22.376 1.00 47.38 947 ARG A O 1
#

Secondary structure (DSSP, 8-state):
-EEEEEE---SS--EEEEEE-TT-S-S--TT--EEEEEEETTEEEEEEEETTEEEEPPPBPPS-TT-EEEEEEEEEEETTEEEEEEEEEEE-TTT--EEEEEEEEEEEEE-TT----S---EEEEEE---SS---S----EEEEEEE----GGGTT------GGGBHHHHHTTS-SSB-TT-TTTTGGGEETTEE-S-EE--S-EEBPP--GGGS-B--B-TT-TT-EEEEETTGGG--EEEEEEEEEE---GGGGG--HHHHHHHGGGS-HHHH--EEEEEEEE----SSSPPEEEEEEEEESEEEEEEEES--S-EEEES-EEES-SEEEEE-SB-EEEES-EEES-SSEEEEE-TT-BS-EEES-EEES--TT--TT--SEEEES-BS-EEES-EEE--SS-S--EEEEEE------TTS-------S-SBS-EEES-EEES-SEEEEES-STTT-GGG-SSSS------S-EEES-EEES-SEEEEE-SSS-EEES-EEES-SEEEEEE--SSEEEEEEEES-TT-EEEEE-SGGGTTTSHHHHHHTTTTTTTTTTS-GGG-EEEEEE-S--EE----SSSEEEEEETT-------TTT------SS-SEEEEEEE---TTSSS-EEEEEESS--EEETTEEEEEEEEE-TTS-EEEEEEEESS-EEEEEEE--SSSSS-EEEEEESS-BTTB-PEEEE-TT-SS-SEEESTT--SPEEEEEEE-S-TTSSS-EEEEEETTT--EEEEE-TTS--EEEEE-SS-EEEEEEE--S-STT--EEEEEESSSTT-EEEE-TT-SS-SEEES-SSSSPEEEEEEE--SSSSSSEEEEEESS-BTTB--EEEE-TT-SS-SEEE--TT-SS-EEEEEEE-----SS--TTEEEES---S-HHHHTTTS--EEEEEESS-BTTB-EEEEEEEETTEEEEEEEEEEE---

Nearest PDB structures (foldseek):
  5g5n-assembly1_C  TM=3.903E-01  e=1.658E-03  Snake adenovirus 1
  6k0p-assembly1_A  TM=2.994E-01  e=7.198E-04  Paenibacillus glycanilyticus
  6k0n-assembly1_A  TM=2.887E-01  e=5.293E-04  Paenibacillus glycanilyticus
  5g5o-assembly2_A  TM=3.174E-01  e=1.049E-02  Snake adenovirus 1
  7y5s-assembly1_A  TM=1.994E-01  e=8.266E-02  Klebsiella phage Kp7

Radius of gyration: 32.14 Å; Cα contacts (8 Å, |Δi|>4): 2734; chains: 1; bounding box: 80×54×96 Å